Protein AF-A0A939GV79-F1 (afdb_monomer)

Nearest PDB structures (foldseek):
  7pli-assembly3_J  TM=6.655E-01  e=4.106E-07  Escherichia coli K-12
  7pli-assembly3_I  TM=6.170E-01  e=5.217E-07  Escherichia coli K-12
  7pli-assembly1_B  TM=6.511E-01  e=2.094E-06  Escherichia coli K-12
  7pli-assembly2_F  TM=6.257E-01  e=5.461E-06  Escherichia coli K-12
  5lst-assembly1_A  TM=4.800E-01  e=1.014E-03  Homo sapiens

Structure (mmCIF, N/CA/C/O backbone):
data_AF-A0A939GV79-F1
#
_entry.id   AF-A0A939GV79-F1
#
loop_
_atom_site.group_PDB
_atom_site.id
_atom_site.type_symbol
_atom_site.label_atom_id
_atom_site.label_alt_id
_atom_site.label_comp_id
_atom_site.label_asym_id
_atom_site.label_entity_id
_atom_site.label_seq_id
_atom_site.pdbx_PDB_ins_code
_atom_site.Cartn_x
_atom_site.Cartn_y
_atom_site.Cartn_z
_atom_site.occupancy
_atom_site.B_iso_or_equiv
_atom_site.auth_seq_id
_atom_site.auth_comp_id
_atom_site.auth_asym_id
_atom_site.auth_atom_id
_atom_site.pdbx_PDB_model_num
ATOM 1 N N . MET A 1 1 ? 49.078 -19.654 -70.492 1.00 33.53 1 MET A N 1
ATOM 2 C CA . MET A 1 1 ? 48.868 -18.405 -69.730 1.00 33.53 1 MET A CA 1
ATOM 3 C C . MET A 1 1 ? 49.740 -18.460 -68.491 1.00 33.53 1 MET A C 1
ATOM 5 O O . MET A 1 1 ? 49.635 -19.416 -67.736 1.00 33.53 1 MET A O 1
ATOM 9 N N . THR A 1 2 ? 50.649 -17.503 -68.332 1.00 35.31 2 THR A N 1
ATOM 10 C CA . THR A 1 2 ? 51.540 -17.384 -67.170 1.00 35.31 2 THR A CA 1
ATOM 11 C C . THR A 1 2 ? 50.782 -16.758 -66.003 1.00 35.31 2 THR A C 1
ATOM 13 O O . THR A 1 2 ? 50.476 -15.569 -66.063 1.00 35.31 2 THR A O 1
ATOM 16 N N . ASN A 1 3 ? 50.485 -17.528 -64.954 1.00 25.98 3 ASN A N 1
ATOM 17 C CA . ASN A 1 3 ? 49.987 -16.957 -63.699 1.00 25.98 3 ASN A CA 1
ATOM 18 C C . ASN A 1 3 ? 51.193 -16.459 -62.868 1.00 25.98 3 ASN A C 1
ATOM 20 O O . ASN A 1 3 ? 52.238 -17.118 -62.896 1.00 25.98 3 ASN A O 1
ATOM 24 N N . PRO A 1 4 ? 51.120 -15.284 -62.216 1.00 33.56 4 PRO A N 1
ATOM 25 C CA . PRO A 1 4 ? 52.308 -14.564 -61.768 1.00 33.56 4 PRO A CA 1
ATOM 26 C C . PRO A 1 4 ? 52.923 -15.137 -60.484 1.00 33.56 4 PRO A C 1
ATOM 28 O O . PRO A 1 4 ? 52.304 -15.898 -59.745 1.00 33.56 4 PRO A O 1
ATOM 31 N N . LYS A 1 5 ? 54.183 -14.751 -60.246 1.00 31.31 5 LYS A N 1
ATOM 32 C CA . LYS A 1 5 ? 55.042 -15.245 -59.162 1.00 31.31 5 LYS A CA 1
ATOM 33 C C . LYS A 1 5 ? 54.398 -15.123 -57.775 1.00 31.31 5 LYS A C 1
ATOM 35 O O . LYS A 1 5 ? 53.875 -14.071 -57.415 1.00 31.31 5 LYS A O 1
ATOM 40 N N . ILE A 1 6 ? 54.598 -16.163 -56.966 1.00 32.66 6 ILE A N 1
ATOM 41 C CA . ILE A 1 6 ? 54.532 -16.091 -55.501 1.00 32.66 6 ILE A CA 1
ATOM 42 C C . ILE A 1 6 ? 55.520 -15.002 -55.031 1.00 32.66 6 ILE A C 1
ATOM 44 O O . ILE A 1 6 ? 56.680 -15.047 -55.453 1.00 32.66 6 ILE A O 1
ATOM 48 N N . PRO A 1 7 ? 55.117 -14.046 -54.173 1.00 32.53 7 PRO A N 1
ATOM 49 C CA . PRO A 1 7 ? 56.055 -13.125 -53.546 1.00 32.53 7 PRO A CA 1
ATOM 50 C C . PRO A 1 7 ? 56.992 -13.882 -52.603 1.00 32.53 7 PRO A C 1
ATOM 52 O O . PRO A 1 7 ? 56.569 -14.492 -51.621 1.00 32.53 7 PRO A O 1
ATOM 55 N N . GLU A 1 8 ? 58.278 -13.830 -52.919 1.00 31.97 8 GLU A N 1
ATOM 56 C CA . GLU A 1 8 ? 59.372 -14.321 -52.091 1.00 31.97 8 GLU A CA 1
ATOM 57 C C . GLU A 1 8 ? 59.360 -13.583 -50.740 1.00 31.97 8 GLU A C 1
ATOM 59 O O . GLU A 1 8 ? 59.546 -12.366 -50.685 1.00 31.97 8 GLU A O 1
ATOM 64 N N . TRP A 1 9 ? 59.089 -14.296 -49.639 1.00 34.97 9 TRP A N 1
ATOM 65 C CA . TRP A 1 9 ? 58.993 -13.684 -48.308 1.00 34.97 9 TRP A CA 1
ATOM 66 C C . TRP A 1 9 ? 60.399 -13.369 -47.780 1.00 34.97 9 TRP A C 1
ATOM 68 O O . TRP A 1 9 ? 61.008 -14.159 -47.055 1.00 34.97 9 TRP A O 1
ATOM 78 N N . GLN A 1 10 ? 60.934 -12.217 -48.192 1.00 33.31 10 GLN A N 1
ATOM 79 C CA . GLN A 1 10 ? 62.253 -11.727 -47.797 1.00 33.31 10 GLN A CA 1
ATOM 80 C C . GLN A 1 10 ? 62.336 -11.529 -46.276 1.00 33.31 10 GLN A C 1
ATOM 82 O O . GLN A 1 10 ? 62.010 -10.469 -45.736 1.00 33.31 10 GLN A O 1
ATOM 87 N N . ARG A 1 11 ? 62.861 -12.535 -45.568 1.00 41.75 11 ARG A N 1
ATOM 88 C CA . ARG A 1 11 ? 63.530 -12.288 -44.288 1.00 41.75 11 ARG A CA 1
ATOM 89 C C . ARG A 1 11 ? 64.746 -11.401 -44.570 1.00 41.75 11 ARG A C 1
ATOM 91 O O . ARG A 1 11 ? 65.640 -11.825 -45.290 1.00 41.75 11 ARG A O 1
ATOM 98 N N . LEU A 1 12 ? 64.777 -10.228 -43.931 1.00 42.47 12 LEU A N 1
ATOM 99 C CA . LEU A 1 12 ? 65.885 -9.258 -43.906 1.00 42.47 12 LEU A CA 1
ATOM 100 C C . LEU A 1 12 ? 66.124 -8.448 -45.198 1.00 42.47 12 LEU A C 1
ATOM 102 O O . LEU A 1 12 ? 67.156 -8.590 -45.846 1.00 42.47 12 LEU A O 1
ATOM 106 N N . ASN A 1 13 ? 65.267 -7.450 -45.448 1.00 37.88 13 ASN A N 1
ATOM 107 C CA . ASN A 1 13 ? 65.758 -6.185 -46.010 1.00 37.88 13 ASN A CA 1
ATOM 108 C C . ASN A 1 13 ? 66.253 -5.277 -44.864 1.00 37.88 13 ASN A C 1
ATOM 110 O O . ASN A 1 13 ? 65.467 -4.841 -44.024 1.00 37.88 13 ASN A O 1
ATOM 114 N N . ARG A 1 14 ? 67.562 -4.996 -44.846 1.00 41.44 14 ARG A N 1
ATOM 115 C CA . ARG A 1 14 ? 68.203 -3.849 -44.162 1.00 41.44 14 ARG A CA 1
ATOM 116 C C . ARG A 1 14 ? 68.022 -2.602 -45.058 1.00 41.44 14 ARG A C 1
ATOM 118 O O . ARG A 1 14 ? 68.030 -2.771 -46.271 1.00 41.44 14 ARG A O 1
ATOM 125 N N . ILE A 1 15 ? 67.875 -1.350 -44.609 1.00 52.84 15 ILE A N 1
ATOM 126 C CA . ILE A 1 15 ? 67.913 -0.656 -43.295 1.00 52.84 15 ILE A CA 1
ATOM 127 C C . ILE A 1 15 ? 66.932 0.548 -43.381 1.00 52.84 15 ILE A C 1
ATOM 129 O O . ILE A 1 15 ? 66.606 0.972 -44.489 1.00 52.84 15 ILE A O 1
ATOM 133 N N . SER A 1 16 ? 66.521 1.149 -42.254 1.00 43.53 16 SER A N 1
ATOM 134 C CA . SER A 1 16 ? 66.303 2.617 -42.223 1.00 43.53 16 SER A CA 1
ATOM 135 C C . SER A 1 16 ? 67.130 3.261 -41.120 1.00 43.53 16 SER A C 1
ATOM 137 O O . SER A 1 16 ? 67.957 4.107 -41.420 1.00 43.53 16 SER A O 1
ATOM 139 N N . ASN A 1 17 ? 66.992 2.765 -39.889 1.00 51.75 17 ASN A N 1
ATOM 140 C CA . ASN A 1 17 ? 67.876 3.109 -38.788 1.00 51.75 17 ASN A CA 1
ATOM 141 C C . ASN A 1 17 ? 69.030 2.107 -38.759 1.00 51.75 17 ASN A C 1
ATOM 143 O O . ASN A 1 17 ? 68.814 0.890 -38.696 1.00 51.75 17 ASN A O 1
ATOM 147 N N . THR A 1 18 ? 70.262 2.596 -38.818 1.00 62.47 18 THR A N 1
ATOM 148 C CA . THR A 1 18 ? 71.430 1.798 -38.441 1.00 62.47 18 THR A CA 1
ATOM 149 C C . THR A 1 18 ? 71.294 1.343 -36.982 1.00 62.47 18 THR A C 1
ATOM 151 O O . THR A 1 18 ? 70.656 2.011 -36.169 1.00 62.47 18 THR A O 1
ATOM 154 N N . GLN A 1 19 ? 71.919 0.218 -36.607 1.00 72.12 19 GLN A N 1
ATOM 155 C CA . GLN A 1 19 ? 72.011 -0.165 -35.184 1.00 72.12 19 GLN A CA 1
ATOM 156 C C . GLN A 1 19 ? 72.652 0.971 -34.359 1.00 72.12 19 GLN A C 1
ATOM 158 O O . GLN A 1 19 ? 72.292 1.157 -33.204 1.00 72.12 19 GLN A O 1
ATOM 163 N N . GLN A 1 20 ? 73.511 1.782 -34.992 1.00 79.81 20 GLN A N 1
ATOM 164 C CA . GLN A 1 20 ? 74.078 3.002 -34.429 1.00 79.81 20 GLN A CA 1
ATOM 165 C C . GLN A 1 20 ? 73.028 4.089 -34.143 1.00 79.81 20 GLN A C 1
ATOM 167 O O . GLN A 1 20 ? 73.039 4.636 -33.054 1.00 79.81 20 GLN A O 1
ATOM 172 N N . GLU A 1 21 ? 72.085 4.384 -35.043 1.00 78.88 21 GLU A N 1
ATOM 173 C CA . GLU A 1 21 ? 71.005 5.354 -34.763 1.00 78.88 21 GLU A CA 1
ATOM 174 C C . GLU A 1 21 ? 70.102 4.920 -33.604 1.00 78.88 21 GLU A C 1
ATOM 176 O O . GLU A 1 21 ? 69.673 5.756 -32.815 1.00 78.88 21 GLU A O 1
ATOM 181 N N . VAL A 1 22 ? 69.830 3.616 -33.470 1.00 82.69 22 VAL A N 1
ATOM 182 C CA . VAL A 1 22 ? 69.081 3.092 -32.314 1.00 82.69 22 VAL A CA 1
ATOM 183 C C . VAL A 1 22 ? 69.894 3.241 -31.022 1.00 82.69 22 VAL A C 1
ATOM 185 O O . VAL A 1 22 ? 69.321 3.504 -29.973 1.00 82.69 22 VAL A O 1
ATOM 188 N N . VAL A 1 23 ? 71.220 3.097 -31.091 1.00 86.12 23 VAL A N 1
ATOM 189 C CA . VAL A 1 23 ? 72.125 3.315 -29.953 1.00 86.12 23 VAL A CA 1
ATOM 190 C C . VAL A 1 23 ? 72.244 4.789 -29.578 1.00 86.12 23 VAL A C 1
ATOM 192 O O . VAL A 1 23 ? 72.199 5.095 -28.393 1.00 86.12 23 VAL A O 1
ATOM 195 N N . ASN A 1 24 ? 72.361 5.694 -30.550 1.00 86.56 24 ASN A N 1
ATOM 196 C CA . ASN A 1 24 ? 72.485 7.130 -30.298 1.00 86.56 24 ASN A CA 1
ATOM 197 C C . ASN A 1 24 ? 71.267 7.660 -29.522 1.00 86.56 24 ASN A C 1
ATOM 199 O O . ASN A 1 24 ? 71.421 8.435 -28.588 1.00 86.56 24 ASN A O 1
ATOM 203 N N . GLU A 1 25 ? 70.063 7.173 -29.833 1.00 87.56 25 GLU A N 1
ATOM 204 C CA . GLU A 1 25 ? 68.845 7.567 -29.112 1.00 87.56 25 GLU A CA 1
ATOM 205 C C . GLU A 1 25 ? 68.761 7.024 -27.675 1.00 87.56 25 GLU A C 1
ATOM 207 O O . GLU A 1 25 ? 67.853 7.412 -26.948 1.00 87.56 25 GLU A O 1
ATOM 212 N N . LEU A 1 26 ? 69.695 6.177 -27.217 1.00 88.81 26 LEU A N 1
ATOM 213 C CA . LEU A 1 26 ? 69.833 5.876 -25.786 1.00 88.81 26 LEU A CA 1
ATOM 214 C C . LEU A 1 26 ? 70.376 7.080 -25.000 1.00 88.81 26 LEU A C 1
ATOM 216 O O . LEU A 1 26 ? 70.105 7.170 -23.807 1.00 88.81 26 LEU A O 1
ATOM 220 N N . GLU A 1 27 ? 71.092 8.015 -25.639 1.00 87.25 27 GLU A N 1
ATOM 221 C CA . GLU A 1 27 ? 71.655 9.205 -24.977 1.00 87.25 27 GLU A CA 1
ATOM 222 C C . GLU A 1 27 ? 70.570 10.161 -24.452 1.00 87.25 27 GLU A C 1
ATOM 224 O O . GLU A 1 27 ? 70.787 10.839 -23.448 1.00 87.25 27 GLU A O 1
ATOM 229 N N . ILE A 1 28 ? 69.391 10.182 -25.088 1.00 90.25 28 ILE A N 1
ATOM 230 C CA . ILE A 1 28 ? 68.233 10.981 -24.651 1.00 90.25 28 ILE A CA 1
ATOM 231 C C . ILE A 1 28 ? 67.303 10.234 -23.680 1.00 90.25 28 ILE A C 1
ATOM 233 O O . ILE A 1 28 ? 66.354 10.826 -23.165 1.00 90.25 28 ILE A O 1
ATOM 237 N N . ILE A 1 29 ? 67.536 8.942 -23.409 1.00 93.81 29 ILE A N 1
ATOM 238 C CA . ILE A 1 29 ? 66.731 8.186 -22.440 1.00 93.81 29 ILE A CA 1
ATOM 239 C C . ILE A 1 29 ? 67.278 8.423 -21.025 1.00 93.81 29 ILE A C 1
ATOM 241 O O . ILE A 1 29 ? 68.462 8.189 -20.782 1.00 93.81 29 ILE A O 1
ATOM 245 N N . PRO A 1 30 ? 66.441 8.799 -20.039 1.00 93.12 30 PRO A N 1
ATOM 246 C CA . PRO A 1 30 ? 66.912 8.983 -18.670 1.00 93.12 30 PRO A CA 1
ATOM 247 C C . PRO A 1 30 ? 67.512 7.688 -18.078 1.00 93.12 30 PRO A C 1
ATOM 249 O O . PRO A 1 30 ? 66.901 6.622 -18.194 1.00 93.12 30 PRO A O 1
ATOM 252 N N . PRO A 1 31 ? 68.677 7.728 -17.402 1.00 87.56 31 PRO A N 1
ATOM 253 C CA . PRO A 1 31 ? 69.408 6.528 -16.966 1.00 87.56 31 PRO A CA 1
ATOM 254 C C . PRO A 1 31 ? 68.659 5.671 -15.930 1.00 87.56 31 PRO A C 1
ATOM 256 O O . PRO A 1 31 ? 68.955 4.486 -15.766 1.00 87.56 31 PRO A O 1
ATOM 259 N N . GLN A 1 32 ? 67.674 6.242 -15.233 1.00 88.88 32 GLN A N 1
ATOM 260 C CA . GLN A 1 32 ? 66.790 5.527 -14.311 1.00 88.88 32 GLN A CA 1
ATOM 261 C C . GLN A 1 32 ? 65.706 4.692 -15.019 1.00 88.88 32 GLN A C 1
ATOM 263 O O . GLN A 1 32 ? 65.143 3.780 -14.403 1.00 88.88 32 GLN A O 1
ATOM 268 N N . TRP A 1 33 ? 65.435 4.953 -16.305 1.00 94.81 33 TRP A N 1
ATOM 269 C CA . TRP A 1 33 ? 64.526 4.150 -17.122 1.00 94.81 33 TRP A CA 1
ATOM 270 C C . TRP A 1 33 ? 65.185 2.820 -17.472 1.00 94.81 33 TRP A C 1
ATOM 272 O O . TRP A 1 33 ? 66.201 2.760 -18.170 1.00 94.81 33 TRP A O 1
ATOM 282 N N . SER A 1 34 ? 64.592 1.726 -17.001 1.00 95.12 34 SER A N 1
ATOM 283 C CA . SER A 1 34 ? 65.133 0.397 -17.230 1.00 95.12 34 SER A CA 1
ATOM 284 C C . SER A 1 34 ? 64.575 -0.207 -18.508 1.00 95.12 34 SER A C 1
ATOM 286 O O . SER A 1 34 ? 63.365 -0.353 -18.674 1.00 95.12 34 SER A O 1
ATOM 288 N N . LEU A 1 35 ? 65.477 -0.598 -19.402 1.00 95.62 35 LEU A N 1
ATOM 289 C CA . LEU A 1 35 ? 65.140 -1.055 -20.744 1.00 95.62 35 LEU A CA 1
ATOM 290 C C . LEU A 1 35 ? 65.311 -2.574 -20.896 1.00 95.62 35 LEU A C 1
ATOM 292 O O . LEU A 1 35 ? 65.974 -3.233 -20.092 1.00 95.62 35 LEU A O 1
ATOM 296 N N . THR A 1 36 ? 64.726 -3.133 -21.954 1.00 94.69 36 THR A N 1
ATOM 297 C CA . THR A 1 36 ? 64.999 -4.494 -22.438 1.00 94.69 36 THR A CA 1
ATOM 298 C C . THR A 1 36 ? 65.107 -4.497 -23.971 1.00 94.69 36 THR A C 1
ATOM 300 O O . THR A 1 36 ? 64.334 -3.788 -24.621 1.00 94.69 36 THR A O 1
ATOM 303 N N . PRO A 1 37 ? 66.052 -5.237 -24.584 1.00 93.00 37 PRO A N 1
ATOM 304 C CA . PRO A 1 37 ? 66.233 -5.247 -26.035 1.00 93.00 37 PRO A CA 1
ATOM 305 C C . PRO A 1 37 ? 65.090 -5.987 -26.744 1.00 93.00 37 PRO A C 1
ATOM 307 O O . PRO A 1 37 ? 64.652 -7.057 -26.302 1.00 93.00 37 PRO A O 1
ATOM 310 N N . LEU A 1 38 ? 64.625 -5.434 -27.865 1.00 91.25 38 LEU A N 1
ATOM 311 C CA . LEU A 1 38 ? 63.471 -5.928 -28.621 1.00 91.25 38 LEU A CA 1
ATOM 312 C C . LEU A 1 38 ? 63.856 -6.445 -30.013 1.00 91.25 38 LEU A C 1
ATOM 314 O O . LEU A 1 38 ? 64.695 -5.863 -30.698 1.00 91.25 38 LEU A O 1
ATOM 318 N N . ALA A 1 39 ? 63.150 -7.481 -30.464 1.00 85.06 39 ALA A N 1
ATOM 319 C CA . ALA A 1 39 ? 62.945 -7.790 -31.874 1.00 85.06 39 ALA A CA 1
ATOM 320 C C . ALA A 1 39 ? 61.513 -7.380 -32.240 1.00 85.06 39 ALA A C 1
ATOM 322 O O . ALA A 1 39 ? 60.536 -7.919 -31.711 1.00 85.06 39 ALA A O 1
ATOM 323 N N . ASP A 1 40 ? 61.388 -6.384 -33.109 1.00 83.31 40 ASP A N 1
ATOM 324 C CA . ASP A 1 40 ? 60.171 -5.603 -33.333 1.00 83.31 40 ASP A CA 1
ATOM 325 C C . ASP A 1 40 ? 59.561 -5.108 -32.012 1.00 83.31 40 ASP A C 1
ATOM 327 O O . ASP A 1 40 ? 60.090 -4.205 -31.368 1.00 83.31 40 ASP A O 1
ATOM 331 N N . LYS A 1 41 ? 58.462 -5.733 -31.580 1.00 83.38 41 LYS A N 1
ATOM 332 C CA . LYS A 1 41 ? 57.751 -5.420 -30.331 1.00 83.38 41 LYS A CA 1
ATOM 333 C C . LYS A 1 41 ? 58.007 -6.432 -29.211 1.00 83.38 41 LYS A C 1
ATOM 335 O O . LYS A 1 41 ? 57.411 -6.305 -28.144 1.00 83.38 41 LYS A O 1
ATOM 340 N N . GLN A 1 42 ? 58.796 -7.475 -29.463 1.00 85.62 42 GLN A N 1
ATOM 341 C CA . GLN A 1 42 ? 58.947 -8.627 -28.575 1.00 85.62 42 GLN A CA 1
ATOM 342 C C . GLN A 1 42 ? 60.309 -8.597 -27.870 1.00 85.62 42 GLN A C 1
ATOM 344 O O . GLN A 1 42 ? 61.331 -8.525 -28.552 1.00 85.62 42 GLN A O 1
ATOM 349 N N . PRO A 1 43 ? 60.362 -8.684 -26.531 1.00 90.25 43 PRO A N 1
ATOM 350 C CA . PRO A 1 43 ? 61.623 -8.787 -25.802 1.00 90.25 43 PRO A CA 1
ATOM 351 C C . PRO A 1 43 ? 62.427 -10.024 -26.203 1.00 90.25 43 PRO A C 1
ATOM 353 O O . PRO A 1 43 ? 61.910 -11.142 -26.208 1.00 90.25 43 PRO A O 1
ATOM 356 N N . LEU A 1 44 ? 63.707 -9.823 -26.519 1.00 85.25 44 LEU A N 1
ATOM 357 C CA . LEU A 1 44 ? 64.617 -10.893 -26.946 1.00 85.25 44 LEU A CA 1
ATOM 358 C C . LEU A 1 44 ? 65.137 -11.751 -25.785 1.00 85.25 44 LEU A C 1
ATOM 360 O O . LEU A 1 44 ? 65.594 -12.875 -25.997 1.00 85.25 44 LEU A O 1
ATOM 364 N N . ARG A 1 45 ? 65.102 -11.221 -24.559 1.00 85.69 45 ARG A N 1
ATOM 365 C CA . ARG A 1 45 ? 65.662 -11.867 -23.367 1.00 85.69 45 ARG A CA 1
ATOM 366 C C . ARG A 1 45 ? 64.599 -12.674 -22.626 1.00 85.69 45 ARG A C 1
ATOM 368 O O . ARG A 1 45 ? 63.454 -12.252 -22.495 1.00 85.69 45 ARG A O 1
ATOM 375 N N . LYS A 1 46 ? 64.979 -13.848 -22.114 1.00 79.44 46 LYS A N 1
ATOM 376 C CA . LYS A 1 46 ? 64.121 -14.643 -21.219 1.00 79.44 46 LYS A CA 1
ATOM 377 C C . LYS A 1 46 ? 64.097 -13.997 -19.831 1.00 79.44 46 LYS A C 1
ATOM 379 O O . LYS A 1 46 ? 65.118 -13.484 -19.389 1.00 79.44 46 LYS A O 1
ATOM 384 N N . SER A 1 47 ? 62.949 -14.046 -19.156 1.00 84.06 47 SER A N 1
ATOM 385 C CA . SER A 1 47 ? 62.748 -13.472 -17.812 1.00 84.06 47 SER A CA 1
ATOM 386 C C . SER A 1 47 ? 63.079 -11.975 -17.696 1.00 84.06 47 SER A C 1
ATOM 388 O O . SER A 1 47 ? 63.432 -11.491 -16.621 1.00 84.06 47 SER A O 1
ATOM 390 N N . TRP A 1 48 ? 62.921 -11.218 -18.788 1.00 89.19 48 TRP A N 1
ATOM 391 C CA . TRP A 1 48 ? 63.158 -9.770 -18.830 1.00 89.19 48 TRP A CA 1
ATOM 392 C C . TRP A 1 48 ? 62.308 -8.976 -17.821 1.00 89.19 48 TRP A C 1
ATOM 394 O O . TRP A 1 48 ? 62.647 -7.846 -17.483 1.00 89.19 48 TRP A O 1
ATOM 404 N N . GLN A 1 49 ? 61.208 -9.553 -17.329 1.00 87.56 49 GLN A N 1
ATOM 405 C CA . GLN A 1 49 ? 60.338 -8.978 -16.301 1.00 87.56 49 GLN A CA 1
ATOM 406 C C . GLN A 1 49 ? 60.958 -8.980 -14.894 1.00 87.56 49 GLN A C 1
ATOM 408 O O . GLN A 1 49 ? 60.494 -8.236 -14.035 1.00 87.56 49 GLN A O 1
ATOM 413 N N . GLU A 1 50 ? 61.950 -9.841 -14.653 1.00 83.31 50 GLU A N 1
ATOM 414 C CA . GLU A 1 50 ? 62.509 -10.133 -13.323 1.00 83.31 50 GLU A CA 1
ATOM 415 C C . GLU A 1 50 ? 64.042 -9.975 -13.285 1.00 83.31 50 GLU A C 1
ATOM 417 O O . GLU A 1 50 ? 64.628 -9.804 -12.214 1.00 83.31 50 GLU A O 1
ATOM 422 N N . GLU A 1 51 ? 64.719 -9.978 -14.440 1.00 85.81 51 GLU A N 1
ATOM 423 C CA . GLU A 1 51 ? 66.171 -9.783 -14.510 1.00 85.81 51 GLU A CA 1
ATOM 424 C C . GLU A 1 51 ? 66.619 -8.404 -13.992 1.00 85.81 51 GLU A C 1
ATOM 426 O O . GLU A 1 51 ? 65.886 -7.411 -14.073 1.00 85.81 51 GLU A O 1
ATOM 431 N N . LYS A 1 52 ? 67.857 -8.332 -13.479 1.00 86.06 52 LYS A N 1
ATOM 432 C CA . LYS A 1 52 ? 68.472 -7.089 -12.979 1.00 86.06 52 LYS A CA 1
ATOM 433 C C . LYS A 1 52 ? 68.426 -5.969 -14.030 1.00 86.06 52 LYS A C 1
ATOM 435 O O . LYS A 1 52 ? 68.322 -6.223 -15.228 1.00 86.06 52 LYS A O 1
ATOM 440 N N . LYS A 1 53 ? 68.479 -4.708 -13.586 1.00 89.75 53 LYS A N 1
ATOM 441 C CA . LYS A 1 53 ? 68.570 -3.559 -14.500 1.00 89.75 53 LYS A CA 1
ATOM 442 C C . LYS A 1 53 ? 69.852 -3.669 -15.330 1.00 89.75 53 LYS A C 1
ATOM 444 O O . LYS A 1 53 ? 70.934 -3.693 -14.755 1.00 89.75 53 LYS A O 1
ATOM 449 N N . LEU A 1 54 ? 69.693 -3.753 -16.650 1.00 90.00 54 LEU A N 1
ATOM 450 C CA . LEU A 1 54 ? 70.775 -3.554 -17.607 1.00 90.00 54 LEU A CA 1
ATOM 451 C C . LEU A 1 54 ? 71.053 -2.054 -17.699 1.00 90.00 54 LEU A C 1
ATOM 453 O O . LEU A 1 54 ? 70.113 -1.253 -17.754 1.00 90.00 54 LEU A O 1
ATOM 457 N N . SER A 1 55 ? 72.326 -1.686 -17.717 1.00 90.62 55 SER A N 1
ATOM 458 C CA . SER A 1 55 ? 72.770 -0.343 -18.081 1.00 90.62 55 SER A CA 1
ATOM 459 C C . SER A 1 55 ? 72.475 -0.058 -19.557 1.00 90.62 55 SER A C 1
ATOM 461 O O . SER A 1 55 ? 72.382 -0.974 -20.377 1.00 90.62 55 SER A O 1
ATOM 463 N N . HIS A 1 56 ? 72.364 1.218 -19.936 1.00 91.94 56 HIS A N 1
ATOM 464 C CA . HIS A 1 56 ? 72.202 1.583 -21.350 1.00 91.94 56 HIS A CA 1
ATOM 465 C C . HIS A 1 56 ? 73.411 1.162 -22.202 1.00 91.94 56 HIS A C 1
ATOM 467 O O . HIS A 1 56 ? 73.230 0.826 -23.367 1.00 91.94 56 HIS A O 1
ATOM 473 N N . GLY A 1 57 ? 74.608 1.059 -21.610 1.00 88.12 57 GLY A N 1
ATOM 474 C CA . GLY A 1 57 ? 75.782 0.451 -22.249 1.00 88.12 57 GLY A CA 1
ATOM 475 C C . GLY A 1 57 ? 75.563 -1.021 -22.614 1.00 88.12 57 GLY A C 1
ATOM 476 O O . GLY A 1 57 ? 75.724 -1.392 -23.769 1.00 88.12 57 GLY A O 1
ATOM 477 N N . GLU A 1 58 ? 75.080 -1.848 -21.680 1.00 90.12 58 GLU A N 1
ATOM 478 C CA . GLU A 1 58 ? 74.752 -3.259 -21.963 1.00 90.12 58 GLU A CA 1
ATOM 479 C C . GLU A 1 58 ? 73.615 -3.414 -22.990 1.00 90.12 58 GLU A C 1
ATOM 481 O O . GLU A 1 58 ? 73.596 -4.379 -23.755 1.00 90.12 58 GLU A O 1
ATOM 486 N N . ILE A 1 59 ? 72.661 -2.475 -23.025 1.00 92.19 59 ILE A N 1
ATOM 487 C CA . ILE A 1 59 ? 71.611 -2.427 -24.056 1.00 92.19 59 ILE A CA 1
ATOM 488 C C . ILE A 1 59 ? 72.215 -2.072 -25.422 1.00 92.19 59 ILE A C 1
ATOM 490 O O . ILE A 1 59 ? 71.892 -2.733 -26.409 1.00 92.19 59 ILE A O 1
ATOM 494 N N . SER A 1 60 ? 73.118 -1.090 -25.475 1.00 89.06 60 SER A N 1
ATOM 495 C CA . SER A 1 60 ? 73.853 -0.694 -26.680 1.00 89.06 60 SER A CA 1
ATOM 496 C C . SER A 1 60 ? 74.687 -1.847 -27.244 1.00 89.06 60 SER A C 1
ATOM 498 O O . SER A 1 60 ? 74.505 -2.235 -28.401 1.00 89.06 60 SER A O 1
ATOM 500 N N . ASP A 1 61 ? 75.502 -2.490 -26.404 1.00 87.62 61 ASP A N 1
ATOM 501 C CA . ASP A 1 61 ? 76.302 -3.660 -26.773 1.00 87.62 61 ASP A CA 1
ATOM 502 C C . ASP A 1 61 ? 75.421 -4.795 -27.314 1.00 87.62 61 ASP A C 1
ATOM 504 O O . ASP A 1 61 ? 75.768 -5.448 -28.303 1.00 87.62 61 ASP A O 1
ATOM 508 N N . PHE A 1 62 ? 74.243 -5.020 -26.719 1.00 87.25 62 PHE A N 1
ATOM 509 C CA . PHE A 1 62 ? 73.289 -6.024 -27.194 1.00 87.25 62 PHE A CA 1
ATOM 510 C C . PHE A 1 62 ? 72.665 -5.645 -28.548 1.00 87.25 62 PHE A C 1
ATOM 512 O O . PHE A 1 62 ? 72.515 -6.512 -29.410 1.00 87.25 62 PHE A O 1
ATOM 519 N N . ILE A 1 63 ? 72.332 -4.368 -28.766 1.00 86.56 63 ILE A N 1
ATOM 520 C CA . ILE A 1 63 ? 71.802 -3.865 -30.044 1.00 86.56 63 ILE A CA 1
ATOM 521 C C . ILE A 1 63 ? 72.850 -3.987 -31.153 1.00 86.56 63 ILE A C 1
ATOM 523 O O . ILE A 1 63 ? 72.510 -4.426 -32.250 1.00 86.56 63 ILE A O 1
ATOM 527 N N . LEU A 1 64 ? 74.114 -3.649 -30.886 1.00 84.75 64 LEU A N 1
ATOM 528 C CA . LEU A 1 64 ? 75.204 -3.709 -31.867 1.00 84.75 64 LEU A CA 1
ATOM 529 C C . LEU A 1 64 ? 75.621 -5.153 -32.185 1.00 84.75 64 LEU A C 1
ATOM 531 O O . LEU A 1 64 ? 75.813 -5.495 -33.355 1.00 84.75 64 LEU A O 1
ATOM 535 N N . SER A 1 65 ? 75.719 -6.019 -31.171 1.00 79.44 65 SER A N 1
ATOM 536 C CA . SER A 1 65 ? 76.161 -7.413 -31.335 1.00 79.44 65 SER A CA 1
ATOM 537 C C . SER A 1 65 ? 75.091 -8.358 -31.896 1.00 79.44 65 SER A C 1
ATOM 539 O O . SER A 1 65 ? 75.436 -9.378 -32.497 1.00 79.44 65 SER A O 1
ATOM 541 N N . ASN A 1 66 ? 73.799 -8.043 -31.749 1.00 78.88 66 ASN A N 1
ATOM 542 C CA . ASN A 1 66 ? 72.707 -8.916 -32.177 1.00 78.88 66 ASN A CA 1
ATOM 543 C C . ASN A 1 66 ? 71.934 -8.341 -33.375 1.00 78.88 66 ASN A C 1
ATOM 545 O O . ASN A 1 66 ? 71.081 -7.472 -33.229 1.00 78.88 66 ASN A O 1
ATOM 549 N N . SER A 1 67 ? 72.164 -8.907 -34.563 1.00 73.62 67 SER A N 1
ATOM 550 C CA . SER A 1 67 ? 71.500 -8.495 -35.816 1.00 73.62 67 SER A CA 1
ATOM 551 C C . SER A 1 67 ? 69.972 -8.688 -35.865 1.00 73.62 67 SER A C 1
ATOM 553 O O . SER A 1 67 ? 69.334 -8.167 -36.780 1.00 73.62 67 SER A O 1
ATOM 555 N N . PHE A 1 68 ? 69.379 -9.402 -34.900 1.00 75.88 68 PHE A N 1
ATOM 556 C CA . PHE A 1 68 ? 67.923 -9.517 -34.733 1.00 75.88 68 PHE A CA 1
ATOM 557 C C . PHE A 1 68 ? 67.346 -8.496 -33.740 1.00 75.88 68 PHE A C 1
ATOM 559 O O . PHE A 1 68 ? 66.126 -8.399 -33.615 1.00 75.88 68 PHE A O 1
ATOM 566 N N . CYS A 1 69 ? 68.194 -7.746 -33.031 1.00 83.19 69 CYS A N 1
ATOM 567 C CA . CYS A 1 69 ? 67.771 -6.664 -32.155 1.00 83.19 69 CYS A CA 1
ATOM 568 C C . CYS A 1 69 ? 67.479 -5.410 -32.986 1.00 83.19 69 CYS A C 1
ATOM 570 O O . CYS A 1 69 ? 68.310 -4.952 -33.767 1.00 83.19 69 CYS A O 1
ATOM 572 N N . SER A 1 70 ? 66.279 -4.862 -32.825 1.00 82.44 70 SER A N 1
ATOM 573 C CA . SER A 1 70 ? 65.744 -3.773 -33.649 1.00 82.44 70 SER A CA 1
ATOM 574 C C . SER A 1 70 ? 65.150 -2.635 -32.814 1.00 82.44 70 SER A C 1
ATOM 576 O O . SER A 1 70 ? 64.299 -1.894 -33.307 1.00 82.44 70 SER A O 1
ATOM 578 N N . GLY A 1 71 ? 65.518 -2.540 -31.536 1.00 89.69 71 GLY A N 1
ATOM 579 C CA . GLY A 1 71 ? 64.977 -1.548 -30.613 1.00 89.69 71 GLY A CA 1
ATOM 580 C C . GLY A 1 71 ? 65.139 -1.917 -29.142 1.00 89.69 71 GLY A C 1
ATOM 581 O O . GLY A 1 71 ? 65.748 -2.931 -28.795 1.00 89.69 71 GLY A O 1
ATOM 582 N N . PHE A 1 72 ? 64.533 -1.100 -28.288 1.00 94.25 72 PHE A N 1
ATOM 583 C CA . PHE A 1 72 ? 64.472 -1.261 -26.841 1.00 94.25 72 PHE A CA 1
ATOM 584 C C . PHE A 1 72 ? 63.084 -0.872 -26.303 1.00 94.25 72 PHE A C 1
ATOM 586 O O . PHE A 1 72 ? 62.404 0.021 -26.812 1.00 94.25 72 PHE A O 1
ATOM 593 N N . GLY A 1 73 ? 62.640 -1.576 -25.265 1.00 95.00 73 GLY A N 1
ATOM 594 C CA . GLY A 1 73 ? 61.365 -1.342 -24.595 1.00 95.00 73 GLY A CA 1
ATOM 595 C C . GLY A 1 73 ? 61.566 -0.884 -23.161 1.00 95.00 73 GLY A C 1
ATOM 596 O O . GLY A 1 73 ? 62.370 -1.473 -22.438 1.00 95.00 73 GLY A O 1
ATOM 597 N N . LEU A 1 74 ? 60.816 0.134 -22.745 1.00 96.81 74 LEU A N 1
ATOM 598 C CA . LEU A 1 74 ? 60.736 0.578 -21.358 1.00 96.81 74 LEU A CA 1
ATOM 599 C C . LEU A 1 74 ? 60.057 -0.496 -20.512 1.00 96.81 74 LEU A C 1
ATOM 601 O O . LEU A 1 74 ? 58.911 -0.844 -20.792 1.00 96.81 74 LEU A O 1
ATOM 605 N N . ARG A 1 75 ? 60.719 -0.986 -19.462 1.00 96.25 75 ARG A N 1
ATOM 606 C CA . ARG A 1 75 ? 60.103 -1.838 -18.436 1.00 96.25 75 ARG A CA 1
ATOM 607 C C . ARG A 1 75 ? 59.364 -0.942 -17.445 1.00 96.25 75 ARG A C 1
ATOM 609 O O . ARG A 1 75 ? 59.998 -0.264 -16.637 1.00 96.25 75 ARG A O 1
ATOM 616 N N . THR A 1 76 ? 58.040 -0.900 -17.535 1.00 95.00 76 THR A N 1
ATOM 617 C CA . THR A 1 76 ? 57.194 -0.036 -16.697 1.00 95.00 76 THR A CA 1
ATOM 618 C C . THR A 1 76 ? 57.125 -0.535 -15.242 1.00 95.00 76 THR A C 1
ATOM 620 O O . THR A 1 76 ? 57.504 -1.670 -14.932 1.00 95.00 76 THR A O 1
ATOM 623 N N . GLY A 1 77 ? 56.652 0.321 -14.336 1.00 93.62 77 GLY A N 1
ATOM 624 C CA . GLY A 1 77 ? 56.577 0.067 -12.897 1.00 93.62 77 GLY A CA 1
ATOM 625 C C . GLY A 1 77 ? 57.877 0.357 -12.143 1.00 93.62 77 GLY A C 1
ATOM 626 O O . GLY A 1 77 ? 58.703 1.163 -12.575 1.00 93.62 77 GLY A O 1
ATOM 627 N N . ASP A 1 78 ? 58.071 -0.309 -11.006 1.00 91.69 78 ASP A N 1
ATOM 628 C CA . ASP A 1 78 ? 59.155 -0.061 -10.039 1.00 91.69 78 ASP A CA 1
ATOM 629 C C . ASP A 1 78 ? 60.559 -0.238 -10.646 1.00 91.69 78 ASP A C 1
ATOM 631 O O . ASP A 1 78 ? 61.528 0.416 -10.249 1.00 91.69 78 ASP A O 1
ATOM 635 N N . TYR A 1 79 ? 60.676 -1.068 -11.689 1.00 90.38 79 TYR A N 1
ATOM 636 C CA . TYR A 1 79 ? 61.917 -1.227 -12.450 1.00 90.38 79 TYR A CA 1
ATOM 637 C C . TYR A 1 79 ? 62.389 0.063 -13.126 1.00 90.38 79 TYR A C 1
ATOM 639 O O . TYR A 1 79 ? 63.597 0.227 -13.290 1.00 90.38 79 TYR A O 1
ATOM 647 N N . SER A 1 80 ? 61.494 0.996 -13.442 1.00 94.31 80 SER A N 1
ATOM 648 C CA . SER A 1 80 ? 61.842 2.331 -13.941 1.00 94.31 80 SER A CA 1
ATOM 649 C C . SER A 1 80 ? 61.422 3.425 -12.961 1.00 94.31 80 SER A C 1
ATOM 651 O O . SER A 1 80 ? 60.975 4.481 -13.377 1.00 94.31 80 SER A O 1
ATOM 653 N N . ASP A 1 81 ? 61.534 3.150 -11.658 1.00 92.88 81 ASP A N 1
ATOM 654 C CA . ASP A 1 81 ? 61.158 4.066 -10.574 1.00 92.88 81 ASP A CA 1
ATOM 655 C C . ASP A 1 81 ? 59.672 4.470 -10.583 1.00 92.88 81 ASP A C 1
ATOM 657 O O . ASP A 1 81 ? 59.312 5.589 -10.262 1.00 92.88 81 ASP A O 1
ATOM 661 N N . GLY A 1 82 ? 58.766 3.552 -10.926 1.00 94.12 82 GLY A N 1
ATOM 662 C CA . GLY A 1 82 ? 57.322 3.769 -10.779 1.00 94.12 82 GLY A CA 1
ATOM 663 C C . GLY A 1 82 ? 56.640 4.446 -11.972 1.00 94.12 82 GLY A C 1
ATOM 664 O O . GLY A 1 82 ? 55.594 5.067 -11.799 1.00 94.12 82 GLY A O 1
ATOM 665 N N . LEU A 1 83 ? 57.186 4.313 -13.181 1.00 97.50 83 LEU A N 1
ATOM 666 C CA . LEU A 1 83 ? 56.553 4.822 -14.403 1.00 97.50 83 LEU A CA 1
ATOM 667 C C . LEU A 1 83 ? 55.341 3.980 -14.834 1.00 97.50 83 LEU A C 1
ATOM 669 O O . LEU A 1 83 ? 55.437 2.754 -14.931 1.00 97.50 83 LEU A O 1
ATOM 673 N N . ILE A 1 84 ? 54.226 4.629 -15.170 1.00 97.44 84 ILE A N 1
ATOM 674 C CA . ILE A 1 84 ? 53.021 4.004 -15.732 1.00 97.44 84 ILE A CA 1
ATOM 675 C C . ILE A 1 84 ? 52.764 4.509 -17.156 1.00 97.44 84 ILE A C 1
ATOM 677 O O . ILE A 1 84 ? 52.764 5.713 -17.399 1.00 97.44 84 ILE A O 1
ATOM 681 N N . ALA A 1 85 ? 52.530 3.598 -18.103 1.00 97.50 85 ALA A N 1
ATOM 682 C CA . ALA A 1 85 ? 52.176 3.945 -19.480 1.00 97.50 85 ALA A CA 1
ATOM 683 C C . ALA A 1 85 ? 50.689 3.673 -19.756 1.00 97.50 85 ALA A C 1
ATOM 685 O O . ALA A 1 85 ? 50.170 2.616 -19.391 1.00 97.50 85 ALA A O 1
ATOM 686 N N . ILE A 1 86 ? 50.020 4.603 -20.435 1.00 97.56 86 ILE A N 1
ATOM 687 C CA . ILE A 1 86 ? 48.660 4.445 -20.966 1.00 97.56 86 ILE A CA 1
ATOM 688 C C . ILE A 1 86 ? 48.771 4.254 -22.481 1.00 97.56 86 ILE A C 1
ATOM 690 O O . ILE A 1 86 ? 49.197 5.170 -23.181 1.00 97.56 86 ILE A O 1
ATOM 694 N N . ASP A 1 87 ? 48.404 3.075 -22.983 1.00 97.12 87 ASP A N 1
ATOM 695 C CA . ASP A 1 87 ? 48.380 2.722 -24.408 1.00 97.12 87 ASP A CA 1
ATOM 696 C C . ASP A 1 87 ? 46.969 2.930 -24.974 1.00 97.12 87 ASP A C 1
ATOM 698 O O . ASP A 1 87 ? 46.032 2.208 -24.619 1.00 97.12 87 ASP A O 1
ATOM 702 N N . VAL A 1 88 ? 46.813 3.933 -25.838 1.00 95.94 88 VAL A N 1
ATOM 703 C CA . VAL A 1 88 ? 45.565 4.244 -26.547 1.00 95.94 88 VAL A CA 1
ATOM 704 C C . VAL A 1 88 ? 45.612 3.513 -27.885 1.00 95.94 88 VAL A C 1
ATOM 706 O O . VAL A 1 88 ? 46.293 3.962 -28.807 1.00 95.94 88 VAL A O 1
ATOM 709 N N . ASP A 1 89 ? 44.929 2.369 -28.008 1.00 90.62 89 ASP A N 1
ATOM 710 C CA . ASP A 1 89 ? 45.070 1.471 -29.168 1.00 90.62 89 ASP A CA 1
ATOM 711 C C . ASP A 1 89 ? 44.002 1.674 -30.261 1.00 90.62 89 ASP A C 1
ATOM 713 O O . ASP A 1 89 ? 43.518 0.717 -30.869 1.00 90.62 89 ASP A O 1
ATOM 717 N N . GLY A 1 90 ? 43.652 2.930 -30.555 1.00 88.38 90 GLY A N 1
ATOM 718 C CA . GLY A 1 90 ? 42.806 3.287 -31.695 1.00 88.38 90 GLY A CA 1
ATOM 719 C C . GLY A 1 90 ? 41.912 4.502 -31.465 1.00 88.38 90 GLY A C 1
ATOM 720 O O . GLY A 1 90 ? 41.821 5.036 -30.360 1.00 88.38 90 GLY A O 1
ATOM 721 N N . SER A 1 91 ? 41.229 4.954 -32.520 1.00 88.50 91 SER A N 1
ATOM 722 C CA . SER A 1 91 ? 40.434 6.190 -32.462 1.00 88.50 91 SER A CA 1
ATOM 723 C C . SER A 1 91 ? 39.229 6.109 -31.518 1.00 88.50 91 SER A C 1
ATOM 725 O O . SER A 1 91 ? 38.812 7.148 -31.020 1.00 88.50 91 SER A O 1
ATOM 727 N N . SER A 1 92 ? 38.695 4.917 -31.230 1.00 89.75 92 SER A N 1
ATOM 728 C CA . SER A 1 92 ? 37.632 4.731 -30.224 1.00 89.75 92 SER A CA 1
ATOM 729 C C . SER A 1 92 ? 38.146 4.570 -28.788 1.00 89.75 92 SER A C 1
ATOM 731 O O . SER A 1 92 ? 37.359 4.629 -27.849 1.00 89.75 92 SER A O 1
ATOM 733 N N . ALA A 1 93 ? 39.461 4.421 -28.588 1.00 89.69 93 ALA A N 1
ATOM 734 C CA . ALA A 1 93 ? 40.062 4.394 -27.255 1.00 89.69 93 ALA A CA 1
ATOM 735 C C . ALA A 1 93 ? 40.325 5.804 -26.688 1.00 89.69 93 ALA A C 1
ATOM 737 O O . ALA A 1 93 ? 40.463 5.950 -25.475 1.00 89.69 93 ALA A O 1
ATOM 738 N N . GLN A 1 94 ? 40.361 6.841 -27.537 1.00 91.81 94 GLN A N 1
ATOM 739 C CA . GLN A 1 94 ? 40.502 8.235 -27.098 1.00 91.81 94 GLN A CA 1
ATOM 740 C C . GLN A 1 94 ? 39.299 8.700 -26.249 1.00 91.81 94 GLN A C 1
ATOM 742 O O . GLN A 1 94 ? 39.540 9.118 -25.120 1.00 91.81 94 GLN A O 1
ATOM 747 N N . PRO A 1 95 ? 38.025 8.540 -26.674 1.00 89.62 95 PRO A N 1
ATOM 748 C CA . PRO A 1 95 ? 36.886 8.982 -25.864 1.00 89.62 95 PRO A CA 1
ATOM 749 C C . PRO A 1 95 ? 36.748 8.238 -24.526 1.00 89.62 95 PRO A C 1
ATOM 751 O O . PRO A 1 95 ? 36.227 8.803 -23.571 1.00 89.62 95 PRO A O 1
ATOM 754 N N . LEU A 1 96 ? 37.249 6.996 -24.423 1.00 90.62 96 LEU A N 1
ATOM 755 C CA . LEU A 1 96 ? 37.364 6.294 -23.137 1.00 90.62 96 LEU A CA 1
ATOM 756 C C . LEU A 1 96 ? 38.342 7.001 -22.195 1.00 90.62 96 LEU A C 1
ATOM 758 O O . LEU A 1 96 ? 38.051 7.141 -21.012 1.00 90.62 96 LEU A O 1
ATOM 762 N N . LEU A 1 97 ? 39.501 7.427 -22.705 1.00 92.88 97 LEU A N 1
ATOM 763 C CA . LEU A 1 97 ? 40.490 8.150 -21.910 1.00 92.88 97 LEU A CA 1
ATOM 764 C C . LEU A 1 97 ? 39.952 9.521 -21.484 1.00 92.88 97 LEU A C 1
ATOM 766 O O . LEU A 1 97 ? 40.095 9.864 -20.317 1.00 92.88 97 LEU A O 1
ATOM 770 N N . ASP A 1 98 ? 39.289 10.244 -22.390 1.00 91.38 98 ASP A N 1
ATOM 771 C CA . ASP A 1 98 ? 38.696 11.559 -22.113 1.00 91.38 98 ASP A CA 1
ATOM 772 C C . ASP A 1 98 ? 37.584 11.474 -21.051 1.00 91.38 98 ASP A C 1
ATOM 774 O O . ASP A 1 98 ? 37.504 12.321 -20.163 1.00 91.38 98 ASP A O 1
ATOM 778 N N . LEU A 1 99 ? 36.751 10.424 -21.102 1.00 87.25 99 LEU A N 1
ATOM 779 C CA . LEU A 1 99 ? 35.711 10.155 -20.103 1.00 87.25 99 LEU A CA 1
ATOM 780 C C . LEU A 1 99 ? 36.310 9.799 -18.733 1.00 87.25 99 LEU A C 1
ATOM 782 O O . LEU A 1 99 ? 35.842 10.294 -17.712 1.00 87.25 99 LEU A O 1
ATOM 786 N N . ILE A 1 100 ? 37.359 8.972 -18.709 1.00 89.88 100 ILE A N 1
ATOM 787 C CA . ILE A 1 100 ? 38.043 8.547 -17.478 1.00 89.88 100 ILE A CA 1
ATOM 788 C C . ILE A 1 100 ? 38.812 9.702 -16.815 1.00 89.88 100 ILE A C 1
ATOM 790 O O . ILE A 1 100 ? 38.860 9.769 -15.587 1.00 89.88 100 ILE A O 1
ATOM 794 N N . SER A 1 101 ? 39.423 10.592 -17.601 1.00 89.12 101 SER A N 1
ATOM 795 C CA . SER A 1 101 ? 40.189 11.737 -17.093 1.00 89.12 101 SER A CA 1
ATOM 796 C C . SER A 1 101 ? 39.344 12.987 -16.836 1.00 89.12 101 SER A C 1
ATOM 798 O O . SER A 1 101 ? 39.853 13.964 -16.293 1.00 89.12 101 SER A O 1
ATOM 800 N N . GLY A 1 102 ? 38.081 13.011 -17.278 1.00 81.31 102 GLY A N 1
ATOM 801 C CA . GLY A 1 102 ? 37.277 14.237 -17.328 1.00 81.31 102 GLY A CA 1
ATOM 802 C C . GLY A 1 102 ? 37.842 15.299 -18.285 1.00 81.31 102 GLY A C 1
ATOM 803 O O . GLY A 1 102 ? 37.529 16.479 -18.143 1.00 81.31 102 GLY A O 1
ATOM 804 N N . GLY A 1 103 ? 38.701 14.898 -19.228 1.00 77.50 103 GLY A N 1
ATOM 805 C CA . GLY A 1 103 ? 39.478 15.785 -20.097 1.00 77.50 103 GLY A CA 1
ATOM 806 C C . GLY A 1 103 ? 40.782 16.318 -19.485 1.00 77.50 103 GLY A C 1
ATOM 807 O O . GLY A 1 103 ? 41.546 16.965 -20.199 1.00 77.50 103 GLY A O 1
ATOM 808 N N . ASP A 1 104 ? 41.078 16.035 -18.211 1.00 79.19 104 ASP A N 1
ATOM 809 C CA . ASP A 1 104 ? 42.282 16.521 -17.525 1.00 79.19 104 ASP A CA 1
ATOM 810 C C . ASP A 1 104 ? 43.475 15.570 -17.721 1.00 79.19 104 ASP A C 1
ATOM 812 O O . ASP A 1 104 ? 43.635 14.555 -17.035 1.00 79.19 104 ASP A O 1
ATOM 816 N N . ILE A 1 105 ? 44.308 15.875 -18.718 1.00 91.62 105 ILE A N 1
ATOM 817 C CA . ILE A 1 105 ? 45.502 15.100 -19.067 1.00 91.62 105 ILE A CA 1
ATOM 818 C C . ILE A 1 105 ? 46.697 16.062 -19.141 1.00 91.62 105 ILE A C 1
ATOM 820 O O . ILE A 1 105 ? 46.816 16.788 -20.132 1.00 91.62 105 ILE A O 1
ATOM 824 N N . PRO A 1 106 ? 47.598 16.063 -18.139 1.00 91.50 106 PRO A N 1
ATOM 825 C CA . PRO A 1 106 ? 48.807 16.880 -18.166 1.00 91.50 106 PRO A CA 1
ATOM 826 C C . PRO A 1 106 ? 49.673 16.606 -19.400 1.00 91.50 106 PRO A C 1
ATOM 828 O O . PRO A 1 106 ? 49.800 15.461 -19.848 1.00 91.50 106 PRO A O 1
ATOM 831 N N . GLU A 1 107 ? 50.310 17.651 -19.932 1.00 94.00 107 GLU A N 1
ATOM 832 C CA . GLU A 1 107 ? 51.301 17.489 -20.993 1.00 94.00 107 GLU A CA 1
ATOM 833 C C . GLU A 1 107 ? 52.527 16.737 -20.463 1.00 94.00 107 GLU A C 1
ATOM 835 O O . GLU A 1 107 ? 53.082 17.071 -19.418 1.00 94.00 107 GLU A O 1
ATOM 840 N N . THR A 1 108 ? 52.932 15.684 -21.176 1.00 97.25 108 THR A N 1
ATOM 841 C CA . THR A 1 108 ? 54.055 14.838 -20.776 1.00 97.25 108 THR A CA 1
ATOM 842 C C . THR A 1 108 ? 54.591 13.998 -21.941 1.00 97.25 108 THR A C 1
ATOM 844 O O . THR A 1 108 ? 54.113 14.118 -23.073 1.00 97.25 108 THR A O 1
ATOM 847 N N . VAL A 1 109 ? 55.590 13.150 -21.679 1.00 97.50 109 VAL A N 1
ATOM 848 C CA . VAL A 1 109 ? 56.244 12.284 -22.663 1.00 97.50 109 VAL A CA 1
ATOM 849 C C . VAL A 1 109 ? 55.228 11.378 -23.358 1.00 97.50 109 VAL A C 1
ATOM 851 O O . VAL A 1 109 ? 54.454 10.647 -22.727 1.00 97.50 109 VAL A O 1
ATOM 854 N N . LYS A 1 110 ? 55.253 11.417 -24.691 1.00 97.44 110 LYS A N 1
ATOM 855 C CA . LYS A 1 110 ? 54.241 10.805 -25.553 1.00 97.44 110 LYS A CA 1
ATOM 856 C C . LYS A 1 110 ? 54.880 10.291 -26.836 1.00 97.44 110 LYS A C 1
ATOM 858 O O . LYS A 1 110 ? 55.704 10.974 -27.437 1.00 97.44 110 LYS A O 1
ATOM 863 N N . TRP A 1 111 ? 54.492 9.109 -27.305 1.00 97.56 111 TRP A N 1
ATOM 864 C CA . TRP A 1 111 ? 55.000 8.548 -28.566 1.00 97.56 111 TRP A CA 1
ATOM 865 C C . TRP A 1 111 ? 53.936 7.764 -29.324 1.00 97.56 111 TRP A C 1
ATOM 867 O O . TRP A 1 111 ? 52.920 7.347 -28.771 1.00 97.56 111 TRP A O 1
ATOM 877 N N . THR A 1 112 ? 54.158 7.559 -30.618 1.00 96.06 112 THR A N 1
ATOM 878 C CA . THR A 1 112 ? 53.231 6.856 -31.508 1.00 96.06 112 THR A CA 1
ATOM 879 C C . THR A 1 112 ? 53.933 5.774 -32.321 1.00 96.06 112 THR A C 1
ATOM 881 O O . THR A 1 112 ? 55.127 5.841 -32.606 1.00 96.06 112 THR A O 1
ATOM 884 N N . SER A 1 113 ? 53.159 4.773 -32.739 1.00 91.12 113 SER A N 1
ATOM 885 C CA . SER A 1 113 ? 53.552 3.835 -33.796 1.00 91.12 113 SER A CA 1
ATOM 886 C C . SER A 1 113 ? 53.409 4.425 -35.207 1.00 91.12 113 SER A C 1
ATOM 888 O O . SER A 1 113 ? 53.770 3.767 -36.176 1.00 91.12 113 SER A O 1
ATOM 890 N N . GLY A 1 114 ? 52.824 5.618 -35.356 1.00 85.75 114 GLY A N 1
ATOM 891 C CA . GLY A 1 114 ? 52.450 6.206 -36.645 1.00 85.75 114 GLY A CA 1
ATOM 892 C C . GLY A 1 114 ? 51.120 5.692 -37.214 1.00 85.75 114 GLY A C 1
ATOM 893 O O . GLY A 1 114 ? 50.700 6.146 -38.276 1.00 85.75 114 GLY A O 1
ATOM 894 N N . LYS A 1 115 ? 50.426 4.771 -36.528 1.00 87.94 115 LYS A N 1
ATOM 895 C CA . LYS A 1 115 ? 49.054 4.373 -36.883 1.00 87.94 115 LYS A CA 1
ATOM 896 C C . LYS A 1 115 ? 48.038 5.410 -36.394 1.00 87.94 115 LYS A C 1
ATOM 898 O O . LYS A 1 115 ? 48.164 5.943 -35.293 1.00 87.94 115 LYS A O 1
ATOM 903 N N . LYS A 1 116 ? 46.997 5.658 -37.199 1.00 88.25 116 LYS A N 1
ATOM 904 C CA . LYS A 1 116 ? 45.914 6.604 -36.880 1.00 88.25 116 LYS A CA 1
ATOM 905 C C . LYS A 1 116 ? 45.285 6.273 -35.520 1.00 88.25 116 LYS A C 1
ATOM 907 O O . LYS A 1 116 ? 44.910 5.129 -35.284 1.00 88.25 116 LYS A O 1
ATOM 912 N N . GLY A 1 117 ? 45.179 7.278 -34.649 1.00 86.81 117 GLY A N 1
ATOM 913 C CA . GLY A 1 117 ? 44.564 7.145 -33.325 1.00 86.81 117 GLY A CA 1
ATOM 914 C C . GLY A 1 117 ? 45.343 6.290 -32.319 1.00 86.81 117 GLY A C 1
ATOM 915 O O . GLY A 1 117 ? 44.765 5.936 -31.301 1.00 86.81 117 GLY A O 1
ATOM 916 N N . ARG A 1 118 ? 46.611 5.929 -32.586 1.00 94.00 118 ARG A N 1
ATOM 917 C CA . ARG A 1 118 ? 47.413 5.086 -31.682 1.00 94.00 118 ARG A CA 1
ATOM 918 C C . ARG A 1 118 ? 48.604 5.830 -31.094 1.00 94.00 118 ARG A C 1
ATOM 920 O O . ARG A 1 118 ? 49.484 6.265 -31.840 1.00 94.00 118 ARG A O 1
ATOM 927 N N . TYR A 1 119 ? 48.678 5.927 -29.772 1.00 96.81 119 TYR A N 1
ATOM 928 C CA . TYR A 1 119 ? 49.811 6.523 -29.057 1.00 96.81 119 TYR A CA 1
ATOM 929 C C . TYR A 1 119 ? 49.922 5.981 -27.628 1.00 96.81 119 TYR A C 1
ATOM 931 O O . TYR A 1 119 ? 48.981 5.382 -27.113 1.00 96.81 119 TYR A O 1
ATOM 939 N N . GLN A 1 120 ? 51.048 6.257 -26.968 1.00 97.75 120 GLN A N 1
ATOM 940 C CA . GLN A 1 120 ? 51.222 6.045 -25.530 1.00 97.75 120 GLN A CA 1
ATOM 941 C C . GLN A 1 120 ? 51.582 7.346 -24.818 1.00 97.75 120 GLN A C 1
ATOM 943 O O . GLN A 1 120 ? 52.302 8.163 -25.392 1.00 97.75 120 GLN A O 1
ATOM 948 N N . ILE A 1 121 ? 51.078 7.521 -23.595 1.00 97.50 121 ILE A N 1
ATOM 949 C CA . ILE A 1 121 ? 51.435 8.607 -22.662 1.00 97.50 121 ILE A CA 1
ATOM 950 C C . ILE A 1 121 ? 52.057 7.973 -21.413 1.00 97.50 121 ILE A C 1
ATOM 952 O O . ILE A 1 121 ? 51.608 6.907 -20.985 1.00 97.50 121 ILE A O 1
ATOM 956 N N . LEU A 1 122 ? 53.073 8.612 -20.838 1.00 97.94 122 LEU A N 1
ATOM 957 C CA . LEU A 1 122 ? 53.830 8.114 -19.690 1.00 97.94 122 LEU A CA 1
ATOM 958 C C . LEU A 1 122 ? 53.712 9.061 -18.493 1.00 97.94 122 LEU A C 1
ATOM 960 O O . LEU A 1 122 ? 53.962 10.250 -18.634 1.00 97.94 122 LEU A O 1
ATOM 964 N N . PHE A 1 123 ? 53.389 8.521 -17.320 1.00 97.94 123 PHE A N 1
ATOM 965 C CA . PHE A 1 123 ? 53.290 9.271 -16.065 1.00 97.94 123 PHE A CA 1
ATOM 966 C C . PHE A 1 123 ? 54.161 8.65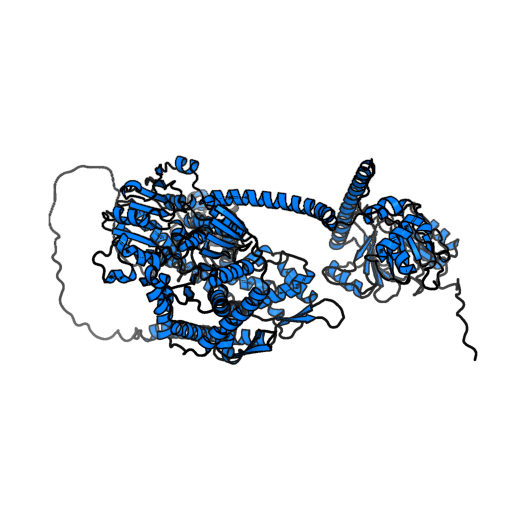5 -14.969 1.00 97.94 123 PHE A C 1
ATOM 968 O O . PHE A 1 123 ? 54.475 7.462 -14.987 1.00 97.94 123 PHE A O 1
ATOM 975 N N . GLN A 1 124 ? 54.508 9.467 -13.977 1.00 97.38 124 GLN A N 1
ATOM 976 C CA . GLN A 1 124 ? 55.303 9.092 -12.814 1.00 97.38 124 GLN A CA 1
ATOM 977 C C . GLN A 1 124 ? 54.391 8.858 -11.599 1.00 97.38 124 GLN A C 1
ATOM 979 O O . GLN A 1 124 ? 53.757 9.793 -11.115 1.00 97.38 124 GLN A O 1
ATOM 984 N N . ILE A 1 125 ? 54.333 7.630 -11.066 1.00 97.12 125 ILE A N 1
ATOM 985 C CA . ILE A 1 125 ? 53.635 7.356 -9.797 1.00 97.12 125 ILE A CA 1
ATOM 986 C C . ILE A 1 125 ? 54.498 7.871 -8.621 1.00 97.12 125 ILE A C 1
ATOM 988 O O . ILE A 1 125 ? 55.670 7.466 -8.524 1.00 97.12 125 ILE A O 1
ATOM 992 N N . PRO A 1 126 ? 53.957 8.719 -7.718 1.00 95.06 126 PRO A N 1
ATOM 993 C CA . PRO A 1 126 ? 54.645 9.143 -6.495 1.00 95.06 126 PRO A CA 1
ATOM 994 C C . PRO A 1 126 ? 55.030 7.959 -5.601 1.00 95.06 126 PRO A C 1
ATOM 996 O O . PRO A 1 126 ? 54.321 6.953 -5.550 1.00 95.06 126 PRO A O 1
ATOM 999 N N . SER A 1 127 ? 56.165 8.062 -4.908 1.00 91.38 127 SER A N 1
ATOM 1000 C CA . SER A 1 127 ? 56.761 6.968 -4.123 1.00 91.38 127 SER A CA 1
ATOM 1001 C C . SER A 1 127 ? 55.825 6.359 -3.073 1.00 91.38 127 SER A C 1
ATOM 1003 O O . SER A 1 127 ? 55.798 5.141 -2.901 1.00 91.38 127 SER A O 1
ATOM 1005 N N . GLU A 1 128 ? 55.014 7.198 -2.442 1.00 92.25 128 GLU A N 1
ATOM 1006 C CA . GLU A 1 128 ? 54.040 6.892 -1.400 1.00 92.25 128 GLU A CA 1
ATOM 1007 C C . GLU A 1 128 ? 52.900 5.970 -1.864 1.00 92.25 128 GLU A C 1
ATOM 1009 O O . GLU A 1 128 ? 52.337 5.254 -1.042 1.00 92.25 128 GLU A O 1
ATOM 1014 N N . PHE A 1 129 ? 52.601 5.916 -3.169 1.00 90.19 129 PHE A N 1
ATOM 1015 C CA . PHE A 1 129 ? 51.547 5.056 -3.727 1.00 90.19 129 PHE A CA 1
ATOM 1016 C C . PHE A 1 129 ? 52.077 3.759 -4.359 1.00 90.19 129 PHE A C 1
ATOM 1018 O O . PHE A 1 129 ? 51.291 2.881 -4.728 1.00 90.19 129 PHE A O 1
ATOM 1025 N N . ARG A 1 130 ? 53.402 3.601 -4.509 1.00 92.25 130 ARG A N 1
ATOM 1026 C CA . ARG A 1 130 ? 53.992 2.453 -5.232 1.00 92.25 130 ARG A CA 1
ATOM 1027 C C . ARG A 1 130 ? 53.756 1.125 -4.509 1.00 92.25 130 ARG A C 1
ATOM 1029 O O . ARG A 1 130 ? 53.464 0.120 -5.156 1.00 92.25 130 ARG A O 1
ATOM 1036 N N . GLU A 1 131 ? 53.775 1.116 -3.172 1.00 86.81 131 GLU A N 1
ATOM 1037 C CA . GLU A 1 131 ? 53.503 -0.093 -2.376 1.00 86.81 131 GLU A CA 1
ATOM 1038 C C . GLU A 1 131 ? 52.088 -0.646 -2.633 1.00 86.81 131 GLU A C 1
ATOM 1040 O O . GLU A 1 131 ? 51.911 -1.858 -2.790 1.00 86.81 131 GLU A O 1
ATOM 1045 N N . ASN A 1 132 ? 51.086 0.228 -2.806 1.00 87.25 132 ASN A N 1
ATOM 1046 C CA . ASN A 1 132 ? 49.717 -0.176 -3.152 1.00 87.25 132 ASN A CA 1
ATOM 1047 C C . ASN A 1 132 ? 49.624 -0.873 -4.525 1.00 87.25 132 ASN A C 1
ATOM 1049 O O . ASN A 1 132 ? 48.657 -1.597 -4.783 1.00 87.25 132 ASN A O 1
ATOM 1053 N N . LEU A 1 133 ? 50.618 -0.673 -5.398 1.00 89.31 133 LEU A N 1
ATOM 1054 C CA . LEU A 1 133 ? 50.659 -1.153 -6.781 1.00 89.31 133 LEU A CA 1
ATOM 1055 C C . LEU A 1 133 ? 51.673 -2.285 -7.029 1.00 89.31 133 LEU A C 1
ATOM 1057 O O . LEU A 1 133 ? 51.761 -2.780 -8.154 1.00 89.31 133 LEU A O 1
ATOM 1061 N N . ALA A 1 134 ? 52.370 -2.782 -6.002 1.00 82.75 134 ALA A N 1
ATOM 1062 C CA . ALA A 1 134 ? 53.383 -3.844 -6.131 1.00 82.75 134 ALA A CA 1
ATOM 1063 C C . ALA A 1 134 ? 52.866 -5.144 -6.806 1.00 82.75 134 ALA A C 1
ATOM 1065 O O . ALA A 1 134 ? 53.627 -5.898 -7.423 1.00 82.75 134 ALA A O 1
ATOM 1066 N N . GLY A 1 135 ? 51.557 -5.414 -6.710 1.00 80.81 135 GLY A N 1
ATOM 1067 C CA . GLY A 1 135 ? 50.881 -6.534 -7.381 1.00 80.81 135 GLY A CA 1
ATOM 1068 C C . GLY A 1 135 ? 50.264 -6.212 -8.752 1.00 80.81 135 GLY A C 1
ATOM 1069 O O . GLY A 1 135 ? 49.897 -7.137 -9.479 1.00 80.81 135 GLY A O 1
ATOM 1070 N N . PHE A 1 136 ? 50.133 -4.935 -9.122 1.00 91.31 136 PHE A N 1
ATOM 1071 C CA . PHE A 1 136 ? 49.441 -4.504 -10.337 1.00 91.31 136 PHE A CA 1
ATOM 1072 C C . PHE A 1 136 ? 50.379 -4.485 -11.548 1.00 91.31 136 PHE A C 1
ATOM 1074 O O . PHE A 1 136 ? 51.430 -3.851 -11.518 1.00 91.31 136 PHE A O 1
ATOM 1081 N N . SER A 1 137 ? 49.986 -5.159 -12.633 1.00 91.38 137 SER A N 1
ATOM 1082 C CA . SER A 1 137 ? 50.802 -5.256 -13.854 1.00 91.38 137 SER A CA 1
ATOM 1083 C C . SER A 1 137 ? 50.209 -4.503 -15.039 1.00 91.38 137 SER A C 1
ATOM 1085 O O . SER A 1 137 ? 50.855 -3.620 -15.599 1.00 91.38 137 SER A O 1
ATOM 1087 N N . ARG A 1 138 ? 48.973 -4.829 -15.427 1.00 94.19 138 ARG A N 1
ATOM 1088 C CA . ARG A 1 138 ? 48.239 -4.100 -16.464 1.00 94.19 138 ARG A CA 1
ATOM 1089 C C . ARG A 1 138 ? 46.734 -4.275 -16.371 1.00 94.19 138 ARG A C 1
ATOM 1091 O O . ARG A 1 138 ? 46.251 -5.309 -15.909 1.00 94.19 138 ARG A O 1
ATOM 1098 N N . LYS A 1 139 ? 46.005 -3.307 -16.923 1.00 95.62 139 LYS A N 1
ATOM 1099 C CA . LYS A 1 139 ? 44.557 -3.372 -17.121 1.00 95.62 139 LYS A CA 1
ATOM 1100 C C . LYS A 1 139 ? 44.189 -2.883 -18.516 1.00 95.62 139 LYS A C 1
ATOM 1102 O O . LYS A 1 139 ? 44.417 -1.724 -18.828 1.00 95.62 139 LYS A O 1
ATOM 1107 N N . ALA A 1 140 ? 43.577 -3.750 -19.318 1.00 93.12 140 ALA A N 1
ATOM 1108 C CA . ALA A 1 140 ? 42.881 -3.336 -20.531 1.00 93.12 140 ALA A CA 1
ATOM 1109 C C . ALA A 1 140 ? 41.425 -2.977 -20.197 1.00 93.12 140 ALA A C 1
ATOM 1111 O O . ALA A 1 140 ? 40.743 -3.724 -19.484 1.00 93.12 140 ALA A O 1
ATOM 1112 N N . ILE A 1 141 ? 40.971 -1.848 -20.728 1.00 92.56 141 ILE A N 1
ATOM 1113 C CA . ILE A 1 141 ? 39.609 -1.330 -20.677 1.00 92.56 141 ILE A CA 1
ATOM 1114 C C . ILE A 1 141 ? 39.094 -1.291 -22.116 1.00 92.56 141 ILE A C 1
ATOM 1116 O O . ILE A 1 141 ? 39.716 -0.702 -23.000 1.00 92.56 141 ILE A O 1
ATOM 1120 N N . LYS A 1 142 ? 37.971 -1.971 -22.343 1.00 91.00 142 LYS A N 1
ATOM 1121 C CA . LYS A 1 142 ? 37.223 -1.949 -23.611 1.00 91.00 142 LYS A CA 1
ATOM 1122 C C . LYS A 1 142 ? 35.871 -1.262 -23.478 1.00 91.00 142 LYS A C 1
ATOM 1124 O O . LYS A 1 142 ? 35.284 -0.907 -24.485 1.00 91.00 142 LYS A O 1
ATOM 1129 N N . GLU A 1 143 ? 35.415 -1.080 -22.245 1.00 86.31 143 GLU A N 1
ATOM 1130 C CA . GLU A 1 143 ? 34.179 -0.404 -21.893 1.00 86.31 143 GLU A CA 1
ATOM 1131 C C . GLU A 1 143 ? 34.430 0.403 -20.615 1.00 86.31 143 GLU A C 1
ATOM 1133 O O . GLU A 1 143 ? 35.039 -0.120 -19.673 1.00 86.31 143 GLU A O 1
ATOM 1138 N N . TRP A 1 144 ? 33.969 1.651 -20.573 1.00 80.62 144 TRP A N 1
ATOM 1139 C CA . TRP A 1 144 ? 33.890 2.448 -19.349 1.00 80.62 144 TRP A CA 1
ATOM 1140 C C . TRP A 1 144 ? 32.561 3.200 -19.328 1.00 80.62 144 TRP A C 1
ATOM 1142 O O . TRP A 1 144 ? 32.217 3.859 -20.302 1.00 80.62 144 TRP A O 1
ATOM 1152 N N . GLU A 1 145 ? 31.794 3.060 -18.244 1.00 71.25 145 GLU A N 1
ATOM 1153 C CA . GLU A 1 145 ? 30.497 3.737 -18.046 1.00 71.25 145 GLU A CA 1
ATOM 1154 C C . GLU A 1 145 ? 29.509 3.612 -19.234 1.00 71.25 145 GLU A C 1
ATOM 1156 O O . GLU A 1 145 ? 28.703 4.499 -19.500 1.00 71.25 145 GLU A O 1
ATOM 1161 N N . GLY A 1 146 ? 29.540 2.470 -19.934 1.00 63.19 146 GLY A N 1
ATOM 1162 C CA . GLY A 1 146 ? 28.658 2.160 -21.066 1.00 63.19 146 GLY A CA 1
ATOM 1163 C C . GLY A 1 146 ? 29.124 2.689 -22.428 1.00 63.19 146 GLY A C 1
ATOM 1164 O O . GLY A 1 146 ? 28.441 2.461 -23.425 1.00 63.19 146 GLY A O 1
ATOM 1165 N N . LEU A 1 147 ? 30.274 3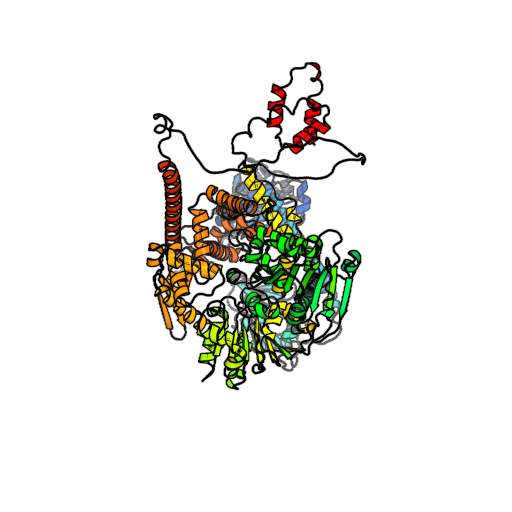.364 -22.494 1.00 69.88 147 LEU A N 1
ATOM 1166 C CA . LEU A 1 147 ? 30.986 3.656 -23.737 1.00 69.88 147 LEU A CA 1
ATOM 1167 C C . LEU A 1 147 ? 31.897 2.468 -24.076 1.00 69.88 147 LEU A C 1
ATOM 1169 O O . LEU A 1 147 ? 32.718 2.089 -23.245 1.00 69.88 147 LEU A O 1
ATOM 1173 N N . GLU A 1 148 ? 31.784 1.902 -25.281 1.00 85.75 148 GLU A N 1
ATOM 1174 C CA . GLU A 1 148 ? 32.617 0.787 -25.762 1.00 85.75 148 GLU A CA 1
ATOM 1175 C C . GLU A 1 148 ? 33.631 1.229 -26.833 1.00 85.75 148 GLU A C 1
ATOM 1177 O O . GLU A 1 148 ? 33.331 2.044 -27.708 1.00 85.75 148 GLU A O 1
ATOM 1182 N N . ALA A 1 149 ? 34.832 0.645 -26.801 1.00 82.25 149 ALA A N 1
ATOM 1183 C CA . ALA A 1 149 ? 35.793 0.712 -27.897 1.00 82.25 149 ALA A CA 1
ATOM 1184 C C . ALA A 1 149 ? 35.427 -0.278 -29.015 1.00 82.25 149 ALA A C 1
ATOM 1186 O O . ALA A 1 149 ? 34.944 -1.385 -28.769 1.00 82.25 149 ALA A O 1
ATOM 1187 N N . ASN A 1 150 ? 35.742 0.093 -30.257 1.00 84.50 150 ASN A N 1
ATOM 1188 C CA . ASN A 1 150 ? 35.554 -0.744 -31.438 1.00 84.50 150 ASN A CA 1
ATOM 1189 C C . ASN A 1 150 ? 36.248 -2.104 -31.289 1.00 84.50 150 ASN A C 1
ATOM 1191 O O . ASN A 1 150 ? 37.307 -2.233 -30.674 1.00 84.50 150 ASN A O 1
ATOM 1195 N N . ASN A 1 151 ? 35.692 -3.132 -31.932 1.00 75.12 151 ASN A N 1
ATOM 1196 C CA . ASN A 1 151 ? 36.208 -4.493 -31.833 1.00 75.12 151 ASN A CA 1
ATOM 1197 C C . ASN A 1 151 ? 37.661 -4.602 -32.350 1.00 75.12 151 ASN A C 1
ATOM 1199 O O . ASN A 1 151 ? 37.911 -4.568 -33.554 1.00 75.12 151 ASN A O 1
ATOM 1203 N N . GLY A 1 152 ? 38.616 -4.744 -31.425 1.00 76.38 152 GLY A N 1
ATOM 1204 C CA . GLY A 1 152 ? 40.058 -4.774 -31.708 1.00 76.38 152 GLY A CA 1
ATOM 1205 C C . GLY A 1 152 ? 40.828 -3.513 -31.291 1.00 76.38 152 GLY A C 1
ATOM 1206 O O . GLY A 1 152 ? 42.053 -3.510 -31.392 1.00 76.38 152 GLY A O 1
ATOM 1207 N N . GLU A 1 153 ? 40.141 -2.485 -30.792 1.00 88.06 153 GLU A N 1
ATOM 1208 C CA . GLU A 1 153 ? 40.713 -1.311 -30.119 1.00 88.06 153 GLU A CA 1
ATOM 1209 C C . GLU A 1 153 ? 40.497 -1.427 -28.593 1.00 88.06 153 GLU A C 1
ATOM 1211 O O . GLU A 1 153 ? 39.627 -2.170 -28.128 1.00 88.06 153 GLU A O 1
ATOM 1216 N N . GLN A 1 154 ? 41.336 -0.761 -27.793 1.00 93.44 154 GLN A N 1
ATOM 1217 C CA . GLN A 1 154 ? 41.248 -0.750 -26.324 1.00 93.44 154 GLN A CA 1
ATOM 1218 C C . GLN A 1 154 ? 42.114 0.363 -25.714 1.00 93.44 154 GLN A C 1
ATOM 1220 O O . GLN A 1 154 ? 43.042 0.855 -26.357 1.00 93.44 154 GLN A O 1
ATOM 1225 N N . LEU A 1 155 ? 41.858 0.693 -24.449 1.00 95.75 155 LEU A N 1
ATOM 1226 C CA . LEU A 1 155 ? 42.722 1.521 -23.607 1.00 95.75 155 LEU A CA 1
ATOM 1227 C C . LEU A 1 155 ? 43.452 0.613 -22.601 1.00 95.75 155 LEU A C 1
ATOM 1229 O O . LEU A 1 155 ? 42.794 -0.089 -21.835 1.00 95.75 155 LEU A O 1
ATOM 1233 N N . GLU A 1 156 ? 44.788 0.563 -22.592 1.00 96.62 156 GLU A N 1
ATOM 1234 C CA . GLU A 1 156 ? 45.552 -0.331 -21.699 1.00 96.62 156 GLU A CA 1
ATOM 1235 C C . GLU A 1 156 ? 46.526 0.427 -20.783 1.00 96.62 156 GLU A C 1
ATOM 1237 O O . GLU A 1 156 ? 47.470 1.064 -21.236 1.00 96.62 156 GLU A O 1
ATOM 1242 N N . PHE A 1 157 ? 46.336 0.287 -19.471 1.00 96.62 157 PHE A N 1
ATOM 1243 C CA . PHE A 1 157 ? 47.219 0.813 -18.428 1.00 96.62 157 PHE A CA 1
ATOM 1244 C C . PHE A 1 157 ? 48.315 -0.213 -18.123 1.00 96.62 157 PHE A C 1
ATOM 1246 O O . PHE A 1 157 ? 47.999 -1.384 -17.891 1.00 96.62 157 PHE A O 1
ATOM 1253 N N . ARG A 1 158 ? 49.586 0.201 -18.108 1.00 96.88 158 ARG A N 1
ATOM 1254 C CA . ARG A 1 158 ? 50.771 -0.669 -17.993 1.00 96.88 158 ARG A CA 1
ATOM 1255 C C . ARG A 1 158 ? 51.723 -0.187 -16.900 1.00 96.88 158 ARG A C 1
ATOM 1257 O O . ARG A 1 158 ? 52.273 0.905 -16.992 1.00 96.88 158 ARG A O 1
ATOM 1264 N N . TYR A 1 159 ? 51.932 -1.031 -15.894 1.00 95.31 159 TYR A N 1
ATOM 1265 C CA . TYR A 1 159 ? 52.807 -0.797 -14.747 1.00 95.31 159 TYR A CA 1
ATOM 1266 C C . TYR A 1 159 ? 53.815 -1.954 -14.617 1.00 95.31 159 TYR A C 1
ATOM 1268 O O . TYR A 1 159 ? 54.552 -2.218 -15.565 1.00 95.31 159 TYR A O 1
ATOM 1276 N N . ASN A 1 160 ? 53.876 -2.671 -13.493 1.00 92.19 160 ASN A N 1
ATOM 1277 C CA . ASN A 1 160 ? 54.911 -3.678 -13.254 1.00 92.19 160 ASN A CA 1
ATOM 1278 C C . ASN A 1 160 ? 54.883 -4.865 -14.241 1.00 92.19 160 ASN A C 1
ATOM 1280 O O . ASN A 1 160 ? 53.829 -5.374 -14.619 1.00 92.19 160 ASN A O 1
ATOM 1284 N N . ARG A 1 161 ? 56.070 -5.392 -14.584 1.00 91.56 161 ARG A N 1
ATOM 1285 C CA . ARG A 1 161 ? 56.274 -6.623 -15.395 1.00 91.56 161 ARG A CA 1
ATOM 1286 C C . ARG A 1 161 ? 55.730 -6.550 -16.833 1.00 91.56 161 ARG A C 1
ATOM 1288 O O . ARG A 1 161 ? 55.565 -7.581 -17.489 1.00 91.56 161 ARG A O 1
ATOM 1295 N N . VAL A 1 162 ? 55.473 -5.344 -17.331 1.00 93.94 162 VAL A N 1
ATOM 1296 C CA . VAL A 1 162 ? 55.062 -5.052 -18.712 1.00 93.94 162 VAL A CA 1
ATOM 1297 C C . VAL A 1 162 ? 56.136 -4.177 -19.370 1.00 93.94 162 VAL A C 1
ATOM 1299 O O . VAL A 1 162 ? 56.986 -3.608 -18.684 1.00 93.94 162 VAL A O 1
ATOM 1302 N N . GLN A 1 163 ? 56.159 -4.133 -20.704 1.00 94.50 163 GLN A N 1
ATOM 1303 C CA . GLN A 1 163 ? 57.029 -3.225 -21.443 1.00 94.50 163 GLN A CA 1
ATOM 1304 C C . GLN A 1 163 ? 56.281 -2.479 -22.536 1.00 94.50 163 GLN A C 1
ATOM 1306 O O . GLN A 1 163 ? 55.309 -2.994 -23.100 1.00 94.50 163 GLN A O 1
ATOM 1311 N N . SER A 1 164 ? 56.796 -1.300 -22.860 1.00 95.88 164 SER A N 1
ATOM 1312 C CA . SER A 1 164 ? 56.374 -0.512 -24.007 1.00 95.88 164 SER A CA 1
ATOM 1313 C C . SER A 1 164 ? 57.569 -0.161 -24.886 1.00 95.88 164 SER A C 1
ATOM 1315 O O . SER A 1 164 ? 58.540 0.432 -24.422 1.00 95.88 164 SER A O 1
ATOM 1317 N N . ALA A 1 165 ? 57.482 -0.512 -26.171 1.00 94.19 165 ALA A N 1
ATOM 1318 C CA . ALA A 1 165 ? 58.502 -0.191 -27.162 1.00 94.19 165 ALA A CA 1
ATOM 1319 C C . ALA A 1 165 ? 58.638 1.331 -27.308 1.00 94.19 165 ALA A C 1
ATOM 1321 O O . ALA A 1 165 ? 57.642 2.015 -27.565 1.00 94.19 165 ALA A O 1
ATOM 1322 N N . LEU A 1 166 ? 59.860 1.839 -27.140 1.00 94.69 166 LEU A N 1
ATOM 1323 C CA . LEU A 1 166 ? 60.175 3.262 -27.262 1.00 94.69 166 LEU A CA 1
ATOM 1324 C C . LEU A 1 166 ? 60.691 3.594 -28.669 1.00 94.69 166 LEU A C 1
ATOM 1326 O O . LEU A 1 166 ? 61.282 2.727 -29.320 1.00 94.69 166 LEU A O 1
ATOM 1330 N N . PRO A 1 167 ? 60.523 4.833 -29.156 1.00 93.62 167 PRO A N 1
ATOM 1331 C CA . PRO A 1 167 ? 61.263 5.328 -30.315 1.00 93.62 167 PRO A CA 1
ATOM 1332 C C . PRO A 1 167 ? 62.786 5.186 -30.110 1.00 93.62 167 PRO A C 1
ATOM 1334 O O . PRO A 1 167 ? 63.245 5.367 -28.984 1.00 93.62 167 PRO A O 1
ATOM 1337 N N . PRO A 1 168 ? 63.572 4.857 -31.154 1.00 91.44 168 PRO A N 1
ATOM 1338 C CA . PRO A 1 168 ? 63.186 4.618 -32.547 1.00 91.44 168 PRO A CA 1
ATOM 1339 C C . PRO A 1 168 ? 62.962 3.122 -32.874 1.00 91.44 168 PRO A C 1
ATOM 1341 O O . PRO A 1 168 ? 63.198 2.693 -34.005 1.00 91.44 168 PRO A O 1
ATOM 1344 N N . SER A 1 169 ? 62.533 2.297 -31.909 1.00 91.00 169 SER A N 1
ATOM 1345 C CA . SER A 1 169 ? 62.363 0.842 -32.098 1.00 91.00 169 SER A CA 1
ATOM 1346 C C . SER A 1 169 ? 61.496 0.484 -33.307 1.00 91.00 169 SER A C 1
ATOM 1348 O O . SER A 1 169 ? 60.517 1.169 -33.616 1.00 91.00 169 SER A O 1
ATOM 1350 N N . ARG A 1 170 ? 61.811 -0.635 -33.969 1.00 85.81 170 ARG A N 1
ATOM 1351 C CA . ARG A 1 170 ? 61.092 -1.098 -35.163 1.00 85.81 170 ARG A CA 1
ATOM 1352 C C . ARG A 1 170 ? 59.627 -1.436 -34.871 1.00 85.81 170 ARG A C 1
ATOM 1354 O O . ARG A 1 170 ? 59.306 -2.231 -33.989 1.00 85.81 170 ARG A O 1
ATOM 1361 N N . HIS A 1 171 ? 58.731 -0.900 -35.695 1.00 85.94 171 HIS A N 1
ATOM 1362 C CA . HIS A 1 171 ? 57.324 -1.281 -35.748 1.00 85.94 171 HIS A CA 1
ATOM 1363 C C . HIS A 1 171 ? 57.033 -2.001 -37.083 1.00 85.94 171 HIS A C 1
ATOM 1365 O O . HIS A 1 171 ? 57.253 -1.399 -38.137 1.00 85.94 171 HIS A O 1
ATOM 1371 N N . PRO A 1 172 ? 56.494 -3.243 -37.085 1.00 78.44 172 PRO A N 1
ATOM 1372 C CA . PRO A 1 172 ? 56.365 -4.065 -38.296 1.00 78.44 172 PRO A CA 1
ATOM 1373 C C . PRO A 1 172 ? 55.671 -3.389 -39.485 1.00 78.44 172 PRO A C 1
ATOM 1375 O O . PRO A 1 172 ? 56.117 -3.553 -40.616 1.00 78.44 172 PRO A O 1
ATOM 1378 N N . ASP A 1 173 ? 54.616 -2.608 -39.223 1.00 79.38 173 ASP A N 1
ATOM 1379 C CA . ASP A 1 173 ? 53.746 -2.047 -40.270 1.00 79.38 173 ASP A CA 1
ATOM 1380 C C . ASP A 1 173 ? 54.084 -0.599 -40.680 1.00 79.38 173 ASP A C 1
ATOM 1382 O O . ASP A 1 173 ? 53.498 -0.082 -41.626 1.00 79.38 173 ASP A O 1
ATOM 1386 N N . THR A 1 174 ? 54.947 0.099 -39.932 1.00 82.69 174 THR A N 1
ATOM 1387 C CA . THR A 1 174 ? 55.124 1.569 -40.041 1.00 82.69 174 THR A CA 1
ATOM 1388 C C . THR A 1 174 ? 56.586 2.026 -39.993 1.00 82.69 174 THR A C 1
ATOM 1390 O O . THR A 1 174 ? 56.860 3.225 -40.016 1.00 82.69 174 THR A O 1
ATOM 1393 N N . GLY A 1 175 ? 57.537 1.087 -39.953 1.00 83.12 175 GLY A N 1
ATOM 1394 C CA . GLY A 1 175 ? 58.968 1.371 -39.863 1.00 83.12 175 GLY A CA 1
ATOM 1395 C C . GLY A 1 175 ? 59.429 1.425 -38.412 1.00 83.12 175 GLY A C 1
ATOM 1396 O O . GLY A 1 175 ? 59.953 0.436 -37.906 1.00 83.12 175 GLY A O 1
ATOM 1397 N N . SER A 1 176 ? 59.205 2.547 -37.731 1.00 86.88 176 SER A N 1
ATOM 1398 C CA . SER A 1 176 ? 59.655 2.784 -36.353 1.00 86.88 176 SER A CA 1
ATOM 1399 C C . SER A 1 176 ? 58.617 3.530 -35.512 1.00 86.88 176 SER A C 1
ATOM 1401 O O . SER A 1 176 ? 57.759 4.249 -36.032 1.00 86.88 176 SER A O 1
ATOM 1403 N N . TYR A 1 177 ? 58.698 3.349 -34.193 1.00 92.06 177 TYR A N 1
ATOM 1404 C CA . TYR A 1 177 ? 58.041 4.230 -33.227 1.00 92.06 177 TYR A CA 1
ATOM 1405 C C . TYR A 1 177 ? 58.675 5.628 -33.274 1.00 92.06 177 TYR A C 1
ATOM 1407 O O . TYR A 1 177 ? 59.873 5.758 -33.522 1.00 92.06 177 TYR A O 1
ATOM 1415 N N . LYS A 1 178 ? 57.874 6.672 -33.034 1.00 93.56 178 LYS A N 1
ATOM 1416 C CA . LYS A 1 178 ? 58.283 8.085 -33.114 1.00 93.56 178 LYS A CA 1
ATOM 1417 C C . LYS A 1 178 ? 57.825 8.855 -31.883 1.00 93.56 178 LYS A C 1
ATOM 1419 O O . LYS A 1 178 ? 56.685 8.669 -31.449 1.00 93.56 178 LYS A O 1
ATOM 1424 N N . TRP A 1 179 ? 58.684 9.722 -31.350 1.00 95.75 179 TRP A N 1
ATOM 1425 C CA . TRP A 1 179 ? 58.293 10.674 -30.312 1.00 95.75 179 TRP A CA 1
ATOM 1426 C C . TRP A 1 179 ? 57.215 11.625 -30.851 1.00 95.75 179 TRP A C 1
ATOM 1428 O O . TRP A 1 179 ? 57.238 12.012 -32.019 1.00 95.75 179 TRP A O 1
ATOM 1438 N N . LEU A 1 180 ? 56.250 11.949 -29.995 1.00 94.75 180 LEU A N 1
ATOM 1439 C CA . LEU A 1 180 ? 55.358 13.099 -30.146 1.00 94.75 180 LEU A CA 1
ATOM 1440 C C . LEU A 1 180 ? 55.860 14.213 -29.220 1.00 94.75 180 LEU A C 1
ATOM 1442 O O . LEU A 1 180 ? 56.116 15.311 -29.692 1.00 94.75 180 LEU A O 1
ATOM 1446 N N . ASN A 1 181 ? 56.120 13.855 -27.958 1.00 94.62 181 ASN A N 1
ATOM 1447 C CA . ASN A 1 181 ? 56.833 14.652 -26.964 1.00 94.62 181 ASN A CA 1
ATOM 1448 C C . ASN A 1 181 ? 57.986 13.768 -26.452 1.00 94.62 181 ASN A C 1
ATOM 1450 O O . ASN A 1 181 ? 57.706 12.691 -25.912 1.00 94.62 181 ASN A O 1
ATOM 1454 N N . SER A 1 182 ? 59.252 14.145 -26.668 1.00 93.50 182 SER A N 1
ATOM 1455 C CA . SER A 1 182 ? 60.404 13.334 -26.237 1.00 93.50 182 SER A CA 1
ATOM 1456 C C . SER A 1 182 ? 60.776 13.607 -24.767 1.00 93.50 182 SER A C 1
ATOM 1458 O O . SER A 1 182 ? 60.449 14.680 -24.256 1.00 93.50 182 SER A O 1
ATOM 1460 N N . PRO A 1 183 ? 61.492 12.693 -24.081 1.00 93.00 183 PRO A N 1
ATOM 1461 C CA . PRO A 1 183 ? 62.019 12.944 -22.734 1.00 93.00 183 PRO A CA 1
ATOM 1462 C C . PRO A 1 183 ? 63.119 14.023 -22.674 1.00 93.00 183 PRO A C 1
ATOM 1464 O O . PRO A 1 183 ? 63.540 14.379 -21.577 1.00 93.00 183 PRO A O 1
ATOM 1467 N N . GLN A 1 184 ? 63.591 14.534 -23.819 1.00 90.50 184 GLN A N 1
ATOM 1468 C CA . GLN A 1 184 ? 64.482 15.697 -23.892 1.00 90.50 184 GLN A CA 1
ATOM 1469 C C . GLN A 1 184 ? 63.700 17.022 -23.975 1.00 90.50 184 GLN A C 1
ATOM 1471 O O . GLN A 1 184 ? 64.199 18.049 -23.520 1.00 90.50 184 GLN A O 1
ATOM 1476 N N . ASP A 1 185 ? 62.484 16.995 -24.534 1.00 87.31 185 ASP A N 1
ATOM 1477 C CA . ASP A 1 185 ? 61.641 18.182 -24.736 1.00 87.31 185 ASP A CA 1
ATOM 1478 C C . ASP A 1 185 ? 60.669 18.427 -23.569 1.00 87.31 185 ASP A C 1
ATOM 1480 O O . ASP A 1 185 ? 60.333 19.573 -23.274 1.00 87.31 185 ASP A O 1
ATOM 1484 N N . VAL A 1 186 ? 60.179 17.356 -22.931 1.00 93.38 186 VAL A N 1
ATOM 1485 C CA . VAL A 1 186 ? 59.131 17.400 -21.899 1.00 93.38 186 VAL A CA 1
ATOM 1486 C C . VAL A 1 186 ? 59.440 16.396 -20.786 1.00 93.38 186 VAL A C 1
ATOM 1488 O O . VAL A 1 186 ? 59.739 15.232 -21.052 1.00 93.38 186 VAL A O 1
ATOM 1491 N N . GLU A 1 187 ? 59.326 16.820 -19.526 1.00 92.69 187 GLU A N 1
ATOM 1492 C CA . GLU A 1 187 ? 59.494 15.928 -18.373 1.00 92.69 187 GLU A CA 1
ATOM 1493 C C . GLU A 1 187 ? 58.324 14.931 -18.216 1.00 92.69 187 GLU A C 1
ATOM 1495 O O . GLU A 1 187 ? 57.206 15.122 -18.711 1.00 92.69 187 GLU A O 1
ATOM 1500 N N . VAL A 1 188 ? 58.568 13.834 -17.490 1.00 96.75 188 VAL A N 1
ATOM 1501 C CA . VAL A 1 188 ? 57.485 12.921 -17.103 1.00 96.75 188 VAL A CA 1
ATOM 1502 C C . VAL A 1 188 ? 56.654 13.577 -16.003 1.00 96.75 188 VAL A C 1
ATOM 1504 O O . VAL A 1 188 ? 57.149 13.809 -14.902 1.00 96.75 188 VAL A O 1
ATOM 1507 N N . ALA A 1 189 ? 55.381 13.836 -16.284 1.00 96.62 189 ALA A N 1
ATOM 1508 C CA . ALA A 1 189 ? 54.461 14.440 -15.341 1.00 96.62 189 ALA A CA 1
ATOM 1509 C C . ALA A 1 189 ? 54.113 13.445 -14.232 1.00 96.62 189 ALA A C 1
ATOM 1511 O O . ALA A 1 189 ? 53.979 12.236 -14.462 1.00 96.62 189 ALA A O 1
ATOM 1512 N N . ILE A 1 190 ? 53.915 13.968 -13.024 1.00 96.56 190 ILE A N 1
ATOM 1513 C CA . ILE A 1 190 ? 53.328 13.197 -11.932 1.00 96.56 190 ILE A CA 1
ATOM 1514 C C . ILE A 1 190 ? 51.932 12.727 -12.357 1.00 96.56 190 ILE A C 1
ATOM 1516 O O . ILE A 1 190 ? 51.172 13.471 -12.978 1.00 96.56 190 ILE A O 1
ATOM 1520 N N . ALA A 1 191 ? 51.610 11.471 -12.057 1.00 96.19 191 ALA A N 1
ATOM 1521 C CA . ALA A 1 191 ? 50.296 10.913 -12.337 1.00 96.19 191 ALA A CA 1
ATOM 1522 C C . ALA A 1 191 ? 49.207 11.712 -11.592 1.00 96.19 191 ALA A C 1
ATOM 1524 O O . ALA A 1 191 ? 49.324 11.874 -10.378 1.00 96.19 191 ALA A O 1
ATOM 1525 N N . PRO A 1 192 ? 48.150 12.187 -12.275 1.00 94.31 192 PRO A N 1
ATOM 1526 C CA . PRO A 1 192 ? 47.062 12.908 -11.619 1.00 94.31 192 PRO A CA 1
ATOM 1527 C C . PRO A 1 192 ? 46.257 11.986 -10.690 1.00 94.31 192 PRO A C 1
ATOM 1529 O O . PRO A 1 192 ? 46.214 10.766 -10.886 1.00 94.31 192 PRO A O 1
ATOM 1532 N N . ASP A 1 193 ? 45.562 12.571 -9.712 1.00 91.75 193 ASP A N 1
ATOM 1533 C CA . ASP A 1 193 ? 44.808 11.830 -8.691 1.00 91.75 193 ASP A CA 1
ATOM 1534 C C . ASP A 1 193 ? 43.799 10.841 -9.287 1.00 91.75 193 ASP A C 1
ATOM 1536 O O . ASP A 1 193 ? 43.630 9.739 -8.761 1.00 91.75 193 ASP A O 1
ATOM 1540 N N . TRP A 1 194 ? 43.149 11.185 -10.407 1.00 93.62 194 TRP A N 1
ATOM 1541 C CA . TRP A 1 194 ? 42.225 10.273 -11.087 1.00 93.62 194 TRP A CA 1
ATOM 1542 C C . TRP A 1 194 ? 42.933 8.987 -11.540 1.00 93.62 194 TRP A C 1
ATOM 1544 O O . TRP A 1 194 ? 42.400 7.893 -11.355 1.00 93.62 194 TRP A O 1
ATOM 1554 N N . LEU A 1 195 ? 44.164 9.093 -12.051 1.00 94.62 195 LEU A N 1
ATOM 1555 C CA . LEU A 1 195 ? 44.957 7.965 -12.539 1.00 94.62 195 LEU A CA 1
ATOM 1556 C C . LEU A 1 195 ? 45.461 7.102 -11.377 1.00 94.62 195 LEU A C 1
ATOM 1558 O O . LEU A 1 195 ? 45.366 5.874 -11.438 1.00 94.62 195 LEU A O 1
ATOM 1562 N N . ILE A 1 196 ? 45.946 7.734 -10.305 1.00 92.19 196 ILE A N 1
ATOM 1563 C CA . ILE A 1 196 ? 46.406 7.046 -9.089 1.00 92.19 196 ILE A CA 1
ATOM 1564 C C . ILE A 1 196 ? 45.247 6.250 -8.468 1.00 92.19 196 ILE A C 1
ATOM 1566 O O . ILE A 1 196 ? 45.345 5.029 -8.300 1.00 92.19 196 ILE A O 1
ATOM 1570 N N . ASN A 1 197 ? 44.118 6.912 -8.200 1.00 91.31 197 ASN A N 1
ATOM 1571 C CA . ASN A 1 197 ? 42.942 6.293 -7.585 1.00 91.31 197 ASN A CA 1
ATOM 1572 C C . ASN A 1 197 ? 42.365 5.160 -8.449 1.00 91.31 197 ASN A C 1
ATOM 1574 O O . ASN A 1 197 ? 42.050 4.079 -7.937 1.00 91.31 197 ASN A O 1
ATOM 1578 N N . LEU A 1 198 ? 42.280 5.362 -9.768 1.00 92.62 198 LEU A N 1
ATOM 1579 C CA . LEU A 1 198 ? 41.802 4.352 -10.710 1.00 92.62 198 LEU A CA 1
ATOM 1580 C C . LEU A 1 198 ? 42.663 3.083 -10.674 1.00 92.62 198 LEU A C 1
ATOM 1582 O O . LEU A 1 198 ? 42.132 1.973 -10.565 1.00 92.62 198 LEU A O 1
ATOM 1586 N N . VAL A 1 199 ? 43.987 3.233 -10.725 1.00 90.88 199 VAL A N 1
ATOM 1587 C CA . VAL A 1 199 ? 44.925 2.104 -10.790 1.00 90.88 199 VAL A CA 1
ATOM 1588 C C . VAL A 1 199 ? 45.000 1.358 -9.449 1.00 90.88 199 VAL A C 1
ATOM 1590 O O . VAL A 1 199 ? 45.016 0.123 -9.439 1.00 90.88 199 VAL A O 1
ATOM 1593 N N . ILE A 1 200 ? 44.899 2.061 -8.314 1.00 90.12 200 ILE A N 1
ATOM 1594 C CA . ILE A 1 200 ? 44.724 1.443 -6.984 1.00 90.12 200 ILE A CA 1
ATOM 1595 C C . ILE A 1 200 ? 43.392 0.666 -6.903 1.00 90.12 200 ILE A C 1
ATOM 1597 O O . ILE A 1 200 ? 43.335 -0.434 -6.332 1.00 90.12 200 ILE A O 1
ATOM 1601 N N . SER A 1 201 ? 42.319 1.161 -7.532 1.00 89.50 201 SER A N 1
ATOM 1602 C CA . SER A 1 201 ? 41.035 0.441 -7.612 1.00 89.50 201 SER A CA 1
ATOM 1603 C C . SER A 1 201 ? 41.133 -0.876 -8.403 1.00 89.50 201 SER A C 1
ATOM 1605 O O . SER A 1 201 ? 40.408 -1.834 -8.117 1.00 89.50 201 SER A O 1
ATOM 1607 N N . PHE A 1 202 ? 42.047 -0.962 -9.377 1.00 88.38 202 PHE A N 1
ATOM 1608 C CA . PHE A 1 202 ? 42.330 -2.204 -10.099 1.00 88.38 202 PHE A CA 1
ATOM 1609 C C . PHE A 1 202 ? 43.161 -3.166 -9.241 1.00 88.38 202 PHE A C 1
ATOM 1611 O O . PHE A 1 202 ? 42.782 -4.331 -9.092 1.00 88.38 202 PHE A O 1
ATOM 1618 N N . ALA A 1 203 ? 44.230 -2.671 -8.607 1.00 80.12 203 ALA A N 1
ATOM 1619 C CA . ALA A 1 203 ? 45.105 -3.457 -7.735 1.00 80.12 203 ALA A CA 1
ATOM 1620 C C . ALA A 1 203 ? 44.347 -4.124 -6.568 1.00 80.12 203 ALA A C 1
ATOM 1622 O O . ALA A 1 203 ? 44.534 -5.308 -6.277 1.00 80.12 203 ALA A O 1
ATOM 1623 N N . SER A 1 204 ? 43.442 -3.385 -5.921 1.00 73.56 204 SER A N 1
ATOM 1624 C CA . SER A 1 204 ? 42.620 -3.886 -4.810 1.00 73.56 204 SER A CA 1
ATOM 1625 C C . SER A 1 204 ? 41.646 -4.996 -5.236 1.00 73.56 204 SER A C 1
ATOM 1627 O O . SER A 1 204 ? 41.570 -6.032 -4.569 1.00 73.56 204 SER A O 1
ATOM 1629 N N . LYS A 1 205 ? 40.957 -4.845 -6.376 1.00 61.97 205 LYS A N 1
ATOM 1630 C CA . LYS A 1 205 ? 40.021 -5.857 -6.911 1.00 61.97 205 LYS A CA 1
ATOM 1631 C C . LYS A 1 205 ? 40.721 -7.158 -7.325 1.00 61.97 205 LYS A C 1
ATOM 1633 O O . LYS A 1 205 ? 40.166 -8.240 -7.114 1.00 61.97 205 LYS A O 1
ATOM 1638 N N . ASP A 1 206 ? 41.934 -7.077 -7.868 1.00 57.03 206 ASP A N 1
ATOM 1639 C CA . ASP A 1 206 ? 42.705 -8.267 -8.246 1.00 57.03 206 ASP A CA 1
ATOM 1640 C C . ASP A 1 206 ? 43.315 -8.982 -7.021 1.00 57.03 206 ASP A C 1
ATOM 1642 O O . ASP A 1 206 ? 43.366 -10.215 -6.992 1.00 57.03 206 ASP A O 1
ATOM 1646 N N . ASN A 1 207 ? 43.658 -8.252 -5.951 1.00 53.00 207 ASN A N 1
ATOM 1647 C CA . ASN A 1 207 ? 44.088 -8.838 -4.672 1.00 53.00 207 ASN A CA 1
ATOM 1648 C C . ASN A 1 207 ? 42.981 -9.653 -3.971 1.00 53.00 207 ASN A C 1
ATOM 1650 O O . ASN A 1 207 ? 43.271 -10.716 -3.412 1.00 53.00 207 ASN A O 1
ATOM 1654 N N . VAL A 1 208 ? 41.716 -9.213 -4.033 1.00 49.47 208 VAL A N 1
ATOM 1655 C CA . VAL A 1 208 ? 40.567 -9.984 -3.507 1.00 49.47 208 VAL A CA 1
ATOM 1656 C C . VAL A 1 208 ? 40.423 -11.311 -4.258 1.00 49.47 208 VAL A C 1
ATOM 1658 O O . VAL A 1 208 ? 40.442 -12.376 -3.640 1.00 49.47 208 VAL A O 1
ATOM 1661 N N . LYS A 1 209 ? 40.421 -11.277 -5.597 1.00 46.09 209 LYS A N 1
ATOM 1662 C CA . LYS A 1 209 ? 40.375 -12.491 -6.437 1.00 46.09 209 LYS A CA 1
ATOM 1663 C C . LYS A 1 209 ? 41.590 -13.405 -6.231 1.00 46.09 209 LYS A C 1
ATOM 1665 O O . LYS A 1 209 ? 41.472 -14.627 -6.327 1.00 46.09 209 LYS A O 1
ATOM 1670 N N . GLY A 1 210 ? 42.757 -12.838 -5.923 1.00 44.69 210 GLY A N 1
ATOM 1671 C CA . GLY A 1 210 ? 43.963 -13.583 -5.553 1.00 44.69 210 GLY A CA 1
ATOM 1672 C C . GLY A 1 210 ? 43.825 -14.351 -4.231 1.00 44.69 210 GLY A C 1
ATOM 1673 O O . GLY A 1 210 ? 44.253 -15.508 -4.155 1.00 44.69 210 GLY A O 1
ATOM 1674 N N . LYS A 1 211 ? 43.188 -13.752 -3.213 1.00 45.25 211 LYS A N 1
ATOM 1675 C CA . LYS A 1 211 ? 42.842 -14.434 -1.950 1.00 45.25 211 LYS A CA 1
ATOM 1676 C C . LYS A 1 211 ? 41.811 -15.540 -2.172 1.00 45.25 211 LYS A C 1
ATOM 1678 O O . LYS A 1 211 ? 42.103 -16.687 -1.836 1.00 45.25 211 LYS A O 1
ATOM 1683 N N . GLU A 1 212 ? 40.699 -15.243 -2.844 1.00 44.09 212 GLU A N 1
ATOM 1684 C CA . GLU A 1 212 ? 39.656 -16.232 -3.174 1.00 44.09 212 GLU A CA 1
ATOM 1685 C C . GLU A 1 212 ? 40.223 -17.444 -3.936 1.00 44.09 212 GLU A C 1
ATOM 1687 O O . GLU A 1 212 ? 39.826 -18.586 -3.702 1.00 44.09 212 GLU A O 1
ATOM 1692 N N . ARG A 1 213 ? 41.194 -17.228 -4.837 1.00 40.94 213 ARG A N 1
ATOM 1693 C CA . ARG A 1 213 ? 41.848 -18.309 -5.592 1.00 40.94 213 ARG A CA 1
ATOM 1694 C C . ARG A 1 213 ? 42.791 -19.156 -4.727 1.00 40.94 213 ARG A C 1
ATOM 1696 O O . ARG A 1 213 ? 42.854 -20.368 -4.925 1.00 40.94 213 ARG A O 1
ATOM 1703 N N . LYS A 1 214 ? 43.480 -18.566 -3.740 1.00 41.88 214 LYS A N 1
ATOM 1704 C CA . LYS A 1 214 ? 44.249 -19.323 -2.728 1.00 41.88 214 LYS A CA 1
ATOM 1705 C C . LYS A 1 214 ? 43.333 -20.122 -1.797 1.00 41.88 214 LYS A C 1
ATOM 1707 O O . LYS A 1 214 ? 43.638 -21.274 -1.495 1.00 41.88 214 LYS A O 1
ATOM 1712 N N . GLU A 1 215 ? 42.205 -19.556 -1.384 1.00 41.12 215 GLU A N 1
ATOM 1713 C CA . GLU A 1 215 ? 41.217 -20.234 -0.535 1.00 41.12 215 GLU A CA 1
ATOM 1714 C C . GLU A 1 215 ? 40.508 -21.376 -1.276 1.00 41.12 215 GLU A C 1
ATOM 1716 O O . GLU A 1 215 ? 40.367 -22.472 -0.724 1.00 41.12 215 GLU A O 1
ATOM 1721 N N . ARG A 1 216 ? 40.178 -21.197 -2.563 1.00 40.72 216 ARG A N 1
ATOM 1722 C CA . ARG A 1 216 ? 39.702 -22.292 -3.427 1.00 40.72 216 ARG A CA 1
ATOM 1723 C C . ARG A 1 216 ? 40.741 -23.398 -3.587 1.00 40.72 216 ARG A C 1
ATOM 1725 O O . ARG A 1 216 ? 40.389 -24.554 -3.392 1.00 40.72 216 ARG A O 1
ATOM 1732 N N . ASN A 1 217 ? 42.016 -23.082 -3.826 1.00 37.59 217 ASN A N 1
ATOM 1733 C CA . ASN A 1 217 ? 43.068 -24.109 -3.888 1.00 37.59 217 ASN A CA 1
ATOM 1734 C C . ASN A 1 217 ? 43.242 -24.861 -2.551 1.00 37.59 217 ASN A C 1
ATOM 1736 O O . ASN A 1 217 ? 43.475 -26.070 -2.550 1.00 37.59 217 ASN A O 1
ATOM 1740 N N . ASN A 1 218 ? 43.075 -24.186 -1.408 1.00 41.94 218 ASN A N 1
ATOM 1741 C CA . ASN A 1 218 ? 43.064 -24.837 -0.092 1.00 41.94 218 ASN A CA 1
ATOM 1742 C C . ASN A 1 218 ? 41.820 -25.716 0.128 1.00 41.94 218 ASN A C 1
ATOM 1744 O O . ASN A 1 218 ? 41.913 -26.740 0.804 1.00 41.94 218 ASN A O 1
ATOM 1748 N N . THR A 1 219 ? 40.677 -25.352 -0.454 1.00 38.66 219 THR A N 1
ATOM 1749 C CA . THR A 1 219 ? 39.438 -26.147 -0.404 1.00 38.66 219 THR A CA 1
ATOM 1750 C C . THR A 1 219 ? 39.544 -27.387 -1.294 1.00 38.66 219 THR A C 1
ATOM 1752 O O . THR A 1 219 ? 39.312 -28.494 -0.816 1.00 38.66 219 THR A O 1
ATOM 1755 N N . VAL A 1 220 ? 40.042 -27.249 -2.526 1.00 38.66 220 VAL A N 1
ATOM 1756 C CA . VAL A 1 220 ? 40.286 -28.375 -3.449 1.00 38.66 220 VAL A CA 1
ATOM 1757 C C . VAL A 1 220 ? 41.304 -29.371 -2.869 1.00 38.66 220 VAL A C 1
ATOM 1759 O O . VAL A 1 220 ? 41.091 -30.580 -2.933 1.00 38.66 220 VAL A O 1
ATOM 1762 N N . ASN A 1 221 ? 42.360 -28.897 -2.195 1.00 39.50 221 ASN A N 1
ATOM 1763 C CA . ASN A 1 221 ? 43.308 -29.767 -1.479 1.00 39.50 221 ASN A CA 1
ATOM 1764 C C . ASN A 1 221 ? 42.715 -30.466 -0.234 1.00 39.50 221 ASN A C 1
ATOM 1766 O O . ASN A 1 221 ? 43.290 -31.450 0.241 1.00 39.50 221 ASN A O 1
ATOM 1770 N N . ARG A 1 222 ? 41.589 -29.984 0.312 1.00 39.31 222 ARG A N 1
ATOM 1771 C CA . ARG A 1 222 ? 40.819 -30.684 1.358 1.00 39.31 222 ARG A CA 1
ATOM 1772 C C . ARG A 1 222 ? 39.871 -31.717 0.746 1.00 39.31 222 ARG A C 1
ATOM 1774 O O . ARG A 1 222 ? 39.810 -32.837 1.244 1.00 39.31 222 ARG A O 1
ATOM 1781 N N . GLU A 1 223 ? 39.206 -31.385 -0.358 1.00 39.19 223 GLU A N 1
ATOM 1782 C CA . GLU A 1 223 ? 38.294 -32.289 -1.077 1.00 39.19 223 GLU A CA 1
ATOM 1783 C C . GLU A 1 223 ? 39.028 -33.493 -1.694 1.00 39.19 223 GLU A C 1
ATOM 1785 O O . GLU A 1 223 ? 38.558 -34.625 -1.573 1.00 39.19 223 GLU A O 1
ATOM 1790 N N . ALA A 1 224 ? 40.236 -33.294 -2.236 1.00 39.16 224 ALA A N 1
ATOM 1791 C CA . ALA A 1 224 ? 41.081 -34.371 -2.764 1.00 39.16 224 ALA A CA 1
ATOM 1792 C C . ALA A 1 224 ? 41.514 -35.411 -1.706 1.00 39.16 224 ALA A C 1
ATOM 1794 O O . ALA A 1 224 ? 41.863 -36.536 -2.056 1.00 39.16 224 ALA A O 1
ATOM 1795 N N . LYS A 1 225 ? 41.472 -35.066 -0.409 1.00 39.75 225 LYS A N 1
ATOM 1796 C CA . LYS A 1 225 ? 41.711 -36.004 0.705 1.00 39.75 225 LYS A CA 1
ATOM 1797 C C . LYS A 1 225 ? 40.435 -36.670 1.236 1.00 39.75 225 LYS A C 1
ATOM 1799 O O . LYS A 1 225 ? 40.539 -37.568 2.066 1.00 39.75 225 LYS A O 1
ATOM 1804 N N . GLY A 1 226 ? 39.252 -36.237 0.793 1.00 40.31 226 GLY A N 1
ATOM 1805 C CA . GLY A 1 226 ? 37.961 -36.704 1.310 1.00 40.31 226 GLY A CA 1
ATOM 1806 C C . GLY A 1 226 ? 37.409 -37.964 0.636 1.00 40.31 226 GLY A C 1
ATOM 1807 O O . GLY A 1 226 ? 36.666 -38.709 1.268 1.00 40.31 226 GLY A O 1
ATOM 1808 N N . PHE A 1 227 ? 37.777 -38.239 -0.619 1.00 36.91 227 PHE A N 1
ATOM 1809 C CA . PHE A 1 227 ? 37.209 -39.348 -1.399 1.00 36.91 227 PHE A CA 1
ATOM 1810 C C . PHE A 1 227 ? 37.999 -40.658 -1.279 1.00 36.91 227 PHE A C 1
ATOM 1812 O O . PHE A 1 227 ? 38.513 -41.211 -2.250 1.00 36.91 227 PHE A O 1
ATOM 1819 N N . GLY A 1 228 ? 38.018 -41.207 -0.064 1.00 34.91 228 GLY A N 1
ATOM 1820 C CA . GLY A 1 228 ? 38.149 -42.652 0.110 1.00 34.91 228 GLY A CA 1
ATOM 1821 C C . GLY A 1 228 ? 36.822 -43.345 -0.229 1.00 34.91 228 GLY A C 1
ATOM 1822 O O . GLY A 1 228 ? 35.782 -42.968 0.301 1.00 34.91 228 GLY A O 1
ATOM 1823 N N . SER A 1 229 ? 36.861 -44.388 -1.064 1.00 35.59 229 SER A N 1
ATOM 1824 C CA . SER A 1 229 ? 35.740 -45.283 -1.438 1.00 35.59 229 SER A CA 1
ATOM 1825 C C . SER A 1 229 ? 34.604 -44.727 -2.337 1.00 35.59 229 SER A C 1
ATOM 1827 O O . SER A 1 229 ? 33.495 -44.442 -1.906 1.00 35.59 229 SER A O 1
ATOM 1829 N N . GLY A 1 230 ? 34.822 -44.775 -3.655 1.00 45.91 230 GLY A N 1
ATOM 1830 C CA . GLY A 1 230 ? 34.342 -45.954 -4.397 1.00 45.91 230 GLY A CA 1
ATOM 1831 C C . GLY A 1 230 ? 32.919 -46.001 -4.980 1.00 45.91 230 GLY A C 1
ATOM 1832 O O . GLY A 1 230 ? 32.527 -47.087 -5.398 1.00 45.91 230 GLY A O 1
ATOM 1833 N N . ILE A 1 231 ? 32.147 -44.907 -5.058 1.00 44.25 231 ILE A N 1
ATOM 1834 C CA . ILE A 1 231 ? 30.893 -44.886 -5.851 1.00 44.25 231 ILE A CA 1
ATOM 1835 C C . ILE A 1 231 ? 30.789 -43.604 -6.687 1.00 44.25 231 ILE A C 1
ATOM 1837 O O . ILE A 1 231 ? 30.523 -42.525 -6.163 1.00 44.25 231 ILE A O 1
ATOM 1841 N N . VAL A 1 232 ? 30.922 -43.743 -8.008 1.00 54.31 232 VAL A N 1
ATOM 1842 C CA . VAL A 1 232 ? 30.627 -42.679 -8.979 1.00 54.31 232 VAL A CA 1
ATOM 1843 C C . VAL A 1 232 ? 29.160 -42.770 -9.401 1.00 54.31 232 VAL A C 1
ATOM 1845 O O . VAL A 1 232 ? 28.712 -43.799 -9.901 1.00 54.31 232 VAL A O 1
ATOM 1848 N N . THR A 1 233 ? 28.396 -41.699 -9.182 1.00 53.34 233 THR A N 1
ATOM 1849 C CA . THR A 1 233 ? 26.923 -41.718 -9.267 1.00 53.34 233 THR A CA 1
ATOM 1850 C C . THR A 1 233 ? 26.337 -41.385 -10.638 1.00 53.34 233 THR A C 1
ATOM 1852 O O . THR A 1 233 ? 25.172 -41.688 -10.886 1.00 53.34 233 THR A O 1
ATOM 1855 N N . ASP A 1 234 ? 27.100 -40.758 -11.533 1.00 73.06 234 ASP A N 1
ATOM 1856 C CA . ASP A 1 234 ? 26.599 -40.288 -12.826 1.00 73.06 234 ASP A CA 1
ATOM 1857 C C . ASP A 1 234 ? 27.693 -40.230 -13.908 1.00 73.06 234 ASP A C 1
ATOM 1859 O O . ASP A 1 234 ? 28.892 -40.255 -13.627 1.00 73.06 234 ASP A O 1
ATOM 1863 N N . LEU A 1 235 ? 27.254 -40.131 -15.166 1.00 78.12 235 LEU A N 1
ATOM 1864 C CA . LEU A 1 235 ? 28.105 -40.179 -16.356 1.00 78.12 235 LEU A CA 1
ATOM 1865 C C . LEU A 1 235 ? 29.083 -38.993 -16.481 1.00 78.12 235 LEU A C 1
ATOM 1867 O O . LEU A 1 235 ? 30.155 -39.152 -17.063 1.00 78.12 235 LEU A O 1
ATOM 1871 N N . VAL A 1 236 ? 28.742 -37.814 -15.951 1.00 77.31 236 VAL A N 1
ATOM 1872 C CA . VAL A 1 236 ? 29.602 -36.618 -16.014 1.00 77.31 236 VAL A CA 1
ATOM 1873 C C . VAL A 1 236 ? 30.710 -36.728 -14.973 1.00 77.31 236 VAL A C 1
ATOM 1875 O O . VAL A 1 236 ? 31.871 -36.466 -15.287 1.00 77.31 236 VAL A O 1
ATOM 1878 N N . SER A 1 237 ? 30.374 -37.186 -13.766 1.00 74.31 237 SER A N 1
ATOM 1879 C CA . SER A 1 237 ? 31.356 -37.518 -12.730 1.00 74.31 237 SER A C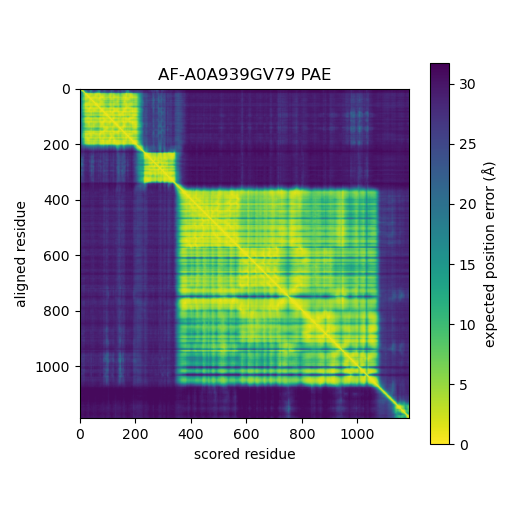A 1
ATOM 1880 C C . SER A 1 237 ? 32.282 -38.656 -13.181 1.00 74.31 237 SER A C 1
ATOM 1882 O O . SER A 1 237 ? 33.492 -38.564 -12.991 1.00 74.31 237 SER A O 1
ATOM 1884 N N . PHE A 1 238 ? 31.755 -39.682 -13.860 1.00 81.94 238 PHE A N 1
ATOM 1885 C CA . PHE A 1 238 ? 32.559 -40.749 -14.469 1.00 81.94 238 PHE A CA 1
ATOM 1886 C C . PHE A 1 238 ? 33.528 -40.200 -15.522 1.00 81.94 238 PHE A C 1
ATOM 1888 O O . PHE A 1 238 ? 34.727 -40.462 -15.449 1.00 81.94 238 PHE A O 1
ATOM 1895 N N . LEU A 1 239 ? 33.052 -39.356 -16.442 1.00 83.44 239 LEU A N 1
ATOM 1896 C CA . LEU A 1 239 ? 33.928 -38.707 -17.416 1.00 83.44 239 LEU A CA 1
ATOM 1897 C C . LEU A 1 239 ? 35.028 -37.873 -16.729 1.00 83.44 239 LEU A C 1
ATOM 1899 O O . LEU A 1 239 ? 36.200 -38.018 -17.068 1.00 83.44 239 LEU A O 1
ATOM 1903 N N . LYS A 1 240 ? 34.670 -37.009 -15.769 1.00 80.00 240 LYS A N 1
ATOM 1904 C CA . LYS A 1 240 ? 35.603 -36.039 -15.170 1.00 80.00 240 LYS A CA 1
ATOM 1905 C C . LYS A 1 240 ? 36.627 -36.666 -14.221 1.00 80.00 240 LYS A C 1
ATOM 1907 O O . LYS A 1 240 ? 37.776 -36.238 -14.232 1.00 80.00 240 LYS A O 1
ATOM 1912 N N . TYR A 1 241 ? 36.221 -37.634 -13.401 1.00 77.25 241 TYR A N 1
ATOM 1913 C CA . TYR A 1 241 ? 37.057 -38.170 -12.319 1.00 77.25 241 TYR A CA 1
ATOM 1914 C C . TYR A 1 241 ? 37.636 -39.559 -12.608 1.00 77.25 241 TYR A C 1
ATOM 1916 O O . TYR A 1 241 ? 38.662 -39.902 -12.028 1.00 77.25 241 TYR A O 1
ATOM 1924 N N . GLU A 1 242 ? 37.036 -40.341 -13.513 1.00 78.88 242 GLU A N 1
ATOM 1925 C CA . GLU A 1 242 ? 37.550 -41.667 -13.883 1.00 78.88 242 GLU A CA 1
ATOM 1926 C C . GLU A 1 242 ? 38.177 -41.665 -15.289 1.00 78.88 242 GLU A C 1
ATOM 1928 O O . GLU A 1 242 ? 39.312 -42.110 -15.458 1.00 78.88 242 GLU A O 1
ATOM 1933 N N . VAL A 1 243 ? 37.477 -41.167 -16.309 1.00 85.38 243 VAL A N 1
ATOM 1934 C CA . VAL A 1 243 ? 37.933 -41.291 -17.706 1.00 85.38 243 VAL A CA 1
ATOM 1935 C C . VAL A 1 243 ? 39.055 -40.301 -18.035 1.00 85.38 243 VAL A C 1
ATOM 1937 O O . VAL A 1 243 ? 40.171 -40.712 -18.342 1.00 85.38 243 VAL A O 1
ATOM 1940 N N . LEU A 1 244 ? 38.787 -38.994 -17.960 1.00 86.31 244 LEU A N 1
ATOM 1941 C CA . LEU A 1 244 ? 39.728 -37.960 -18.414 1.00 86.31 244 LEU A CA 1
ATOM 1942 C C . LEU A 1 244 ? 41.084 -37.956 -17.678 1.00 86.31 244 LEU A C 1
ATOM 1944 O O . LEU A 1 244 ? 42.087 -37.742 -18.355 1.00 86.31 244 LEU A O 1
ATOM 1948 N N . PRO A 1 245 ? 41.187 -38.236 -16.360 1.00 83.94 245 PRO A N 1
ATOM 1949 C CA . PRO A 1 245 ? 42.482 -38.293 -15.673 1.00 83.94 245 PRO A CA 1
ATOM 1950 C C . PRO A 1 245 ? 43.376 -39.465 -16.104 1.00 83.94 245 PRO A C 1
ATOM 1952 O O . PRO A 1 245 ? 44.565 -39.463 -15.790 1.00 83.94 245 PRO A O 1
ATOM 1955 N N . ARG A 1 246 ? 42.822 -40.469 -16.800 1.00 85.25 246 ARG A N 1
ATOM 1956 C CA . ARG A 1 246 ? 43.553 -41.634 -17.329 1.00 85.25 246 ARG A CA 1
ATOM 1957 C C . ARG A 1 246 ? 43.970 -41.478 -18.798 1.00 85.25 246 ARG A C 1
ATOM 1959 O O . ARG A 1 246 ? 44.619 -42.374 -19.328 1.00 85.25 246 ARG A O 1
ATOM 1966 N N . LEU A 1 247 ? 43.623 -40.361 -19.445 1.00 86.31 247 LEU A N 1
ATOM 1967 C CA . LEU A 1 247 ? 43.955 -40.075 -20.842 1.00 86.31 247 LEU A CA 1
ATOM 1968 C C . LEU A 1 247 ? 45.001 -38.960 -20.953 1.00 86.31 247 LEU A C 1
ATOM 1970 O O . LEU A 1 247 ? 44.856 -37.889 -20.360 1.00 86.31 247 LEU A O 1
ATOM 1974 N N . SER A 1 248 ? 46.021 -39.176 -21.783 1.00 87.50 248 SER A N 1
ATOM 1975 C CA . SER A 1 248 ? 46.923 -38.110 -22.220 1.00 87.50 248 SER A CA 1
ATOM 1976 C C . SER A 1 248 ? 46.218 -37.135 -23.185 1.00 87.50 248 SER A C 1
ATOM 1978 O O . SER A 1 248 ? 45.192 -37.486 -23.783 1.00 87.50 248 SER A O 1
ATOM 1980 N N . PRO A 1 249 ? 46.759 -35.919 -23.400 1.00 85.19 249 PRO A N 1
ATOM 1981 C CA . PRO A 1 249 ? 46.283 -35.013 -24.447 1.00 85.19 249 PRO A CA 1
ATOM 1982 C C . PRO A 1 249 ? 46.189 -35.685 -25.816 1.00 85.19 249 PRO A C 1
ATOM 1984 O O . PRO A 1 249 ? 45.207 -35.500 -26.521 1.00 85.19 249 PRO A O 1
ATOM 1987 N N . GLU A 1 250 ? 47.177 -36.494 -26.180 1.00 85.94 250 GLU A N 1
ATOM 1988 C CA . GLU A 1 250 ? 47.268 -37.194 -27.461 1.00 85.94 250 GLU A CA 1
ATOM 1989 C C . GLU A 1 250 ? 46.214 -38.299 -27.570 1.00 85.94 250 GLU A C 1
ATOM 1991 O O . GLU A 1 250 ? 45.670 -38.516 -28.649 1.00 85.94 250 GLU A O 1
ATOM 1996 N N . GLN A 1 251 ? 45.865 -38.962 -26.462 1.00 88.69 251 GLN A N 1
ATOM 1997 C CA . GLN A 1 251 ? 44.736 -39.894 -26.435 1.00 88.69 251 GLN A CA 1
ATOM 1998 C C . GLN A 1 251 ? 43.396 -39.158 -26.519 1.00 88.69 251 GLN A C 1
ATOM 2000 O O . GLN A 1 251 ? 42.490 -39.635 -27.188 1.00 88.69 251 GLN A O 1
ATOM 2005 N N . ILE A 1 252 ? 43.231 -37.985 -25.904 1.00 90.44 252 ILE A N 1
ATOM 2006 C CA . ILE A 1 252 ? 41.993 -37.193 -26.028 1.00 90.44 252 ILE A CA 1
ATOM 2007 C C . ILE A 1 252 ? 41.844 -36.653 -27.461 1.00 90.44 252 ILE A C 1
ATOM 2009 O O . ILE A 1 252 ? 40.807 -36.837 -28.109 1.00 90.44 252 ILE A O 1
ATOM 2013 N N . TYR A 1 253 ? 42.904 -36.023 -27.962 1.00 93.19 253 TYR A N 1
ATOM 2014 C CA . TYR A 1 253 ? 43.015 -35.352 -29.252 1.00 93.19 253 TYR A CA 1
ATOM 2015 C C . TYR A 1 253 ? 43.684 -36.273 -30.281 1.00 93.19 253 TYR A C 1
ATOM 2017 O O . TYR A 1 253 ? 44.718 -35.959 -30.855 1.00 93.19 253 TYR A O 1
ATOM 2025 N N . ASN A 1 254 ? 43.070 -37.432 -30.513 1.00 89.50 254 ASN A N 1
ATOM 2026 C CA . ASN A 1 254 ? 43.671 -38.605 -31.163 1.00 89.50 254 ASN A CA 1
ATOM 2027 C C . ASN A 1 254 ? 43.859 -38.563 -32.692 1.00 89.50 254 ASN A C 1
ATOM 2029 O O . ASN A 1 254 ? 44.131 -39.605 -33.289 1.00 89.50 254 ASN A O 1
ATOM 2033 N N . TRP A 1 255 ? 43.700 -37.419 -33.366 1.00 92.12 255 TRP A N 1
ATOM 2034 C CA . TRP A 1 255 ? 43.912 -37.383 -34.818 1.00 92.12 255 TRP A CA 1
ATOM 2035 C C . TRP A 1 255 ? 45.419 -37.380 -35.126 1.00 92.12 255 TRP A C 1
ATOM 2037 O O . TRP A 1 255 ? 46.102 -36.414 -34.786 1.00 92.12 255 TRP A O 1
ATOM 2047 N N . PRO A 1 256 ? 45.976 -38.409 -35.791 1.00 81.62 256 PRO A N 1
ATOM 2048 C CA . PRO A 1 256 ? 47.429 -38.545 -35.930 1.00 81.62 256 PRO A CA 1
ATOM 2049 C C . PRO A 1 256 ? 48.070 -37.419 -36.756 1.00 81.62 256 PRO A C 1
ATOM 2051 O O . PRO A 1 256 ? 49.259 -37.160 -36.613 1.00 81.62 256 PRO A O 1
ATOM 2054 N N . GLY A 1 257 ? 47.287 -36.709 -37.578 1.00 85.06 257 GLY A N 1
ATOM 2055 C CA . GLY A 1 257 ? 47.752 -35.548 -38.339 1.00 85.06 257 GLY A CA 1
ATOM 2056 C C . GLY A 1 257 ? 48.058 -34.300 -37.501 1.00 85.06 257 GLY A C 1
ATOM 2057 O O . GLY A 1 257 ? 48.617 -33.350 -38.052 1.00 85.06 257 GLY A O 1
ATOM 2058 N N . HIS A 1 258 ? 47.737 -34.283 -36.195 1.00 90.88 258 HIS A N 1
ATOM 2059 C CA . HIS A 1 258 ? 48.012 -33.135 -35.317 1.00 90.88 258 HIS A CA 1
ATOM 2060 C C . HIS A 1 258 ? 49.493 -32.751 -35.309 1.00 90.88 258 HIS A C 1
ATOM 2062 O O . HIS A 1 258 ? 49.786 -31.561 -35.297 1.00 90.88 258 HIS A O 1
ATOM 2068 N N . ASN A 1 259 ? 50.420 -33.719 -35.342 1.00 86.19 259 ASN A N 1
ATOM 2069 C CA . ASN A 1 259 ? 51.869 -33.472 -35.252 1.00 86.19 259 ASN A CA 1
ATOM 2070 C C . ASN A 1 259 ? 52.232 -32.506 -34.102 1.00 86.19 259 ASN A C 1
ATOM 2072 O O . ASN A 1 259 ? 52.905 -31.495 -34.317 1.00 86.19 259 ASN A O 1
ATOM 2076 N N . PHE A 1 260 ? 51.731 -32.796 -32.894 1.00 88.94 260 PHE A N 1
ATOM 2077 C CA . PHE A 1 260 ? 51.860 -31.908 -31.739 1.00 88.94 260 PHE A CA 1
ATOM 2078 C C . PHE A 1 260 ? 53.315 -31.536 -31.426 1.00 88.94 260 PHE A C 1
ATOM 2080 O O . PHE A 1 260 ? 54.199 -32.385 -31.324 1.00 88.94 260 PHE A O 1
ATOM 2087 N N . GLN A 1 261 ? 53.528 -30.241 -31.217 1.00 86.75 261 GLN A N 1
ATOM 2088 C CA . GLN A 1 261 ? 54.765 -29.636 -30.742 1.00 86.75 261 GLN A CA 1
ATOM 2089 C C . GLN A 1 261 ? 54.520 -29.022 -29.363 1.00 86.75 261 GLN A C 1
ATOM 2091 O O . GLN A 1 261 ? 53.512 -28.340 -29.154 1.00 86.75 261 GLN A O 1
ATOM 2096 N N . ASP A 1 262 ? 55.442 -29.245 -28.431 1.00 82.19 262 ASP A N 1
ATOM 2097 C CA . ASP A 1 262 ? 55.346 -28.732 -27.066 1.00 82.19 262 ASP A CA 1
ATOM 2098 C C . ASP A 1 262 ? 55.799 -27.262 -26.971 1.00 82.19 262 ASP A C 1
ATOM 2100 O O . ASP A 1 262 ? 56.898 -26.895 -27.392 1.00 82.19 262 ASP A O 1
ATOM 2104 N N . PHE A 1 263 ? 54.938 -26.413 -26.401 1.00 80.06 263 PHE A N 1
ATOM 2105 C CA . PHE A 1 263 ? 55.217 -25.019 -26.047 1.00 80.06 263 PHE A CA 1
ATOM 2106 C C . PHE A 1 263 ? 55.002 -24.758 -24.538 1.00 80.06 263 PHE A C 1
ATOM 2108 O O . PHE A 1 263 ? 54.547 -23.684 -24.132 1.00 80.06 263 PHE A O 1
ATOM 2115 N N . GLY A 1 264 ? 55.327 -25.736 -23.689 1.00 80.38 264 GLY A N 1
ATOM 2116 C CA . GLY A 1 264 ? 55.368 -25.646 -22.229 1.00 80.38 264 GLY A CA 1
ATOM 2117 C C . GLY A 1 264 ? 54.021 -25.936 -21.569 1.00 80.38 264 GLY A C 1
ATOM 2118 O O . GLY A 1 264 ? 53.810 -27.009 -21.022 1.00 80.38 264 GLY A O 1
ATOM 2119 N N . GLN A 1 265 ? 53.099 -24.970 -21.592 1.00 76.12 265 GLN A N 1
ATOM 2120 C CA . GLN A 1 265 ? 51.731 -25.155 -21.066 1.00 76.12 265 GLN A CA 1
ATOM 2121 C C . GLN A 1 265 ? 50.701 -25.408 -22.177 1.00 76.12 265 GLN A C 1
ATOM 2123 O O . GLN A 1 265 ? 49.494 -25.377 -21.941 1.00 76.12 265 GLN A O 1
ATOM 2128 N N . THR A 1 266 ? 51.146 -25.588 -23.420 1.00 85.25 266 THR A N 1
ATOM 2129 C CA . THR A 1 266 ? 50.260 -25.757 -24.575 1.00 85.25 266 THR A CA 1
ATOM 2130 C C . THR A 1 266 ? 50.938 -26.612 -25.636 1.00 85.25 266 THR A C 1
ATOM 2132 O O . THR A 1 266 ? 52.004 -26.246 -26.125 1.00 85.25 266 THR A O 1
ATOM 2135 N N . LEU A 1 267 ? 50.289 -27.698 -26.043 1.00 89.81 267 LEU A N 1
ATOM 2136 C CA . LEU A 1 267 ? 50.642 -28.453 -27.241 1.00 89.81 267 LEU A CA 1
ATOM 2137 C C . LEU A 1 267 ? 50.016 -27.761 -28.456 1.00 89.81 267 LEU A C 1
ATOM 2139 O O . LEU A 1 267 ? 48.865 -27.321 -28.395 1.00 89.81 267 LEU A O 1
ATOM 2143 N N . LYS A 1 268 ? 50.750 -27.642 -29.562 1.00 92.75 268 LYS A N 1
ATOM 2144 C CA . LYS A 1 268 ? 50.257 -27.013 -30.798 1.00 92.75 268 LYS A CA 1
ATOM 2145 C C . LYS A 1 268 ? 50.420 -27.939 -31.989 1.00 92.75 268 LYS A C 1
ATOM 2147 O O . LYS A 1 268 ? 51.480 -28.532 -32.147 1.00 92.75 268 LYS A O 1
ATOM 2152 N N . GLY A 1 269 ? 49.400 -28.021 -32.833 1.00 90.88 269 GLY A N 1
ATOM 2153 C CA . GLY A 1 269 ? 49.374 -28.917 -33.985 1.00 90.88 269 GLY A CA 1
ATOM 2154 C C . GLY A 1 269 ? 48.438 -28.460 -35.104 1.00 90.88 269 GLY A C 1
ATOM 2155 O O . GLY A 1 269 ? 47.914 -27.341 -35.093 1.00 90.88 269 GLY A O 1
ATOM 2156 N N . ASN A 1 270 ? 48.218 -29.334 -36.078 1.00 91.00 270 ASN A N 1
ATOM 2157 C CA . ASN A 1 270 ? 47.274 -29.129 -37.173 1.00 91.00 270 ASN A CA 1
ATOM 2158 C C . ASN A 1 270 ? 45.836 -29.493 -36.775 1.00 91.00 270 ASN A C 1
ATOM 2160 O O . ASN A 1 270 ? 45.625 -30.538 -36.181 1.00 91.00 270 ASN A O 1
ATOM 2164 N N . PRO A 1 271 ? 44.818 -28.711 -37.162 1.00 91.06 271 PRO A N 1
ATOM 2165 C CA . PRO A 1 271 ? 43.423 -29.080 -36.962 1.00 91.06 271 PRO A CA 1
ATOM 2166 C C . PRO A 1 271 ? 42.979 -30.170 -37.968 1.00 91.06 271 PRO A C 1
ATOM 2168 O O . PRO A 1 271 ? 43.332 -30.077 -39.140 1.00 91.06 271 PRO A O 1
ATOM 2171 N N . PRO A 1 272 ? 42.129 -31.140 -37.577 1.00 86.88 272 PRO A N 1
ATOM 2172 C CA . PRO A 1 272 ? 41.686 -32.231 -38.462 1.00 86.88 272 PRO A CA 1
ATOM 2173 C C . PRO A 1 272 ? 40.818 -31.815 -39.660 1.00 86.88 272 PRO A C 1
ATOM 2175 O O . PRO A 1 272 ? 40.707 -32.549 -40.636 1.00 86.88 272 PRO A O 1
ATOM 2178 N N . TRP A 1 273 ? 40.135 -30.670 -39.561 1.00 88.38 273 TRP A N 1
ATOM 2179 C CA . TRP A 1 273 ? 39.032 -30.266 -40.450 1.00 88.38 273 TRP A CA 1
ATOM 2180 C C . TRP A 1 273 ? 39.413 -29.255 -41.541 1.00 88.38 273 TRP A C 1
ATOM 2182 O O . TRP A 1 273 ? 38.547 -28.837 -42.306 1.00 88.38 273 TRP A O 1
ATOM 2192 N N . ARG A 1 274 ? 40.679 -28.829 -41.618 1.00 85.56 274 ARG A N 1
ATOM 2193 C CA . ARG A 1 274 ? 41.231 -28.058 -42.749 1.00 85.56 274 ARG A CA 1
ATOM 2194 C C . ARG A 1 274 ? 42.755 -28.105 -42.731 1.00 85.56 274 ARG A C 1
ATOM 2196 O O . ARG A 1 274 ? 43.358 -28.347 -41.689 1.00 85.56 274 ARG A O 1
ATOM 2203 N N . GLU A 1 275 ? 43.375 -27.698 -43.828 1.00 78.50 275 GLU A N 1
ATOM 2204 C CA . GLU A 1 275 ? 44.803 -27.391 -43.839 1.00 78.50 275 GLU A CA 1
ATOM 2205 C C . GLU A 1 275 ? 45.101 -26.103 -43.048 1.00 78.50 275 GLU A C 1
ATOM 2207 O O . GLU A 1 275 ? 44.440 -25.071 -43.210 1.00 78.50 275 GLU A O 1
ATOM 2212 N N . SER A 1 276 ? 46.099 -26.158 -42.162 1.00 79.25 276 SER A N 1
ATOM 2213 C CA . SER A 1 276 ? 46.571 -25.003 -41.396 1.00 79.25 276 SER A CA 1
ATOM 2214 C C . SER A 1 276 ? 47.881 -24.489 -41.974 1.00 79.25 276 SER A C 1
ATOM 2216 O O . SER A 1 276 ? 48.909 -25.159 -41.906 1.00 79.25 276 SER A O 1
ATOM 2218 N N . ALA A 1 277 ? 47.857 -23.259 -42.490 1.00 73.75 277 ALA A N 1
ATOM 2219 C CA . ALA A 1 277 ? 49.018 -22.613 -43.101 1.00 73.75 277 ALA A CA 1
ATOM 2220 C C . ALA A 1 277 ? 50.239 -22.485 -42.162 1.00 73.75 277 ALA A C 1
ATOM 2222 O O . ALA A 1 277 ? 51.355 -22.313 -42.642 1.00 73.75 277 ALA A O 1
ATOM 2223 N N . SER A 1 278 ? 50.048 -22.566 -40.837 1.00 78.25 278 SER A N 1
ATOM 2224 C CA . SER A 1 278 ? 51.131 -22.490 -39.844 1.00 78.25 278 SER A CA 1
ATOM 2225 C C . SER A 1 278 ? 51.581 -23.846 -39.288 1.00 78.25 278 SER A C 1
ATOM 2227 O O . SER A 1 278 ? 52.461 -23.875 -38.427 1.00 78.25 278 SER A O 1
ATOM 2229 N N . GLY A 1 279 ? 50.940 -24.955 -39.671 1.00 82.06 279 GLY A N 1
ATOM 2230 C CA . GLY A 1 279 ? 51.185 -26.279 -39.084 1.00 82.06 279 GLY A CA 1
ATOM 2231 C C . GLY A 1 279 ? 50.728 -26.457 -37.621 1.00 82.06 279 GLY A C 1
ATOM 2232 O O . GLY A 1 279 ? 50.927 -27.522 -37.047 1.00 82.06 279 GLY A O 1
ATOM 2233 N N . THR A 1 280 ? 50.211 -25.402 -36.978 1.00 87.81 280 THR A N 1
ATOM 2234 C CA . THR A 1 280 ? 50.248 -25.247 -35.502 1.00 87.81 280 THR A CA 1
ATOM 2235 C C . THR A 1 280 ? 49.027 -24.542 -34.895 1.00 87.81 280 THR A C 1
ATOM 2237 O O . THR A 1 280 ? 49.015 -24.238 -33.703 1.00 87.81 280 THR A O 1
ATOM 2240 N N . SER A 1 281 ? 47.988 -24.244 -35.681 1.00 88.62 281 SER A N 1
ATOM 2241 C CA . SER A 1 281 ? 46.843 -23.443 -35.209 1.00 88.62 281 SER A CA 1
ATOM 2242 C C . SER A 1 281 ? 45.935 -24.145 -34.192 1.00 88.62 281 SER A C 1
ATOM 2244 O O . SER A 1 281 ? 45.135 -23.472 -33.543 1.00 88.62 281 SER A O 1
ATOM 2246 N N . PHE A 1 282 ? 46.014 -25.470 -34.063 1.00 93.75 282 PHE A N 1
ATOM 2247 C CA . PHE A 1 282 ? 45.250 -26.251 -33.094 1.00 93.75 282 PHE A CA 1
ATOM 2248 C C . PHE A 1 282 ? 46.007 -26.299 -31.765 1.00 93.75 282 PHE A C 1
ATOM 2250 O O . PHE A 1 282 ? 47.014 -26.991 -31.640 1.00 93.75 282 PHE A O 1
ATOM 2257 N N . HIS A 1 283 ? 45.560 -25.516 -30.786 1.00 94.38 283 HIS A N 1
ATOM 2258 C CA . HIS A 1 283 ? 46.182 -25.424 -29.467 1.00 94.38 283 HIS A CA 1
ATOM 2259 C C . HIS A 1 283 ? 45.431 -26.309 -28.471 1.00 94.38 283 HIS A C 1
ATOM 2261 O O . HIS A 1 283 ? 44.209 -26.217 -28.387 1.00 94.38 283 HIS A O 1
ATOM 2267 N N . VAL A 1 284 ? 46.160 -27.075 -27.663 1.00 92.88 284 VAL A N 1
ATOM 2268 C CA . VAL A 1 284 ? 45.655 -27.883 -26.545 1.00 92.88 284 VAL A CA 1
ATOM 2269 C C . VAL A 1 284 ? 46.371 -27.467 -25.266 1.00 92.88 284 VAL A C 1
ATOM 2271 O O . VAL A 1 284 ? 47.597 -27.421 -25.242 1.00 92.88 284 VAL A O 1
ATOM 2274 N N . TRP A 1 285 ? 45.638 -27.182 -24.194 1.00 91.56 285 TRP A N 1
ATOM 2275 C CA . TRP A 1 285 ? 46.204 -26.827 -22.888 1.00 91.56 285 TRP A CA 1
ATOM 2276 C C . TRP A 1 285 ? 45.355 -27.400 -21.753 1.00 91.56 285 TRP A C 1
ATOM 2278 O O . TRP A 1 285 ? 44.201 -27.776 -21.955 1.00 91.56 285 TRP A O 1
ATOM 2288 N N . ASN A 1 286 ? 45.916 -27.466 -20.548 1.00 85.12 286 ASN A N 1
ATOM 2289 C CA . ASN A 1 286 ? 45.147 -27.781 -19.349 1.00 85.12 286 ASN A CA 1
ATOM 2290 C C . ASN A 1 286 ? 44.643 -26.467 -18.731 1.00 85.12 286 ASN A C 1
ATOM 2292 O O . ASN A 1 286 ? 45.441 -25.560 -18.491 1.00 85.12 286 ASN A O 1
ATOM 2296 N N . ASP A 1 287 ? 43.333 -26.330 -18.524 1.00 74.69 287 ASP A N 1
ATOM 2297 C CA . ASP A 1 287 ? 42.715 -25.097 -18.006 1.00 74.69 287 ASP A CA 1
ATOM 2298 C C . ASP A 1 287 ? 42.765 -24.970 -16.468 1.00 74.69 287 ASP A C 1
ATOM 2300 O O . ASP A 1 287 ? 42.418 -23.921 -15.917 1.00 74.69 287 ASP A O 1
ATOM 2304 N N . GLY A 1 288 ? 43.254 -26.008 -15.784 1.00 67.88 288 GLY A N 1
ATOM 2305 C CA . GLY A 1 288 ? 43.277 -26.141 -14.328 1.00 67.88 288 GLY A CA 1
ATOM 2306 C C . GLY A 1 288 ? 42.256 -27.149 -13.790 1.00 67.88 288 GLY A C 1
ATOM 2307 O O . GLY A 1 288 ? 42.386 -27.562 -12.640 1.00 67.88 288 GLY A O 1
ATOM 2308 N N . GLU A 1 289 ? 41.287 -27.580 -14.603 1.00 64.19 289 GLU A N 1
ATOM 2309 C CA . GLU A 1 289 ? 40.343 -28.657 -14.274 1.00 64.19 289 GLU A CA 1
ATOM 2310 C C . GLU A 1 289 ? 40.348 -29.804 -15.298 1.00 64.19 289 GLU A C 1
ATOM 2312 O O . GLU A 1 289 ? 40.069 -30.945 -14.924 1.00 64.19 289 GLU A O 1
ATOM 2317 N N . GLN A 1 290 ? 40.637 -29.532 -16.574 1.00 80.69 290 GLN A N 1
ATOM 2318 C CA . GLN A 1 290 ? 40.641 -30.522 -17.657 1.00 80.69 290 GLN A CA 1
ATOM 2319 C C . GLN A 1 290 ? 41.507 -30.082 -18.852 1.00 80.69 290 GLN A C 1
ATOM 2321 O O . GLN A 1 290 ? 41.939 -28.935 -18.967 1.00 80.69 290 GLN A O 1
ATOM 2326 N N . TRP A 1 291 ? 41.728 -31.000 -19.795 1.00 87.31 291 TRP A N 1
ATOM 2327 C CA . TRP A 1 291 ? 42.322 -30.670 -21.089 1.00 87.31 291 TRP A CA 1
ATOM 2328 C C . TRP A 1 291 ? 41.298 -30.006 -22.016 1.00 87.31 291 TRP A C 1
ATOM 2330 O O . TRP A 1 291 ? 40.276 -30.605 -22.357 1.00 87.31 291 TRP A O 1
ATOM 2340 N N . ALA A 1 292 ? 41.619 -28.803 -22.483 1.00 92.00 292 ALA A N 1
ATOM 2341 C CA . ALA A 1 292 ? 40.840 -28.008 -23.425 1.00 92.00 292 ALA A CA 1
ATOM 2342 C C . ALA A 1 292 ? 41.613 -27.785 -24.734 1.00 92.00 292 ALA A C 1
ATOM 2344 O O . ALA A 1 292 ? 42.844 -27.852 -24.766 1.00 92.00 292 ALA A O 1
ATOM 2345 N N . TRP A 1 293 ? 40.891 -27.491 -25.812 1.00 94.31 293 TRP A N 1
ATOM 2346 C CA . TRP A 1 293 ? 41.456 -27.160 -27.117 1.00 94.31 293 TRP A CA 1
ATOM 2347 C C . TRP A 1 293 ? 40.807 -25.916 -27.723 1.00 94.31 293 TRP A C 1
ATOM 2349 O O . TRP A 1 293 ? 39.638 -25.612 -27.471 1.00 94.31 293 TRP A O 1
ATOM 2359 N N . GLN A 1 294 ? 41.554 -25.223 -28.581 1.00 93.81 294 GLN A N 1
ATOM 2360 C CA . GLN A 1 294 ? 41.025 -24.206 -29.485 1.00 93.81 294 GLN A CA 1
ATOM 2361 C C . GLN A 1 294 ? 41.865 -24.105 -30.756 1.00 93.81 294 GLN A C 1
ATOM 2363 O O . GLN A 1 294 ? 43.093 -24.035 -30.728 1.00 93.81 294 GLN A O 1
ATOM 2368 N N . ASP A 1 295 ? 41.174 -24.014 -31.878 1.00 92.12 295 ASP A N 1
ATOM 2369 C CA . ASP A 1 295 ? 41.715 -23.746 -33.196 1.00 92.12 295 ASP A CA 1
ATOM 2370 C C . ASP A 1 295 ? 41.785 -22.228 -33.422 1.00 92.12 295 ASP A C 1
ATOM 2372 O O . ASP A 1 295 ? 40.796 -21.560 -33.729 1.00 92.12 295 ASP A O 1
ATOM 2376 N N . LYS A 1 296 ? 42.973 -21.651 -33.221 1.00 86.25 296 LYS A N 1
ATOM 2377 C CA . LYS A 1 296 ? 43.178 -20.193 -33.131 1.00 86.25 296 LYS A CA 1
ATOM 2378 C C . LYS A 1 296 ? 42.867 -19.416 -34.412 1.00 86.25 296 LYS A C 1
ATOM 2380 O O . LYS A 1 296 ? 42.765 -18.197 -34.349 1.00 86.25 296 LYS A O 1
ATOM 2385 N N . SER A 1 297 ? 42.707 -20.092 -35.551 1.00 80.69 297 SER A N 1
ATOM 2386 C CA . SER A 1 297 ? 42.342 -19.449 -36.822 1.00 80.69 297 SER A CA 1
ATOM 2387 C C . SER A 1 297 ? 40.834 -19.305 -37.035 1.00 80.69 297 SER A C 1
ATOM 2389 O O . SER A 1 297 ? 40.430 -18.513 -37.878 1.00 80.69 297 SER A O 1
ATOM 2391 N N . THR A 1 298 ? 40.020 -20.112 -36.351 1.00 82.00 298 THR A N 1
ATOM 2392 C CA . THR A 1 298 ? 38.552 -20.156 -36.508 1.00 82.00 298 THR A CA 1
ATOM 2393 C C . THR A 1 298 ? 37.831 -19.709 -35.239 1.00 82.00 298 THR A C 1
ATOM 2395 O O . THR A 1 298 ? 36.676 -19.306 -35.300 1.00 82.00 298 THR A O 1
ATOM 2398 N N . GLY A 1 299 ? 38.506 -19.769 -34.086 1.00 81.62 299 GLY A N 1
ATOM 2399 C CA . GLY A 1 299 ? 37.930 -19.489 -32.770 1.00 81.62 299 GLY A CA 1
ATOM 2400 C C . GLY A 1 299 ? 37.248 -20.703 -32.132 1.00 81.62 299 GLY A C 1
ATOM 2401 O O . GLY A 1 299 ? 37.044 -20.698 -30.917 1.00 81.62 299 GLY A O 1
ATOM 2402 N N . ASP A 1 300 ? 36.970 -21.754 -32.910 1.00 83.00 300 ASP A N 1
ATOM 2403 C CA . ASP A 1 300 ? 36.350 -22.996 -32.444 1.00 83.00 300 ASP A CA 1
ATOM 2404 C C . ASP A 1 300 ? 37.182 -23.664 -31.343 1.00 83.00 300 ASP A C 1
ATOM 2406 O O . ASP A 1 300 ? 38.393 -23.828 -31.491 1.00 83.00 300 ASP A O 1
ATOM 2410 N N . GLY A 1 301 ? 36.534 -24.117 -30.271 1.00 88.81 301 GLY A N 1
ATOM 2411 C CA . GLY A 1 301 ? 37.195 -24.802 -29.161 1.00 88.81 301 GLY A CA 1
ATOM 2412 C C . GLY A 1 301 ? 36.226 -25.539 -28.239 1.00 88.81 301 GLY A C 1
ATOM 2413 O O . GLY A 1 301 ? 35.007 -25.464 -28.402 1.00 88.81 301 GLY A O 1
ATOM 2414 N N . GLY A 1 302 ? 36.772 -26.259 -27.264 1.00 90.81 302 GLY A N 1
ATOM 2415 C CA . GLY A 1 302 ? 36.008 -27.018 -26.275 1.00 90.81 302 GLY A CA 1
ATOM 2416 C C . GLY A 1 302 ? 36.889 -27.966 -25.463 1.00 90.81 302 GLY A C 1
ATOM 2417 O O . GLY A 1 302 ? 38.101 -27.791 -25.402 1.00 90.81 302 GLY A O 1
ATOM 2418 N N . GLY A 1 303 ? 36.286 -28.981 -24.843 1.00 91.62 303 GLY A N 1
ATOM 2419 C CA . GLY A 1 303 ? 37.011 -30.083 -24.208 1.00 91.62 303 GLY A CA 1
ATOM 2420 C C . GLY A 1 303 ? 37.048 -31.339 -25.083 1.00 91.62 303 GLY A C 1
ATOM 2421 O O . GLY A 1 303 ? 36.649 -31.324 -26.255 1.00 91.62 303 GLY A O 1
ATOM 2422 N N . ALA A 1 304 ? 37.462 -32.449 -24.469 1.00 92.19 304 ALA A N 1
ATOM 2423 C CA . ALA A 1 304 ? 37.521 -33.786 -25.067 1.00 92.19 304 ALA A CA 1
ATOM 2424 C C . ALA A 1 304 ? 36.254 -34.173 -25.855 1.00 92.19 304 ALA A C 1
ATOM 2426 O O . ALA A 1 304 ? 36.324 -34.623 -26.999 1.00 92.19 304 ALA A O 1
ATOM 2427 N N . VAL A 1 305 ? 35.078 -33.953 -25.259 1.00 92.88 305 VAL A N 1
ATOM 2428 C CA . VAL A 1 305 ? 33.788 -34.354 -25.840 1.00 92.88 305 VAL A CA 1
ATOM 2429 C C . VAL A 1 305 ? 33.445 -33.530 -27.086 1.00 92.88 305 VAL A C 1
ATOM 2431 O O . VAL A 1 305 ? 33.028 -34.090 -28.098 1.00 92.88 305 VAL A O 1
ATOM 2434 N N . GLN A 1 306 ? 33.653 -32.210 -27.050 1.00 92.94 306 GLN A N 1
ATOM 2435 C CA . GLN A 1 306 ? 33.425 -31.332 -28.205 1.00 92.94 306 GLN A CA 1
ATOM 2436 C C . GLN A 1 306 ? 34.401 -31.633 -29.349 1.00 92.94 306 GLN A C 1
ATOM 2438 O O . GLN A 1 306 ? 34.020 -31.548 -30.513 1.00 92.94 306 GLN A O 1
ATOM 2443 N N . TYR A 1 307 ? 35.640 -32.027 -29.037 1.00 93.94 307 TYR A N 1
ATOM 2444 C CA . TYR A 1 307 ? 36.600 -32.462 -30.050 1.00 93.94 307 TYR A CA 1
ATOM 2445 C C . TYR A 1 307 ? 36.148 -33.739 -30.769 1.00 93.94 307 TYR A C 1
ATOM 2447 O O . TYR A 1 307 ? 36.054 -33.747 -31.996 1.00 93.94 307 TYR A O 1
ATOM 2455 N N . ARG A 1 308 ? 35.818 -34.802 -30.020 1.00 92.19 308 ARG A N 1
ATOM 2456 C CA . ARG A 1 308 ? 35.351 -36.072 -30.609 1.00 92.19 308 ARG A CA 1
ATOM 2457 C C . ARG A 1 308 ? 34.035 -35.904 -31.371 1.00 92.19 308 ARG A C 1
ATOM 2459 O O . ARG A 1 308 ? 33.842 -36.548 -32.397 1.00 92.19 308 ARG A O 1
ATOM 2466 N N . TRP A 1 309 ? 33.165 -34.989 -30.938 1.00 93.81 309 TRP A N 1
ATOM 2467 C CA . TRP A 1 309 ? 31.975 -34.613 -31.705 1.00 93.81 309 TRP A CA 1
ATOM 2468 C C . TRP A 1 309 ? 32.323 -33.927 -33.029 1.00 93.81 309 TRP A C 1
ATOM 2470 O O . TRP A 1 309 ? 31.774 -34.286 -34.070 1.00 93.81 309 TRP A O 1
ATOM 2480 N N . LYS A 1 310 ? 33.285 -32.997 -33.015 1.00 88.81 310 LYS A N 1
ATOM 2481 C CA . LYS A 1 310 ? 33.714 -32.276 -34.217 1.00 88.81 310 LYS A CA 1
ATOM 2482 C C . LYS A 1 310 ? 34.460 -33.151 -35.222 1.00 88.81 310 LYS A C 1
ATOM 2484 O O . LYS A 1 310 ? 34.258 -32.984 -36.422 1.00 88.81 310 LYS A O 1
ATOM 2489 N N . LEU A 1 311 ? 35.229 -34.143 -34.764 1.00 89.19 311 LEU A N 1
ATOM 2490 C CA . LEU A 1 311 ? 35.787 -35.185 -35.641 1.00 89.19 311 LEU A CA 1
ATOM 2491 C C . LEU A 1 311 ? 34.706 -35.958 -36.413 1.00 89.19 311 LEU A C 1
ATOM 2493 O O . LEU A 1 311 ? 34.942 -36.363 -37.547 1.00 89.19 311 LEU A O 1
ATOM 2497 N N . LYS A 1 312 ? 33.514 -36.133 -35.829 1.00 87.75 312 LYS A N 1
ATOM 2498 C CA . LYS A 1 312 ? 32.357 -36.790 -36.462 1.00 87.75 312 LYS A CA 1
ATOM 2499 C C . LYS A 1 312 ? 31.492 -35.826 -37.296 1.00 87.75 312 LYS A C 1
ATOM 2501 O O . LYS A 1 312 ? 30.385 -36.183 -37.683 1.00 87.75 312 LYS A O 1
ATOM 2506 N N . GLY A 1 313 ? 31.976 -34.609 -37.569 1.00 84.19 313 GLY A N 1
ATOM 2507 C CA . GLY A 1 313 ? 31.261 -33.572 -38.328 1.00 84.19 313 GLY A CA 1
ATOM 2508 C C . GLY A 1 313 ? 30.246 -32.757 -37.514 1.00 84.19 313 GLY A C 1
ATOM 2509 O O . GLY A 1 313 ? 29.519 -31.941 -38.080 1.00 84.19 313 GLY A O 1
ATOM 2510 N N . GLY A 1 314 ? 30.178 -32.959 -36.196 1.00 84.44 314 GLY A N 1
ATOM 2511 C CA . GLY A 1 314 ? 29.278 -32.230 -35.307 1.00 84.44 314 GLY A CA 1
ATOM 2512 C C . GLY A 1 314 ? 29.784 -30.837 -34.915 1.00 84.44 314 GLY A C 1
ATOM 2513 O O . GLY A 1 314 ? 30.983 -30.579 -34.860 1.00 84.44 314 GLY A O 1
ATOM 2514 N N . TYR A 1 315 ? 28.865 -29.935 -34.572 1.00 81.69 315 TYR A N 1
ATOM 2515 C CA . TYR A 1 315 ? 29.188 -28.611 -34.026 1.00 81.69 315 TYR A CA 1
ATOM 2516 C C . TYR A 1 315 ? 28.624 -28.443 -32.607 1.00 81.69 315 TYR A C 1
ATOM 2518 O O . TYR A 1 315 ? 27.579 -29.000 -32.263 1.00 81.69 315 TYR A O 1
ATOM 2526 N N . GLY A 1 316 ? 29.324 -27.663 -31.775 1.00 80.62 316 GLY A N 1
ATOM 2527 C CA . GLY A 1 316 ? 28.944 -27.389 -30.386 1.00 80.62 316 GLY A CA 1
ATOM 2528 C C . GLY A 1 316 ? 29.145 -28.575 -29.432 1.00 80.62 316 GLY A C 1
ATOM 2529 O O . GLY A 1 316 ? 30.057 -29.382 -29.598 1.00 80.62 316 GLY A O 1
ATOM 2530 N N . THR A 1 317 ? 28.296 -28.668 -28.404 1.00 83.50 317 THR A N 1
ATOM 2531 C CA . THR A 1 317 ? 28.321 -29.767 -27.421 1.00 83.50 317 THR A CA 1
ATOM 2532 C C . THR A 1 317 ? 27.258 -30.817 -27.775 1.00 83.50 317 THR A C 1
ATOM 2534 O O . THR A 1 317 ? 26.080 -30.449 -27.855 1.00 83.50 317 THR A O 1
ATOM 2537 N N . PRO A 1 318 ? 27.623 -32.104 -27.949 1.00 84.00 318 PRO A N 1
ATOM 2538 C CA . PRO A 1 318 ? 26.673 -33.176 -28.253 1.00 84.00 318 PRO A CA 1
ATOM 2539 C C . PRO A 1 318 ? 25.680 -33.393 -27.103 1.00 84.00 318 PRO A C 1
ATOM 2541 O O . PRO A 1 318 ? 25.969 -33.096 -25.941 1.00 84.00 318 PRO A O 1
ATOM 2544 N N . LYS A 1 319 ? 24.499 -33.933 -27.418 1.00 80.81 319 LYS A N 1
ATOM 2545 C CA . LYS A 1 319 ? 23.410 -34.175 -26.455 1.00 80.81 319 LYS A CA 1
ATOM 2546 C C . LYS A 1 319 ? 22.875 -35.601 -26.585 1.00 80.81 319 LYS A C 1
ATOM 2548 O O . LYS A 1 319 ? 23.030 -36.240 -27.617 1.00 80.81 319 LYS A O 1
ATOM 2553 N N . GLY A 1 320 ? 22.207 -36.093 -25.542 1.00 80.00 320 GLY A N 1
ATOM 2554 C CA . GLY A 1 320 ? 21.518 -37.386 -25.585 1.00 80.00 320 GLY A CA 1
ATOM 2555 C C . GLY A 1 320 ? 22.453 -38.547 -25.938 1.00 80.00 320 GLY A C 1
ATOM 2556 O O . GLY A 1 320 ? 23.503 -38.703 -25.318 1.00 80.00 320 GLY A O 1
ATOM 2557 N N . LYS A 1 321 ? 22.065 -39.357 -26.931 1.00 78.00 321 LYS A N 1
ATOM 2558 C CA . LYS A 1 321 ? 22.812 -40.556 -27.349 1.00 78.00 321 LYS A CA 1
ATOM 2559 C C . LYS A 1 321 ? 24.220 -40.233 -27.862 1.00 78.00 321 LYS A C 1
ATOM 2561 O O . LYS A 1 321 ? 25.140 -40.986 -27.565 1.00 78.00 321 LYS A O 1
ATOM 2566 N N . ASP A 1 322 ? 24.403 -39.101 -28.541 1.00 82.50 322 ASP A N 1
ATOM 2567 C CA . ASP A 1 322 ? 25.701 -38.701 -29.101 1.00 82.50 322 ASP A CA 1
ATOM 2568 C C . ASP A 1 322 ? 26.717 -38.372 -27.999 1.00 82.50 322 ASP A C 1
ATOM 2570 O O . ASP A 1 322 ? 27.889 -38.733 -28.090 1.00 82.50 322 ASP A O 1
ATOM 2574 N N . TYR A 1 323 ? 26.250 -37.753 -26.906 1.00 87.38 323 TYR A N 1
ATOM 2575 C CA . TYR A 1 323 ? 27.073 -37.516 -25.718 1.00 87.38 323 TYR A CA 1
ATOM 2576 C C . TYR A 1 323 ? 27.494 -38.839 -25.067 1.00 87.38 323 TYR A C 1
ATOM 2578 O O . TYR A 1 323 ? 28.671 -39.026 -24.777 1.00 87.38 323 TYR A O 1
ATOM 2586 N N . VAL A 1 324 ? 26.554 -39.776 -24.882 1.00 84.12 324 VAL A N 1
ATOM 2587 C CA . VAL A 1 324 ? 26.845 -41.096 -24.291 1.00 84.12 324 VAL A CA 1
ATOM 2588 C C . VAL A 1 324 ? 27.852 -41.870 -25.144 1.00 84.12 324 VAL A C 1
ATOM 2590 O O . VAL A 1 324 ? 28.834 -42.358 -24.599 1.00 84.12 324 VAL A O 1
ATOM 2593 N N . SER A 1 325 ? 27.668 -41.904 -26.469 1.00 87.19 325 SER A N 1
ATOM 2594 C CA . SER A 1 325 ? 28.583 -42.579 -27.401 1.00 87.19 325 SER A CA 1
ATOM 2595 C C . SER A 1 325 ? 30.008 -42.015 -27.353 1.00 87.19 325 SER A C 1
ATOM 2597 O O . SER A 1 325 ? 30.970 -42.773 -27.433 1.00 87.19 325 SER A O 1
ATOM 2599 N N . ILE A 1 326 ? 30.170 -40.698 -27.189 1.00 91.50 326 ILE A N 1
ATOM 2600 C CA . ILE A 1 326 ? 31.499 -40.079 -27.068 1.00 91.50 326 ILE A CA 1
ATOM 2601 C C . ILE A 1 326 ? 32.134 -40.348 -25.698 1.00 91.50 326 ILE A C 1
ATOM 2603 O O . ILE A 1 326 ? 33.344 -40.550 -25.622 1.00 91.50 326 ILE A O 1
ATOM 2607 N N . VAL A 1 327 ? 31.349 -40.374 -24.616 1.00 88.56 327 VAL A N 1
ATOM 2608 C CA . VAL A 1 327 ? 31.871 -40.758 -23.293 1.00 88.56 327 VAL A CA 1
ATOM 2609 C C . VAL A 1 327 ? 32.274 -42.234 -23.271 1.00 88.56 327 VAL A C 1
ATOM 2611 O O . VAL A 1 327 ? 33.288 -42.564 -22.669 1.00 88.56 327 VAL A O 1
ATOM 2614 N N . GLU A 1 328 ? 31.536 -43.106 -23.957 1.00 88.56 328 GLU A N 1
ATOM 2615 C CA . GLU A 1 328 ? 31.876 -44.522 -24.138 1.00 88.56 328 GLU A CA 1
ATOM 2616 C C . GLU A 1 328 ? 33.162 -44.711 -24.956 1.00 88.56 328 GLU A C 1
ATOM 2618 O O . GLU A 1 328 ? 34.032 -45.477 -24.554 1.00 88.56 328 GLU A O 1
ATOM 2623 N N . GLU A 1 329 ? 33.341 -43.959 -26.045 1.00 89.94 329 GLU A N 1
ATOM 2624 C CA . GLU A 1 329 ? 34.586 -43.939 -26.827 1.00 89.94 329 GLU A CA 1
ATOM 2625 C C . GLU A 1 329 ? 35.794 -43.512 -25.975 1.00 89.94 329 GLU A C 1
ATOM 2627 O O . GLU A 1 329 ? 36.796 -44.221 -25.927 1.00 89.94 329 GLU A O 1
ATOM 2632 N N . LEU A 1 330 ? 35.673 -42.409 -25.227 1.00 92.12 330 LEU A N 1
ATOM 2633 C CA . LEU A 1 330 ? 36.731 -41.933 -24.329 1.00 92.12 330 LEU A CA 1
ATOM 2634 C C . LEU A 1 330 ? 36.983 -42.895 -23.153 1.00 92.12 330 LEU A C 1
ATOM 2636 O O . LEU A 1 330 ? 38.124 -43.049 -22.728 1.00 92.12 330 LEU A O 1
ATOM 2640 N N . ALA A 1 331 ? 35.946 -43.555 -22.627 1.00 88.62 331 ALA A N 1
ATOM 2641 C CA . ALA A 1 331 ? 36.088 -44.563 -21.577 1.00 88.62 331 ALA A CA 1
ATOM 2642 C C . ALA A 1 331 ? 36.860 -45.790 -22.081 1.00 88.62 331 ALA A C 1
ATOM 2644 O O . ALA A 1 331 ? 37.790 -46.234 -21.409 1.00 88.62 331 ALA A O 1
ATOM 2645 N N . ASN A 1 332 ? 36.548 -46.269 -23.289 1.00 87.44 332 ASN A N 1
ATOM 2646 C CA . ASN A 1 332 ? 37.276 -47.360 -23.933 1.00 87.44 332 ASN A CA 1
ATOM 2647 C C . ASN A 1 332 ? 38.748 -46.987 -24.188 1.00 87.44 332 ASN A C 1
ATOM 2649 O O . ASN A 1 332 ? 39.632 -47.782 -23.866 1.00 87.44 332 ASN A O 1
ATOM 2653 N N . ASP A 1 333 ? 39.027 -45.765 -24.661 1.00 87.38 333 ASP A N 1
ATOM 2654 C CA . ASP A 1 333 ? 40.398 -45.242 -24.811 1.00 87.38 333 ASP A CA 1
ATOM 2655 C C . ASP A 1 333 ? 41.155 -45.171 -23.462 1.00 87.38 333 ASP A C 1
ATOM 2657 O O . ASP A 1 333 ? 42.386 -45.248 -23.432 1.00 87.38 333 ASP A O 1
ATOM 2661 N N . ALA A 1 334 ? 40.429 -45.056 -22.340 1.00 85.19 334 ALA A N 1
ATOM 2662 C CA . ALA A 1 334 ? 40.955 -45.058 -20.970 1.00 85.19 334 ALA A CA 1
ATOM 2663 C C . ALA A 1 334 ? 41.021 -46.464 -20.332 1.00 85.19 334 ALA A C 1
ATOM 2665 O O . ALA A 1 334 ? 41.382 -46.590 -19.158 1.00 85.19 334 ALA A O 1
ATOM 2666 N N . GLY A 1 335 ? 40.651 -47.521 -21.067 1.00 82.44 335 GLY A N 1
ATOM 2667 C CA . GLY A 1 335 ? 40.594 -48.899 -20.566 1.00 82.44 335 GLY A CA 1
ATOM 2668 C C . GLY A 1 335 ? 39.429 -49.188 -19.608 1.00 82.44 335 GLY A C 1
ATOM 2669 O O . GLY A 1 335 ? 39.482 -50.160 -18.854 1.00 82.44 335 GLY A O 1
ATOM 2670 N N . LEU A 1 336 ? 38.388 -48.352 -19.607 1.00 84.00 336 LEU A N 1
ATOM 2671 C CA . LEU A 1 336 ? 37.217 -48.454 -18.737 1.00 84.00 336 LEU A CA 1
ATOM 2672 C C . LEU A 1 336 ? 35.972 -48.857 -19.534 1.00 84.00 336 LEU A C 1
ATOM 2674 O O . LEU A 1 336 ? 35.697 -48.319 -20.601 1.00 84.00 336 LEU A O 1
ATOM 2678 N N . THR A 1 337 ? 35.159 -49.751 -18.971 1.00 78.38 337 THR A N 1
ATOM 2679 C CA . THR A 1 337 ? 33.830 -50.060 -19.522 1.00 78.38 337 THR A CA 1
ATOM 2680 C C . THR A 1 337 ? 32.785 -49.088 -18.979 1.00 78.38 337 THR A C 1
ATOM 2682 O O . THR A 1 337 ? 32.869 -48.648 -17.831 1.00 78.38 337 THR A O 1
ATOM 2685 N N . LEU A 1 338 ? 31.790 -48.738 -19.801 1.00 76.56 338 LEU A N 1
ATOM 2686 C CA . LEU A 1 338 ? 30.720 -47.826 -19.398 1.00 76.56 338 LEU A CA 1
ATOM 2687 C C . LEU A 1 338 ? 29.831 -48.479 -18.312 1.00 76.56 338 LEU A C 1
ATOM 2689 O O . LEU A 1 338 ? 29.253 -49.539 -18.570 1.00 76.56 338 LEU A O 1
ATOM 2693 N N . PRO A 1 339 ? 29.664 -47.880 -17.116 1.00 71.56 339 PRO A N 1
ATOM 2694 C CA . PRO A 1 339 ? 28.813 -48.451 -16.073 1.00 71.56 339 PRO A CA 1
ATOM 2695 C C . PRO A 1 339 ? 27.339 -48.526 -16.495 1.00 71.56 339 PRO A C 1
ATOM 2697 O O . PRO A 1 339 ? 26.822 -47.643 -17.181 1.00 71.56 339 PRO A O 1
ATOM 2700 N N . SER A 1 340 ? 26.608 -49.546 -16.030 1.00 49.84 340 SER A N 1
ATOM 2701 C CA . SER A 1 340 ? 25.171 -49.656 -16.306 1.00 49.84 340 SER A CA 1
ATOM 2702 C C . SER A 1 340 ? 24.360 -48.672 -15.447 1.00 49.84 340 SER A C 1
ATOM 2704 O O . SER A 1 340 ? 23.855 -49.021 -14.373 1.00 49.84 340 SER A O 1
ATOM 2706 N N . PHE A 1 341 ? 24.207 -47.434 -15.912 1.00 56.84 341 PHE A N 1
ATOM 2707 C CA . PHE A 1 341 ? 23.369 -46.429 -15.255 1.00 56.84 341 PHE A CA 1
ATOM 2708 C C . PHE A 1 341 ? 21.882 -46.814 -15.372 1.00 56.84 341 PHE A C 1
ATOM 2710 O O . PHE A 1 341 ? 21.231 -46.552 -16.385 1.00 56.84 341 PHE A O 1
ATOM 2717 N N . LYS A 1 342 ? 21.322 -47.456 -14.335 1.00 41.44 342 LYS A N 1
ATOM 2718 C CA . LYS A 1 342 ? 19.887 -47.787 -14.279 1.00 41.44 342 LYS A CA 1
ATOM 2719 C C . LYS A 1 342 ? 19.058 -46.506 -14.362 1.00 41.44 342 LYS A C 1
ATOM 2721 O O . LYS A 1 342 ? 19.084 -45.684 -13.450 1.00 41.44 342 LYS A O 1
ATOM 2726 N N . GLY A 1 343 ? 18.296 -46.367 -15.445 1.00 43.19 343 GLY A N 1
ATOM 2727 C CA . GLY A 1 343 ? 17.506 -45.174 -15.725 1.00 43.19 343 GLY A CA 1
ATOM 2728 C C . GLY A 1 343 ? 16.533 -44.821 -14.599 1.00 43.19 343 GLY A C 1
ATOM 2729 O O . GLY A 1 343 ? 15.516 -45.487 -14.410 1.00 43.19 343 GLY A O 1
ATOM 2730 N N . LYS A 1 344 ? 16.815 -43.719 -13.900 1.00 32.09 344 LYS A N 1
ATOM 2731 C CA . LYS A 1 344 ? 15.829 -42.962 -13.127 1.00 32.09 344 LYS A CA 1
ATOM 2732 C C . LYS A 1 344 ? 15.946 -41.480 -13.460 1.00 32.09 344 LYS A C 1
ATOM 2734 O O . LYS A 1 344 ? 16.875 -40.799 -13.032 1.00 32.09 344 LYS A O 1
ATOM 2739 N N . ASN A 1 345 ? 14.926 -40.962 -14.143 1.00 41.34 345 ASN A N 1
ATOM 2740 C CA . ASN A 1 345 ? 14.566 -39.551 -14.041 1.00 41.34 345 ASN A CA 1
ATOM 2741 C C . ASN A 1 345 ? 14.301 -39.237 -12.560 1.00 41.34 345 ASN A C 1
ATOM 2743 O O . ASN A 1 345 ? 13.224 -39.573 -12.071 1.00 41.34 345 ASN A O 1
ATOM 2747 N N . LYS A 1 346 ? 15.290 -38.669 -11.849 1.00 36.97 346 LYS A N 1
ATOM 2748 C CA . LYS A 1 346 ? 15.121 -37.919 -10.582 1.00 36.97 346 LYS A CA 1
ATOM 2749 C C . LYS A 1 346 ? 16.399 -37.295 -10.001 1.00 36.97 346 LYS A C 1
ATOM 2751 O O . LYS A 1 346 ? 16.275 -36.467 -9.110 1.00 36.97 346 LYS A O 1
ATOM 2756 N N . GLU A 1 347 ? 17.607 -37.634 -10.468 1.00 38.34 347 GLU A N 1
ATOM 2757 C CA . GLU A 1 347 ? 18.835 -37.212 -9.753 1.00 38.34 347 GLU A CA 1
ATOM 2758 C C . GLU A 1 347 ? 19.571 -35.991 -10.318 1.00 38.34 347 GLU A C 1
ATOM 2760 O O . GLU A 1 347 ? 20.340 -35.381 -9.582 1.00 38.34 347 GLU A O 1
ATOM 2765 N N . LYS A 1 348 ? 19.234 -35.507 -11.526 1.00 32.38 348 LYS A N 1
ATOM 2766 C CA . LYS A 1 348 ? 19.666 -34.161 -11.959 1.00 32.38 348 LYS A CA 1
ATOM 2767 C C . LYS A 1 348 ? 19.084 -33.037 -11.095 1.00 32.38 348 LYS A C 1
ATOM 2769 O O . LYS A 1 348 ? 19.717 -32.000 -10.962 1.00 32.38 348 LYS A O 1
ATOM 2774 N N . ALA A 1 349 ? 17.939 -33.285 -10.452 1.00 37.47 349 ALA A N 1
ATOM 2775 C CA . ALA A 1 349 ? 17.415 -32.396 -9.427 1.00 37.47 349 ALA A CA 1
ATOM 2776 C C . ALA A 1 349 ? 18.388 -32.279 -8.245 1.00 37.47 349 ALA A C 1
ATOM 2778 O O . ALA A 1 349 ? 18.645 -31.176 -7.811 1.00 37.47 349 ALA A O 1
ATOM 2779 N N . LYS A 1 350 ? 19.006 -33.371 -7.762 1.00 34.44 350 LYS A N 1
ATOM 2780 C CA . LYS A 1 350 ? 19.720 -33.393 -6.469 1.00 34.44 350 LYS A CA 1
ATOM 2781 C C . LYS A 1 350 ? 21.017 -32.575 -6.394 1.00 34.44 350 LYS A C 1
ATOM 2783 O O . LYS A 1 350 ? 21.382 -32.170 -5.294 1.00 34.44 350 LYS A O 1
ATOM 2788 N N . SER A 1 351 ? 21.740 -32.362 -7.496 1.00 36.78 351 SER A N 1
ATOM 2789 C CA . SER A 1 351 ? 23.004 -31.599 -7.482 1.00 36.78 351 SER A CA 1
ATOM 2790 C C . SER A 1 351 ? 22.795 -30.100 -7.692 1.00 36.78 351 SER A C 1
ATOM 2792 O O . SER A 1 351 ? 23.477 -29.298 -7.053 1.00 36.78 351 SER A O 1
ATOM 2794 N N . GLU A 1 352 ? 21.829 -29.721 -8.535 1.00 36.38 352 GLU A N 1
ATOM 2795 C CA . GLU A 1 352 ? 21.348 -28.337 -8.606 1.00 36.38 352 GLU A CA 1
ATOM 2796 C C . GLU A 1 352 ? 20.584 -27.993 -7.324 1.00 36.38 352 GLU A C 1
ATOM 2798 O O . GLU A 1 352 ? 20.919 -26.993 -6.707 1.00 36.38 352 GLU A O 1
ATOM 2803 N N . ASP A 1 353 ? 19.733 -28.888 -6.808 1.00 36.62 353 ASP A N 1
ATOM 2804 C CA . ASP A 1 353 ? 19.146 -28.814 -5.463 1.00 36.62 353 ASP A CA 1
ATOM 2805 C C . ASP A 1 353 ? 20.195 -28.655 -4.375 1.00 36.62 353 ASP A C 1
ATOM 2807 O O . ASP A 1 353 ? 19.821 -28.154 -3.338 1.00 36.62 353 ASP A O 1
ATOM 2811 N N . LYS A 1 354 ? 21.446 -29.122 -4.492 1.00 37.09 354 LYS A N 1
ATOM 2812 C CA . LYS A 1 354 ? 22.396 -28.974 -3.375 1.00 37.09 354 LYS A CA 1
ATOM 2813 C C . LYS A 1 354 ? 23.001 -27.574 -3.342 1.00 37.09 354 LYS A C 1
ATOM 2815 O O . LYS A 1 354 ? 23.025 -26.960 -2.289 1.00 37.09 354 LYS A O 1
ATOM 2820 N N . LYS A 1 355 ? 23.392 -27.028 -4.500 1.00 33.38 355 LYS A N 1
ATOM 2821 C CA . LYS A 1 355 ? 23.851 -25.628 -4.603 1.00 33.38 355 LYS A CA 1
ATOM 2822 C C . LYS A 1 355 ? 22.716 -24.613 -4.488 1.00 33.38 355 LYS A C 1
ATOM 2824 O O . LYS A 1 355 ? 22.949 -23.531 -3.958 1.00 33.38 355 LYS A O 1
ATOM 2829 N N . ASN A 1 356 ? 21.519 -24.966 -4.953 1.00 36.25 356 ASN A N 1
ATOM 2830 C CA . ASN A 1 356 ? 20.309 -24.219 -4.654 1.00 36.25 356 ASN A CA 1
ATOM 2831 C C . ASN A 1 356 ? 19.972 -24.386 -3.178 1.00 36.25 356 ASN A C 1
ATOM 2833 O O . ASN A 1 356 ? 19.948 -23.370 -2.536 1.00 36.25 356 ASN A O 1
ATOM 2837 N N . LYS A 1 357 ? 19.896 -25.576 -2.564 1.00 33.75 357 LYS A N 1
ATOM 2838 C CA . LYS A 1 357 ? 19.641 -25.706 -1.111 1.00 33.75 357 LYS A CA 1
ATOM 2839 C C . LYS A 1 357 ? 20.671 -25.013 -0.243 1.00 33.75 357 LYS A C 1
ATOM 2841 O O . LYS A 1 357 ? 20.249 -24.476 0.758 1.00 33.75 357 LYS A O 1
ATOM 2846 N N . ASP A 1 358 ? 21.956 -24.969 -0.579 1.00 41.53 358 ASP A N 1
ATOM 2847 C CA . ASP A 1 358 ? 22.914 -24.215 0.239 1.00 41.53 358 ASP A CA 1
ATOM 2848 C C . ASP A 1 358 ? 22.660 -22.694 0.108 1.00 41.53 358 ASP A C 1
ATOM 2850 O O . ASP A 1 358 ? 22.548 -22.010 1.119 1.00 41.53 358 ASP A O 1
ATOM 2854 N N . LYS A 1 359 ? 22.407 -22.166 -1.104 1.00 34.50 359 LYS A N 1
ATOM 2855 C CA . LYS A 1 359 ? 21.993 -20.757 -1.297 1.00 34.50 359 LYS A CA 1
ATOM 2856 C C . LYS A 1 359 ? 20.599 -20.426 -0.769 1.00 34.50 359 LYS A C 1
ATOM 2858 O O . LYS A 1 359 ? 20.379 -19.334 -0.274 1.00 34.50 359 LYS A O 1
ATOM 2863 N N . ASP A 1 360 ? 19.655 -21.333 -0.931 1.00 38.84 360 ASP A N 1
ATOM 2864 C CA . ASP A 1 360 ? 18.261 -21.243 -0.525 1.00 38.84 360 ASP A CA 1
ATOM 2865 C C . ASP A 1 360 ? 18.158 -21.445 0.976 1.00 38.84 360 ASP A C 1
ATOM 2867 O O . ASP A 1 360 ? 17.198 -20.954 1.536 1.00 38.84 360 ASP A O 1
ATOM 2871 N N . LYS A 1 361 ? 19.132 -22.107 1.620 1.00 41.09 361 LYS A N 1
ATOM 2872 C CA . LYS A 1 361 ? 19.294 -22.211 3.072 1.00 41.09 361 LYS A CA 1
ATOM 2873 C C . LYS A 1 361 ? 19.971 -20.976 3.645 1.00 41.09 361 LYS A C 1
ATOM 2875 O O . LYS A 1 361 ? 19.458 -20.479 4.631 1.00 41.09 361 LYS A O 1
ATOM 2880 N N . ASP A 1 362 ? 21.006 -20.421 3.015 1.00 46.00 362 ASP A N 1
ATOM 2881 C CA . ASP A 1 362 ? 21.526 -19.096 3.393 1.00 46.00 362 ASP A CA 1
ATOM 2882 C C . ASP A 1 362 ? 20.422 -18.027 3.230 1.00 46.00 362 ASP A C 1
ATOM 2884 O O . ASP A 1 362 ? 20.171 -17.228 4.132 1.00 46.00 362 ASP A O 1
ATOM 2888 N N . ASN A 1 363 ? 19.682 -18.064 2.115 1.00 47.78 363 ASN A N 1
ATOM 2889 C CA . ASN A 1 363 ? 18.508 -17.219 1.895 1.00 47.78 363 ASN A CA 1
ATOM 2890 C C . ASN A 1 363 ? 17.365 -17.556 2.869 1.00 47.78 363 ASN A C 1
ATOM 2892 O O . ASN A 1 363 ? 16.703 -16.625 3.307 1.00 47.78 363 ASN A O 1
ATOM 2896 N N . LEU A 1 364 ? 17.125 -18.825 3.238 1.00 55.84 364 LEU A N 1
ATOM 2897 C CA . LEU A 1 364 ? 16.125 -19.196 4.253 1.00 55.84 364 LEU A CA 1
ATOM 2898 C C . LEU A 1 364 ? 16.542 -18.693 5.624 1.00 55.84 364 LEU A C 1
ATOM 2900 O O . LEU A 1 364 ? 15.692 -18.262 6.377 1.00 55.84 364 LEU A O 1
ATOM 2904 N N . GLU A 1 365 ? 17.814 -18.785 5.996 1.00 60.97 365 GLU A N 1
ATOM 2905 C CA . GLU A 1 365 ? 18.307 -18.350 7.301 1.00 60.97 365 GLU A CA 1
ATOM 2906 C C . GLU A 1 365 ? 18.205 -16.823 7.411 1.00 60.97 365 GLU A C 1
ATOM 2908 O O . GLU A 1 365 ? 17.725 -16.326 8.429 1.00 60.97 365 GLU A O 1
ATOM 2913 N N . VAL A 1 366 ? 18.505 -16.081 6.337 1.00 59.72 366 VAL A N 1
ATOM 2914 C CA . VAL A 1 366 ? 18.247 -14.632 6.254 1.00 59.72 366 VAL A CA 1
ATOM 2915 C C . VAL A 1 366 ? 16.746 -14.309 6.233 1.00 59.72 366 VAL A C 1
ATOM 2917 O O . VAL A 1 366 ? 16.318 -13.411 6.957 1.00 59.72 366 VAL A O 1
ATOM 2920 N N . ASP A 1 367 ? 15.931 -15.023 5.452 1.00 75.12 367 ASP A N 1
ATOM 2921 C CA . ASP A 1 367 ? 14.484 -14.777 5.352 1.00 75.12 367 ASP A CA 1
ATOM 2922 C C . ASP A 1 367 ? 13.742 -15.159 6.642 1.00 75.12 367 ASP A C 1
ATOM 2924 O O . ASP A 1 367 ? 12.849 -14.433 7.061 1.00 75.12 367 ASP A O 1
ATOM 2928 N N . ASN A 1 368 ? 14.166 -16.225 7.327 1.00 75.81 368 ASN A N 1
ATOM 2929 C CA . ASN A 1 368 ? 13.677 -16.636 8.644 1.00 75.81 368 ASN A CA 1
ATOM 2930 C C . ASN A 1 368 ? 14.132 -15.662 9.736 1.00 75.81 368 ASN A C 1
ATOM 2932 O O . ASN A 1 368 ? 13.350 -15.348 10.629 1.00 75.81 368 ASN A O 1
ATOM 2936 N N . ALA A 1 369 ? 15.373 -15.162 9.690 1.00 77.75 369 ALA A N 1
ATOM 2937 C CA . ALA A 1 369 ? 15.836 -14.138 10.625 1.00 77.75 369 ALA A CA 1
ATOM 2938 C C . ALA A 1 369 ? 15.023 -12.845 10.469 1.00 77.75 369 ALA A C 1
ATOM 2940 O O . ALA A 1 369 ? 14.556 -12.301 11.469 1.00 77.75 369 ALA A O 1
ATOM 2941 N N . GLN A 1 370 ? 14.779 -12.413 9.224 1.00 85.06 370 GLN A N 1
ATOM 2942 C CA . GLN A 1 370 ? 13.857 -11.316 8.932 1.00 85.06 370 GLN A CA 1
ATOM 2943 C C . GLN A 1 370 ? 12.461 -11.643 9.464 1.00 85.06 370 GLN A C 1
ATOM 2945 O O . GLN A 1 370 ? 11.978 -10.916 10.325 1.00 85.06 370 GLN A O 1
ATOM 2950 N N . LEU A 1 371 ? 11.854 -12.761 9.054 1.00 87.06 371 LEU A N 1
ATOM 2951 C CA . LEU A 1 371 ? 10.518 -13.192 9.477 1.00 87.06 371 LEU A CA 1
ATOM 2952 C C . LEU A 1 371 ? 10.359 -13.233 11.005 1.00 87.06 371 LEU A C 1
ATOM 2954 O O . LEU A 1 371 ? 9.326 -12.812 11.508 1.00 87.06 371 LEU A O 1
ATOM 2958 N N . ASN A 1 372 ? 11.374 -13.654 11.761 1.00 88.25 372 ASN A N 1
ATOM 2959 C CA . ASN A 1 372 ? 11.350 -13.618 13.226 1.00 88.25 372 ASN A CA 1
ATOM 2960 C C . ASN A 1 372 ? 11.279 -12.182 13.776 1.00 88.25 372 ASN A C 1
ATOM 2962 O O . ASN A 1 372 ? 10.508 -11.919 14.701 1.00 88.25 372 ASN A O 1
ATOM 2966 N N . THR A 1 373 ? 12.024 -11.234 13.195 1.00 91.06 373 THR A N 1
ATOM 2967 C CA . THR A 1 373 ? 11.863 -9.799 13.494 1.00 91.06 373 THR A CA 1
ATOM 2968 C C . THR A 1 373 ? 10.471 -9.303 13.097 1.00 91.06 373 THR A C 1
ATOM 2970 O O . THR A 1 373 ? 9.856 -8.549 13.846 1.00 91.06 373 THR A O 1
ATOM 2973 N N . GLU A 1 374 ? 9.936 -9.752 11.960 1.00 93.69 374 GLU A N 1
ATOM 2974 C CA . GLU A 1 374 ? 8.586 -9.396 11.510 1.00 93.69 374 GLU A CA 1
ATOM 2975 C C . GLU A 1 374 ? 7.501 -9.909 12.472 1.00 93.69 374 GLU A C 1
ATOM 2977 O O . GLU A 1 374 ? 6.604 -9.152 12.827 1.00 93.69 374 GLU A O 1
ATOM 2982 N N . ILE A 1 375 ? 7.621 -11.144 12.969 1.00 92.31 375 ILE A N 1
ATOM 2983 C CA . ILE A 1 375 ? 6.733 -11.746 13.980 1.00 92.31 375 ILE A CA 1
ATOM 2984 C C . ILE A 1 375 ? 6.801 -10.983 15.302 1.00 92.31 375 ILE A C 1
ATOM 2986 O O . ILE A 1 375 ? 5.764 -10.756 15.926 1.00 92.31 375 ILE A O 1
ATOM 2990 N N . PHE A 1 376 ? 7.991 -10.557 15.730 1.00 93.31 376 PHE A N 1
ATOM 2991 C CA . PHE A 1 376 ? 8.134 -9.719 16.920 1.00 93.31 376 PHE A CA 1
ATOM 2992 C C . PHE A 1 376 ? 7.422 -8.366 16.755 1.00 93.31 376 PHE A C 1
ATOM 2994 O O . PHE A 1 376 ? 6.647 -7.973 17.628 1.00 93.31 376 PHE A O 1
ATOM 3001 N N . LEU A 1 377 ? 7.633 -7.681 15.624 1.00 95.12 377 LEU A N 1
ATOM 3002 C CA . LEU A 1 377 ? 6.993 -6.395 15.327 1.00 95.12 377 LEU A CA 1
ATOM 3003 C C . LEU A 1 377 ? 5.468 -6.521 15.210 1.00 95.12 377 LEU A C 1
ATOM 3005 O O . LEU A 1 377 ? 4.752 -5.723 15.811 1.00 95.12 377 LEU A O 1
ATOM 3009 N N . TYR A 1 378 ? 4.971 -7.537 14.497 1.00 95.44 378 TYR A N 1
ATOM 3010 C CA . TYR A 1 378 ? 3.537 -7.783 14.331 1.00 95.44 378 TYR A CA 1
ATOM 3011 C C . TYR A 1 378 ? 2.870 -8.036 15.683 1.00 95.44 378 TYR A C 1
ATOM 3013 O O . TYR A 1 378 ? 1.883 -7.378 16.006 1.00 95.44 378 TYR A O 1
ATOM 3021 N N . LYS A 1 379 ? 3.439 -8.920 16.517 1.00 93.31 379 LYS A N 1
ATOM 3022 C CA . LYS A 1 379 ? 2.911 -9.197 17.863 1.00 93.31 379 LYS A CA 1
ATOM 3023 C C . LYS A 1 379 ? 2.888 -7.936 18.720 1.00 93.31 379 LYS A C 1
ATOM 3025 O O . LYS A 1 379 ? 1.835 -7.597 19.243 1.00 93.31 379 LYS A O 1
ATOM 3030 N N . LYS A 1 380 ? 3.995 -7.186 18.780 1.00 93.19 380 LYS A N 1
ATOM 3031 C CA . LYS A 1 380 ? 4.065 -5.919 19.527 1.00 93.19 380 LYS A CA 1
ATOM 3032 C C . LYS A 1 380 ? 2.998 -4.905 19.082 1.00 93.19 380 LYS A C 1
ATOM 3034 O O . LYS A 1 380 ? 2.465 -4.185 19.918 1.00 93.19 380 LYS A O 1
ATOM 3039 N N . ALA A 1 381 ? 2.686 -4.846 17.788 1.00 94.19 381 ALA A N 1
ATOM 3040 C CA . ALA A 1 381 ? 1.703 -3.918 17.228 1.00 94.19 381 ALA A CA 1
ATOM 3041 C C . ALA A 1 381 ? 0.238 -4.401 17.318 1.00 94.19 381 ALA A C 1
ATOM 3043 O O . ALA A 1 381 ? -0.666 -3.613 17.037 1.00 94.19 381 ALA A O 1
ATOM 3044 N N . THR A 1 382 ? -0.005 -5.668 17.677 1.00 94.31 382 THR A N 1
ATOM 3045 C CA . THR A 1 382 ? -1.342 -6.302 17.697 1.00 94.31 382 THR A CA 1
ATOM 3046 C C . THR A 1 382 ? -1.749 -6.876 19.058 1.00 94.31 382 THR A C 1
ATOM 3048 O O . THR A 1 382 ? -2.891 -7.303 19.214 1.00 94.31 382 THR A O 1
ATOM 3051 N N . SER A 1 383 ? -0.863 -6.874 20.060 1.00 94.44 383 SER A N 1
ATOM 3052 C CA . SER A 1 383 ? -1.158 -7.331 21.421 1.00 94.44 383 SER A CA 1
ATOM 3053 C C . SER A 1 383 ? -1.237 -6.186 22.434 1.00 94.44 383 SER A C 1
ATOM 3055 O O . SER A 1 383 ? -0.789 -5.064 22.196 1.00 94.44 383 SER A O 1
ATOM 3057 N N . LEU A 1 384 ? -1.785 -6.494 23.610 1.00 96.88 384 LEU A N 1
ATOM 3058 C CA . LEU A 1 384 ? -1.541 -5.717 24.824 1.00 96.88 384 LEU A CA 1
ATOM 3059 C C . LEU A 1 384 ? -0.151 -6.039 25.390 1.00 96.88 384 LEU A C 1
ATOM 3061 O O . LEU A 1 384 ? 0.363 -7.143 25.195 1.00 96.88 384 LEU A O 1
ATOM 3065 N N . ASP A 1 385 ? 0.412 -5.090 26.133 1.00 96.25 385 ASP A N 1
ATOM 3066 C CA . ASP A 1 385 ? 1.613 -5.265 26.950 1.00 96.25 385 ASP A CA 1
ATOM 3067 C C . ASP A 1 385 ? 1.192 -5.269 28.428 1.00 96.25 385 ASP A C 1
ATOM 3069 O O . ASP A 1 385 ? 0.910 -4.223 29.008 1.00 96.25 385 ASP A O 1
ATOM 3073 N N . PHE A 1 386 ? 1.060 -6.458 29.023 1.00 96.12 386 PHE A N 1
ATOM 3074 C CA . PHE A 1 386 ? 0.516 -6.600 30.379 1.00 96.12 386 PHE A CA 1
ATOM 3075 C C . PHE A 1 386 ? 1.430 -6.025 31.467 1.00 96.12 386 PHE A C 1
ATOM 3077 O O . PHE A 1 386 ? 0.910 -5.490 32.443 1.00 96.12 386 PHE A O 1
ATOM 3084 N N . GLU A 1 387 ? 2.752 -6.077 31.281 1.00 96.50 387 GLU A N 1
ATOM 3085 C CA . GLU A 1 387 ? 3.709 -5.441 32.196 1.00 96.50 387 GLU A CA 1
ATOM 3086 C C . GLU A 1 387 ? 3.520 -3.921 32.144 1.00 96.50 387 GLU A C 1
ATOM 3088 O O . GLU A 1 387 ? 3.373 -3.266 33.178 1.00 96.50 387 GLU A O 1
ATOM 3093 N N . LYS A 1 388 ? 3.385 -3.354 30.937 1.00 96.38 388 LYS A N 1
ATOM 3094 C CA . LYS A 1 388 ? 3.162 -1.915 30.782 1.00 96.38 388 LYS A CA 1
ATOM 3095 C C . LYS A 1 388 ? 1.789 -1.443 31.271 1.00 96.38 388 LYS A C 1
ATOM 3097 O O . LYS A 1 388 ? 1.670 -0.313 31.744 1.00 96.38 388 LYS A O 1
ATOM 3102 N N . LEU A 1 389 ? 0.754 -2.279 31.182 1.00 97.31 389 LEU A N 1
ATOM 3103 C CA . LEU A 1 389 ? -0.555 -1.995 31.782 1.00 97.31 389 LEU A CA 1
ATOM 3104 C C . LEU A 1 389 ? -0.473 -1.940 33.316 1.00 97.31 389 LEU A C 1
ATOM 3106 O O . LEU A 1 389 ? -1.069 -1.043 33.915 1.00 97.31 389 LEU A O 1
ATOM 3110 N N . GLU A 1 390 ? 0.289 -2.844 33.940 1.00 96.38 390 GLU A N 1
ATOM 3111 C CA . GLU A 1 390 ? 0.518 -2.854 35.391 1.00 96.38 390 GLU A CA 1
ATOM 3112 C C . GLU A 1 390 ? 1.323 -1.626 35.850 1.00 96.38 390 GLU A C 1
ATOM 3114 O O . GLU A 1 390 ? 0.907 -0.955 36.795 1.00 96.38 390 GLU A O 1
ATOM 3119 N N . GLU A 1 391 ? 2.395 -1.252 35.135 1.00 96.56 391 GLU A N 1
ATOM 3120 C CA . GLU A 1 391 ? 3.161 -0.015 35.396 1.00 96.56 391 GLU A CA 1
ATOM 3121 C C . GLU A 1 391 ? 2.287 1.252 35.400 1.00 96.56 391 GLU A C 1
ATOM 3123 O O . GLU A 1 391 ? 2.559 2.198 36.140 1.00 96.56 391 GLU A O 1
ATOM 3128 N N . LEU A 1 392 ? 1.250 1.285 34.558 1.00 95.69 392 LEU A N 1
ATOM 3129 C CA . LEU A 1 392 ? 0.320 2.409 34.423 1.00 95.69 392 LEU A CA 1
ATOM 3130 C C . LEU A 1 392 ? -0.903 2.301 35.353 1.00 95.69 392 LEU A C 1
ATOM 3132 O O . LEU A 1 392 ? -1.776 3.168 35.321 1.00 95.69 392 LEU A O 1
ATOM 3136 N N . GLY A 1 393 ? -0.997 1.249 36.173 1.00 95.88 393 GLY A N 1
ATOM 3137 C CA . GLY A 1 393 ? -2.130 1.014 37.073 1.00 95.88 393 GLY A CA 1
ATOM 3138 C C . GLY A 1 393 ? -3.451 0.687 36.363 1.00 95.88 393 GLY A C 1
ATOM 3139 O O . GLY A 1 393 ? -4.521 0.821 36.964 1.00 95.88 393 GLY A O 1
ATOM 3140 N N . ILE A 1 394 ? -3.400 0.268 35.094 1.00 97.50 394 ILE A N 1
ATOM 3141 C CA . ILE A 1 394 ? -4.582 -0.049 34.284 1.00 97.50 394 ILE A CA 1
ATOM 3142 C C . ILE A 1 394 ? -5.108 -1.429 34.687 1.00 97.50 394 ILE A C 1
ATOM 3144 O O . ILE A 1 394 ? -4.410 -2.440 34.604 1.00 97.50 394 ILE A O 1
ATOM 3148 N N . LYS A 1 395 ? -6.369 -1.489 35.123 1.00 96.12 395 LYS A N 1
ATOM 3149 C CA . LYS A 1 395 ? -6.983 -2.737 35.599 1.00 96.12 395 LYS A CA 1
ATOM 3150 C C . LYS A 1 395 ? -7.354 -3.642 34.428 1.00 96.12 395 LYS A C 1
ATOM 3152 O O . LYS A 1 395 ? -7.898 -3.172 33.434 1.00 96.12 395 LYS A O 1
ATOM 3157 N N . VAL A 1 396 ? -7.146 -4.951 34.575 1.00 97.88 396 VAL A N 1
ATOM 3158 C CA . VAL A 1 396 ? -7.571 -5.956 33.587 1.00 97.88 396 VAL A CA 1
ATOM 3159 C C . VAL A 1 396 ? -8.556 -6.937 34.221 1.00 97.88 396 VAL A C 1
ATOM 3161 O O . VAL A 1 396 ? -8.221 -7.634 35.178 1.00 97.88 396 VAL A O 1
ATOM 3164 N N . LYS A 1 397 ? -9.766 -7.023 33.662 1.00 96.88 397 LYS A N 1
ATOM 3165 C CA . LYS A 1 397 ? -10.822 -7.975 34.036 1.00 96.88 397 LYS A CA 1
ATOM 3166 C C . LYS A 1 397 ? -10.933 -9.034 32.940 1.00 96.88 397 LYS A C 1
ATOM 3168 O O . LYS A 1 397 ? -11.222 -8.702 31.796 1.00 96.88 397 LYS A O 1
ATOM 3173 N N . ARG A 1 398 ? -10.729 -10.312 33.268 1.00 97.38 398 ARG A N 1
ATOM 3174 C CA . ARG A 1 398 ? -10.942 -11.429 32.328 1.00 97.38 398 ARG A CA 1
ATOM 3175 C C . ARG A 1 398 ? -12.328 -12.034 32.536 1.00 97.38 398 ARG A C 1
ATOM 3177 O O . ARG A 1 398 ? -12.738 -12.265 33.672 1.00 97.38 398 ARG A O 1
ATOM 3184 N N . ILE A 1 399 ? -13.037 -12.277 31.441 1.00 96.81 399 ILE A N 1
ATOM 3185 C CA . ILE A 1 399 ? -14.328 -12.972 31.381 1.00 96.81 399 ILE A CA 1
ATOM 3186 C C . ILE A 1 399 ? -14.277 -14.017 30.262 1.00 96.81 399 ILE A C 1
ATOM 3188 O O . ILE A 1 399 ? -13.432 -13.942 29.376 1.00 96.81 399 ILE A O 1
ATOM 3192 N N . ASN A 1 400 ? -15.184 -14.989 30.276 1.00 95.56 400 ASN A N 1
ATOM 3193 C CA . ASN A 1 400 ? -15.307 -15.974 29.201 1.00 95.56 400 ASN A CA 1
ATOM 3194 C C . ASN A 1 400 ? -16.795 -16.233 28.952 1.00 95.56 400 ASN A C 1
ATOM 3196 O O . ASN A 1 400 ? -17.408 -17.095 29.583 1.00 95.56 400 ASN A O 1
ATOM 3200 N N . THR A 1 401 ? -17.400 -15.408 28.095 1.00 94.25 401 THR A N 1
ATOM 3201 C CA . THR A 1 401 ? -18.845 -15.422 27.835 1.00 94.25 401 THR A CA 1
ATOM 3202 C C . THR A 1 401 ? -19.133 -15.399 26.336 1.00 94.25 401 THR A C 1
ATOM 3204 O O . THR A 1 401 ? -18.629 -14.563 25.588 1.00 94.25 401 THR A O 1
ATOM 3207 N N . LYS A 1 402 ? -19.993 -16.316 25.875 1.00 92.00 402 LYS A N 1
ATOM 3208 C CA . LYS A 1 402 ? -20.423 -16.369 24.465 1.00 92.00 402 LYS A CA 1
ATOM 3209 C C . LYS A 1 402 ? -21.206 -15.120 24.047 1.00 92.00 402 LYS A C 1
ATOM 3211 O O . LYS A 1 402 ? -21.119 -14.696 22.899 1.00 92.00 402 LYS A O 1
ATOM 3216 N N . LEU A 1 403 ? -21.980 -14.557 24.972 1.00 93.94 403 LEU A N 1
ATOM 3217 C CA . LEU A 1 403 ? -22.716 -13.310 24.810 1.00 93.94 403 LEU A CA 1
ATOM 3218 C C . LEU A 1 403 ? -22.406 -12.410 26.004 1.00 93.94 403 LEU A C 1
ATOM 3220 O O . LEU A 1 403 ? -22.511 -12.860 27.144 1.00 93.94 403 LEU A O 1
ATOM 3224 N N . LEU A 1 404 ? -22.035 -11.163 25.727 1.00 94.94 404 LEU A N 1
ATOM 3225 C CA . LEU A 1 404 ? -21.833 -10.134 26.741 1.00 94.94 404 LEU A CA 1
ATOM 3226 C C . LEU A 1 404 ? -23.174 -9.640 27.296 1.00 94.94 404 LEU A C 1
ATOM 3228 O O . LEU A 1 404 ? -24.159 -9.508 26.565 1.00 94.94 404 LEU A O 1
ATOM 3232 N N . THR A 1 405 ? -23.168 -9.311 28.580 1.00 94.88 405 THR A N 1
ATOM 3233 C CA . THR A 1 405 ? -24.238 -8.626 29.315 1.00 94.88 405 THR A CA 1
ATOM 3234 C C . THR A 1 405 ? -23.833 -7.173 29.620 1.00 94.88 405 THR A C 1
ATOM 3236 O O . THR A 1 405 ? -22.648 -6.843 29.536 1.00 94.88 405 THR A O 1
ATOM 3239 N N . PRO A 1 406 ? -24.768 -6.282 29.998 1.00 94.00 406 PRO A N 1
ATOM 3240 C CA . PRO A 1 406 ? -24.432 -4.925 30.448 1.00 94.00 406 PRO A CA 1
ATOM 3241 C C . PRO A 1 406 ? -23.446 -4.896 31.627 1.00 94.00 406 PRO A C 1
ATOM 3243 O O . PRO A 1 406 ? -22.520 -4.086 31.634 1.00 94.00 406 PRO A O 1
ATOM 3246 N N . ASP A 1 407 ? -23.597 -5.824 32.577 1.00 92.88 407 ASP A N 1
ATOM 3247 C CA . ASP A 1 407 ? -22.764 -5.925 33.784 1.00 92.88 407 ASP A CA 1
ATOM 3248 C C . ASP A 1 407 ? -21.319 -6.366 33.473 1.00 92.88 407 ASP A C 1
ATOM 3250 O O . ASP A 1 407 ? -20.372 -6.005 34.182 1.00 92.88 407 ASP A O 1
ATOM 3254 N N . ASP A 1 408 ? -21.109 -7.104 32.375 1.00 94.38 408 ASP A N 1
ATOM 3255 C CA . ASP A 1 408 ? -19.766 -7.478 31.921 1.00 94.38 408 ASP A CA 1
ATOM 3256 C C . ASP A 1 408 ? -18.916 -6.243 31.598 1.00 94.38 408 ASP A C 1
ATOM 3258 O O . ASP A 1 408 ? -17.720 -6.242 31.908 1.00 94.38 408 ASP A O 1
ATOM 3262 N N . LEU A 1 409 ? -19.544 -5.187 31.061 1.00 93.75 409 LEU A N 1
ATOM 3263 C CA . LEU A 1 409 ? -18.899 -3.936 30.647 1.00 93.75 409 LEU A CA 1
ATOM 3264 C C . LEU A 1 409 ? -18.403 -3.082 31.828 1.00 93.75 409 LEU A C 1
ATOM 3266 O O . LEU A 1 409 ? -17.606 -2.183 31.608 1.00 93.75 409 LEU A O 1
ATOM 3270 N N . ASN A 1 410 ? -18.854 -3.335 33.062 1.00 88.38 410 ASN A N 1
ATOM 3271 C CA . ASN A 1 410 ? -18.381 -2.668 34.288 1.00 88.38 410 ASN A CA 1
ATOM 3272 C C . ASN A 1 410 ? -18.322 -1.117 34.236 1.00 88.38 410 ASN A C 1
ATOM 3274 O O . ASN A 1 410 ? -17.385 -0.507 34.762 1.00 88.38 410 ASN A O 1
ATOM 3278 N N . LEU A 1 411 ? -19.297 -0.470 33.588 1.00 93.25 411 LEU A N 1
ATOM 3279 C CA . LEU A 1 411 ? -19.306 0.988 33.407 1.00 93.25 411 LEU A CA 1
ATOM 3280 C C . LEU A 1 411 ? -19.456 1.737 34.740 1.00 93.25 411 LEU A C 1
ATOM 3282 O O . LEU A 1 411 ? -20.291 1.397 35.574 1.00 93.25 411 LEU A O 1
ATOM 3286 N N . GLU A 1 412 ? -18.670 2.797 34.919 1.00 92.75 412 GLU A N 1
ATOM 3287 C CA . GLU A 1 412 ? -18.603 3.588 36.152 1.00 92.75 412 GLU A CA 1
ATOM 3288 C C . GLU A 1 412 ? -18.274 5.042 35.807 1.00 92.75 412 GLU A C 1
ATOM 3290 O O . GLU A 1 412 ? -17.441 5.288 34.934 1.00 92.75 412 GLU A O 1
ATOM 3295 N N . LYS A 1 413 ? -18.922 6.011 36.463 1.00 92.69 413 LYS A N 1
ATOM 3296 C CA . LYS A 1 413 ? -18.719 7.433 36.151 1.00 92.69 413 LYS A CA 1
ATOM 3297 C C . LYS A 1 413 ? -17.264 7.855 36.365 1.00 92.69 413 LYS A C 1
ATOM 3299 O O . LYS A 1 413 ? -16.657 7.509 37.373 1.00 92.69 413 LYS A O 1
ATOM 3304 N N . GLY A 1 414 ? -16.725 8.609 35.411 1.00 93.12 414 GLY A N 1
ATOM 3305 C CA . GLY A 1 414 ? -15.327 9.037 35.387 1.00 93.12 414 GLY A CA 1
ATOM 3306 C C . GLY A 1 414 ? -14.325 7.960 34.954 1.00 93.12 414 GLY A C 1
ATOM 3307 O O . GLY A 1 414 ? -13.128 8.229 34.953 1.00 93.12 414 GLY A O 1
ATOM 3308 N N . LYS A 1 415 ? -14.776 6.755 34.571 1.00 94.75 415 LYS A N 1
ATOM 3309 C CA . LYS A 1 415 ? -13.912 5.652 34.123 1.00 94.75 415 LYS A CA 1
ATOM 3310 C C . LYS A 1 415 ? -13.905 5.507 32.600 1.00 94.75 415 LYS A C 1
ATOM 3312 O O . LYS A 1 415 ? -14.941 5.617 31.936 1.00 94.75 415 LYS A O 1
ATOM 3317 N N . ILE A 1 416 ? -12.736 5.175 32.058 1.00 98.12 416 ILE A N 1
ATOM 3318 C CA . ILE A 1 416 ? -12.566 4.687 30.686 1.00 98.12 416 ILE A CA 1
ATOM 3319 C C . ILE A 1 416 ? -12.605 3.161 30.710 1.00 98.12 416 ILE A C 1
ATOM 3321 O O . ILE A 1 416 ? -11.865 2.523 31.458 1.00 98.12 416 ILE A O 1
ATOM 3325 N N . THR A 1 417 ? -13.450 2.570 29.872 1.00 98.31 417 THR A N 1
ATOM 3326 C CA . THR A 1 417 ? -13.568 1.116 29.729 1.00 98.31 417 THR A CA 1
ATOM 3327 C C . THR A 1 417 ? -13.225 0.699 28.306 1.00 98.31 417 THR A C 1
ATOM 3329 O O . THR A 1 417 ? -13.884 1.113 27.352 1.00 98.31 417 THR A O 1
ATOM 3332 N N . PHE A 1 418 ? -12.234 -0.176 28.166 1.00 98.50 418 PHE A N 1
ATOM 3333 C CA . PHE A 1 418 ? -12.004 -0.949 26.951 1.00 98.50 418 PHE A CA 1
ATOM 3334 C C . PHE A 1 418 ? -12.657 -2.322 27.074 1.00 98.50 418 PHE A C 1
ATOM 3336 O O . PHE A 1 418 ? -12.553 -2.965 28.115 1.00 98.50 418 PHE A O 1
ATOM 3343 N N . VAL A 1 419 ? -13.279 -2.811 26.002 1.00 98.00 419 VAL A N 1
ATOM 3344 C CA . VAL A 1 419 ? -13.804 -4.179 25.933 1.00 98.00 419 VAL A CA 1
ATOM 3345 C C . VAL A 1 419 ? -13.255 -4.873 24.696 1.00 98.00 419 VAL A C 1
ATOM 3347 O O . VAL A 1 419 ? -13.663 -4.588 23.567 1.00 98.00 419 VAL A O 1
ATOM 3350 N N . ILE A 1 420 ? -12.341 -5.809 24.935 1.00 96.69 420 ILE A N 1
ATOM 3351 C CA . ILE A 1 420 ? -11.770 -6.699 23.929 1.00 96.69 420 ILE A CA 1
ATOM 3352 C C . ILE A 1 420 ? -12.613 -7.968 23.919 1.00 96.69 420 ILE A C 1
ATOM 3354 O O . ILE A 1 420 ? -12.607 -8.739 24.877 1.00 96.69 420 ILE A O 1
ATOM 3358 N N . SER A 1 421 ? -13.389 -8.182 22.861 1.00 94.06 421 SER A N 1
ATOM 3359 C CA . SER A 1 421 ? -14.256 -9.354 22.749 1.00 94.06 421 SER A CA 1
ATOM 3360 C C . SER A 1 421 ? -14.422 -9.810 21.296 1.00 94.06 421 SER A C 1
ATOM 3362 O O . SER A 1 421 ? -14.559 -8.954 20.414 1.00 94.06 421 SER A O 1
ATOM 3364 N N . PRO A 1 422 ? -14.467 -11.132 21.034 1.00 88.44 422 PRO A N 1
ATOM 3365 C CA . PRO A 1 422 ? -14.598 -11.702 19.695 1.00 88.44 422 PRO A CA 1
ATOM 3366 C C . PRO A 1 422 ? -15.763 -11.167 18.850 1.00 88.44 422 PRO A C 1
ATOM 3368 O O . PRO A 1 422 ? -16.704 -10.504 19.304 1.00 88.44 422 PRO A O 1
ATOM 3371 N N . LYS A 1 423 ? -15.715 -11.470 17.556 1.00 84.81 423 LYS A N 1
ATOM 3372 C CA . LYS A 1 423 ? -16.776 -11.134 16.598 1.00 84.81 423 LYS A CA 1
ATOM 3373 C C . LYS A 1 423 ? -18.013 -12.004 16.899 1.00 84.81 423 LYS A C 1
ATOM 3375 O O . LYS A 1 423 ? -17.899 -13.208 17.076 1.00 84.81 423 LYS A O 1
ATOM 3380 N N . GLY A 1 424 ? -19.203 -11.396 16.963 1.00 80.25 424 GLY A N 1
ATOM 3381 C CA . GLY A 1 424 ? -20.470 -12.110 17.213 1.00 80.25 424 GLY A CA 1
ATOM 3382 C C . GLY A 1 424 ? -20.895 -12.291 18.682 1.00 80.25 424 GLY A C 1
ATOM 3383 O O . GLY A 1 424 ? -21.973 -12.824 18.919 1.00 80.25 424 GLY A O 1
ATOM 3384 N N . THR A 1 425 ? -20.138 -11.792 19.665 1.00 87.88 425 THR A N 1
ATOM 3385 C CA . THR A 1 425 ? -20.434 -11.930 21.114 1.00 87.88 425 THR A CA 1
ATOM 3386 C C . THR A 1 425 ? -21.502 -10.970 21.663 1.00 87.88 425 THR A C 1
ATOM 3388 O O . THR A 1 425 ? -21.613 -10.768 22.870 1.00 87.88 425 THR A O 1
ATOM 3391 N N . GLY A 1 426 ? -22.288 -10.322 20.800 1.00 87.00 426 GLY A N 1
ATOM 3392 C CA . GLY A 1 426 ? -23.352 -9.405 21.229 1.00 87.00 426 GLY A CA 1
ATOM 3393 C C . GLY A 1 426 ? -22.899 -8.039 21.771 1.00 87.00 426 GLY A C 1
ATOM 3394 O O . GLY A 1 426 ? -23.751 -7.326 22.293 1.00 87.00 426 GLY A O 1
ATOM 3395 N N . LYS A 1 427 ? -21.618 -7.647 21.613 1.00 90.44 427 LYS A N 1
ATOM 3396 C CA . LYS A 1 427 ? -21.040 -6.339 22.027 1.00 90.44 427 LYS A CA 1
ATOM 3397 C C . LYS A 1 427 ? -22.022 -5.162 21.937 1.00 90.44 427 LYS A C 1
ATOM 3399 O O . LYS A 1 427 ? -22.376 -4.566 22.947 1.00 90.44 427 LYS A O 1
ATOM 3404 N N . THR A 1 428 ? -22.509 -4.893 20.728 1.00 86.12 428 THR A N 1
ATOM 3405 C CA . THR A 1 428 ? -23.386 -3.766 20.389 1.00 86.12 428 THR A CA 1
ATOM 3406 C C . THR A 1 428 ? -24.753 -3.818 21.090 1.00 86.12 428 THR A C 1
ATOM 3408 O O . THR A 1 428 ? -25.372 -2.784 21.324 1.00 86.12 428 THR A O 1
ATOM 3411 N N . LYS A 1 429 ? -25.243 -5.015 21.447 1.00 90.44 429 LYS A N 1
ATOM 3412 C CA . LYS A 1 429 ? -26.480 -5.179 22.225 1.00 90.44 429 LYS A CA 1
ATOM 3413 C C . LYS A 1 429 ? -26.238 -4.858 23.703 1.00 90.44 429 LYS A C 1
ATOM 3415 O O . LYS A 1 429 ? -27.012 -4.107 24.290 1.00 90.44 429 LYS A O 1
ATOM 3420 N N . ALA A 1 430 ? -25.153 -5.386 24.274 1.00 94.44 430 ALA A N 1
ATOM 3421 C CA . ALA A 1 430 ? -24.764 -5.110 25.656 1.00 94.44 430 ALA A CA 1
ATOM 3422 C C . ALA A 1 430 ? -24.518 -3.609 25.887 1.00 94.44 430 ALA A C 1
ATOM 3424 O O . ALA A 1 430 ? -24.981 -3.063 26.887 1.00 94.44 430 ALA A O 1
ATOM 3425 N N . SER A 1 431 ? -23.861 -2.919 24.943 1.00 94.50 431 SER A N 1
ATOM 3426 C CA . SER A 1 431 ? -23.657 -1.468 25.035 1.00 94.50 431 SER A CA 1
ATOM 3427 C C . SER A 1 431 ? -24.957 -0.671 24.885 1.00 94.50 431 SER A C 1
ATOM 3429 O O . SER A 1 431 ? -25.138 0.304 25.606 1.00 94.50 431 SER A O 1
ATOM 3431 N N . GLY A 1 432 ? -25.901 -1.094 24.036 1.00 93.50 432 GLY A N 1
ATOM 3432 C CA . GLY A 1 432 ? -27.233 -0.475 23.936 1.00 93.50 432 GLY A CA 1
ATOM 3433 C C . GLY A 1 432 ? -28.021 -0.490 25.242 1.00 93.50 432 GLY A C 1
ATOM 3434 O O . GLY A 1 432 ? -28.567 0.534 25.651 1.00 93.50 432 GLY A O 1
ATOM 3435 N N . GLU A 1 433 ? -28.024 -1.627 25.934 1.00 93.81 433 GLU A N 1
ATOM 3436 C CA . GLU A 1 433 ? -28.668 -1.766 27.242 1.00 93.81 433 GLU A CA 1
ATOM 3437 C C . GLU A 1 433 ? -27.916 -0.977 28.336 1.00 93.81 433 GLU A C 1
ATOM 3439 O O . GLU A 1 433 ? -28.549 -0.254 29.108 1.00 93.81 433 GLU A O 1
ATOM 3444 N N . ALA A 1 434 ? -26.578 -1.027 28.368 1.00 95.06 434 ALA A N 1
ATOM 3445 C CA . ALA A 1 434 ? -25.767 -0.328 29.374 1.00 95.06 434 ALA A CA 1
ATOM 3446 C C . ALA A 1 434 ? -25.768 1.208 29.225 1.00 95.06 434 ALA A C 1
ATOM 3448 O O . ALA A 1 434 ? -25.794 1.936 30.218 1.00 95.06 434 ALA A O 1
ATOM 3449 N N . LEU A 1 435 ? -25.768 1.725 27.991 1.00 95.44 435 LEU A N 1
ATOM 3450 C CA . LEU A 1 435 ? -25.685 3.162 27.691 1.00 95.44 435 LEU A CA 1
ATOM 3451 C C . LEU A 1 435 ? -27.053 3.870 27.667 1.00 95.44 435 LEU A C 1
ATOM 3453 O O . LEU A 1 435 ? -27.157 5.037 27.267 1.00 95.44 435 LEU A O 1
ATOM 3457 N N . LYS A 1 436 ? -28.121 3.186 28.086 1.00 92.94 436 LYS A N 1
ATOM 3458 C CA . LYS A 1 436 ? -29.487 3.722 28.087 1.00 92.94 436 LYS A CA 1
ATOM 3459 C C . LYS A 1 436 ? -29.729 4.805 29.147 1.00 92.94 436 LYS A C 1
ATOM 3461 O O . LYS A 1 436 ? -30.523 5.708 28.914 1.00 92.94 436 LYS A O 1
ATOM 3466 N N . ASN A 1 437 ? -29.012 4.753 30.271 1.00 88.75 437 ASN A N 1
ATOM 3467 C CA . ASN A 1 437 ? -29.219 5.637 31.430 1.00 88.75 437 ASN A CA 1
ATOM 3468 C C . ASN A 1 437 ? -28.428 6.968 31.376 1.00 88.75 437 ASN A C 1
ATOM 3470 O O . ASN A 1 437 ? -28.350 7.678 32.378 1.00 88.75 437 ASN A O 1
ATOM 3474 N N . TYR A 1 438 ? -27.826 7.295 30.228 1.00 93.44 438 TYR A N 1
ATOM 3475 C CA . TYR A 1 438 ? -27.046 8.520 30.010 1.00 93.44 438 TYR A CA 1
ATOM 3476 C C . TYR A 1 438 ? -27.857 9.537 29.196 1.00 93.44 438 TYR A C 1
ATOM 3478 O O . TYR A 1 438 ? -28.472 9.188 28.186 1.00 93.44 438 TYR A O 1
ATOM 3486 N N . ASP A 1 439 ? -27.855 10.804 29.600 1.00 92.94 439 ASP A N 1
ATOM 3487 C CA . ASP A 1 439 ? -28.702 11.836 28.978 1.00 92.94 439 ASP A CA 1
ATOM 3488 C C . ASP A 1 439 ? -28.193 12.249 27.585 1.00 92.94 439 ASP A C 1
ATOM 3490 O O . ASP A 1 439 ? -28.978 12.537 26.671 1.00 92.94 439 ASP A O 1
ATOM 3494 N N . ALA A 1 440 ? -26.870 12.183 27.406 1.00 95.81 440 ALA A N 1
ATOM 3495 C CA . ALA A 1 440 ? -26.161 12.374 26.147 1.00 95.81 440 ALA A CA 1
ATOM 3496 C C . ALA A 1 440 ? -25.354 11.119 25.774 1.00 95.81 440 ALA A C 1
ATOM 3498 O O . ALA A 1 440 ? -24.856 10.401 26.638 1.00 95.81 440 ALA A O 1
ATOM 3499 N N . LEU A 1 441 ? -25.199 10.860 24.477 1.00 97.31 441 LEU A N 1
ATOM 3500 C CA . LEU A 1 441 ? -24.410 9.744 23.949 1.00 97.31 441 LEU A CA 1
ATOM 3501 C C . LEU A 1 441 ? -23.837 10.133 22.590 1.00 97.31 441 LEU A C 1
ATOM 3503 O O . LEU A 1 441 ? -24.607 10.375 21.665 1.00 97.31 441 LEU A O 1
ATOM 3507 N N . TYR A 1 442 ? -22.514 10.159 22.450 1.00 97.69 442 TYR A N 1
ATOM 3508 C CA . TYR A 1 442 ? -21.832 10.344 21.167 1.00 97.69 442 TYR A CA 1
ATOM 3509 C C . TYR A 1 442 ? -21.233 9.017 20.703 1.00 97.69 442 TYR A C 1
ATOM 3511 O O . TYR A 1 442 ? -20.292 8.506 21.304 1.00 97.69 442 TYR A O 1
ATOM 3519 N N . SER A 1 443 ? -21.803 8.465 19.631 1.00 96.69 443 SER A N 1
ATOM 3520 C CA . SER A 1 443 ? -21.427 7.179 19.042 1.00 96.69 443 SER A CA 1
ATOM 3521 C C . SER A 1 443 ? -20.614 7.393 17.761 1.00 96.69 443 SER A C 1
ATOM 3523 O O . SER A 1 443 ? -21.172 7.763 16.720 1.00 96.69 443 SER A O 1
ATOM 3525 N N . TRP A 1 444 ? -19.299 7.177 17.847 1.00 96.50 444 TRP A N 1
ATOM 3526 C CA . TRP A 1 444 ? -18.363 7.312 16.727 1.00 96.50 444 TRP A CA 1
ATOM 3527 C C . TRP A 1 444 ? -18.320 6.042 15.875 1.00 96.50 444 TRP A C 1
ATOM 3529 O O . TRP A 1 444 ? -18.240 4.930 16.396 1.00 96.50 444 TRP A O 1
ATOM 3539 N N . HIS A 1 445 ? -18.279 6.214 14.552 1.00 92.56 445 HIS A N 1
ATOM 3540 C CA . HIS A 1 445 ? -18.127 5.120 13.593 1.00 92.56 445 HIS A CA 1
ATOM 3541 C C . HIS A 1 445 ? -17.182 5.482 12.445 1.00 92.56 445 HIS A C 1
ATOM 3543 O O . HIS A 1 445 ? -17.063 6.642 12.046 1.00 92.56 445 HIS A O 1
ATOM 3549 N N . HIS A 1 446 ? -16.573 4.458 11.845 1.00 87.38 446 HIS A N 1
ATOM 3550 C CA . HIS A 1 446 ? -15.696 4.597 10.681 1.00 87.38 446 HIS A CA 1
ATOM 3551 C C . HIS A 1 446 ? -16.469 4.584 9.338 1.00 87.38 446 HIS A C 1
ATOM 3553 O O . HIS A 1 446 ? -15.887 4.825 8.281 1.00 87.38 446 HIS A O 1
ATOM 3559 N N . ARG A 1 447 ? -17.788 4.301 9.348 1.00 79.50 447 ARG A N 1
ATOM 3560 C CA . ARG A 1 447 ? -18.686 4.367 8.173 1.00 79.50 447 ARG A CA 1
ATOM 3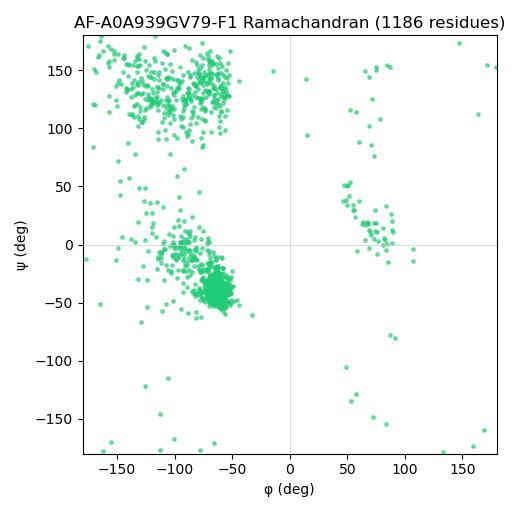561 C C . ARG A 1 447 ? -20.097 4.841 8.530 1.00 79.50 447 ARG A C 1
ATOM 3563 O O . ARG A 1 447 ? -20.639 4.507 9.581 1.00 79.50 447 ARG A O 1
ATOM 3570 N N . ILE A 1 448 ? -20.724 5.535 7.576 1.00 80.31 448 ILE A N 1
ATOM 3571 C CA . ILE A 1 448 ? -22.110 6.034 7.650 1.00 80.31 448 ILE A CA 1
ATOM 3572 C C . ILE A 1 448 ? -23.124 4.892 7.813 1.00 80.31 448 ILE A C 1
ATOM 3574 O O . ILE A 1 448 ? -24.035 4.993 8.629 1.00 80.31 448 ILE A O 1
ATOM 3578 N N . SER A 1 449 ? -22.970 3.796 7.060 1.00 73.62 449 SER A N 1
ATOM 3579 C CA . SER A 1 449 ? -23.881 2.642 7.107 1.00 73.62 449 SER A CA 1
ATOM 3580 C C . SER A 1 449 ? -23.937 2.002 8.495 1.00 73.62 449 SER A C 1
ATOM 3582 O O . SER A 1 449 ? -25.026 1.754 9.007 1.00 73.62 449 SER A O 1
ATOM 3584 N N . LEU A 1 450 ? -22.778 1.814 9.135 1.00 78.25 450 LEU A N 1
ATOM 3585 C CA . LEU A 1 450 ? -22.677 1.285 10.495 1.00 78.25 450 LEU A CA 1
ATOM 3586 C C . LEU A 1 450 ? -23.379 2.218 11.497 1.00 78.25 450 LEU A C 1
ATOM 3588 O O . LEU A 1 450 ? -24.277 1.778 12.217 1.00 78.25 450 LEU A O 1
ATOM 3592 N N . GLY A 1 451 ? -23.069 3.520 11.457 1.00 83.25 451 GLY A N 1
ATOM 3593 C CA . GLY A 1 451 ? -23.703 4.520 12.325 1.00 83.25 451 GLY A CA 1
ATOM 3594 C C . GLY A 1 451 ? -25.212 4.689 12.113 1.00 83.25 451 GLY A C 1
ATOM 3595 O O . GLY A 1 451 ? -25.924 5.020 13.054 1.00 83.25 451 GLY A O 1
ATOM 3596 N N . ARG A 1 452 ? -25.741 4.410 10.915 1.00 83.44 452 ARG A N 1
ATOM 3597 C CA . ARG A 1 452 ? -27.197 4.351 10.680 1.00 83.44 452 ARG A CA 1
ATOM 3598 C C . ARG A 1 452 ? -27.816 3.035 11.167 1.00 83.44 452 ARG A C 1
ATOM 3600 O O . ARG A 1 452 ? -28.905 3.052 11.734 1.00 83.44 452 ARG A O 1
ATOM 3607 N N . SER A 1 453 ? -27.121 1.904 11.020 1.00 79.38 453 SER A N 1
ATOM 3608 C CA . SER A 1 453 ? -27.630 0.588 11.449 1.00 79.38 453 SER A CA 1
ATOM 3609 C C . SER A 1 453 ? -27.856 0.482 12.965 1.00 79.38 453 SER A C 1
ATOM 3611 O O . SER A 1 453 ? -28.805 -0.164 13.411 1.00 79.38 453 SER A O 1
ATOM 3613 N N . ILE A 1 454 ? -27.034 1.171 13.762 1.00 85.62 454 ILE A N 1
ATOM 3614 C CA . ILE A 1 454 ? -27.025 1.070 15.228 1.00 85.62 454 ILE A CA 1
ATOM 3615 C C . ILE A 1 454 ? -28.087 1.943 15.928 1.00 85.62 454 ILE A C 1
ATOM 3617 O O . ILE A 1 454 ? -28.324 1.787 17.128 1.00 85.62 454 ILE A O 1
ATOM 3621 N N . GLN A 1 455 ? -28.765 2.839 15.196 1.00 88.50 455 GLN A N 1
ATOM 3622 C CA . GLN A 1 455 ? -29.670 3.856 15.757 1.00 88.50 455 GLN A CA 1
ATOM 3623 C C . GLN A 1 455 ? -30.736 3.297 16.710 1.00 88.50 455 GLN A C 1
ATOM 3625 O O . GLN A 1 455 ? -31.007 3.889 17.756 1.00 88.50 455 GLN A O 1
ATOM 3630 N N . LYS A 1 456 ? -31.333 2.149 16.357 1.00 87.94 456 LYS A N 1
ATOM 3631 C CA . LYS A 1 456 ? -32.359 1.482 17.176 1.00 87.94 456 LYS A CA 1
ATOM 3632 C C . LYS A 1 456 ? -31.778 0.861 18.448 1.00 87.94 456 LYS A C 1
ATOM 3634 O O . LYS A 1 456 ? -32.440 0.890 19.475 1.00 87.94 456 LYS A O 1
ATOM 3639 N N . THR A 1 457 ? -30.567 0.310 18.375 1.00 89.00 457 THR A N 1
ATOM 3640 C CA . THR A 1 457 ? -29.927 -0.433 19.472 1.00 89.00 457 THR A CA 1
ATOM 3641 C C . THR A 1 457 ? -29.410 0.494 20.570 1.00 89.00 457 THR A C 1
ATOM 3643 O O . THR A 1 457 ? -29.561 0.181 21.744 1.00 89.00 457 THR A O 1
ATOM 3646 N N . LEU A 1 458 ? -28.832 1.641 20.198 1.00 91.19 458 LEU A N 1
ATOM 3647 C CA . LEU A 1 458 ? -28.310 2.635 21.147 1.00 91.19 458 LEU A CA 1
ATOM 3648 C C . LEU A 1 458 ? -29.325 3.731 21.526 1.00 91.19 458 LEU A C 1
ATOM 3650 O O . LEU A 1 458 ? -28.990 4.608 22.317 1.00 91.19 458 LEU A O 1
ATOM 3654 N N . GLU A 1 459 ? -30.531 3.747 20.950 1.00 93.00 459 GLU A N 1
ATOM 3655 C CA . GLU A 1 459 ? -31.497 4.854 21.095 1.00 93.00 459 GLU A CA 1
ATOM 3656 C C . GLU A 1 459 ? -30.860 6.227 20.753 1.00 93.00 459 GLU A C 1
ATOM 3658 O O . GLU A 1 459 ? -30.869 7.171 21.550 1.00 93.00 459 GLU A O 1
ATOM 3663 N N . VAL A 1 460 ? -30.265 6.320 19.554 1.00 93.31 460 VAL A N 1
ATOM 3664 C CA . VAL A 1 460 ? -29.552 7.506 19.029 1.00 93.31 460 VAL A CA 1
ATOM 3665 C C . VAL A 1 460 ? -30.103 7.956 17.675 1.00 93.31 460 VAL A C 1
ATOM 3667 O O . VAL A 1 460 ? -30.550 7.150 16.854 1.00 93.31 460 VAL A O 1
ATOM 3670 N N . THR A 1 461 ? -30.015 9.256 17.391 1.00 94.19 461 THR A N 1
ATOM 3671 C CA . THR A 1 461 ? -30.310 9.793 16.052 1.00 94.19 461 THR A CA 1
ATOM 3672 C C . THR A 1 461 ? -29.019 9.948 15.250 1.00 94.19 461 THR A C 1
ATOM 3674 O O . THR A 1 461 ? -28.002 10.372 15.792 1.00 94.19 461 THR A O 1
ATOM 3677 N N . TYR A 1 462 ? -29.027 9.597 13.963 1.00 92.75 462 TYR A N 1
ATOM 3678 C CA . TYR A 1 462 ? -27.885 9.864 13.090 1.00 92.75 462 TYR A CA 1
ATOM 3679 C C . TYR A 1 462 ? -27.745 11.370 12.820 1.00 92.75 462 TYR A C 1
ATOM 3681 O O . TYR A 1 462 ? -28.755 12.058 12.679 1.00 92.75 462 TYR A O 1
ATOM 3689 N N . PHE A 1 463 ? -26.512 11.875 12.732 1.00 90.94 463 PHE A N 1
ATOM 3690 C CA . PHE A 1 463 ? -26.192 13.309 12.641 1.00 90.94 463 PHE A CA 1
ATOM 3691 C C . PHE A 1 463 ? -27.077 14.106 11.662 1.00 90.94 463 PHE A C 1
ATOM 3693 O O . PHE A 1 463 ? -27.696 15.095 12.055 1.00 90.94 463 PHE A O 1
ATOM 3700 N N . ASP A 1 464 ? -27.206 13.649 10.411 1.00 86.88 464 ASP A N 1
ATOM 3701 C CA . ASP A 1 464 ? -27.982 14.357 9.376 1.00 86.88 464 ASP A CA 1
ATOM 3702 C C . ASP A 1 464 ? -29.473 14.515 9.745 1.00 86.88 464 ASP A C 1
ATOM 3704 O O . ASP A 1 464 ? -30.146 15.444 9.295 1.00 86.88 464 ASP A O 1
ATOM 3708 N N . ASP A 1 465 ? -30.005 13.617 10.578 1.00 88.75 465 ASP A N 1
ATOM 3709 C CA . ASP A 1 465 ? -31.412 13.551 10.974 1.00 88.75 465 ASP A CA 1
ATOM 3710 C C . ASP A 1 465 ? -31.705 14.264 12.312 1.00 88.75 465 ASP A C 1
ATOM 3712 O O . ASP A 1 465 ? -32.861 14.315 12.740 1.00 88.75 465 ASP A O 1
ATOM 3716 N N . LEU A 1 466 ? -30.707 14.898 12.949 1.00 87.94 466 LEU A N 1
ATOM 3717 C CA . LEU A 1 466 ? -30.860 15.615 14.230 1.00 87.94 466 LEU A CA 1
ATOM 3718 C C . LEU A 1 466 ? -31.902 16.743 14.210 1.00 87.94 466 LEU A C 1
ATOM 3720 O O . LEU A 1 466 ? -32.482 17.077 15.244 1.00 87.94 466 LEU A O 1
ATOM 3724 N N . HIS A 1 467 ? -32.195 17.305 13.038 1.00 86.75 467 HIS A N 1
ATOM 3725 C CA . HIS A 1 467 ? -33.256 18.297 12.859 1.00 86.75 467 HIS A CA 1
ATOM 3726 C C . HIS A 1 467 ? -34.667 17.737 13.146 1.00 86.75 467 HIS A C 1
ATOM 3728 O O . HIS A 1 467 ? -35.567 18.509 13.473 1.00 86.75 467 HIS A O 1
ATOM 3734 N N . LYS A 1 468 ? -34.854 16.408 13.084 1.00 85.31 468 LYS A N 1
ATOM 3735 C CA . LYS A 1 468 ? -36.090 15.685 13.451 1.00 85.31 468 LYS A CA 1
ATOM 3736 C C . LYS A 1 468 ? -36.043 15.089 14.869 1.00 85.31 468 LYS A C 1
ATOM 3738 O O . LYS A 1 468 ? -37.044 14.541 15.330 1.00 85.31 468 LYS A O 1
ATOM 3743 N N . ALA A 1 469 ? -34.893 15.131 15.544 1.00 83.31 469 ALA A N 1
ATOM 3744 C CA . ALA A 1 469 ? -34.683 14.436 16.812 1.00 83.31 469 ALA A CA 1
ATOM 3745 C C . ALA A 1 469 ? -35.391 15.125 17.989 1.00 83.31 469 ALA A C 1
ATOM 3747 O O . ALA A 1 469 ? -35.354 16.349 18.123 1.00 83.31 469 ALA A O 1
ATOM 3748 N N . ARG A 1 470 ? -35.971 14.319 18.892 1.00 78.31 470 ARG A N 1
ATOM 3749 C CA . ARG A 1 470 ? -36.490 14.797 20.187 1.00 78.31 470 ARG A CA 1
ATOM 3750 C C . ARG A 1 470 ? -35.364 15.077 21.186 1.00 78.31 470 ARG A C 1
ATOM 3752 O O . ARG A 1 470 ? -35.350 16.140 21.790 1.00 78.31 470 ARG A O 1
ATOM 3759 N N . ASN A 1 471 ? -34.417 14.145 21.329 1.00 82.00 471 ASN A N 1
ATOM 3760 C CA . ASN A 1 471 ? -33.167 14.357 22.062 1.00 82.00 471 ASN A CA 1
ATOM 3761 C C . ASN A 1 471 ? -32.044 14.590 21.037 1.00 82.00 471 ASN A C 1
ATOM 3763 O O . ASN A 1 471 ? -31.761 13.709 20.226 1.00 82.00 471 ASN A O 1
ATOM 3767 N N . LYS A 1 472 ? -31.430 15.778 21.065 1.00 86.56 472 LYS A N 1
ATOM 3768 C CA . LYS A 1 472 ? -30.347 16.183 20.149 1.00 86.56 472 LYS A CA 1
ATOM 3769 C C . LYS A 1 472 ? -28.940 15.861 20.673 1.00 86.56 472 LYS A C 1
ATOM 3771 O O . LYS A 1 472 ? -27.970 16.098 19.963 1.00 86.56 472 LYS A O 1
ATOM 3776 N N . HIS A 1 473 ? -28.831 15.316 21.884 1.00 91.50 473 HIS A N 1
ATOM 3777 C CA . HIS A 1 473 ? -27.572 14.988 22.560 1.00 91.50 473 HIS A CA 1
ATOM 3778 C C . HIS A 1 473 ? -27.229 13.487 22.502 1.00 91.50 473 HIS A C 1
ATOM 3780 O O . HIS A 1 473 ? -26.110 13.103 22.833 1.00 91.50 473 HIS A O 1
ATOM 3786 N N . ARG A 1 474 ? -28.155 12.632 22.037 1.00 95.56 474 ARG A N 1
ATOM 3787 C CA . ARG A 1 474 ? -27.916 11.209 21.723 1.00 95.56 474 ARG A CA 1
ATOM 3788 C C . ARG A 1 474 ? -27.744 11.022 20.210 1.00 95.56 474 ARG A C 1
ATOM 3790 O O . ARG A 1 474 ? -28.722 10.903 19.467 1.00 95.56 474 ARG A O 1
ATOM 3797 N N . VAL A 1 475 ? -26.490 11.035 19.761 1.00 95.62 475 VAL A N 1
ATOM 3798 C CA . VAL A 1 475 ? -26.066 11.170 18.360 1.00 95.62 475 VAL A CA 1
ATOM 3799 C C . VAL A 1 475 ? -25.170 10.009 17.921 1.00 95.62 475 VAL A C 1
ATOM 3801 O O . VAL A 1 475 ? -24.233 9.636 18.620 1.00 95.62 475 VAL A O 1
ATOM 3804 N N . SER A 1 476 ? -25.405 9.489 16.717 1.00 94.94 476 SER A N 1
ATOM 3805 C CA . SER A 1 476 ? -24.477 8.601 15.995 1.00 94.94 476 SER A CA 1
ATOM 3806 C C . SER A 1 476 ? -23.939 9.283 14.741 1.00 94.94 476 SER A C 1
ATOM 3808 O O . SER A 1 476 ? -24.663 10.021 14.066 1.00 94.94 476 SER A O 1
ATOM 3810 N N . PHE A 1 477 ? -22.659 9.075 14.433 1.00 93.62 477 PHE A N 1
ATOM 3811 C CA . PHE A 1 477 ? -22.004 9.764 13.322 1.00 93.62 477 PHE A CA 1
ATOM 3812 C C . PHE A 1 477 ? -20.781 9.020 12.778 1.00 93.62 477 PHE A C 1
ATOM 3814 O O . PHE A 1 477 ? -20.086 8.296 13.487 1.00 93.62 477 PHE A O 1
ATOM 3821 N N . CYS A 1 478 ? -20.493 9.247 11.495 1.00 91.00 478 CYS A N 1
ATOM 3822 C CA . CYS A 1 478 ? -19.174 8.974 10.931 1.00 91.00 478 CYS A CA 1
ATOM 3823 C C . CYS A 1 478 ? -18.155 9.986 11.489 1.00 91.00 478 CYS A C 1
ATOM 3825 O O . CYS A 1 478 ? -18.477 11.174 11.578 1.00 91.00 478 CYS A O 1
ATOM 3827 N N . ALA A 1 479 ? -16.930 9.554 11.810 1.00 92.19 479 ALA A N 1
ATOM 3828 C CA . ALA A 1 479 ? -15.896 10.379 12.456 1.00 92.19 479 ALA A CA 1
ATOM 3829 C C . ALA A 1 479 ? -15.630 11.741 11.772 1.00 92.19 479 ALA A C 1
ATOM 3831 O O . ALA A 1 479 ? -15.317 12.712 12.447 1.00 92.19 479 ALA A O 1
ATOM 3832 N N . GLN A 1 480 ? -15.852 11.854 10.455 1.00 89.19 480 GLN A N 1
ATOM 3833 C CA . GLN A 1 480 ? -15.758 13.102 9.671 1.00 89.19 480 GLN A CA 1
ATOM 3834 C C . GLN A 1 480 ? -16.692 14.249 10.126 1.00 89.19 480 GLN A C 1
ATOM 3836 O O . GLN A 1 480 ? -16.597 15.366 9.607 1.00 89.19 480 GLN A O 1
ATOM 3841 N N . ARG A 1 481 ? -17.657 13.964 11.011 1.00 90.38 481 ARG A N 1
ATOM 3842 C CA . ARG A 1 481 ? -18.641 14.921 11.549 1.00 90.38 481 ARG A CA 1
ATOM 3843 C C . ARG A 1 481 ? -18.408 15.272 13.022 1.00 90.38 481 ARG A C 1
ATOM 3845 O O . ARG A 1 481 ? -19.142 16.107 13.544 1.00 90.38 481 ARG A O 1
ATOM 3852 N N . SER A 1 482 ? -17.429 14.662 13.692 1.00 91.62 482 SER A N 1
ATOM 3853 C CA . SER A 1 482 ? -17.215 14.806 15.141 1.00 91.62 482 SER A CA 1
ATOM 3854 C C . SER A 1 482 ? -17.049 16.258 15.597 1.00 91.62 482 SER A C 1
ATOM 3856 O O . SER A 1 482 ? -17.626 16.658 16.606 1.00 91.62 482 SER A O 1
ATOM 3858 N N . GLN A 1 483 ? -16.343 17.065 14.808 1.00 88.69 483 GLN A N 1
ATOM 3859 C CA . GLN A 1 483 ? -16.066 18.485 15.026 1.00 88.69 483 GLN A CA 1
ATOM 3860 C C . GLN A 1 483 ? -17.303 19.395 14.975 1.00 88.69 483 GLN A C 1
ATOM 3862 O O . GLN A 1 483 ? -17.209 20.575 15.293 1.00 88.69 483 GLN A O 1
ATOM 3867 N N . GLN A 1 484 ? -18.461 18.875 14.555 1.00 90.31 484 GLN A N 1
ATOM 3868 C CA . GLN A 1 484 ? -19.727 19.618 14.483 1.00 90.31 484 GLN A CA 1
ATOM 3869 C C . GLN A 1 484 ? -20.586 19.419 15.748 1.00 90.31 484 GLN A C 1
ATOM 3871 O O . GLN A 1 484 ? -21.703 19.931 15.821 1.00 90.31 484 GLN A O 1
ATOM 3876 N N . LEU A 1 485 ? -20.087 18.671 16.740 1.00 91.94 485 LEU A N 1
ATOM 3877 C CA . LEU A 1 485 ? -20.791 18.334 17.976 1.00 91.94 485 LEU A CA 1
ATOM 3878 C C . LEU A 1 485 ? -20.102 18.955 19.192 1.00 91.94 485 LEU A C 1
ATOM 3880 O O . LEU A 1 485 ? -18.918 18.726 19.427 1.00 91.94 485 LEU A O 1
ATOM 3884 N N . ASN A 1 486 ? -20.869 19.696 19.998 1.00 92.75 486 ASN A N 1
ATOM 3885 C CA . ASN A 1 486 ? -20.375 20.334 21.219 1.00 92.75 486 ASN A CA 1
ATOM 3886 C C . ASN A 1 486 ? -19.931 19.267 22.249 1.00 92.75 486 ASN A C 1
ATOM 3888 O O . ASN A 1 486 ? -20.792 18.510 22.712 1.00 92.75 486 ASN A O 1
ATOM 3892 N N . PRO A 1 487 ? -18.646 19.205 22.648 1.00 93.19 487 PRO A N 1
ATOM 3893 C CA . PRO A 1 487 ? -18.161 18.266 23.662 1.00 93.19 487 PRO A CA 1
ATOM 3894 C C . PRO A 1 487 ? -18.813 18.471 25.035 1.00 93.19 487 PRO A C 1
ATOM 3896 O O . PRO A 1 487 ? -19.036 17.502 25.758 1.00 93.19 487 PRO A O 1
ATOM 3899 N N . GLY A 1 488 ? -19.195 19.709 25.373 1.00 92.94 488 GLY A N 1
ATOM 3900 C CA . GLY A 1 488 ? -19.797 20.075 26.659 1.00 92.94 488 GLY A CA 1
ATOM 3901 C C . GLY A 1 488 ? -21.050 19.269 27.019 1.00 92.94 488 GLY A C 1
ATOM 3902 O O . GLY A 1 488 ? -21.269 18.989 28.193 1.00 92.94 488 GLY A O 1
ATOM 3903 N N . ASN A 1 489 ? -21.799 18.795 26.016 1.00 93.69 489 ASN A N 1
ATOM 3904 C CA . ASN A 1 489 ? -22.969 17.929 26.201 1.00 93.69 489 ASN A CA 1
ATOM 3905 C C . ASN A 1 489 ? -22.648 16.609 26.933 1.00 93.69 489 ASN A C 1
ATOM 3907 O O . ASN A 1 489 ? -23.561 15.973 27.450 1.00 93.69 489 ASN A O 1
ATOM 3911 N N . LEU A 1 490 ? -21.383 16.172 26.961 1.00 95.38 490 LEU A N 1
ATOM 3912 C CA . LEU A 1 490 ? -20.975 14.933 27.625 1.00 95.38 490 LEU A CA 1
ATOM 3913 C C . LEU A 1 490 ? -20.610 15.109 29.113 1.00 95.38 490 LEU A C 1
ATOM 3915 O O . LEU A 1 490 ? -20.531 14.106 29.822 1.00 95.38 490 LEU A O 1
ATOM 3919 N N . ARG A 1 491 ? -20.414 16.350 29.592 1.00 92.00 491 ARG A N 1
ATOM 3920 C CA . ARG A 1 491 ? -19.784 16.643 30.898 1.00 92.00 491 ARG A CA 1
ATOM 3921 C C . ARG A 1 491 ? -20.569 16.174 32.126 1.00 92.00 491 ARG A C 1
ATOM 3923 O O . ARG A 1 491 ? -19.947 15.803 33.113 1.00 92.00 491 ARG A O 1
ATOM 3930 N N . GLU A 1 492 ? -21.901 16.200 32.095 1.00 87.25 492 GLU A N 1
ATOM 3931 C CA . GLU A 1 492 ? -22.732 15.935 33.286 1.00 87.25 492 GLU A CA 1
ATOM 3932 C C . GLU A 1 492 ? -23.065 14.445 33.472 1.00 87.25 492 GLU A C 1
ATOM 3934 O O . GLU A 1 492 ? -22.769 13.831 34.499 1.00 87.25 492 GLU A O 1
ATOM 3939 N N . ASN A 1 493 ? -23.716 13.856 32.469 1.00 92.38 493 ASN A N 1
ATOM 3940 C CA . ASN A 1 493 ? -24.161 12.463 32.462 1.00 92.38 493 ASN A CA 1
ATOM 3941 C C . ASN A 1 493 ? -24.111 11.891 31.035 1.00 92.38 493 ASN A C 1
ATOM 3943 O O . ASN A 1 493 ? -25.050 11.248 30.567 1.00 92.38 493 ASN A O 1
ATOM 3947 N N . GLY A 1 494 ? -23.034 12.198 30.310 1.00 96.12 494 GLY A N 1
ATOM 3948 C CA . GLY A 1 494 ? -22.836 11.741 28.941 1.00 96.12 494 GLY A CA 1
ATOM 3949 C C . GLY A 1 494 ? -22.160 10.379 28.828 1.00 96.12 494 GLY A C 1
ATOM 3950 O O . GLY A 1 494 ? -21.579 9.855 29.777 1.00 96.12 494 GLY A O 1
ATOM 3951 N N . ALA A 1 495 ? -22.178 9.835 27.619 1.00 97.50 495 ALA A N 1
ATOM 3952 C CA . ALA A 1 495 ? -21.364 8.695 27.237 1.00 97.50 495 ALA A CA 1
ATOM 3953 C C . ALA A 1 495 ? -20.646 8.958 25.906 1.00 97.50 495 ALA A C 1
ATOM 3955 O O . ALA A 1 495 ? -21.274 9.343 24.918 1.00 97.50 495 ALA A O 1
ATOM 3956 N N . LEU A 1 496 ? -19.338 8.714 25.862 1.00 97.94 496 LEU A N 1
ATOM 3957 C CA . LEU A 1 496 ? -18.596 8.548 24.614 1.00 97.94 496 LEU A CA 1
ATOM 3958 C C . LEU A 1 496 ? -18.542 7.053 24.292 1.00 97.94 496 LEU A C 1
ATOM 3960 O O . LEU A 1 496 ? -18.101 6.259 25.121 1.00 97.94 496 LEU A O 1
ATOM 3964 N N . PHE A 1 497 ? -18.987 6.664 23.101 1.00 97.62 497 PHE A N 1
ATOM 3965 C CA . PHE A 1 497 ? -18.994 5.273 22.659 1.00 97.62 497 PHE A CA 1
ATOM 3966 C C . PHE A 1 497 ? -18.304 5.121 21.307 1.00 97.62 497 PHE A C 1
ATOM 3968 O O . PHE A 1 497 ? -18.625 5.838 20.355 1.00 97.62 497 PHE A O 1
ATOM 3975 N N . ILE A 1 498 ? -17.382 4.163 21.216 1.00 96.69 498 ILE A N 1
ATOM 3976 C CA . ILE A 1 498 ? -16.722 3.789 19.964 1.00 96.69 498 ILE A CA 1
ATOM 3977 C C . ILE A 1 498 ? -16.771 2.262 19.804 1.00 96.69 498 ILE A C 1
ATOM 3979 O O . ILE A 1 498 ? -16.065 1.536 20.507 1.00 96.69 498 ILE A O 1
ATOM 3983 N N . ASP A 1 499 ? -17.602 1.782 18.873 1.00 90.88 499 ASP A N 1
ATOM 3984 C CA . ASP A 1 499 ? -17.601 0.382 18.412 1.00 90.88 499 ASP A CA 1
ATOM 3985 C C . ASP A 1 499 ? -16.606 0.219 17.251 1.00 90.88 499 ASP A C 1
ATOM 3987 O O . ASP A 1 499 ? -16.409 1.150 16.467 1.00 90.88 499 ASP A O 1
ATOM 3991 N N . GLU A 1 500 ? -15.991 -0.959 17.139 1.00 90.50 500 GLU A N 1
ATOM 3992 C CA . GLU A 1 500 ? -14.855 -1.231 16.236 1.00 90.50 500 GLU A CA 1
ATOM 3993 C C . GLU A 1 500 ? -13.741 -0.164 16.384 1.00 90.50 500 GLU A C 1
ATOM 3995 O O . GLU A 1 500 ? -13.288 0.446 15.414 1.00 90.50 500 GLU A O 1
ATOM 4000 N N . CYS A 1 501 ? -13.343 0.084 17.641 1.00 94.62 501 CYS A N 1
ATOM 4001 C CA . CYS A 1 501 ? -12.461 1.172 18.082 1.00 94.62 501 CYS A CA 1
ATOM 4002 C C . CYS A 1 501 ? -11.174 1.330 17.254 1.00 94.62 501 CYS A C 1
ATOM 4004 O O . CYS A 1 501 ? -10.883 2.433 16.793 1.00 94.62 501 CYS A O 1
ATOM 4006 N N . ASP A 1 502 ? -10.453 0.237 17.003 1.00 94.19 502 ASP A N 1
ATOM 4007 C CA . ASP A 1 502 ? -9.254 0.187 16.155 1.00 94.19 502 ASP A CA 1
ATOM 4008 C C . ASP A 1 502 ? -9.512 0.777 14.758 1.00 94.19 502 ASP A C 1
ATOM 4010 O O . ASP A 1 502 ? -8.743 1.604 14.272 1.00 94.19 502 ASP A O 1
ATOM 4014 N N . GLN A 1 503 ? -10.648 0.444 14.136 1.00 91.75 503 GLN A N 1
ATOM 4015 C CA . GLN A 1 503 ? -10.998 0.939 12.803 1.00 91.75 503 GLN A CA 1
ATOM 4016 C C . GLN A 1 503 ? -11.421 2.404 12.815 1.00 91.75 503 GLN A C 1
ATOM 4018 O O . GLN A 1 503 ? -11.204 3.109 11.833 1.00 91.75 503 GLN A O 1
ATOM 4023 N N . VAL A 1 504 ? -12.031 2.884 13.902 1.00 94.62 504 VAL A N 1
ATOM 4024 C CA . VAL A 1 504 ? -12.359 4.310 14.053 1.00 94.62 504 VAL A CA 1
ATOM 4025 C C . VAL A 1 504 ? -11.086 5.133 14.248 1.00 94.62 504 VAL A C 1
ATOM 4027 O O . VAL A 1 504 ? -10.927 6.161 13.587 1.00 94.62 504 VAL A O 1
ATOM 4030 N N . LEU A 1 505 ? -10.174 4.665 15.103 1.00 96.25 505 LEU A N 1
ATOM 4031 C CA . LEU A 1 505 ? -8.897 5.322 15.389 1.00 96.25 505 LEU A CA 1
ATOM 4032 C C . LEU A 1 505 ? -7.889 5.220 14.234 1.00 96.25 505 LEU A C 1
ATOM 4034 O O . LEU A 1 505 ? -7.026 6.082 14.120 1.00 96.25 505 LEU A O 1
ATOM 4038 N N . ASP A 1 506 ? -8.027 4.249 13.332 1.00 93.62 506 ASP A N 1
ATOM 4039 C CA . ASP A 1 506 ? -7.330 4.261 12.042 1.00 93.62 506 ASP A CA 1
ATOM 4040 C C . ASP A 1 506 ? -7.995 5.223 11.037 1.00 93.62 506 ASP A C 1
ATOM 4042 O O . ASP A 1 506 ? -7.344 6.052 10.395 1.00 93.62 506 ASP A O 1
ATOM 4046 N N . PHE A 1 507 ? -9.328 5.198 10.944 1.00 92.19 507 PHE A N 1
ATOM 4047 C CA . PHE A 1 507 ? -10.083 5.971 9.956 1.00 92.19 507 PHE A CA 1
ATOM 4048 C C . PHE A 1 507 ? -9.954 7.498 10.103 1.00 92.19 507 PHE A C 1
ATOM 4050 O O . PHE A 1 507 ? -10.041 8.209 9.094 1.00 92.19 507 PHE A O 1
ATOM 4057 N N . ILE A 1 508 ? -9.691 8.034 11.301 1.00 93.75 508 ILE A N 1
ATOM 4058 C CA . ILE A 1 508 ? -9.372 9.468 11.492 1.00 93.75 508 ILE A CA 1
ATOM 4059 C C . ILE A 1 508 ? -8.117 9.909 10.712 1.00 93.75 508 ILE A C 1
ATOM 4061 O O . ILE A 1 508 ? -8.034 11.065 10.285 1.00 93.75 508 ILE A O 1
ATOM 4065 N N . PHE A 1 509 ? -7.192 8.990 10.417 1.00 93.81 509 PHE A N 1
ATOM 4066 C CA . PHE A 1 509 ? -6.012 9.236 9.580 1.00 93.81 509 PHE A CA 1
ATOM 4067 C C . PHE A 1 509 ? -6.252 9.001 8.080 1.00 93.81 509 PHE A C 1
ATOM 4069 O O . PHE A 1 509 ? -5.354 9.199 7.259 1.00 93.81 509 PHE A O 1
ATOM 4076 N N . SER A 1 510 ? -7.474 8.655 7.670 1.00 89.44 510 SER A N 1
ATOM 4077 C CA . SER A 1 510 ? -7.814 8.504 6.254 1.00 89.44 510 SER A CA 1
ATOM 4078 C C . SER A 1 510 ? -7.850 9.849 5.510 1.00 89.44 510 SER A C 1
ATOM 4080 O O . SER A 1 510 ? -8.071 10.917 6.092 1.00 89.44 510 SER A O 1
ATOM 4082 N N . LEU A 1 511 ? -7.696 9.808 4.181 1.00 83.94 511 LEU A N 1
ATOM 4083 C CA . LEU A 1 511 ? -7.870 10.986 3.313 1.00 83.94 511 LEU A CA 1
ATOM 4084 C C . LEU A 1 511 ? -9.283 11.594 3.402 1.00 83.94 511 LEU A C 1
ATOM 4086 O O . LEU A 1 511 ? -9.446 12.784 3.154 1.00 83.94 511 LEU A O 1
ATOM 4090 N N . LEU A 1 512 ? -10.292 10.795 3.769 1.00 83.69 512 LEU A N 1
ATOM 4091 C CA . LEU A 1 512 ? -11.674 11.250 3.943 1.00 83.69 512 LEU A CA 1
ATOM 4092 C C . LEU A 1 512 ? -11.833 12.155 5.171 1.00 83.69 512 LEU A C 1
ATOM 4094 O O . LEU A 1 512 ? -12.624 13.094 5.136 1.00 83.69 512 LEU A O 1
ATOM 4098 N N . CYS A 1 513 ? -11.055 11.921 6.227 1.00 86.75 513 CYS A N 1
ATOM 4099 C CA . CYS A 1 513 ? -11.007 12.788 7.404 1.00 86.75 513 CYS A CA 1
ATOM 4100 C C . CYS A 1 513 ? -10.130 14.035 7.187 1.00 86.75 513 CYS A C 1
ATOM 4102 O O . CYS A 1 513 ? -10.311 15.030 7.879 1.00 86.75 513 CYS A O 1
ATOM 4104 N N . ASN A 1 514 ? -9.246 14.039 6.181 1.00 86.25 514 ASN A N 1
ATOM 4105 C CA . ASN A 1 514 ? -8.491 15.234 5.781 1.00 86.25 514 ASN A CA 1
ATOM 4106 C C . ASN A 1 514 ? -9.125 16.013 4.602 1.00 86.25 514 ASN A C 1
ATOM 4108 O O . ASN A 1 514 ? -8.489 16.865 3.978 1.00 86.25 514 ASN A O 1
ATOM 4112 N N . SER A 1 515 ? -10.399 15.758 4.279 1.00 78.94 515 SER A N 1
ATOM 4113 C CA . SER A 1 515 ? -11.150 16.601 3.340 1.00 78.94 515 SER A CA 1
ATOM 4114 C C . SER A 1 515 ? -11.177 18.048 3.845 1.00 78.94 515 SER A C 1
ATOM 4116 O O . SER A 1 515 ? -11.484 18.273 5.016 1.00 78.94 515 SER A O 1
ATOM 4118 N N . ASN A 1 516 ? -10.874 19.019 2.980 1.00 74.00 516 ASN A N 1
ATOM 4119 C CA . ASN A 1 516 ? -10.786 20.448 3.321 1.00 74.00 516 ASN A CA 1
ATOM 4120 C C . ASN A 1 516 ? -9.800 20.788 4.459 1.00 74.00 516 ASN A C 1
ATOM 4122 O O . ASN A 1 516 ? -9.920 21.844 5.068 1.00 74.00 516 ASN A O 1
ATOM 4126 N N . ASN A 1 517 ? -8.797 19.933 4.698 1.00 79.00 517 ASN A N 1
ATOM 4127 C CA . ASN A 1 517 ? -7.834 20.032 5.801 1.00 79.00 517 ASN A CA 1
ATOM 4128 C C . ASN A 1 517 ? -8.433 19.826 7.210 1.00 79.00 517 ASN A C 1
ATOM 4130 O O . ASN A 1 517 ? -7.811 20.197 8.197 1.00 79.00 517 ASN A O 1
ATOM 4134 N N . ASN A 1 518 ? -9.615 19.207 7.326 1.00 83.31 518 ASN A N 1
ATOM 4135 C CA . ASN A 1 518 ? -10.345 19.069 8.595 1.00 83.31 518 ASN A CA 1
ATOM 4136 C C . ASN A 1 518 ? -9.741 18.074 9.610 1.00 83.31 518 ASN A C 1
ATOM 4138 O O . ASN A 1 518 ? -10.326 17.896 10.681 1.00 83.31 518 ASN A O 1
ATOM 4142 N N . ARG A 1 519 ? -8.616 17.395 9.329 1.00 90.19 519 ARG A N 1
ATOM 4143 C CA . ARG A 1 519 ? -8.107 16.363 10.252 1.00 90.19 519 ARG A CA 1
ATOM 4144 C C . ARG A 1 519 ? -7.792 16.916 11.651 1.00 90.19 519 ARG A C 1
ATOM 4146 O O . ARG A 1 519 ? -8.282 16.305 12.600 1.00 90.19 519 ARG A O 1
ATOM 4153 N N . PRO A 1 520 ? -7.080 18.049 11.832 1.00 88.50 520 PRO A N 1
ATOM 4154 C CA . PRO A 1 520 ? -6.817 18.607 13.161 1.00 88.50 520 PRO A CA 1
ATOM 4155 C C . PRO A 1 520 ? -8.093 18.845 13.985 1.00 88.50 520 PRO A C 1
ATOM 4157 O O . PRO A 1 520 ? -8.116 18.525 15.170 1.00 88.50 520 PRO A O 1
ATOM 4160 N N . LEU A 1 521 ? -9.184 19.300 13.354 1.00 87.81 521 LEU A N 1
ATOM 4161 C CA . LEU A 1 521 ? -10.496 19.453 13.998 1.00 87.81 521 LEU A CA 1
ATOM 4162 C C . LEU A 1 521 ? -11.080 18.125 14.498 1.00 87.81 521 LEU A C 1
ATOM 4164 O O . LEU A 1 521 ? -11.637 18.077 15.592 1.00 87.81 521 LEU A O 1
ATOM 4168 N N . ILE A 1 522 ? -10.960 17.050 13.716 1.00 92.31 522 ILE A N 1
ATOM 4169 C CA . ILE A 1 522 ? -11.469 15.717 14.081 1.00 92.31 522 ILE A CA 1
ATOM 4170 C C . ILE A 1 522 ? -10.653 15.120 15.234 1.00 92.31 522 ILE A C 1
ATOM 4172 O O . ILE A 1 522 ? -11.238 14.544 16.152 1.00 92.31 522 ILE A O 1
ATOM 4176 N N . LEU A 1 523 ? -9.325 15.284 15.214 1.00 93.31 523 LEU A N 1
ATOM 4177 C CA . LEU A 1 523 ? -8.447 14.853 16.310 1.00 93.31 523 LEU A CA 1
ATOM 4178 C C . LEU A 1 523 ? -8.776 15.618 17.603 1.00 93.31 523 LEU A C 1
ATOM 4180 O O . LEU A 1 523 ? -8.962 15.005 18.654 1.00 93.31 523 LEU A O 1
ATOM 4184 N N . ASN A 1 524 ? -8.951 16.940 17.506 1.00 90.88 524 ASN A N 1
ATOM 4185 C CA . ASN A 1 524 ? -9.351 17.783 18.633 1.00 90.88 524 ASN A CA 1
ATOM 4186 C C . ASN A 1 524 ? -10.728 17.397 19.189 1.00 90.88 524 ASN A C 1
ATOM 4188 O O . ASN A 1 524 ? -10.916 17.328 20.398 1.00 90.88 524 ASN A O 1
ATOM 4192 N N . ALA A 1 525 ? -11.690 17.097 18.312 1.00 93.88 525 ALA A N 1
ATOM 4193 C CA . ALA A 1 525 ? -13.021 16.668 18.721 1.00 93.88 525 ALA A CA 1
ATOM 4194 C C . ALA A 1 525 ? -12.998 15.343 19.497 1.00 93.88 525 ALA A C 1
ATOM 4196 O O . ALA A 1 525 ? -13.759 15.204 20.449 1.00 93.88 525 ALA A O 1
ATOM 4197 N N . LEU A 1 526 ? -12.126 14.389 19.143 1.00 95.75 526 LEU A N 1
ATOM 4198 C CA . LEU A 1 526 ? -11.956 13.157 19.924 1.00 95.75 526 LEU A CA 1
ATOM 4199 C C . LEU A 1 526 ? -11.379 13.447 21.316 1.00 95.75 526 LEU A C 1
ATOM 4201 O O . LEU A 1 526 ? -11.880 12.921 22.307 1.00 95.75 526 LEU A O 1
ATOM 4205 N N . HIS A 1 527 ? -10.351 14.296 21.385 1.00 94.62 527 HIS A N 1
ATOM 4206 C CA . HIS A 1 527 ? -9.694 14.684 22.635 1.00 94.62 527 HIS A CA 1
ATOM 4207 C C . HIS A 1 527 ? -10.669 15.387 23.593 1.00 94.62 527 HIS A C 1
ATOM 4209 O O . HIS A 1 527 ? -10.882 14.916 24.710 1.00 94.62 527 HIS A O 1
ATOM 4215 N N . GLU A 1 528 ? -11.345 16.437 23.126 1.00 93.62 528 GLU A N 1
ATOM 4216 C CA . GLU A 1 528 ? -12.344 17.185 23.898 1.00 93.62 528 GLU A CA 1
ATOM 4217 C C . GLU A 1 528 ? -13.537 16.318 24.331 1.00 93.62 528 GLU A C 1
ATOM 4219 O O . GLU A 1 528 ? -13.989 16.396 25.474 1.00 93.62 528 GLU A O 1
ATOM 4224 N N . GLN A 1 529 ? -14.064 15.468 23.439 1.00 96.00 529 GLN A N 1
ATOM 4225 C CA . GLN A 1 529 ? -15.205 14.604 23.768 1.00 96.00 529 GLN A CA 1
ATOM 4226 C C . GLN A 1 529 ? -14.826 13.513 24.772 1.00 96.00 529 GLN A C 1
ATOM 4228 O O . GLN A 1 529 ? -15.648 13.181 25.626 1.00 96.00 529 GLN A O 1
ATOM 4233 N N . LEU A 1 530 ? -13.595 12.992 24.724 1.00 96.88 530 LEU A N 1
ATOM 4234 C CA . LEU A 1 530 ? -13.083 12.074 25.741 1.00 96.88 530 LEU A CA 1
ATOM 4235 C C . LEU A 1 530 ? -12.981 12.767 27.101 1.00 96.88 530 LEU A C 1
ATOM 4237 O O . LEU A 1 530 ? -13.536 12.258 28.073 1.00 96.88 530 LEU A O 1
ATOM 4241 N N . GLN A 1 531 ? -12.323 13.928 27.172 1.00 94.75 531 GLN A N 1
ATOM 4242 C CA . GLN A 1 531 ? -12.159 14.664 28.430 1.00 94.75 531 GLN A CA 1
ATOM 4243 C C . GLN A 1 531 ? -13.503 15.094 29.028 1.00 94.75 531 GLN A C 1
ATOM 4245 O O . GLN A 1 531 ? -13.716 14.951 30.231 1.00 94.75 531 GLN A O 1
ATOM 4250 N N . ALA A 1 532 ? -14.445 15.541 28.193 1.00 94.75 532 ALA A N 1
ATOM 4251 C CA . ALA A 1 532 ? -15.802 15.842 28.629 1.00 94.75 532 ALA A CA 1
ATOM 4252 C C . ALA A 1 532 ? -16.536 14.594 29.149 1.00 94.75 532 ALA A C 1
ATOM 4254 O O . ALA A 1 532 ? -17.152 14.656 30.210 1.00 94.75 532 ALA A O 1
ATOM 4255 N N . ALA A 1 533 ? -16.448 13.456 28.454 1.00 95.50 533 ALA A N 1
ATOM 4256 C CA . ALA A 1 533 ? -17.096 12.219 28.885 1.00 95.50 533 ALA A CA 1
ATOM 4257 C C . ALA A 1 533 ? -16.568 11.711 30.233 1.00 95.50 533 ALA A C 1
ATOM 4259 O O . ALA A 1 533 ? -17.364 11.301 31.074 1.00 95.50 533 ALA A O 1
ATOM 4260 N N . VAL A 1 534 ? -15.257 11.769 30.482 1.00 93.69 534 VAL A N 1
ATOM 4261 C CA . VAL A 1 534 ? -14.668 11.284 31.747 1.00 93.69 534 VAL A CA 1
ATOM 4262 C C . VAL A 1 534 ? -14.773 12.285 32.904 1.00 93.69 534 VAL A C 1
ATOM 4264 O O . VAL A 1 534 ? -14.388 11.957 34.020 1.00 93.69 534 VAL A O 1
ATOM 4267 N N . PHE A 1 535 ? -15.327 13.482 32.685 1.00 91.19 535 PHE A N 1
ATOM 4268 C CA . PHE A 1 535 ? -15.545 14.461 33.756 1.00 91.19 535 PHE A CA 1
ATOM 4269 C C . PHE A 1 535 ? -16.729 14.093 34.676 1.00 91.19 535 PHE A C 1
ATOM 4271 O O . PHE A 1 535 ? -16.629 14.226 35.893 1.00 91.19 535 PHE A O 1
ATOM 4278 N N . GLY A 1 536 ? -17.838 13.592 34.113 1.00 84.06 536 GLY A N 1
ATOM 4279 C CA . GLY A 1 536 ? -19.032 13.171 34.877 1.00 84.06 536 GLY A CA 1
ATOM 4280 C C . GLY A 1 536 ? -19.837 12.014 34.262 1.00 84.06 536 GLY A C 1
ATOM 4281 O O . GLY A 1 536 ? -20.816 11.534 34.851 1.00 84.06 536 GLY A O 1
ATOM 4282 N N . GLY A 1 537 ? -19.419 11.546 33.087 1.00 90.75 537 GLY A N 1
ATOM 4283 C CA . GLY A 1 537 ? -20.026 10.480 32.299 1.00 90.75 537 GLY A CA 1
ATOM 4284 C C . GLY A 1 537 ? -19.148 9.228 32.218 1.00 90.75 537 GLY A C 1
ATOM 4285 O O . GLY A 1 537 ? -18.454 8.892 33.178 1.00 90.75 537 GLY A O 1
ATOM 4286 N N . VAL A 1 538 ? -19.180 8.526 31.081 1.00 95.44 538 VAL A N 1
ATOM 4287 C CA . VAL A 1 538 ? -18.326 7.352 30.797 1.00 95.44 538 VAL A CA 1
ATOM 4288 C C . VAL A 1 538 ? -17.746 7.378 29.387 1.00 95.44 538 VAL A C 1
ATOM 4290 O O . VAL A 1 538 ? -18.358 7.927 28.471 1.00 95.44 538 VAL A O 1
ATOM 4293 N N . ALA A 1 539 ? -16.609 6.711 29.186 1.00 97.69 539 ALA A N 1
ATOM 4294 C CA . ALA A 1 539 ? -16.085 6.415 27.854 1.00 97.69 539 ALA A CA 1
ATOM 4295 C C . ALA A 1 539 ? -15.946 4.896 27.658 1.00 97.69 539 ALA A C 1
ATOM 4297 O O . ALA A 1 539 ? -15.269 4.228 28.442 1.00 97.69 539 ALA A O 1
ATOM 4298 N N . LEU A 1 540 ? -16.592 4.353 26.622 1.00 98.12 540 LEU A N 1
ATOM 4299 C CA . LEU A 1 540 ? -16.607 2.927 26.288 1.00 98.12 540 LEU A CA 1
ATOM 4300 C C . LEU A 1 540 ? -16.052 2.697 24.876 1.00 98.12 540 LEU A C 1
ATOM 4302 O O . LEU A 1 540 ? -16.633 3.137 23.883 1.00 98.12 540 LEU A O 1
ATOM 4306 N N . PHE A 1 541 ? -14.959 1.944 24.798 1.00 98.25 541 PHE A N 1
ATOM 4307 C CA . PHE A 1 541 ? -14.264 1.584 23.565 1.00 98.25 541 PHE A CA 1
ATOM 4308 C C . PHE A 1 541 ? -14.328 0.067 23.369 1.00 98.25 541 PHE A C 1
ATOM 4310 O O . PHE A 1 541 ? -13.901 -0.687 24.242 1.00 98.25 541 PHE A O 1
ATOM 4317 N N . MET A 1 542 ? -14.854 -0.410 22.241 1.00 96.06 542 MET A N 1
ATOM 4318 C CA . MET A 1 542 ? -15.059 -1.845 22.005 1.00 96.06 542 MET A CA 1
ATOM 4319 C C . MET A 1 542 ? -14.437 -2.309 20.688 1.00 96.06 542 MET A C 1
ATOM 4321 O O . MET A 1 542 ? -14.575 -1.648 19.663 1.00 96.06 542 MET A O 1
ATOM 4325 N N . SER A 1 543 ? -13.788 -3.476 20.693 1.00 94.06 543 SER A N 1
ATOM 4326 C CA . SER A 1 543 ? -13.397 -4.204 19.476 1.00 94.06 543 SER A CA 1
ATOM 4327 C C . SER A 1 543 ? -13.042 -5.665 19.792 1.00 94.06 543 SER A C 1
ATOM 4329 O O . SER A 1 543 ? -13.114 -6.094 20.939 1.00 94.06 543 SER A O 1
ATOM 4331 N N . ALA A 1 544 ? -12.676 -6.450 18.779 1.00 90.50 544 ALA A N 1
ATOM 4332 C CA . ALA A 1 544 ? -11.864 -7.658 18.952 1.00 90.50 544 ALA A CA 1
ATOM 4333 C C . ALA A 1 544 ? -10.352 -7.367 18.828 1.00 90.50 544 ALA A C 1
ATOM 4335 O O . ALA A 1 544 ? -9.544 -8.196 19.226 1.00 90.50 544 ALA A O 1
ATOM 4336 N N . ASP A 1 545 ? -9.991 -6.208 18.269 1.00 92.19 545 ASP A N 1
ATOM 4337 C CA . ASP A 1 545 ? -8.681 -5.931 17.667 1.00 92.19 545 ASP A CA 1
ATOM 4338 C C . ASP A 1 545 ? -7.913 -4.769 18.352 1.00 92.19 545 ASP A C 1
ATOM 4340 O O . ASP A 1 545 ? -6.946 -4.257 17.801 1.00 92.19 545 ASP A O 1
ATOM 4344 N N . ILE A 1 546 ? -8.327 -4.352 19.560 1.00 95.94 546 ILE A N 1
ATOM 4345 C CA . ILE A 1 546 ? -7.618 -3.339 20.373 1.00 95.94 546 ILE A CA 1
ATOM 4346 C C . ILE A 1 546 ? -6.250 -3.881 20.810 1.00 95.94 546 ILE A C 1
ATOM 4348 O O . ILE A 1 546 ? -6.178 -4.911 21.485 1.00 95.94 546 ILE A O 1
ATOM 4352 N N . ALA A 1 547 ? -5.188 -3.142 20.497 1.00 96.31 547 ALA A N 1
ATOM 4353 C CA . ALA A 1 547 ? -3.824 -3.408 20.929 1.00 96.31 547 ALA A CA 1
ATOM 4354 C C . ALA A 1 547 ? -3.332 -2.312 21.893 1.00 96.31 547 ALA A C 1
ATOM 4356 O O . ALA A 1 547 ? -4.065 -1.395 22.279 1.00 96.31 547 ALA A O 1
ATOM 4357 N N . MET A 1 548 ? -2.069 -2.405 22.317 1.00 97.62 548 MET A N 1
ATOM 4358 C CA . MET A 1 548 ? -1.491 -1.454 23.270 1.00 97.62 548 MET A CA 1
ATOM 4359 C C . MET A 1 548 ? -1.497 -0.002 22.753 1.00 97.62 548 MET A C 1
ATOM 4361 O O . MET A 1 548 ? -1.674 0.930 23.535 1.00 97.62 548 MET A O 1
ATOM 4365 N N . LYS A 1 549 ? -1.358 0.198 21.438 1.00 97.00 549 LYS A N 1
ATOM 4366 C CA . LYS A 1 549 ? -1.322 1.516 20.782 1.00 97.00 549 LYS A CA 1
ATOM 4367 C C . LYS A 1 549 ? -2.634 2.307 20.921 1.00 97.00 549 LYS A C 1
ATOM 4369 O O . LYS A 1 549 ? -2.591 3.493 21.248 1.00 97.00 549 LYS A O 1
ATOM 4374 N N . GLU A 1 550 ? -3.802 1.669 20.784 1.00 98.12 550 GLU A N 1
ATOM 4375 C CA . GLU A 1 550 ? -5.096 2.330 21.019 1.00 98.12 550 GLU A CA 1
ATOM 4376 C C . GLU A 1 550 ? -5.262 2.715 22.496 1.00 98.12 550 GLU A C 1
ATOM 4378 O O . GLU A 1 550 ? -5.700 3.825 22.805 1.00 98.12 550 GLU A O 1
ATOM 4383 N N . VAL A 1 551 ? -4.865 1.825 23.415 1.00 98.25 551 VAL A N 1
ATOM 4384 C CA . VAL A 1 551 ? -4.901 2.096 24.863 1.00 98.25 551 VAL A CA 1
ATOM 4385 C C . VAL A 1 551 ? -3.990 3.274 25.214 1.00 98.25 551 VAL A C 1
ATOM 4387 O O . VAL A 1 551 ? -4.394 4.143 25.987 1.00 98.25 551 VAL A O 1
ATOM 4390 N N . MET A 1 552 ? -2.796 3.351 24.619 1.00 97.88 552 MET A N 1
ATOM 4391 C CA . MET A 1 552 ? -1.847 4.444 24.848 1.00 97.88 552 MET A CA 1
ATOM 4392 C C . MET A 1 552 ? -2.329 5.781 24.291 1.00 97.88 552 MET A C 1
ATOM 4394 O O . MET A 1 552 ? -2.205 6.779 25.000 1.00 97.88 552 MET A O 1
ATOM 4398 N N . LEU A 1 553 ? -2.953 5.822 23.106 1.00 97.81 553 LEU A N 1
ATOM 4399 C CA . LEU A 1 553 ? -3.574 7.058 22.616 1.00 97.81 553 LEU A CA 1
ATOM 4400 C C . LEU A 1 553 ? -4.604 7.586 23.624 1.00 97.81 553 LEU A C 1
ATOM 4402 O O . LEU A 1 553 ? -4.516 8.732 24.056 1.00 97.81 553 LEU A O 1
ATOM 4406 N N . ILE A 1 554 ? -5.569 6.755 24.017 1.00 97.88 554 ILE A N 1
ATOM 4407 C CA . ILE A 1 554 ? -6.661 7.181 24.902 1.00 97.88 554 ILE A CA 1
ATOM 4408 C C . ILE A 1 554 ? -6.143 7.542 26.301 1.00 97.88 554 ILE A C 1
ATOM 4410 O O . ILE A 1 554 ? -6.569 8.555 26.852 1.00 97.88 554 ILE A O 1
ATOM 4414 N N . HIS A 1 555 ? -5.185 6.789 26.848 1.00 97.06 555 HIS A N 1
ATOM 4415 C CA . HIS A 1 555 ? -4.515 7.126 28.108 1.00 97.06 555 HIS A CA 1
ATOM 4416 C C . HIS A 1 555 ? -3.814 8.494 28.041 1.00 97.06 555 HIS A C 1
ATOM 4418 O O . HIS A 1 555 ? -3.934 9.286 28.971 1.00 97.06 555 HIS A O 1
ATOM 4424 N N . SER A 1 556 ? -3.128 8.811 26.937 1.00 95.62 556 SER A N 1
ATOM 4425 C CA . SER A 1 556 ? -2.462 10.108 26.742 1.00 95.62 556 SER A CA 1
ATOM 4426 C C . SER A 1 556 ? -3.412 11.290 26.510 1.00 95.62 556 SER A C 1
ATOM 4428 O O . SER A 1 556 ? -2.996 12.428 26.715 1.00 95.62 556 SER A O 1
ATOM 4430 N N . LEU A 1 557 ? -4.654 11.054 26.075 1.00 95.00 557 LEU A N 1
ATOM 4431 C CA . LEU A 1 557 ? -5.671 12.102 25.879 1.00 95.00 557 LEU A CA 1
ATOM 4432 C C . LEU A 1 557 ? -6.568 12.319 27.114 1.00 95.00 557 LEU A C 1
ATOM 4434 O O . LEU A 1 557 ? -7.179 13.383 27.258 1.00 95.00 557 LEU A O 1
ATOM 4438 N N . ALA A 1 558 ? -6.673 11.316 27.988 1.00 94.56 558 ALA A N 1
ATOM 4439 C CA . ALA A 1 558 ? -7.478 11.359 29.203 1.00 94.56 558 ALA A CA 1
ATOM 4440 C C . ALA A 1 558 ? -6.993 12.427 30.203 1.00 94.56 558 ALA A C 1
ATOM 4442 O O . ALA A 1 558 ? -5.857 12.901 30.150 1.00 94.56 558 ALA A O 1
ATOM 4443 N N . LEU A 1 559 ? -7.855 12.802 31.154 1.00 91.50 559 LEU A N 1
ATOM 4444 C CA . LEU A 1 559 ? -7.446 13.675 32.257 1.00 91.50 559 LEU A CA 1
ATOM 4445 C C . LEU A 1 559 ? -6.462 12.925 33.183 1.00 91.50 559 LEU A C 1
ATOM 4447 O O . LEU A 1 559 ? -6.656 11.726 33.418 1.00 91.50 559 LEU A O 1
ATOM 4451 N N . PRO A 1 560 ? -5.431 13.582 33.748 1.00 91.69 560 PRO A N 1
ATOM 4452 C CA . PRO A 1 560 ? -4.496 12.932 34.665 1.00 91.69 560 PRO A CA 1
ATOM 4453 C C . PRO A 1 560 ? -5.210 12.233 35.830 1.00 91.69 560 PRO A C 1
ATOM 4455 O O . PRO A 1 560 ? -6.030 12.836 36.519 1.00 91.69 560 PRO A O 1
ATOM 4458 N N . GLY A 1 561 ? -4.899 10.953 36.049 1.00 90.75 561 GLY A N 1
ATOM 4459 C CA . GLY A 1 561 ? -5.527 10.132 37.091 1.00 90.75 561 GLY A CA 1
ATOM 4460 C C . GLY A 1 561 ? -6.885 9.514 36.725 1.00 90.75 561 GLY A C 1
ATOM 4461 O O . GLY A 1 561 ? -7.470 8.850 37.577 1.00 90.75 561 GLY A O 1
ATOM 4462 N N . THR A 1 562 ? -7.379 9.681 35.489 1.00 95.69 562 THR A N 1
ATOM 4463 C CA . THR A 1 562 ? -8.595 8.994 35.006 1.00 95.69 562 THR A CA 1
ATOM 4464 C C . THR A 1 562 ? -8.426 7.471 35.113 1.00 95.69 562 THR A C 1
ATOM 4466 O O . THR A 1 562 ? -7.511 6.929 34.489 1.00 95.69 562 THR A O 1
ATOM 4469 N N . PRO A 1 563 ? -9.292 6.744 35.847 1.00 96.44 563 PRO A N 1
ATOM 4470 C CA . PRO A 1 563 ? -9.224 5.289 35.908 1.00 96.44 563 PRO A CA 1
ATOM 4471 C C . PRO A 1 563 ? -9.488 4.650 34.539 1.00 96.44 563 PRO A C 1
ATOM 4473 O O . PRO A 1 563 ? -10.463 4.989 33.864 1.00 96.44 563 PRO A O 1
ATOM 4476 N N . ILE A 1 564 ? -8.653 3.680 34.159 1.00 97.69 564 ILE A N 1
ATOM 4477 C CA . ILE A 1 564 ? -8.830 2.867 32.949 1.00 97.69 564 ILE A CA 1
ATOM 4478 C C . ILE A 1 564 ? -8.960 1.394 33.343 1.00 97.69 564 ILE A C 1
ATOM 4480 O O . ILE A 1 564 ? -8.178 0.878 34.147 1.00 97.69 564 ILE A O 1
ATOM 4484 N N . GLU A 1 565 ? -9.942 0.710 32.760 1.00 97.88 565 GLU A N 1
ATOM 4485 C CA . GLU A 1 565 ? -10.126 -0.736 32.880 1.00 97.88 565 GLU A CA 1
ATOM 4486 C C . GLU A 1 565 ? -10.257 -1.388 31.496 1.00 97.88 565 GLU A C 1
ATOM 4488 O O . GLU A 1 565 ? -10.904 -0.848 30.598 1.00 97.88 565 GLU A O 1
ATOM 4493 N N . ILE A 1 566 ? -9.649 -2.562 31.327 1.00 98.44 566 ILE A N 1
ATOM 4494 C CA . ILE A 1 566 ? -9.742 -3.393 30.127 1.00 98.44 566 ILE A CA 1
ATOM 4495 C C . ILE A 1 566 ? -10.457 -4.696 30.483 1.00 98.44 566 ILE A C 1
ATOM 4497 O O . ILE A 1 566 ? -9.941 -5.519 31.242 1.00 98.44 566 ILE A O 1
ATOM 4501 N N . VAL A 1 567 ? -11.630 -4.912 29.897 1.00 98.06 567 VAL A N 1
ATOM 4502 C CA . VAL A 1 567 ? -12.368 -6.174 29.961 1.00 98.06 567 VAL A CA 1
ATOM 4503 C C . VAL A 1 567 ? -11.965 -7.040 28.768 1.00 98.06 567 VAL A C 1
ATOM 4505 O O . VAL A 1 567 ? -12.199 -6.666 27.621 1.00 98.06 567 VAL A O 1
ATOM 4508 N N . ILE A 1 568 ? -11.369 -8.202 29.024 1.00 97.50 568 ILE A N 1
ATOM 4509 C CA . ILE A 1 568 ? -10.958 -9.171 28.000 1.00 97.50 568 ILE A CA 1
ATOM 4510 C C . ILE A 1 568 ? -11.896 -10.373 28.063 1.00 97.50 568 ILE A C 1
ATOM 4512 O O . ILE A 1 568 ? -11.942 -11.074 29.073 1.00 97.50 568 ILE A O 1
ATOM 4516 N N . ASN A 1 569 ? -12.630 -10.622 26.981 1.00 96.62 569 ASN A N 1
ATOM 4517 C CA . ASN A 1 569 ? -13.459 -11.810 26.821 1.00 96.62 569 ASN A CA 1
ATOM 4518 C C . ASN A 1 569 ? -12.687 -12.902 26.069 1.00 96.62 569 ASN A C 1
ATOM 4520 O O . ASN A 1 569 ? -12.485 -12.810 24.860 1.00 96.62 569 ASN A O 1
ATOM 4524 N N . GLU A 1 570 ? -12.293 -13.940 26.800 1.00 94.12 570 GLU A N 1
ATOM 4525 C CA . GLU A 1 570 ? -11.474 -15.073 26.352 1.00 94.12 570 GLU A CA 1
ATOM 4526 C C . GLU A 1 570 ? -12.281 -16.170 25.636 1.00 94.12 570 GLU A C 1
ATOM 4528 O O . GLU A 1 570 ? -11.745 -17.234 25.323 1.00 94.12 570 GLU A O 1
ATOM 4533 N N . TYR A 1 571 ? -13.572 -15.938 25.377 1.00 91.94 571 TYR A N 1
ATOM 4534 C CA . TYR A 1 571 ? -14.409 -16.858 24.613 1.00 91.94 571 TYR A CA 1
ATOM 4535 C C . TYR A 1 571 ? -13.821 -17.118 23.218 1.00 91.94 571 TYR A C 1
ATOM 4537 O O . TYR A 1 571 ? -13.586 -16.186 22.454 1.00 91.94 571 TYR A O 1
ATOM 4545 N N . GLN A 1 572 ? -13.643 -18.386 22.851 1.00 85.31 572 GLN A N 1
ATOM 4546 C CA . GLN A 1 572 ? -13.268 -18.775 21.492 1.00 85.31 572 GLN A CA 1
ATOM 4547 C C . GLN A 1 572 ? -14.499 -19.346 20.769 1.00 85.31 572 GLN A C 1
ATOM 4549 O O . GLN A 1 572 ? -15.064 -20.341 21.234 1.00 85.31 572 GLN A O 1
ATOM 4554 N N . PRO A 1 573 ? -14.967 -18.724 19.669 1.00 80.38 573 PRO A N 1
ATOM 4555 C CA . PRO A 1 573 ? -16.035 -19.292 18.857 1.00 80.38 573 PRO A CA 1
ATOM 4556 C C . PRO A 1 573 ? -15.542 -20.534 18.102 1.00 80.38 573 PRO A C 1
ATOM 4558 O O . PRO A 1 573 ? -14.390 -20.600 17.681 1.00 80.38 573 PRO A O 1
ATOM 4561 N N . GLU A 1 574 ? -16.435 -21.498 17.878 1.00 77.75 574 GLU A N 1
ATOM 4562 C CA . GLU A 1 574 ? -16.181 -22.588 16.931 1.00 77.75 574 GLU A CA 1
ATOM 4563 C C . GLU A 1 574 ? -16.083 -22.016 15.509 1.00 77.75 574 GLU A C 1
ATOM 4565 O O . GLU A 1 574 ? -16.967 -21.272 15.074 1.00 77.75 574 GLU A O 1
ATOM 4570 N N . GLN A 1 575 ? -15.011 -22.361 14.795 1.00 85.56 575 GLN A N 1
ATOM 4571 C CA . GLN A 1 575 ? -14.724 -21.883 13.442 1.00 85.56 575 GLN A CA 1
ATOM 4572 C C . GLN A 1 575 ? -14.855 -23.002 12.404 1.00 85.56 575 GLN A C 1
ATOM 4574 O O . GLN A 1 575 ? -14.700 -24.184 12.710 1.00 85.56 575 GLN A O 1
ATOM 4579 N N . GLY A 1 576 ? -15.099 -22.616 11.149 1.00 87.25 576 GLY A N 1
ATOM 4580 C CA . GLY A 1 576 ? -15.086 -23.538 10.012 1.00 87.25 576 GLY A CA 1
ATOM 4581 C C . GLY A 1 576 ? -13.678 -23.903 9.522 1.00 87.25 576 GLY A C 1
ATOM 4582 O O . GLY A 1 576 ? -12.656 -23.469 10.062 1.00 87.25 576 GLY A O 1
ATOM 4583 N N . ILE A 1 577 ? -13.633 -24.690 8.448 1.00 95.31 577 ILE A N 1
ATOM 4584 C CA . ILE A 1 577 ? -12.395 -25.144 7.803 1.00 95.31 577 ILE A CA 1
ATOM 4585 C C . ILE A 1 577 ? -11.979 -24.130 6.737 1.00 95.31 577 ILE A C 1
ATOM 4587 O O . ILE A 1 577 ? -12.787 -23.755 5.884 1.00 95.31 577 ILE A O 1
ATOM 4591 N N . VAL A 1 578 ? -10.714 -23.708 6.747 1.00 97.56 578 VAL A N 1
ATOM 4592 C CA . VAL A 1 578 ? -10.135 -22.845 5.709 1.00 97.56 578 VAL A CA 1
ATOM 4593 C C . VAL A 1 578 ? -9.282 -23.677 4.767 1.00 97.56 578 VAL A C 1
ATOM 4595 O O . VAL A 1 578 ? -8.263 -24.223 5.166 1.00 97.56 578 VAL A O 1
ATOM 4598 N N . ASN A 1 579 ? -9.651 -23.689 3.494 1.00 97.56 579 ASN A N 1
ATOM 4599 C CA . ASN A 1 579 ? -8.849 -24.195 2.391 1.00 97.56 579 ASN A CA 1
ATOM 4600 C C . ASN A 1 579 ? -8.021 -23.013 1.862 1.00 97.56 579 ASN A C 1
ATOM 4602 O O . ASN A 1 579 ? -8.534 -22.165 1.124 1.00 97.56 579 ASN A O 1
ATOM 4606 N N . PHE A 1 580 ? -6.772 -22.900 2.310 1.00 97.44 580 PHE A N 1
ATOM 4607 C CA . PHE A 1 580 ? -5.889 -21.784 1.979 1.00 97.44 580 PHE A CA 1
ATOM 4608 C C . PHE A 1 580 ? -5.052 -22.126 0.744 1.00 97.44 580 PHE A C 1
ATOM 4610 O O . PHE A 1 580 ? -4.356 -23.137 0.712 1.00 97.44 580 PHE A O 1
ATOM 4617 N N . SER A 1 581 ? -5.136 -21.293 -0.286 1.00 95.81 581 SER A N 1
ATOM 4618 C CA . SER A 1 581 ? -4.450 -21.493 -1.559 1.00 95.81 581 SER A CA 1
ATOM 4619 C C . SER A 1 581 ? -2.967 -21.135 -1.465 1.00 95.81 581 SER A C 1
ATOM 4621 O O . SER A 1 581 ? -2.624 -19.991 -1.168 1.00 95.81 581 SER A O 1
ATOM 4623 N N . ASN A 1 582 ? -2.097 -22.074 -1.839 1.00 91.88 582 ASN A N 1
ATOM 4624 C CA . ASN A 1 582 ? -0.665 -21.840 -2.059 1.00 91.88 582 ASN A CA 1
ATOM 4625 C C . ASN A 1 582 ? -0.334 -21.381 -3.495 1.00 91.88 582 ASN A C 1
ATOM 4627 O O . ASN A 1 582 ? 0.822 -21.071 -3.796 1.00 91.88 582 ASN A O 1
ATOM 4631 N N . ASP A 1 583 ? -1.325 -21.335 -4.391 1.00 91.56 583 ASP A N 1
ATOM 4632 C CA . ASP A 1 583 ? -1.127 -20.931 -5.785 1.00 91.56 583 ASP A CA 1
ATOM 4633 C C . ASP A 1 583 ? -0.633 -19.479 -5.919 1.00 91.56 583 ASP A C 1
ATOM 4635 O O . ASP A 1 583 ? -1.082 -18.560 -5.229 1.00 91.56 583 ASP A O 1
ATOM 4639 N N . LYS A 1 584 ? 0.251 -19.230 -6.894 1.00 89.25 584 LYS A N 1
ATOM 4640 C CA . LYS A 1 584 ? 0.809 -17.890 -7.178 1.00 89.25 584 LYS A CA 1
ATOM 4641 C C . LYS A 1 584 ? -0.227 -16.856 -7.632 1.00 89.25 584 LYS A C 1
ATOM 4643 O O . LYS A 1 584 ? 0.103 -15.673 -7.739 1.00 89.25 584 LYS A O 1
ATOM 4648 N N . LYS A 1 585 ? -1.436 -17.298 -7.969 1.00 90.62 585 LYS A N 1
ATOM 4649 C CA . LYS A 1 585 ? -2.495 -16.516 -8.602 1.00 90.62 585 LYS A CA 1
ATOM 4650 C C . LYS A 1 585 ? -3.877 -17.082 -8.225 1.00 90.62 585 LYS A C 1
ATOM 4652 O O . LYS A 1 585 ? -3.963 -18.259 -7.881 1.00 90.62 585 LYS A O 1
ATOM 4657 N N . PRO A 1 586 ? -4.955 -16.286 -8.333 1.00 92.12 586 PRO A N 1
ATOM 4658 C CA . PRO A 1 586 ? -6.295 -16.697 -7.914 1.00 92.12 586 PRO A CA 1
ATOM 4659 C C . PRO A 1 586 ? -7.066 -17.568 -8.923 1.00 92.12 586 PRO A C 1
ATOM 4661 O O . PRO A 1 586 ? -8.189 -17.966 -8.624 1.00 92.12 586 PRO A O 1
ATOM 4664 N N . ASP A 1 587 ? -6.540 -17.840 -10.122 1.00 92.31 587 ASP A N 1
ATOM 4665 C CA . ASP A 1 587 ? -7.293 -18.475 -11.216 1.00 92.31 587 ASP A CA 1
ATOM 4666 C C . ASP A 1 587 ? -7.725 -19.922 -10.927 1.00 92.31 587 ASP A C 1
ATOM 4668 O O . ASP A 1 587 ? -8.839 -20.298 -11.295 1.00 92.31 587 ASP A O 1
ATOM 4672 N N . GLY A 1 588 ? -6.927 -20.699 -10.188 1.00 93.19 588 GLY A N 1
ATOM 4673 C CA . GLY A 1 588 ? -7.346 -22.014 -9.686 1.00 93.19 588 GLY A CA 1
ATOM 4674 C C . GLY A 1 588 ? -8.506 -21.928 -8.691 1.00 93.19 588 GLY A C 1
ATOM 4675 O O . GLY A 1 588 ? -9.475 -22.683 -8.775 1.00 93.19 588 GLY A O 1
ATOM 4676 N N . LEU A 1 589 ? -8.464 -20.945 -7.787 1.00 95.56 589 LEU A N 1
ATOM 4677 C CA . LEU A 1 589 ? -9.535 -20.709 -6.819 1.00 95.56 589 LEU A CA 1
ATOM 4678 C C . LEU A 1 589 ? -10.830 -20.226 -7.500 1.00 95.56 589 LEU A C 1
ATOM 4680 O O . LEU A 1 589 ? -11.924 -20.643 -7.120 1.00 95.56 589 LEU A O 1
ATOM 4684 N N . ALA A 1 590 ? -10.717 -19.397 -8.542 1.00 94.88 590 ALA A N 1
ATOM 4685 C CA . ALA A 1 590 ? -11.849 -18.989 -9.374 1.00 94.88 590 ALA A CA 1
ATOM 4686 C C . ALA A 1 590 ? -12.454 -20.179 -10.142 1.00 94.88 590 ALA A C 1
ATOM 4688 O O . ALA A 1 590 ? -13.677 -20.321 -10.187 1.00 94.88 590 ALA A O 1
ATOM 4689 N N . ALA A 1 591 ? -11.624 -21.089 -10.664 1.00 95.19 591 ALA A N 1
ATOM 4690 C CA . ALA A 1 591 ? -12.098 -22.338 -11.258 1.00 95.19 591 ALA A CA 1
ATOM 4691 C C . ALA A 1 591 ? -12.834 -23.221 -10.230 1.00 95.19 591 ALA A C 1
ATOM 4693 O O . ALA A 1 591 ? -13.877 -23.796 -10.551 1.00 95.19 591 ALA A O 1
ATOM 4694 N N . LYS A 1 592 ? -12.366 -23.267 -8.972 1.00 96.88 592 LYS A N 1
ATOM 4695 C CA . LYS A 1 592 ? -13.059 -23.985 -7.890 1.00 96.88 592 LYS A CA 1
ATOM 4696 C C . LYS A 1 592 ? -14.419 -23.372 -7.536 1.00 96.88 592 LYS A C 1
ATOM 4698 O O . LYS A 1 592 ? -15.363 -24.107 -7.256 1.00 96.88 592 LYS A O 1
ATOM 4703 N N . LEU A 1 593 ? -14.541 -22.045 -7.573 1.00 97.31 593 LEU A N 1
ATOM 4704 C CA . LEU A 1 593 ? -15.824 -21.354 -7.405 1.00 97.31 593 LEU A CA 1
ATOM 4705 C C . LEU A 1 593 ? -16.813 -21.732 -8.523 1.00 97.31 593 LEU A C 1
ATOM 4707 O O . LEU A 1 593 ? -17.958 -22.074 -8.234 1.00 97.31 593 LEU A O 1
ATOM 4711 N N . ILE A 1 594 ? -16.361 -21.744 -9.783 1.00 96.69 594 ILE A N 1
ATOM 4712 C CA . ILE A 1 594 ? -17.170 -22.170 -10.940 1.00 96.69 594 ILE A CA 1
ATOM 4713 C C . ILE A 1 594 ? -17.634 -23.629 -10.787 1.00 96.69 594 ILE A C 1
ATOM 4715 O O . ILE A 1 594 ? -18.798 -23.927 -11.047 1.00 96.69 594 ILE A O 1
ATOM 4719 N N . GLU A 1 595 ? -16.761 -24.533 -10.330 1.00 96.19 595 GLU A N 1
ATOM 4720 C CA . GLU A 1 595 ? -17.102 -25.938 -10.052 1.00 96.19 595 GLU A CA 1
ATOM 4721 C C . GLU A 1 595 ? -18.258 -26.059 -9.042 1.00 96.19 595 GLU A C 1
ATOM 4723 O O . GLU A 1 595 ? -19.265 -26.706 -9.331 1.00 96.19 595 GLU A O 1
ATOM 4728 N N . LEU A 1 596 ? -18.166 -25.389 -7.885 1.00 97.31 596 LEU A N 1
ATOM 4729 C CA . LEU A 1 596 ? -19.214 -25.455 -6.857 1.00 97.31 596 LEU A CA 1
ATOM 4730 C C . LEU A 1 596 ? -20.542 -24.828 -7.321 1.00 97.31 596 LEU A C 1
ATOM 4732 O O . LEU A 1 596 ? -21.612 -25.325 -6.966 1.00 97.31 596 LEU A O 1
ATOM 4736 N N . LEU A 1 597 ? -20.492 -23.779 -8.144 1.00 97.31 597 LEU A N 1
ATOM 4737 C CA . LEU A 1 597 ? -21.691 -23.143 -8.699 1.00 97.31 597 LEU A CA 1
ATOM 4738 C C . LEU A 1 597 ? -22.351 -23.984 -9.803 1.00 97.31 597 LEU A C 1
ATOM 4740 O O . LEU A 1 597 ? -23.580 -24.008 -9.893 1.00 97.31 597 LEU A O 1
ATOM 4744 N N . ARG A 1 598 ? -21.571 -24.741 -10.589 1.00 95.94 598 ARG A N 1
ATOM 4745 C CA . ARG A 1 598 ? -22.093 -25.771 -11.511 1.00 95.94 598 ARG A CA 1
ATOM 4746 C C . ARG A 1 598 ? -22.787 -26.909 -10.753 1.00 95.94 598 ARG A C 1
ATOM 4748 O O . ARG A 1 598 ? -23.853 -27.346 -11.176 1.00 95.94 598 ARG A O 1
ATOM 4755 N N . ASP A 1 599 ? -22.268 -27.279 -9.583 1.00 95.69 599 ASP A N 1
ATOM 4756 C CA . ASP A 1 599 ? -22.911 -28.183 -8.613 1.00 95.69 599 ASP A CA 1
ATOM 4757 C C . ASP A 1 599 ? -24.131 -27.564 -7.881 1.00 95.69 599 ASP A C 1
ATOM 4759 O O . ASP A 1 599 ? -24.696 -28.196 -6.985 1.00 95.69 599 ASP A O 1
ATOM 4763 N N . LYS A 1 600 ? -24.538 -26.328 -8.220 1.00 94.19 600 LYS A N 1
ATOM 4764 C CA . LYS A 1 600 ? -25.620 -25.554 -7.575 1.00 94.19 600 LYS A CA 1
ATOM 4765 C C . LYS A 1 600 ? -25.451 -25.386 -6.051 1.00 94.19 600 LYS A C 1
ATOM 4767 O O . LYS A 1 600 ? -26.433 -25.315 -5.310 1.00 94.19 600 LYS A O 1
ATOM 4772 N N . LYS A 1 601 ? -24.208 -25.279 -5.567 1.00 96.94 601 LYS A N 1
ATOM 4773 C CA . LYS A 1 601 ? -23.883 -24.969 -4.162 1.00 96.94 601 LYS A CA 1
ATOM 4774 C C . LYS A 1 601 ? -23.762 -23.448 -3.977 1.00 96.94 601 LYS A C 1
ATOM 4776 O O . LYS A 1 601 ? -22.902 -22.853 -4.623 1.00 96.94 601 LYS A O 1
ATOM 4781 N N . PRO A 1 602 ? -24.560 -22.803 -3.101 1.00 97.12 602 PRO A N 1
ATOM 4782 C CA . PRO A 1 602 ? -24.496 -21.354 -2.931 1.00 97.12 602 PRO A CA 1
ATOM 4783 C C . PRO A 1 602 ? -23.160 -20.873 -2.349 1.00 97.12 602 PRO A C 1
ATOM 4785 O O . PRO A 1 602 ? -22.676 -21.415 -1.348 1.00 97.12 602 PRO A O 1
ATOM 4788 N N . CYS A 1 603 ? -22.592 -19.818 -2.936 1.00 97.81 603 CYS A N 1
ATOM 4789 C CA . CYS A 1 603 ? -21.294 -19.261 -2.548 1.00 97.81 603 CYS A CA 1
ATOM 4790 C C . CYS A 1 603 ? -21.376 -17.775 -2.170 1.00 97.81 603 CYS A C 1
ATOM 4792 O O . CYS A 1 603 ? -21.986 -16.964 -2.862 1.00 97.81 603 CYS A O 1
ATOM 4794 N N . PHE A 1 604 ? -20.703 -17.392 -1.091 1.00 96.81 604 PHE A N 1
ATOM 4795 C CA . PHE A 1 604 ? -20.411 -15.990 -0.789 1.00 96.81 604 PHE A CA 1
ATOM 4796 C C . PHE A 1 604 ? -18.985 -15.668 -1.243 1.00 96.81 604 PHE A C 1
ATOM 4798 O O . PHE A 1 604 ? -18.102 -16.510 -1.095 1.00 96.81 604 PHE A O 1
ATOM 4805 N N . VAL A 1 605 ? -18.736 -14.483 -1.797 1.00 95.81 605 VAL A N 1
ATOM 4806 C CA . VAL A 1 605 ? -17.421 -14.104 -2.332 1.00 95.81 605 VAL A CA 1
ATOM 4807 C C . VAL A 1 605 ? -17.017 -12.720 -1.842 1.00 95.81 605 VAL A C 1
ATOM 4809 O O . VAL A 1 605 ? -17.676 -11.724 -2.133 1.00 95.81 605 VAL A O 1
ATOM 4812 N N . VAL A 1 606 ? -15.885 -12.661 -1.150 1.00 94.25 606 VAL A N 1
ATOM 4813 C CA . VAL A 1 606 ? -15.160 -11.437 -0.812 1.00 94.25 606 VAL A CA 1
ATOM 4814 C C . VAL A 1 606 ? -14.111 -11.186 -1.891 1.00 94.25 606 VAL A C 1
ATOM 4816 O O . VAL A 1 606 ? -13.152 -11.944 -2.030 1.00 94.25 606 VAL A O 1
ATOM 4819 N N . ASP A 1 607 ? -14.267 -10.105 -2.641 1.00 92.06 607 ASP A N 1
ATOM 4820 C CA . ASP A 1 607 ? -13.247 -9.615 -3.562 1.00 92.06 607 ASP A CA 1
ATOM 4821 C C . ASP A 1 607 ? -12.597 -8.366 -2.960 1.00 92.06 607 ASP A C 1
ATOM 4823 O O . ASP A 1 607 ? -13.284 -7.405 -2.621 1.00 92.06 607 ASP A O 1
ATOM 4827 N N . ASP A 1 608 ? -11.276 -8.377 -2.786 1.00 89.19 608 ASP A N 1
ATOM 4828 C CA . ASP A 1 608 ? -10.548 -7.291 -2.123 1.00 89.19 608 ASP A CA 1
ATOM 4829 C C . ASP A 1 608 ? -10.259 -6.089 -3.048 1.00 89.19 608 ASP A C 1
ATOM 4831 O O . ASP A 1 608 ? -9.762 -5.050 -2.608 1.00 89.19 608 ASP A O 1
ATOM 4835 N N . PHE A 1 609 ? -10.571 -6.150 -4.347 1.00 82.44 609 PHE A N 1
ATOM 4836 C CA . PHE A 1 609 ? -10.327 -5.003 -5.218 1.00 82.44 609 PHE A CA 1
ATOM 4837 C C . PHE A 1 609 ? -11.327 -3.870 -4.963 1.00 82.44 609 PHE A C 1
ATOM 4839 O O . PHE A 1 609 ? -12.511 -3.921 -5.297 1.00 82.44 609 PHE A O 1
ATOM 4846 N N . LYS A 1 610 ? -10.789 -2.741 -4.485 1.00 64.00 610 LYS A N 1
ATOM 4847 C CA . LYS A 1 610 ? -11.499 -1.452 -4.387 1.00 64.00 610 LYS A CA 1
ATOM 4848 C C . LYS A 1 610 ? -12.125 -1.003 -5.714 1.00 64.00 610 LYS A C 1
ATOM 4850 O O . LYS A 1 610 ? -13.137 -0.309 -5.695 1.00 64.00 610 LYS A O 1
ATOM 4855 N N . ASN A 1 611 ? -11.527 -1.375 -6.850 1.00 63.47 611 ASN A N 1
ATOM 4856 C CA . ASN A 1 611 ? -12.094 -1.126 -8.172 1.00 63.47 611 ASN A CA 1
ATOM 4857 C C . ASN A 1 611 ? -12.753 -2.402 -8.709 1.00 63.47 611 ASN A C 1
ATOM 4859 O O . ASN A 1 611 ? -12.065 -3.351 -9.098 1.00 63.47 611 ASN A O 1
ATOM 4863 N N . SER A 1 612 ? -14.085 -2.404 -8.744 1.00 63.06 612 SER A N 1
ATOM 4864 C CA . SER A 1 612 ? -14.871 -3.600 -9.033 1.00 63.06 612 SER A CA 1
ATOM 4865 C C . SER A 1 612 ? -14.653 -4.153 -10.441 1.00 63.06 612 SER A C 1
ATOM 4867 O O . SER A 1 612 ? -14.859 -5.348 -10.620 1.00 63.06 612 SER A O 1
ATOM 4869 N N . TYR A 1 613 ? -14.172 -3.370 -11.422 1.00 66.88 613 TYR A N 1
ATOM 4870 C CA . TYR A 1 613 ? -13.918 -3.919 -12.763 1.00 66.88 613 TYR A CA 1
ATOM 4871 C C . TYR A 1 613 ? -12.776 -4.941 -12.795 1.00 66.88 613 TYR A C 1
ATOM 4873 O O . TYR A 1 613 ? -12.851 -5.883 -13.578 1.00 66.88 613 TYR A O 1
ATOM 4881 N N . ARG A 1 614 ? -11.739 -4.810 -11.950 1.00 70.50 614 ARG A N 1
ATOM 4882 C CA . ARG A 1 614 ? -10.630 -5.790 -11.920 1.00 70.50 614 ARG A CA 1
ATOM 4883 C C . ARG A 1 614 ? -10.900 -7.003 -11.042 1.00 70.50 614 ARG A C 1
ATOM 4885 O O . ARG A 1 614 ? -10.302 -8.047 -11.286 1.00 70.50 614 ARG A O 1
ATOM 4892 N N . GLY A 1 615 ? -11.793 -6.838 -10.076 1.00 81.88 615 GLY A N 1
ATOM 4893 C CA . GLY A 1 615 ? -12.301 -7.892 -9.215 1.00 81.88 615 GLY A CA 1
ATOM 4894 C C . GLY A 1 615 ? -13.731 -8.283 -9.579 1.00 81.88 615 GLY A C 1
ATOM 4895 O O . GLY A 1 615 ? -13.998 -8.755 -10.688 1.00 81.88 615 GLY A O 1
ATOM 4896 N N . GLY A 1 616 ? -14.659 -8.032 -8.654 1.00 83.94 616 GLY A N 1
ATOM 4897 C CA . GLY A 1 616 ? -16.013 -8.592 -8.664 1.00 83.94 616 GLY A CA 1
ATOM 4898 C C . GLY A 1 616 ? -16.835 -8.488 -9.960 1.00 83.94 616 GLY A C 1
ATOM 4899 O O . GLY A 1 616 ? -17.542 -9.442 -10.260 1.00 83.94 616 GLY A O 1
ATOM 4900 N N . LYS A 1 617 ? -16.761 -7.404 -10.754 1.00 87.50 617 LYS A N 1
ATOM 4901 C CA . LYS A 1 617 ? -17.501 -7.304 -12.039 1.00 87.50 617 LYS A CA 1
ATOM 4902 C C . LYS A 1 617 ? -16.947 -8.282 -13.074 1.00 87.50 617 LYS A C 1
ATOM 4904 O O . LYS A 1 617 ? -17.718 -8.906 -13.785 1.00 87.50 617 LYS A O 1
ATOM 4909 N N . THR A 1 618 ? -15.625 -8.441 -13.139 1.00 89.38 618 THR A N 1
ATOM 4910 C CA . THR A 1 618 ? -15.009 -9.429 -14.038 1.00 89.38 618 THR A CA 1
ATOM 4911 C C . THR A 1 618 ? -15.278 -10.843 -13.569 1.00 89.38 618 THR A C 1
ATOM 4913 O O . THR A 1 618 ? -15.547 -11.710 -14.392 1.00 89.38 618 THR A O 1
ATOM 4916 N N . LEU A 1 619 ? -15.264 -11.077 -12.254 1.00 89.62 619 LEU A N 1
ATOM 4917 C CA . LEU A 1 619 ? -15.699 -12.363 -11.730 1.00 89.62 619 LEU A CA 1
ATOM 4918 C C . LEU A 1 619 ? -17.166 -12.631 -12.100 1.00 89.62 619 LEU A C 1
ATOM 4920 O O . LEU A 1 619 ? -17.471 -13.723 -12.554 1.00 89.62 619 LEU A O 1
ATOM 4924 N N . ALA A 1 620 ? -18.054 -11.639 -11.988 1.00 89.62 620 ALA A N 1
ATOM 4925 C CA . ALA A 1 620 ? -19.453 -11.774 -12.385 1.00 89.62 620 ALA A CA 1
ATOM 4926 C C . ALA A 1 620 ? -19.631 -12.072 -13.884 1.00 89.62 620 ALA A C 1
ATOM 4928 O O . ALA A 1 620 ? -20.386 -12.981 -14.215 1.00 89.62 620 ALA A O 1
ATOM 4929 N N . GLU A 1 621 ? -18.904 -11.377 -14.764 1.00 90.38 621 GLU A N 1
ATOM 4930 C CA . GLU A 1 621 ? -18.900 -11.626 -16.215 1.00 90.38 621 GLU A CA 1
ATOM 4931 C C . GLU A 1 621 ? -18.470 -13.072 -16.535 1.00 90.38 621 GLU A C 1
ATOM 4933 O O . GLU A 1 621 ? -19.151 -13.782 -17.273 1.00 90.38 621 GLU A O 1
ATOM 4938 N N . ILE A 1 622 ? -17.377 -13.545 -15.917 1.00 91.31 622 ILE A N 1
ATOM 4939 C CA . ILE A 1 622 ? -16.889 -14.926 -16.074 1.00 91.31 622 ILE A CA 1
ATOM 4940 C C . ILE A 1 622 ? -17.917 -15.927 -15.530 1.00 91.31 622 ILE A C 1
ATOM 4942 O O . ILE A 1 622 ? -18.220 -16.911 -16.195 1.00 91.31 622 ILE A O 1
ATOM 4946 N N . LEU A 1 623 ? -18.492 -15.684 -14.348 1.00 93.19 623 LEU A N 1
ATOM 4947 C CA . LEU A 1 623 ? -19.488 -16.577 -13.747 1.00 93.19 623 LEU A CA 1
ATOM 4948 C C . LEU A 1 623 ? -20.769 -16.675 -14.588 1.00 93.19 623 LEU A C 1
ATOM 4950 O O . LEU A 1 623 ? -21.332 -17.761 -14.690 1.00 93.19 623 LEU A O 1
ATOM 4954 N N . GLN A 1 624 ? -21.214 -15.578 -15.206 1.00 92.12 624 GLN A N 1
ATOM 4955 C CA . GLN A 1 624 ? -22.369 -15.568 -16.111 1.00 92.12 624 GLN A CA 1
ATOM 4956 C C . GLN A 1 624 ? -22.086 -16.278 -17.443 1.00 92.12 624 GLN A C 1
ATOM 4958 O O . GLN A 1 624 ? -22.992 -16.895 -17.999 1.00 92.12 624 GLN A O 1
ATOM 4963 N N . ALA A 1 625 ? -20.846 -16.232 -17.940 1.00 90.50 625 ALA A N 1
ATOM 4964 C CA . ALA A 1 625 ? -20.432 -16.987 -19.122 1.00 90.50 625 ALA A CA 1
ATOM 4965 C C . ALA A 1 625 ? -20.285 -18.497 -18.835 1.00 90.50 625 ALA A C 1
ATOM 4967 O O . ALA A 1 625 ? -20.725 -19.327 -19.630 1.00 90.50 625 ALA A O 1
ATOM 4968 N N . GLU A 1 626 ? -19.700 -18.855 -17.688 1.00 92.19 626 GLU A N 1
ATOM 4969 C CA . GLU A 1 626 ? -19.319 -20.233 -17.351 1.00 92.19 626 GLU A CA 1
ATOM 4970 C C . GLU A 1 626 ? -20.418 -21.047 -16.640 1.00 92.19 626 GLU A C 1
ATOM 4972 O O . GLU A 1 626 ? -20.333 -22.283 -16.596 1.00 92.19 626 GLU A O 1
ATOM 4977 N N . VAL A 1 627 ? -21.442 -20.407 -16.062 1.00 92.94 627 VAL A N 1
ATOM 4978 C CA . VAL A 1 627 ? -22.498 -21.078 -15.282 1.00 92.94 627 VAL A CA 1
ATOM 4979 C C . VAL A 1 627 ? -23.889 -20.706 -15.797 1.00 92.94 627 VAL A C 1
ATOM 4981 O O . VAL A 1 627 ? -24.382 -19.601 -15.591 1.00 92.94 627 VAL A O 1
ATOM 4984 N N . THR A 1 628 ? -24.566 -21.670 -16.424 1.00 90.38 628 THR A N 1
ATOM 4985 C CA . THR A 1 628 ? -25.930 -21.498 -16.944 1.00 90.38 628 THR A CA 1
ATOM 4986 C C . THR A 1 628 ? -26.955 -21.315 -15.816 1.00 90.38 628 THR A C 1
ATOM 4988 O O . THR A 1 628 ? -26.921 -22.021 -14.799 1.00 90.38 628 THR A O 1
ATOM 4991 N N . ASP A 1 629 ? -27.888 -20.382 -16.023 1.00 89.50 629 ASP A N 1
ATOM 4992 C CA . ASP A 1 629 ? -28.972 -20.030 -15.098 1.00 89.50 629 ASP A CA 1
ATOM 4993 C C . ASP A 1 629 ? -28.474 -19.757 -13.666 1.00 89.50 629 ASP A C 1
ATOM 4995 O O . ASP A 1 629 ? -28.945 -20.365 -12.698 1.00 89.50 629 ASP A O 1
ATOM 4999 N N . ILE A 1 630 ? -27.466 -18.886 -13.536 1.00 94.62 630 ILE A N 1
ATOM 5000 C CA . ILE A 1 630 ? -26.914 -18.446 -12.249 1.00 94.62 630 ILE A CA 1
ATOM 5001 C C . ILE A 1 630 ? -27.611 -17.181 -11.731 1.00 94.62 630 ILE A C 1
ATOM 5003 O O . ILE A 1 630 ? -27.620 -16.134 -12.382 1.00 94.62 630 ILE A O 1
ATOM 5007 N N . LYS A 1 631 ? -28.150 -17.242 -10.510 1.00 94.94 631 LYS A N 1
ATOM 5008 C CA . LYS A 1 631 ? -28.671 -16.070 -9.792 1.00 94.94 631 LYS A CA 1
ATOM 5009 C C . LYS A 1 631 ? -27.527 -15.368 -9.054 1.00 94.94 631 LYS A C 1
ATOM 5011 O O . LYS A 1 631 ? -27.230 -15.689 -7.903 1.00 94.94 631 LYS A O 1
ATOM 5016 N N . LEU A 1 632 ? -26.868 -14.429 -9.733 1.00 94.31 632 LEU A N 1
ATOM 5017 C CA . LEU A 1 632 ? -25.732 -13.660 -9.212 1.00 94.31 632 LEU A CA 1
ATOM 5018 C C . LEU A 1 632 ? -26.156 -12.274 -8.707 1.00 94.31 632 LEU A C 1
ATOM 5020 O O . LEU A 1 632 ? -26.784 -11.517 -9.442 1.00 94.31 632 LEU A O 1
ATOM 5024 N N . GLN A 1 633 ? -25.711 -11.904 -7.504 1.00 92.69 633 GLN A N 1
ATOM 5025 C CA . GLN A 1 633 ? -25.778 -10.536 -6.986 1.00 92.69 633 GLN A CA 1
ATOM 5026 C C . GLN A 1 633 ? -24.366 -9.984 -6.756 1.00 92.69 633 GLN A C 1
ATOM 5028 O O . GLN A 1 633 ? -23.567 -10.568 -6.028 1.00 92.69 633 GLN A O 1
ATOM 5033 N N . ILE A 1 634 ? -24.062 -8.817 -7.325 1.00 89.81 634 ILE A N 1
ATOM 5034 C CA . ILE A 1 634 ? -22.814 -8.083 -7.066 1.00 89.81 634 ILE A CA 1
ATOM 5035 C C . ILE A 1 634 ? -23.093 -6.812 -6.260 1.00 89.81 634 ILE A C 1
ATOM 5037 O O . ILE A 1 634 ? -24.060 -6.097 -6.532 1.00 89.81 634 ILE A O 1
ATOM 5041 N N . ILE A 1 635 ? -22.249 -6.519 -5.269 1.00 86.31 635 ILE A N 1
ATOM 5042 C CA . ILE A 1 635 ? -22.376 -5.355 -4.386 1.00 86.31 635 ILE A CA 1
ATOM 5043 C C . ILE A 1 635 ? -21.007 -4.673 -4.227 1.00 86.31 635 ILE A C 1
ATOM 5045 O O . ILE A 1 635 ? -20.039 -5.264 -3.748 1.00 86.31 635 ILE A O 1
ATOM 5049 N N . HIS A 1 636 ? -20.914 -3.404 -4.615 1.00 82.94 636 HIS A N 1
ATOM 5050 C CA . HIS A 1 636 ? -19.704 -2.584 -4.534 1.00 82.94 636 HIS A CA 1
ATOM 5051 C C . HIS A 1 636 ? -20.040 -1.087 -4.414 1.00 82.94 636 HIS A C 1
ATOM 5053 O O . HIS A 1 636 ? -21.157 -0.666 -4.702 1.00 82.94 636 HIS A O 1
ATOM 5059 N N . ALA A 1 637 ? -19.055 -0.251 -4.066 1.00 74.25 637 ALA A N 1
ATOM 5060 C CA . ALA A 1 637 ? -19.244 1.187 -3.797 1.00 74.25 637 ALA A CA 1
ATOM 5061 C C . ALA A 1 637 ? -20.046 1.971 -4.863 1.00 74.25 637 ALA A C 1
ATOM 5063 O O . ALA A 1 637 ? -20.794 2.889 -4.528 1.00 74.25 637 ALA A O 1
ATOM 5064 N N . GLU A 1 638 ? -19.880 1.622 -6.145 1.00 72.88 638 GLU A N 1
ATOM 5065 C CA . GLU A 1 638 ? -20.565 2.299 -7.258 1.00 72.88 638 GLU A CA 1
ATOM 5066 C C . GLU A 1 638 ? -22.029 1.865 -7.460 1.00 72.88 638 GLU A C 1
ATOM 5068 O O . GLU A 1 638 ? -22.777 2.609 -8.081 1.00 72.88 638 GLU A O 1
ATOM 5073 N N . ASN A 1 639 ? -22.457 0.688 -6.970 1.00 78.25 639 ASN A N 1
ATOM 5074 C CA . ASN A 1 639 ? -23.828 0.187 -7.161 1.00 78.25 639 ASN A CA 1
ATOM 5075 C C . ASN A 1 639 ? -24.634 0.083 -5.857 1.00 78.25 639 ASN A C 1
ATOM 5077 O O . ASN A 1 639 ? -25.854 -0.027 -5.925 1.00 78.25 639 ASN A O 1
ATOM 5081 N N . SER A 1 640 ? -24.010 0.235 -4.682 1.00 71.81 640 SER A N 1
ATOM 5082 C CA . SER A 1 640 ? -24.693 0.323 -3.378 1.00 71.81 640 SER A CA 1
ATOM 5083 C C . SER A 1 640 ? -25.687 1.491 -3.256 1.00 71.81 640 SER A C 1
ATOM 5085 O O . SER A 1 640 ? -26.446 1.566 -2.293 1.00 71.81 640 SER A O 1
ATOM 5087 N N . GLY A 1 641 ? -25.680 2.418 -4.221 1.00 66.81 641 GLY A N 1
ATOM 5088 C CA . GLY A 1 641 ? -26.662 3.497 -4.353 1.00 66.81 641 GLY A CA 1
ATOM 5089 C C . GLY A 1 641 ? -27.869 3.191 -5.239 1.00 66.81 641 GLY A C 1
ATOM 5090 O O . GLY A 1 641 ? -28.821 3.970 -5.225 1.00 66.81 641 GLY A O 1
ATOM 5091 N N . SER A 1 642 ? -27.836 2.100 -6.005 1.00 74.12 642 SER A N 1
ATOM 5092 C CA . SER A 1 642 ? -28.938 1.696 -6.884 1.00 74.12 642 SER A CA 1
ATOM 5093 C C . SER A 1 642 ? -30.169 1.270 -6.079 1.00 74.12 642 SER A C 1
ATOM 5095 O O . SER A 1 642 ? -30.061 0.889 -4.908 1.00 74.12 642 SER A O 1
ATOM 5097 N N . VAL A 1 643 ? -31.352 1.379 -6.683 1.00 77.25 643 VAL A N 1
ATOM 5098 C CA . VAL A 1 643 ? -32.622 1.056 -6.010 1.00 77.25 643 VAL A CA 1
ATOM 5099 C C . VAL A 1 643 ? -32.682 -0.441 -5.716 1.00 77.25 643 VAL A C 1
ATOM 5101 O O . VAL A 1 643 ? -33.035 -0.842 -4.611 1.00 77.25 643 VAL A O 1
ATOM 5104 N N . GLU A 1 644 ? -32.233 -1.237 -6.677 1.00 81.94 644 GLU A N 1
ATOM 5105 C CA . GLU A 1 644 ? -32.192 -2.692 -6.681 1.00 81.94 644 GLU A CA 1
ATOM 5106 C C . GLU A 1 644 ? -31.280 -3.214 -5.562 1.00 81.94 644 GLU A C 1
ATOM 5108 O O . GLU A 1 644 ? -31.697 -4.025 -4.738 1.00 81.94 644 GLU A O 1
ATOM 5113 N N . VAL A 1 645 ? -30.049 -2.695 -5.462 1.00 82.12 645 VAL A N 1
ATOM 5114 C CA . VAL A 1 645 ? -29.103 -3.120 -4.416 1.00 82.12 645 VAL A CA 1
ATOM 5115 C C . VAL A 1 645 ? -29.536 -2.638 -3.031 1.00 82.12 645 VAL A C 1
ATOM 5117 O O . VAL A 1 645 ? -29.320 -3.355 -2.058 1.00 82.12 645 VAL A O 1
ATOM 5120 N N . ARG A 1 646 ? -30.173 -1.465 -2.906 1.00 78.25 646 ARG A N 1
ATOM 5121 C CA . ARG A 1 646 ? -30.745 -1.026 -1.620 1.00 78.25 646 ARG A CA 1
ATOM 5122 C C . ARG A 1 646 ? -31.884 -1.939 -1.173 1.00 78.25 646 ARG A C 1
ATOM 5124 O O . ARG A 1 646 ? -31.838 -2.420 -0.050 1.00 78.25 646 ARG A O 1
ATOM 5131 N N . GLN A 1 647 ? -32.829 -2.255 -2.061 1.00 82.56 647 GLN A N 1
ATOM 5132 C CA . GLN A 1 647 ? -33.917 -3.200 -1.777 1.00 82.56 647 GLN A CA 1
ATOM 5133 C C . GLN A 1 647 ? -33.388 -4.588 -1.383 1.00 82.56 647 GLN A C 1
ATOM 5135 O O . GLN A 1 647 ? -33.878 -5.173 -0.414 1.00 82.56 647 GLN A O 1
ATOM 5140 N N . PHE A 1 648 ? -32.346 -5.068 -2.075 1.00 86.25 648 PHE A N 1
ATOM 5141 C CA . PHE A 1 648 ? -31.650 -6.308 -1.730 1.00 86.25 648 PHE A CA 1
ATOM 5142 C C . PHE A 1 648 ? -31.000 -6.245 -0.342 1.00 86.25 648 PHE A C 1
ATOM 5144 O O . PHE A 1 648 ? -31.124 -7.186 0.433 1.00 86.25 648 PHE A O 1
ATOM 5151 N N . LEU A 1 649 ? -30.313 -5.149 -0.003 1.00 82.25 649 LEU A N 1
ATOM 5152 C CA . LEU A 1 649 ? -29.655 -4.980 1.298 1.00 82.25 649 LEU A CA 1
ATOM 5153 C C . LEU A 1 649 ? -30.661 -4.850 2.451 1.00 82.25 649 LEU A C 1
ATOM 5155 O O . LEU A 1 649 ? -30.474 -5.492 3.485 1.00 82.25 649 LEU A O 1
ATOM 5159 N N . ASP A 1 650 ? -31.738 -4.084 2.263 1.00 81.19 650 ASP A N 1
ATOM 5160 C CA . ASP A 1 650 ? -32.789 -3.866 3.266 1.00 81.19 650 ASP A CA 1
ATOM 5161 C C . ASP A 1 650 ? -33.489 -5.180 3.667 1.00 81.19 650 ASP A C 1
ATOM 5163 O O . ASP A 1 650 ? -33.886 -5.344 4.821 1.00 81.19 650 ASP A O 1
ATOM 5167 N N . ASN A 1 651 ? -33.593 -6.139 2.737 1.00 84.94 651 ASN A N 1
ATOM 5168 C CA . ASN A 1 651 ? -34.229 -7.445 2.945 1.00 84.94 651 ASN A CA 1
ATOM 5169 C C . ASN A 1 651 ? -33.266 -8.629 2.741 1.00 84.94 651 ASN A C 1
ATOM 5171 O O . ASN A 1 651 ? -33.707 -9.733 2.420 1.00 84.94 651 ASN A O 1
ATOM 5175 N N . VAL A 1 652 ? -31.956 -8.438 2.951 1.00 88.06 652 VAL A N 1
ATOM 5176 C CA . VAL A 1 652 ? -30.913 -9.396 2.524 1.00 88.06 652 VAL A CA 1
ATOM 5177 C C . VAL A 1 652 ? -31.136 -10.830 3.006 1.00 88.06 652 VAL A C 1
ATOM 5179 O O . VAL A 1 652 ? -30.852 -11.780 2.282 1.00 88.06 652 VAL A O 1
ATOM 5182 N N . ASN A 1 653 ? -31.693 -11.017 4.203 1.00 90.81 653 ASN A N 1
ATOM 5183 C CA . ASN A 1 653 ? -31.964 -12.343 4.761 1.00 90.81 653 ASN A CA 1
ATOM 5184 C C . ASN A 1 653 ? -33.099 -13.104 4.058 1.00 90.81 653 ASN A C 1
ATOM 5186 O O . ASN A 1 653 ? -33.134 -14.330 4.154 1.00 90.81 653 ASN A O 1
ATOM 5190 N N . VAL A 1 654 ? -33.977 -12.399 3.342 1.00 92.38 654 VAL A N 1
ATOM 5191 C CA . VAL A 1 654 ? -35.035 -12.965 2.496 1.00 92.38 654 VAL A CA 1
ATOM 5192 C C . VAL A 1 654 ? -34.541 -13.080 1.056 1.00 92.38 654 VAL A C 1
ATOM 5194 O O . VAL A 1 654 ? -34.514 -14.180 0.519 1.00 92.38 654 VAL A O 1
ATOM 5197 N N . GLU A 1 655 ? -34.074 -11.981 0.460 1.00 90.75 655 GLU A N 1
ATOM 5198 C CA . GLU A 1 655 ? -33.667 -11.927 -0.955 1.00 90.75 655 GLU A CA 1
ATOM 5199 C C . GLU A 1 655 ? -32.532 -12.909 -1.277 1.00 90.75 655 GLU A C 1
ATOM 5201 O O . GLU A 1 655 ? -32.555 -13.607 -2.292 1.00 90.75 655 GLU A O 1
ATOM 5206 N N . SER A 1 656 ? -31.561 -13.048 -0.366 1.00 93.62 656 SER A N 1
ATOM 5207 C CA . SER A 1 656 ? -30.446 -13.970 -0.584 1.00 93.62 656 SER A CA 1
ATOM 5208 C C . SER A 1 656 ? -30.832 -15.450 -0.549 1.00 93.62 656 SER A C 1
ATOM 5210 O O . SER A 1 656 ? -30.042 -16.259 -1.035 1.00 93.62 656 SER A O 1
ATOM 5212 N N . LEU A 1 657 ? -32.023 -15.825 -0.046 1.00 94.19 657 LEU A N 1
ATOM 5213 C CA . LEU A 1 657 ? -32.493 -17.222 -0.017 1.00 94.19 657 LEU A CA 1
ATOM 5214 C C . LEU A 1 657 ? -32.607 -17.845 -1.408 1.00 94.19 657 LEU A C 1
ATOM 5216 O O . LEU A 1 657 ? -32.509 -19.065 -1.522 1.00 94.19 657 LEU A O 1
ATOM 5220 N N . GLU A 1 658 ? -32.777 -17.023 -2.440 1.00 91.19 658 GLU A N 1
ATOM 5221 C CA . GLU A 1 658 ? -32.847 -17.453 -3.834 1.00 91.19 658 GLU A CA 1
ATOM 5222 C C . GLU A 1 658 ? -31.539 -17.213 -4.601 1.00 91.19 658 GLU A C 1
ATOM 5224 O O . GLU A 1 658 ? -31.393 -17.725 -5.703 1.00 91.19 658 GLU A O 1
ATOM 5229 N N . THR A 1 659 ? -30.571 -16.472 -4.054 1.00 94.56 659 THR A N 1
ATOM 5230 C CA . THR A 1 659 ? -29.316 -16.125 -4.745 1.00 94.56 659 THR A CA 1
ATOM 5231 C C . THR A 1 659 ? -28.309 -17.280 -4.714 1.00 94.56 659 THR A C 1
ATOM 5233 O O . THR A 1 659 ? -28.066 -17.873 -3.661 1.00 94.56 659 THR A O 1
ATOM 5236 N N . ASP A 1 660 ? -27.687 -17.600 -5.848 1.00 96.25 660 ASP A N 1
ATOM 5237 C CA . ASP A 1 660 ? -26.649 -18.638 -5.950 1.00 96.25 660 ASP A CA 1
ATOM 5238 C C . ASP A 1 660 ? -25.274 -18.101 -5.547 1.00 96.25 660 ASP A C 1
ATOM 5240 O O . ASP A 1 660 ? -24.517 -18.784 -4.859 1.00 96.25 660 ASP A O 1
ATOM 5244 N N . VAL A 1 661 ? -24.952 -16.861 -5.929 1.00 96.56 661 VAL A N 1
ATOM 5245 C CA . VAL A 1 661 ? -23.682 -16.227 -5.559 1.00 96.56 661 VAL A CA 1
ATOM 5246 C C . VAL A 1 661 ? -23.835 -14.748 -5.221 1.00 96.56 661 VAL A C 1
ATOM 5248 O O . VAL A 1 661 ? -24.460 -13.992 -5.964 1.00 96.56 661 VAL A O 1
ATOM 5251 N N . ILE A 1 662 ? -23.230 -14.328 -4.107 1.00 94.50 662 ILE A N 1
ATOM 5252 C CA . ILE A 1 662 ? -23.097 -12.912 -3.736 1.00 94.50 662 ILE A CA 1
ATOM 5253 C C . ILE A 1 662 ? -21.620 -12.530 -3.781 1.00 94.50 662 ILE A C 1
ATOM 5255 O O . ILE A 1 662 ? -20.816 -13.126 -3.068 1.00 94.50 662 ILE A O 1
ATOM 5259 N N . VAL A 1 663 ? -21.271 -11.517 -4.575 1.00 93.25 663 VAL A N 1
ATOM 5260 C CA . VAL A 1 663 ? -19.907 -10.975 -4.686 1.00 93.25 663 VAL A CA 1
ATOM 5261 C C . VAL A 1 663 ? -19.852 -9.578 -4.067 1.00 93.25 663 VAL A C 1
ATOM 5263 O O . VAL A 1 663 ? -20.556 -8.677 -4.525 1.00 93.25 663 VAL A O 1
ATOM 5266 N N . VAL A 1 664 ? -19.016 -9.378 -3.043 1.00 90.06 664 VAL A N 1
ATOM 5267 C CA . VAL A 1 664 ? -18.890 -8.104 -2.311 1.00 90.06 664 VAL A CA 1
ATOM 5268 C C . VAL A 1 664 ? -17.483 -7.516 -2.374 1.00 90.06 664 VAL A C 1
ATOM 5270 O O . VAL A 1 664 ? -16.500 -8.249 -2.311 1.00 90.06 664 VAL A O 1
ATOM 5273 N N . SER A 1 665 ? -17.391 -6.182 -2.442 1.00 86.38 665 SER A N 1
ATOM 5274 C CA . SER A 1 665 ? -16.119 -5.442 -2.352 1.00 86.38 665 SER A CA 1
ATOM 5275 C C . SER A 1 665 ? -15.863 -4.836 -0.954 1.00 86.38 665 SER A C 1
ATOM 5277 O O . SER A 1 665 ? -16.802 -4.728 -0.151 1.00 86.38 665 SER A O 1
ATOM 5279 N N . PRO A 1 666 ? -14.634 -4.354 -0.641 1.00 78.25 666 PRO A N 1
ATOM 5280 C CA . PRO A 1 666 ? -14.248 -3.841 0.686 1.00 78.25 666 PRO A CA 1
ATOM 5281 C C . PRO A 1 666 ? -15.190 -2.773 1.252 1.00 78.25 666 PRO A C 1
ATOM 5283 O O . PRO A 1 666 ? -15.379 -2.645 2.465 1.00 78.25 666 PRO A O 1
ATOM 5286 N N . SER A 1 667 ? -15.802 -1.987 0.366 1.00 68.25 667 SER A N 1
ATOM 5287 C CA . SER A 1 667 ? -16.601 -0.811 0.709 1.00 68.25 667 SER A CA 1
ATOM 5288 C C . SER A 1 667 ? -17.959 -1.128 1.341 1.00 68.25 667 SER A C 1
ATOM 5290 O O . SER A 1 667 ? -18.475 -0.284 2.071 1.00 68.25 667 SER A O 1
ATOM 5292 N N . VAL A 1 668 ? -18.515 -2.324 1.122 1.00 69.88 668 VAL A N 1
ATOM 5293 C CA . VAL A 1 668 ? -19.876 -2.703 1.570 1.00 69.88 668 VAL A CA 1
ATOM 5294 C C . VAL A 1 668 ? -19.916 -3.772 2.663 1.00 69.88 668 VAL A C 1
ATOM 5296 O O . VAL A 1 668 ? -20.946 -3.936 3.311 1.00 69.88 668 VAL A O 1
ATOM 5299 N N . ILE A 1 669 ? -18.789 -4.433 2.937 1.00 70.06 669 ILE A N 1
ATOM 5300 C CA . ILE A 1 669 ? -18.670 -5.523 3.919 1.00 70.06 669 ILE A CA 1
ATOM 5301 C C . ILE A 1 669 ? -19.243 -5.177 5.301 1.00 70.06 669 ILE A C 1
ATOM 5303 O O . ILE A 1 669 ? -20.004 -5.968 5.851 1.00 70.06 669 ILE A O 1
ATOM 5307 N N . SER A 1 670 ? -18.925 -4.010 5.875 1.00 63.75 670 SER A N 1
ATOM 5308 C CA . SER A 1 670 ? -19.279 -3.729 7.276 1.00 63.75 670 SER A CA 1
ATOM 5309 C C . SER A 1 670 ? -20.777 -3.530 7.538 1.00 63.75 670 SER A C 1
ATOM 5311 O O . SER A 1 670 ? -21.197 -3.657 8.685 1.00 63.75 670 SER A O 1
ATOM 5313 N N . GLY A 1 671 ? -21.587 -3.290 6.498 1.00 60.88 671 GLY A N 1
ATOM 5314 C CA . GLY A 1 671 ? -23.046 -3.137 6.602 1.00 60.88 671 GLY A CA 1
ATOM 5315 C C . GLY A 1 671 ? -23.860 -4.407 6.328 1.00 60.88 671 GLY A C 1
ATOM 5316 O O . GLY A 1 671 ? -25.083 -4.352 6.385 1.00 60.88 671 GLY A O 1
ATOM 5317 N N . LEU A 1 672 ? -23.215 -5.532 6.003 1.00 76.50 672 LEU A N 1
ATOM 5318 C CA . LEU A 1 672 ? -23.889 -6.770 5.606 1.00 76.50 672 LEU A CA 1
ATOM 5319 C C . LEU A 1 672 ? -23.955 -7.768 6.779 1.00 76.50 672 LEU A C 1
ATOM 5321 O O . LEU A 1 672 ? -22.929 -8.043 7.402 1.00 76.50 672 LEU A O 1
ATOM 5325 N N . SER A 1 673 ? -25.131 -8.339 7.062 1.00 80.12 673 SER A N 1
ATOM 5326 C CA . SER A 1 673 ? -25.293 -9.491 7.970 1.00 80.12 673 SER A CA 1
ATOM 5327 C C . SER A 1 673 ? -26.268 -10.492 7.353 1.00 80.12 673 SER A C 1
ATOM 5329 O O . SER A 1 673 ? -27.457 -10.196 7.211 1.00 80.12 673 SER A O 1
ATOM 5331 N N . ILE A 1 674 ? -25.757 -11.658 6.947 1.00 88.62 674 ILE A N 1
ATOM 5332 C CA . ILE A 1 674 ? -26.557 -12.736 6.356 1.00 88.62 674 ILE A CA 1
ATOM 5333 C C . ILE A 1 674 ? -26.631 -13.870 7.375 1.00 88.62 674 ILE A C 1
ATOM 5335 O O . ILE A 1 674 ? -25.642 -14.541 7.651 1.00 88.62 674 ILE A O 1
ATOM 5339 N N . GLU A 1 675 ? -27.808 -14.060 7.951 1.00 89.62 675 GLU A N 1
ATOM 5340 C CA . GLU A 1 675 ? -28.076 -14.893 9.127 1.00 89.62 675 GLU A CA 1
ATOM 5341 C C . GLU A 1 675 ? -28.941 -16.120 8.793 1.00 89.62 675 GLU A C 1
ATOM 5343 O O . GLU A 1 675 ? -29.096 -17.015 9.618 1.00 89.62 675 GLU A O 1
ATOM 5348 N N . ASN A 1 676 ? -29.444 -16.211 7.556 1.00 92.19 676 ASN A N 1
ATOM 5349 C CA . ASN A 1 676 ? -30.271 -17.321 7.067 1.00 92.19 676 ASN A CA 1
ATOM 5350 C C . ASN A 1 676 ? -29.520 -18.654 6.839 1.00 92.19 676 ASN A C 1
ATOM 5352 O O . ASN A 1 676 ? -30.148 -19.656 6.506 1.00 92.19 676 ASN A O 1
ATOM 5356 N N . GLY A 1 677 ? -28.192 -18.681 6.996 1.00 91.12 677 GLY A N 1
ATOM 5357 C CA . GLY A 1 677 ? -27.374 -19.897 6.909 1.00 91.12 677 GLY A CA 1
ATOM 5358 C C . GLY A 1 677 ? -27.213 -20.512 5.511 1.00 91.12 677 GLY A C 1
ATOM 5359 O O . GLY A 1 677 ? -26.667 -21.612 5.413 1.00 91.12 677 GLY A O 1
ATOM 5360 N N . ARG A 1 678 ? -27.660 -19.842 4.434 1.00 94.31 678 ARG A N 1
ATOM 5361 C CA . ARG A 1 678 ? -27.645 -20.396 3.063 1.00 94.31 678 ARG A CA 1
ATOM 5362 C C . ARG A 1 678 ? -26.239 -20.616 2.495 1.00 94.31 678 ARG A C 1
ATOM 5364 O O . ARG A 1 678 ? -26.004 -21.607 1.808 1.00 94.31 678 ARG A O 1
ATOM 5371 N N . PHE A 1 679 ? -25.305 -19.705 2.760 1.00 95.75 679 PHE A N 1
ATOM 5372 C CA . PHE A 1 679 ? -23.964 -19.741 2.169 1.00 95.75 679 PHE A CA 1
ATOM 5373 C C . PHE A 1 679 ? -23.005 -20.564 3.033 1.00 95.75 679 PHE A C 1
ATOM 5375 O O . PHE A 1 679 ? -22.390 -20.056 3.969 1.00 95.75 679 PHE A O 1
ATOM 5382 N N . LYS A 1 680 ? -22.879 -21.854 2.706 1.00 96.19 680 LYS A N 1
ATOM 5383 C CA . LYS A 1 680 ? -21.963 -22.797 3.378 1.00 96.19 680 LYS A CA 1
ATOM 5384 C C . LYS A 1 680 ? -20.524 -22.752 2.864 1.00 96.19 680 LYS A C 1
ATOM 5386 O O . LYS A 1 680 ? -19.632 -23.294 3.521 1.00 96.19 680 LYS A O 1
ATOM 5391 N N . HIS A 1 681 ? -20.314 -22.081 1.732 1.00 97.56 681 HIS A N 1
ATOM 5392 C CA . HIS A 1 681 ? -19.018 -21.870 1.099 1.00 97.56 681 HIS A CA 1
ATOM 5393 C C . HIS A 1 681 ? -18.742 -20.368 0.955 1.00 97.56 681 HIS A C 1
ATOM 5395 O O . HIS A 1 681 ? -19.549 -19.641 0.370 1.00 97.56 681 HIS A O 1
ATOM 5401 N N . CYS A 1 682 ? -17.599 -19.910 1.460 1.00 96.88 682 CYS A N 1
ATOM 5402 C CA . CYS A 1 682 ? -17.153 -18.522 1.371 1.00 96.88 682 CYS A CA 1
ATOM 5403 C C . CYS A 1 682 ? -15.784 -18.453 0.685 1.00 96.88 682 CYS A C 1
ATOM 5405 O O . CYS A 1 682 ? -14.848 -19.132 1.097 1.00 96.88 682 CYS A O 1
ATOM 5407 N N . PHE A 1 683 ? -15.665 -17.639 -0.357 1.00 97.75 683 PHE A N 1
ATOM 5408 C CA . PHE A 1 683 ? -14.433 -17.407 -1.104 1.00 97.75 683 PHE A CA 1
ATOM 5409 C C . PHE A 1 683 ? -13.852 -16.036 -0.758 1.00 97.75 683 PHE A C 1
ATOM 5411 O O . PHE A 1 683 ? -14.608 -15.082 -0.582 1.00 97.75 683 PHE A O 1
ATOM 5418 N N . ALA A 1 684 ? -12.526 -15.913 -0.703 1.00 96.56 684 ALA A N 1
ATOM 5419 C CA . ALA A 1 684 ? -11.850 -14.627 -0.549 1.00 96.56 684 ALA A CA 1
ATOM 5420 C C . ALA A 1 684 ? -10.665 -14.484 -1.514 1.00 96.56 684 ALA A C 1
ATOM 5422 O O . ALA A 1 684 ? -9.784 -15.344 -1.557 1.00 96.56 684 ALA A O 1
ATOM 5423 N N . PHE A 1 685 ? -10.635 -13.372 -2.249 1.00 95.12 685 PHE A N 1
ATOM 5424 C CA . PHE A 1 685 ? -9.585 -13.011 -3.202 1.00 95.12 685 PHE A CA 1
ATOM 5425 C C . PHE A 1 685 ? -8.845 -11.760 -2.713 1.00 95.12 685 PHE A C 1
ATOM 5427 O O . PHE A 1 685 ? -9.253 -10.634 -3.008 1.00 95.12 685 PHE A O 1
ATOM 5434 N N . VAL A 1 686 ? -7.771 -11.946 -1.941 1.00 94.44 686 VAL A N 1
ATOM 5435 C CA . VAL A 1 686 ? -7.131 -10.878 -1.156 1.00 94.44 686 VAL A CA 1
ATOM 5436 C C . VAL A 1 686 ? -5.862 -10.330 -1.814 1.00 94.44 686 VAL A C 1
ATOM 5438 O O . VAL A 1 686 ? -4.956 -11.069 -2.195 1.00 94.44 686 VAL A O 1
ATOM 5441 N N . ASN A 1 687 ? -5.783 -9.005 -1.921 1.00 91.69 687 ASN A N 1
ATOM 5442 C CA . ASN A 1 687 ? -4.705 -8.258 -2.572 1.00 91.69 687 ASN A CA 1
ATOM 5443 C C . ASN A 1 687 ? -4.075 -7.193 -1.647 1.00 91.69 687 ASN A C 1
ATOM 5445 O O . ASN A 1 687 ? -3.193 -6.449 -2.077 1.00 91.69 687 ASN A O 1
ATOM 5449 N N . GLY A 1 688 ? -4.492 -7.122 -0.381 1.00 89.62 688 GLY A N 1
ATOM 5450 C CA . GLY A 1 688 ? -3.946 -6.233 0.645 1.00 89.62 688 GLY A CA 1
ATOM 5451 C C . GLY A 1 688 ? -4.545 -4.831 0.606 1.00 89.62 688 GLY A C 1
ATOM 5452 O O . GLY A 1 688 ? -3.832 -3.864 0.853 1.00 89.62 688 GLY A O 1
ATOM 5453 N N . ILE A 1 689 ? -5.820 -4.711 0.232 1.00 88.19 689 ILE A N 1
ATOM 5454 C CA . ILE A 1 689 ? -6.606 -3.478 0.383 1.00 88.19 689 ILE A CA 1
ATOM 5455 C C . ILE A 1 689 ? -7.364 -3.504 1.718 1.00 88.19 689 ILE A C 1
ATOM 5457 O O . ILE A 1 689 ? -7.412 -2.483 2.400 1.00 88.19 689 ILE A O 1
ATOM 5461 N N . LEU A 1 690 ? -7.914 -4.659 2.095 1.00 88.19 690 LEU A N 1
ATOM 5462 C CA . LEU A 1 690 ? -8.307 -5.006 3.458 1.00 88.19 690 LEU A CA 1
ATOM 5463 C C . LEU A 1 690 ? -7.080 -5.471 4.262 1.00 88.19 690 LEU A C 1
ATOM 5465 O O . LEU A 1 690 ? -6.215 -6.178 3.734 1.00 88.19 690 LEU A O 1
ATOM 5469 N N . SER A 1 691 ? -7.043 -5.130 5.552 1.00 86.75 691 SER A N 1
ATOM 5470 C CA . SER A 1 691 ? -6.125 -5.755 6.514 1.00 86.75 691 SER A CA 1
ATOM 5471 C C . SER A 1 691 ? -6.506 -7.217 6.784 1.00 86.75 691 SER A C 1
ATOM 5473 O O . SER A 1 691 ? -7.619 -7.657 6.488 1.00 86.75 691 SER A O 1
ATOM 5475 N N . ASP A 1 692 ? -5.612 -7.968 7.420 1.00 91.19 692 ASP A N 1
ATOM 5476 C CA . ASP A 1 692 ? -5.885 -9.310 7.945 1.00 91.19 692 ASP A CA 1
ATOM 5477 C C . ASP A 1 692 ? -7.123 -9.348 8.867 1.00 91.19 692 ASP A C 1
ATOM 5479 O O . ASP A 1 692 ? -8.035 -10.151 8.648 1.00 91.19 692 ASP A O 1
ATOM 5483 N N . SER A 1 693 ? -7.225 -8.433 9.836 1.00 86.88 693 SER A N 1
ATOM 5484 C CA . SER A 1 693 ? -8.376 -8.333 10.746 1.00 86.88 693 SER A CA 1
ATOM 5485 C C . SER A 1 693 ? -9.691 -8.084 9.995 1.00 86.88 693 SER A C 1
ATOM 5487 O O . SER A 1 693 ? -10.717 -8.700 10.315 1.00 86.88 693 SER A O 1
ATOM 5489 N N . GLN A 1 694 ? -9.661 -7.245 8.954 1.00 88.19 694 GLN A N 1
ATOM 5490 C CA . GLN A 1 694 ? -10.815 -6.932 8.112 1.00 88.19 694 GLN A CA 1
ATOM 5491 C C . GLN A 1 694 ? -11.180 -8.073 7.148 1.00 88.19 694 GLN A C 1
ATOM 5493 O O . GLN A 1 694 ? -12.369 -8.297 6.914 1.00 88.19 694 GLN A O 1
ATOM 5498 N N . VAL A 1 695 ? -10.211 -8.844 6.638 1.00 92.19 695 VAL A N 1
ATOM 5499 C CA . VAL A 1 695 ? -10.467 -10.084 5.876 1.00 92.19 695 VAL A CA 1
ATOM 5500 C C . VAL A 1 695 ? -11.254 -11.072 6.737 1.00 92.19 695 VAL A C 1
ATOM 5502 O O . VAL A 1 695 ? -12.284 -11.582 6.292 1.00 92.19 695 VAL A O 1
ATOM 5505 N N . LEU A 1 696 ? -10.854 -11.271 7.999 1.00 90.00 696 LEU A N 1
ATOM 5506 C CA . LEU A 1 696 ? -11.612 -12.105 8.940 1.00 90.00 696 LEU A CA 1
ATOM 5507 C C . LEU A 1 696 ? -13.016 -11.537 9.214 1.00 90.00 696 LEU A C 1
ATOM 5509 O O . LEU A 1 696 ? -13.976 -12.296 9.348 1.00 90.00 696 LEU A O 1
ATOM 5513 N N . GLN A 1 697 ? -13.190 -10.215 9.269 1.00 85.94 697 GLN A N 1
ATOM 5514 C CA . GLN A 1 697 ? -14.529 -9.620 9.375 1.00 85.94 697 GLN A CA 1
ATOM 5515 C C . GLN A 1 697 ? -15.375 -9.781 8.105 1.00 85.94 697 GLN A C 1
ATOM 5517 O O . GLN A 1 697 ? -16.603 -9.772 8.205 1.00 85.94 697 GLN A O 1
ATOM 5522 N N . ALA A 1 698 ? -14.752 -9.903 6.932 1.00 90.38 698 ALA A N 1
ATOM 5523 C CA . ALA A 1 698 ? -15.424 -10.044 5.647 1.00 90.38 698 ALA A CA 1
ATOM 5524 C C . ALA A 1 698 ? -15.952 -11.462 5.414 1.00 90.38 698 ALA A C 1
ATOM 5526 O O . ALA A 1 698 ? -17.123 -11.636 5.073 1.00 90.38 698 ALA A O 1
ATOM 5527 N N . ILE A 1 699 ? -15.120 -12.478 5.654 1.00 92.44 699 ILE A N 1
ATOM 5528 C CA . ILE A 1 699 ? -15.509 -13.879 5.436 1.00 92.44 699 ILE A CA 1
ATOM 5529 C C . ILE A 1 699 ? -16.621 -14.338 6.392 1.00 92.44 699 ILE A C 1
ATOM 5531 O O . ILE A 1 699 ? -17.410 -15.203 6.030 1.00 92.44 699 ILE A O 1
ATOM 5535 N N . ASN A 1 700 ? -16.736 -13.713 7.570 1.00 88.56 700 ASN A N 1
ATOM 5536 C CA . ASN A 1 700 ? -17.737 -14.020 8.602 1.00 88.56 700 ASN A CA 1
ATOM 5537 C C . ASN A 1 700 ? -19.090 -13.295 8.444 1.00 88.56 700 ASN A C 1
ATOM 5539 O O . ASN A 1 700 ? -19.930 -13.359 9.349 1.00 88.56 700 ASN A O 1
ATOM 5543 N N . ARG A 1 701 ? -19.310 -12.578 7.334 1.00 88.00 701 ARG A N 1
ATOM 5544 C CA . ARG A 1 701 ? -20.590 -11.910 7.024 1.00 88.00 701 ARG A CA 1
ATOM 5545 C C . ARG A 1 701 ? -21.733 -12.899 6.726 1.00 88.00 701 ARG A C 1
ATOM 5547 O O . ARG A 1 701 ? -22.827 -12.663 7.243 1.00 88.00 701 ARG A O 1
ATOM 5554 N N . PRO A 1 702 ? -21.520 -14.007 5.985 1.00 91.12 702 PRO A N 1
ATOM 5555 C CA . PRO A 1 702 ? -22.417 -15.163 6.005 1.00 91.12 702 PRO A CA 1
ATOM 5556 C C . PRO A 1 702 ? -22.258 -15.963 7.309 1.00 91.12 702 PRO A C 1
ATOM 5558 O O . PRO A 1 702 ? -21.269 -16.667 7.522 1.00 91.12 702 PRO A O 1
ATOM 5561 N N . ARG A 1 703 ? -23.248 -15.878 8.201 1.00 87.25 703 ARG A N 1
ATOM 5562 C CA . ARG A 1 703 ? -23.288 -16.672 9.436 1.00 87.25 703 ARG A CA 1
ATOM 5563 C C . ARG A 1 703 ? -23.550 -18.142 9.125 1.00 87.25 703 ARG A C 1
ATOM 5565 O O . ARG A 1 703 ? -24.377 -18.475 8.281 1.00 87.25 703 ARG A O 1
ATOM 5572 N N . GLY A 1 704 ? -22.864 -19.024 9.851 1.00 87.25 704 GLY A N 1
ATOM 5573 C CA . GLY A 1 704 ? -22.988 -20.471 9.671 1.00 87.25 704 GLY A CA 1
ATOM 5574 C C . GLY A 1 704 ? -22.289 -21.017 8.421 1.00 87.25 704 GLY A C 1
ATOM 5575 O O . GLY A 1 704 ? -22.622 -22.126 8.002 1.00 87.25 704 GLY A O 1
ATOM 5576 N N . CYS A 1 705 ? -21.355 -20.261 7.829 1.00 92.06 705 CYS A N 1
ATOM 5577 C CA . CYS A 1 705 ? -20.441 -20.763 6.806 1.00 92.06 705 CYS A CA 1
ATOM 5578 C C . CYS A 1 705 ? -19.470 -21.795 7.408 1.00 92.06 705 CYS A C 1
ATOM 5580 O O . CYS A 1 705 ? -18.911 -21.576 8.480 1.00 92.06 705 CYS A O 1
ATOM 5582 N N . GLU A 1 706 ? -19.272 -22.913 6.710 1.00 93.94 706 GLU A N 1
ATOM 5583 C CA . GLU A 1 706 ? -18.494 -24.065 7.197 1.00 93.94 706 GLU A CA 1
ATOM 5584 C C . GLU A 1 706 ? -17.157 -24.219 6.464 1.00 93.94 706 GLU A C 1
ATOM 5586 O O . GLU A 1 706 ? -16.182 -24.690 7.048 1.00 93.94 706 GLU A O 1
ATOM 5591 N N . ASN A 1 707 ? -17.107 -23.811 5.192 1.00 96.00 707 ASN A N 1
ATOM 5592 C CA . ASN A 1 707 ? -15.959 -23.993 4.310 1.00 96.00 707 ASN A CA 1
ATOM 5593 C C . ASN A 1 707 ? -15.523 -22.650 3.727 1.00 96.00 707 ASN A C 1
ATOM 5595 O O . ASN A 1 707 ? -16.260 -22.018 2.968 1.00 96.00 707 ASN A O 1
ATOM 5599 N N . PHE A 1 708 ? -14.301 -22.243 4.038 1.00 97.56 708 PHE A N 1
ATOM 5600 C CA . PHE A 1 708 ? -13.674 -21.045 3.501 1.00 97.56 708 PHE A CA 1
ATOM 5601 C C . PHE A 1 708 ? -12.643 -21.437 2.437 1.00 97.56 708 PHE A C 1
ATOM 5603 O O . PHE A 1 708 ? -11.967 -22.457 2.568 1.00 97.56 708 PHE A O 1
ATOM 5610 N N . TYR A 1 709 ? -12.524 -20.636 1.386 1.00 98.06 709 TYR A N 1
ATOM 5611 C CA . TYR A 1 709 ? -11.637 -20.840 0.243 1.00 98.06 709 TYR A CA 1
ATOM 5612 C C . TYR A 1 709 ? -10.889 -19.531 -0.003 1.00 98.06 709 TYR A C 1
ATOM 5614 O O . TYR A 1 709 ? -11.466 -18.570 -0.508 1.00 98.06 709 TYR A O 1
ATOM 5622 N N . ILE A 1 710 ? -9.632 -19.444 0.427 1.00 97.69 710 ILE A N 1
ATOM 5623 C CA . ILE A 1 710 ? -8.925 -18.159 0.530 1.00 97.69 710 ILE A CA 1
ATOM 5624 C C . ILE A 1 710 ? -7.676 -18.180 -0.342 1.00 97.69 710 ILE A C 1
ATOM 5626 O O . ILE A 1 710 ? -6.812 -19.036 -0.172 1.00 97.69 710 ILE A O 1
ATOM 5630 N N . TRP A 1 711 ? -7.560 -17.200 -1.236 1.00 96.81 711 TRP A N 1
ATOM 5631 C CA . TRP A 1 711 ? -6.313 -16.847 -1.905 1.00 96.81 711 TRP A CA 1
ATOM 5632 C C . TRP A 1 711 ? -5.888 -15.454 -1.457 1.00 96.81 711 TRP A C 1
ATOM 5634 O O . TRP A 1 711 ? -6.697 -14.525 -1.435 1.00 96.81 711 TRP A O 1
ATOM 5644 N N . ALA A 1 712 ? -4.608 -15.304 -1.137 1.00 96.12 712 ALA A N 1
ATOM 5645 C CA . ALA A 1 712 ? -3.995 -14.026 -0.825 1.00 96.12 712 ALA A CA 1
ATOM 5646 C C . ALA A 1 712 ? -2.689 -13.880 -1.605 1.00 96.12 712 ALA A C 1
ATOM 5648 O O . ALA A 1 712 ? -1.891 -14.816 -1.670 1.00 96.12 712 ALA A O 1
ATOM 5649 N N . ALA A 1 713 ? -2.451 -12.699 -2.172 1.00 94.69 713 ALA A N 1
ATOM 5650 C CA . ALA A 1 713 ? -1.188 -12.399 -2.835 1.00 94.69 713 ALA A CA 1
ATOM 5651 C C . ALA A 1 713 ? 0.007 -12.533 -1.867 1.00 94.69 713 ALA A C 1
ATOM 5653 O O . ALA A 1 713 ? -0.098 -12.177 -0.695 1.00 94.69 713 ALA A O 1
ATOM 5654 N N . ASP A 1 714 ? 1.180 -12.947 -2.370 1.00 92.81 714 ASP A N 1
ATOM 5655 C CA . ASP A 1 714 ? 2.437 -12.951 -1.590 1.00 92.81 714 ASP A CA 1
ATOM 5656 C C . ASP A 1 714 ? 2.723 -11.569 -0.955 1.00 92.81 714 ASP A C 1
ATOM 5658 O O . ASP A 1 714 ? 3.309 -11.467 0.122 1.00 92.81 714 ASP A O 1
ATOM 5662 N N . LYS A 1 715 ? 2.342 -10.491 -1.659 1.00 93.19 715 LYS A N 1
ATOM 5663 C CA . LYS A 1 715 ? 2.557 -9.091 -1.270 1.00 93.19 715 LYS A CA 1
ATOM 5664 C C . LYS A 1 715 ? 1.319 -8.257 -1.566 1.00 93.19 715 LYS A C 1
ATOM 5666 O O . LYS A 1 715 ? 0.770 -8.338 -2.663 1.00 93.19 715 LYS A O 1
ATOM 5671 N N . GLY A 1 716 ? 0.929 -7.438 -0.597 1.00 91.00 716 GLY A N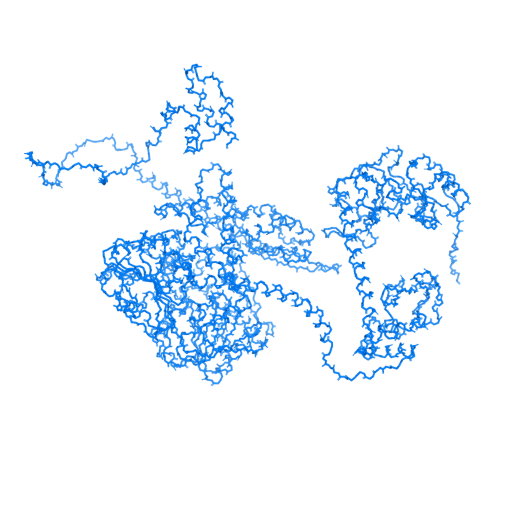 1
ATOM 5672 C CA . GLY A 1 716 ? -0.192 -6.518 -0.698 1.00 91.00 716 GLY A CA 1
ATOM 5673 C C . GLY A 1 716 ? 0.104 -5.278 -1.541 1.00 91.00 716 GLY A C 1
ATOM 5674 O O . GLY A 1 716 ? 1.256 -4.906 -1.787 1.00 91.00 716 GLY A O 1
ATOM 5675 N N . LEU A 1 717 ? -0.963 -4.632 -2.002 1.00 85.94 717 LEU A N 1
ATOM 5676 C CA . LEU A 1 717 ? -0.906 -3.456 -2.861 1.00 85.94 717 LEU A CA 1
ATOM 5677 C C . LEU A 1 717 ? -0.774 -2.156 -2.055 1.00 85.94 717 LEU A C 1
ATOM 5679 O O . LEU A 1 717 ? -1.661 -1.795 -1.292 1.00 85.94 717 LEU A O 1
ATOM 5683 N N . GLY A 1 718 ? 0.278 -1.386 -2.348 1.00 81.00 718 GLY A N 1
ATOM 5684 C CA . GLY A 1 718 ? 0.418 0.012 -1.923 1.00 81.00 718 GLY A CA 1
ATOM 5685 C C . GLY A 1 718 ? 0.844 0.191 -0.464 1.00 81.00 718 GLY A C 1
ATOM 5686 O O . GLY A 1 718 ? 0.051 0.006 0.451 1.00 81.00 718 GLY A O 1
ATOM 5687 N N . THR A 1 719 ? 2.089 0.620 -0.271 1.00 86.00 719 THR A N 1
ATOM 5688 C CA . THR A 1 719 ? 2.697 0.922 1.033 1.00 86.00 719 THR A CA 1
ATOM 5689 C C . THR A 1 719 ? 2.839 2.427 1.244 1.00 86.00 719 THR A C 1
ATOM 5691 O O . THR A 1 719 ? 3.215 3.140 0.306 1.00 86.00 719 THR A O 1
ATOM 5694 N N . GLU A 1 720 ? 2.641 2.903 2.470 1.00 87.81 720 GLU A N 1
ATOM 5695 C CA . GLU A 1 720 ? 2.924 4.290 2.861 1.00 87.81 720 GLU A CA 1
ATOM 5696 C C . GLU A 1 720 ? 4.357 4.447 3.402 1.00 87.81 720 GLU A C 1
ATOM 5698 O O . GLU A 1 720 ? 5.082 3.465 3.556 1.00 87.81 720 GLU A O 1
ATOM 5703 N N . ALA A 1 721 ? 4.821 5.685 3.616 1.00 87.75 721 ALA A N 1
ATOM 5704 C CA . ALA A 1 721 ? 6.152 5.998 4.167 1.00 87.75 721 ALA A CA 1
ATOM 5705 C C . ALA A 1 721 ? 7.339 5.207 3.553 1.00 87.75 721 ALA A C 1
ATOM 5707 O O . ALA A 1 721 ? 8.261 4.780 4.245 1.00 87.75 721 ALA A O 1
ATOM 5708 N N . GLY A 1 722 ? 7.299 4.952 2.239 1.00 81.50 722 GLY A N 1
ATOM 5709 C CA . GLY A 1 722 ? 8.337 4.200 1.519 1.00 81.50 722 GLY A CA 1
ATOM 5710 C C . GLY A 1 722 ? 8.370 2.683 1.777 1.00 81.50 722 GLY A C 1
ATOM 5711 O O . GLY A 1 722 ? 9.259 2.015 1.241 1.00 81.50 722 GLY A O 1
ATOM 5712 N N . GLY A 1 723 ? 7.416 2.137 2.541 1.00 89.06 723 GLY A N 1
ATOM 5713 C CA . GLY A 1 723 ? 7.394 0.739 2.989 1.00 89.06 723 GLY A CA 1
ATOM 5714 C C . GLY A 1 723 ? 8.114 0.487 4.318 1.00 89.06 723 GLY A C 1
ATOM 5715 O O . GLY A 1 723 ? 8.496 -0.652 4.578 1.00 89.06 723 GLY A O 1
ATOM 5716 N N . ALA A 1 724 ? 8.324 1.531 5.127 1.00 92.75 724 ALA A N 1
ATOM 5717 C CA . ALA A 1 724 ? 8.833 1.448 6.497 1.00 92.75 724 ALA A CA 1
ATOM 5718 C C . ALA A 1 724 ? 7.958 0.538 7.382 1.00 92.75 724 ALA A C 1
ATOM 5720 O O . ALA A 1 724 ? 6.733 0.639 7.338 1.00 92.75 724 ALA A O 1
ATOM 5721 N N . ILE A 1 725 ? 8.575 -0.333 8.185 1.00 94.62 725 ILE A N 1
ATOM 5722 C CA . ILE A 1 725 ? 7.876 -1.390 8.951 1.00 94.62 725 ILE A CA 1
ATOM 5723 C C . ILE A 1 725 ? 7.909 -1.167 10.464 1.00 94.62 725 ILE A C 1
ATOM 5725 O O . ILE A 1 725 ? 7.288 -1.918 11.214 1.00 94.62 725 ILE A O 1
ATOM 5729 N N . THR A 1 726 ? 8.672 -0.177 10.920 1.00 96.00 726 THR A N 1
ATOM 5730 C CA . THR A 1 726 ? 8.724 0.248 12.317 1.00 96.00 726 THR A CA 1
ATOM 5731 C C . THR A 1 726 ? 8.151 1.663 12.460 1.00 96.00 726 THR A C 1
ATOM 5733 O O . THR A 1 726 ? 8.307 2.479 11.545 1.00 96.00 726 THR A O 1
ATOM 5736 N N . PRO A 1 727 ? 7.526 2.006 13.602 1.00 96.38 727 PRO A N 1
ATOM 5737 C CA . PRO A 1 727 ? 6.982 3.349 13.814 1.00 96.38 727 PRO A CA 1
ATOM 5738 C C . PRO A 1 727 ? 8.061 4.439 13.733 1.00 96.38 727 PRO A C 1
ATOM 5740 O O . PRO A 1 727 ? 7.804 5.532 13.238 1.00 96.38 727 PRO A O 1
ATOM 5743 N N . GLU A 1 728 ? 9.289 4.130 14.159 1.00 95.94 728 GLU A N 1
ATOM 5744 C CA . GLU A 1 728 ? 10.434 5.042 14.100 1.00 95.94 728 GLU A CA 1
ATOM 5745 C C . GLU A 1 728 ? 10.883 5.335 12.658 1.00 95.94 728 GLU A C 1
ATOM 5747 O O . GLU A 1 728 ? 11.138 6.489 12.316 1.00 95.94 728 GLU A O 1
ATOM 5752 N N . GLU A 1 729 ? 10.936 4.331 11.776 1.00 94.31 729 GLU A N 1
ATOM 5753 C CA . GLU A 1 729 ? 11.226 4.550 10.352 1.00 94.31 729 GLU A CA 1
ATOM 5754 C C . GLU A 1 729 ? 10.144 5.408 9.676 1.00 94.31 729 GLU A C 1
ATOM 5756 O O . GLU A 1 729 ? 10.473 6.275 8.861 1.00 94.31 729 GLU A O 1
ATOM 5761 N N . VAL A 1 730 ? 8.867 5.202 10.029 1.00 94.94 730 VAL A N 1
ATOM 5762 C CA . VAL A 1 730 ? 7.744 6.016 9.533 1.00 94.94 730 VAL A CA 1
ATOM 5763 C C . VAL A 1 730 ? 7.870 7.460 10.028 1.00 94.94 730 VAL A C 1
ATOM 5765 O O . VAL A 1 730 ? 7.810 8.392 9.222 1.00 94.94 730 VAL A O 1
ATOM 5768 N N . HIS A 1 731 ? 8.126 7.659 11.323 1.00 94.12 731 HIS A N 1
ATOM 5769 C CA . HIS A 1 731 ? 8.356 8.977 11.924 1.00 94.12 731 HIS A CA 1
ATOM 5770 C C . HIS A 1 731 ? 9.506 9.709 11.220 1.00 94.12 731 HIS A C 1
ATOM 5772 O O . HIS A 1 731 ? 9.323 10.798 10.671 1.00 94.12 731 HIS A O 1
ATOM 5778 N N . ASN A 1 732 ? 10.662 9.051 11.108 1.00 91.00 732 ASN A N 1
ATOM 5779 C CA . ASN A 1 732 ? 11.854 9.582 10.452 1.00 91.00 732 ASN A CA 1
ATOM 5780 C C . ASN A 1 732 ? 11.667 9.804 8.939 1.00 91.00 732 ASN A C 1
ATOM 5782 O O . ASN A 1 732 ? 12.357 10.643 8.356 1.00 91.00 732 ASN A O 1
ATOM 5786 N N . PHE A 1 733 ? 10.757 9.095 8.265 1.00 89.38 733 PHE A N 1
ATOM 5787 C CA . PHE A 1 733 ? 10.365 9.413 6.888 1.00 89.38 733 PHE A CA 1
ATOM 5788 C C . PHE A 1 733 ? 9.655 10.772 6.816 1.00 89.38 733 PHE A C 1
ATOM 5790 O O . PHE A 1 733 ? 10.067 11.631 6.033 1.00 89.38 733 PHE A O 1
ATOM 5797 N N . TYR A 1 734 ? 8.635 11.007 7.645 1.00 88.81 734 TYR A N 1
ATOM 5798 C CA . TYR A 1 734 ? 7.921 12.288 7.657 1.00 88.81 734 TYR A CA 1
ATOM 5799 C C . TYR A 1 734 ? 8.800 13.441 8.154 1.00 88.81 734 TYR A C 1
ATOM 5801 O O . TYR A 1 734 ? 8.819 14.491 7.509 1.00 88.81 734 TYR A O 1
ATOM 5809 N N . ARG A 1 735 ? 9.589 13.234 9.218 1.00 87.94 735 ARG A N 1
ATOM 5810 C CA . ARG A 1 735 ? 10.508 14.245 9.767 1.00 87.94 735 ARG A CA 1
ATOM 5811 C C . ARG A 1 735 ? 11.527 14.721 8.735 1.00 87.94 735 ARG A C 1
ATOM 5813 O O . ARG A 1 735 ? 11.553 15.910 8.439 1.00 87.94 735 ARG A O 1
ATOM 5820 N N . ARG A 1 736 ? 12.279 13.817 8.096 1.00 84.25 736 ARG A N 1
ATOM 5821 C CA . ARG A 1 736 ? 13.269 14.203 7.067 1.00 84.25 736 ARG A CA 1
ATOM 5822 C C . ARG A 1 736 ? 12.624 14.935 5.888 1.00 84.25 736 ARG A C 1
ATOM 5824 O O . ARG A 1 736 ? 13.172 15.911 5.382 1.00 84.25 736 ARG A O 1
ATOM 5831 N N . ASN A 1 737 ? 11.442 14.493 5.452 1.00 80.50 737 ASN A N 1
ATOM 5832 C CA . ASN A 1 737 ? 10.702 15.161 4.379 1.00 80.50 737 ASN A CA 1
ATOM 5833 C C . ASN A 1 737 ? 10.254 16.580 4.773 1.00 80.50 737 ASN A C 1
ATOM 5835 O O . ASN A 1 737 ? 10.231 17.468 3.918 1.00 80.50 737 ASN A O 1
ATOM 5839 N N . TYR A 1 738 ? 9.919 16.798 6.046 1.00 83.00 738 TYR A N 1
ATOM 5840 C CA . TYR A 1 738 ? 9.588 18.110 6.587 1.00 83.00 738 TYR A CA 1
ATOM 5841 C C . TYR A 1 738 ? 10.818 19.005 6.785 1.00 83.00 738 TYR A C 1
ATOM 5843 O O . TYR A 1 738 ? 10.775 20.161 6.384 1.00 83.00 738 TYR A O 1
ATOM 5851 N N . GLU A 1 739 ? 11.914 18.507 7.356 1.00 81.25 739 GLU A N 1
ATOM 5852 C CA . GLU A 1 739 ? 13.122 19.299 7.644 1.00 81.25 739 GLU A CA 1
ATOM 5853 C C . GLU A 1 739 ? 13.700 19.928 6.372 1.00 81.25 739 GLU A C 1
ATOM 5855 O O . GLU A 1 739 ? 13.966 21.131 6.331 1.00 81.25 739 GLU A O 1
ATOM 5860 N N . VAL A 1 740 ? 13.801 19.145 5.292 1.00 76.31 740 VAL A N 1
ATOM 5861 C CA . VAL A 1 740 ? 14.272 19.645 3.991 1.00 76.31 740 VAL A CA 1
ATOM 5862 C C . VAL A 1 740 ? 13.271 20.648 3.388 1.00 76.31 740 VAL A C 1
ATOM 5864 O O . VAL A 1 740 ? 13.687 21.649 2.801 1.00 76.31 740 VAL A O 1
ATOM 5867 N N . ARG A 1 741 ? 11.956 20.453 3.587 1.00 79.19 741 ARG A N 1
ATOM 5868 C CA . ARG A 1 741 ? 10.917 21.433 3.207 1.00 79.19 741 ARG A CA 1
ATOM 5869 C C . ARG A 1 741 ? 11.014 22.727 4.023 1.00 79.19 741 ARG A C 1
ATOM 5871 O O . ARG A 1 741 ? 10.804 23.804 3.474 1.00 79.19 741 ARG A O 1
ATOM 5878 N N . ASN A 1 742 ? 11.332 22.639 5.311 1.00 77.00 742 ASN A N 1
ATOM 5879 C CA . ASN A 1 742 ? 11.444 23.786 6.204 1.00 77.00 742 ASN A CA 1
ATOM 5880 C C . ASN A 1 742 ? 12.670 24.636 5.848 1.00 77.00 742 ASN A C 1
ATOM 5882 O O . ASN A 1 742 ? 12.533 25.827 5.581 1.00 77.00 742 ASN A O 1
ATOM 5886 N N . ALA A 1 743 ? 13.843 24.008 5.706 1.00 76.75 743 ALA A N 1
ATOM 5887 C CA . ALA A 1 743 ? 15.049 24.667 5.197 1.00 76.75 743 ALA A CA 1
ATOM 5888 C C . ALA A 1 743 ? 14.799 25.336 3.831 1.00 76.75 743 ALA A C 1
ATOM 5890 O O . ALA A 1 743 ? 15.251 26.454 3.582 1.00 76.75 743 ALA A O 1
ATOM 5891 N N . HIS A 1 744 ? 14.008 24.684 2.971 1.00 75.31 744 HIS A N 1
ATOM 5892 C CA . HIS A 1 744 ? 13.552 25.258 1.713 1.00 75.31 744 HIS A CA 1
ATOM 5893 C C . HIS A 1 744 ? 12.639 26.479 1.898 1.00 75.31 744 HIS A C 1
ATOM 5895 O O . HIS A 1 744 ? 12.808 27.440 1.168 1.00 75.31 744 HIS A O 1
ATOM 5901 N N . PHE A 1 745 ? 11.661 26.494 2.807 1.00 75.00 745 PHE A N 1
ATOM 5902 C CA . PHE A 1 745 ? 10.806 27.678 3.008 1.00 75.00 745 PHE A CA 1
ATOM 5903 C C . PHE A 1 745 ? 11.555 28.856 3.639 1.00 75.00 745 PHE A C 1
ATOM 5905 O O . PHE A 1 745 ? 11.338 30.000 3.228 1.00 75.00 745 PHE A O 1
ATOM 5912 N N . LEU A 1 746 ? 12.474 28.579 4.565 1.00 72.75 746 LEU A N 1
ATOM 5913 C CA . LEU A 1 746 ? 13.323 29.589 5.197 1.00 72.75 746 LEU A CA 1
ATOM 5914 C C . LEU A 1 746 ? 14.237 30.296 4.179 1.00 72.75 746 LEU A C 1
ATOM 5916 O O . LEU A 1 746 ? 14.452 31.502 4.298 1.00 72.75 746 LEU A O 1
ATOM 5920 N N . SER A 1 747 ? 14.697 29.610 3.122 1.00 72.69 747 SER A N 1
ATOM 5921 C CA . SER A 1 747 ? 15.517 30.246 2.076 1.00 72.69 747 SER A CA 1
ATOM 5922 C C . SER A 1 747 ? 14.767 31.262 1.199 1.00 72.69 747 SER A C 1
ATOM 5924 O O . SER A 1 747 ? 15.412 32.043 0.506 1.00 72.69 747 SER A O 1
ATOM 5926 N N . TYR A 1 748 ? 13.429 31.321 1.269 1.00 66.25 748 TYR A N 1
ATOM 5927 C CA . TYR A 1 748 ? 12.615 32.376 0.641 1.00 66.25 748 TYR A CA 1
ATOM 5928 C C . TYR A 1 748 ? 12.248 33.498 1.633 1.00 66.25 748 TYR A C 1
ATOM 5930 O O . TYR A 1 748 ? 11.262 34.203 1.423 1.00 66.25 748 TYR A O 1
ATOM 5938 N N . GLY A 1 749 ? 12.990 33.661 2.737 1.00 53.31 749 GLY A N 1
ATOM 5939 C CA . GLY A 1 749 ? 12.925 34.843 3.613 1.00 53.31 749 GLY A CA 1
ATOM 5940 C C . GLY A 1 749 ? 11.604 35.056 4.364 1.00 53.31 749 GLY A C 1
ATOM 5941 O O . GLY A 1 749 ? 11.334 36.157 4.837 1.00 53.31 749 GLY A O 1
ATOM 5942 N N . ASN A 1 750 ? 10.756 34.031 4.460 1.00 55.25 750 ASN A N 1
ATOM 5943 C CA . ASN A 1 750 ? 9.473 34.114 5.154 1.00 55.25 750 ASN A CA 1
ATOM 5944 C C . ASN A 1 750 ? 9.595 33.572 6.583 1.00 55.25 750 ASN A C 1
ATOM 5946 O O . ASN A 1 750 ? 10.216 32.531 6.794 1.00 55.25 750 ASN A O 1
ATOM 5950 N N . ARG A 1 751 ? 8.915 34.214 7.545 1.00 55.69 751 ARG A N 1
ATOM 5951 C CA . ARG A 1 751 ? 8.612 33.554 8.822 1.00 55.69 751 ARG A CA 1
ATOM 5952 C C . ARG A 1 751 ? 7.686 32.376 8.533 1.00 55.69 751 ARG A C 1
ATOM 5954 O O . ARG A 1 751 ? 6.638 32.550 7.913 1.00 55.69 751 ARG A O 1
ATOM 5961 N N . TYR A 1 752 ? 8.102 31.196 8.954 1.00 64.69 752 TYR A N 1
ATOM 5962 C CA . TYR A 1 752 ? 7.325 29.970 8.909 1.00 64.69 752 TYR A CA 1
ATOM 5963 C C . TYR A 1 752 ? 7.556 29.293 10.257 1.00 64.69 752 TYR A C 1
ATOM 5965 O O . TYR A 1 752 ? 8.689 28.919 10.559 1.00 64.69 752 TYR A O 1
ATOM 5973 N N . ASP A 1 753 ? 6.524 29.213 11.097 1.00 66.19 753 ASP A N 1
ATOM 5974 C CA . ASP A 1 753 ? 6.691 28.647 12.439 1.00 66.19 753 ASP A CA 1
ATOM 5975 C C . ASP A 1 753 ? 6.928 27.143 12.309 1.00 66.19 753 ASP A C 1
ATOM 5977 O O . ASP A 1 753 ? 6.216 26.447 11.577 1.00 66.19 753 ASP A O 1
ATOM 5981 N N . VAL A 1 754 ? 7.961 26.648 12.977 1.00 72.50 754 VAL A N 1
ATOM 5982 C CA . VAL A 1 754 ? 8.418 25.269 12.826 1.00 72.50 754 VAL A CA 1
ATOM 5983 C C . VAL A 1 754 ? 7.542 24.354 13.684 1.00 72.50 754 VAL A C 1
ATOM 5985 O O . VAL A 1 754 ? 7.251 24.692 14.824 1.00 72.50 754 VAL A O 1
ATOM 5988 N N . ILE A 1 755 ? 7.123 23.199 13.153 1.00 78.38 755 ILE A N 1
ATOM 5989 C CA . ILE A 1 755 ? 6.492 22.160 13.978 1.00 78.38 755 ILE A CA 1
ATOM 5990 C C . ILE A 1 755 ? 7.540 21.476 14.860 1.00 78.38 755 ILE A C 1
ATOM 5992 O O . ILE A 1 755 ? 8.565 20.996 14.360 1.00 78.38 755 ILE A O 1
ATOM 5996 N N . GLU A 1 756 ? 7.276 21.423 16.160 1.00 76.94 756 GLU A N 1
ATOM 5997 C CA . GLU A 1 756 ? 8.218 20.955 17.183 1.00 76.94 756 GLU A CA 1
ATOM 5998 C C . GLU A 1 756 ? 7.559 19.910 18.085 1.00 76.94 756 GLU A C 1
ATOM 6000 O O . GLU A 1 756 ? 7.913 18.727 18.026 1.00 76.94 756 GLU A O 1
ATOM 6005 N N . ASP A 1 757 ? 6.564 20.313 18.876 1.00 80.69 757 ASP A N 1
ATOM 6006 C CA . ASP A 1 757 ? 5.844 19.407 19.774 1.00 80.69 757 ASP A CA 1
ATOM 6007 C C . ASP A 1 757 ? 4.853 18.499 19.037 1.00 80.69 757 ASP A C 1
ATOM 6009 O O . ASP A 1 757 ? 4.559 17.399 19.513 1.00 80.69 757 ASP A O 1
ATOM 6013 N N . GLU A 1 758 ? 4.410 18.858 17.829 1.00 85.56 758 GLU A N 1
ATOM 6014 C CA . GLU A 1 758 ? 3.520 18.006 17.034 1.00 85.56 758 GLU A CA 1
ATOM 6015 C C . GLU A 1 758 ? 4.173 16.670 16.643 1.00 85.56 758 GLU A C 1
ATOM 6017 O O . GLU A 1 758 ? 3.481 15.660 16.500 1.00 85.56 758 GLU A O 1
ATOM 6022 N N . TRP A 1 759 ? 5.511 16.614 16.581 1.00 89.12 759 TRP A N 1
ATOM 6023 C CA . TRP A 1 759 ? 6.268 15.366 16.413 1.00 89.12 759 TRP A CA 1
ATOM 6024 C C . TRP A 1 759 ? 6.145 14.395 17.589 1.00 89.12 759 TRP A C 1
ATOM 6026 O O . TRP A 1 759 ? 6.453 13.214 17.416 1.00 89.12 759 TRP A O 1
ATOM 6036 N N . LYS A 1 760 ? 5.747 14.880 18.769 1.00 89.00 760 LYS A N 1
ATOM 6037 C CA . LYS A 1 760 ? 5.535 14.096 19.996 1.00 89.00 760 LYS A CA 1
ATOM 6038 C C . LYS A 1 760 ? 4.049 13.790 20.232 1.00 89.00 760 LYS A C 1
ATOM 6040 O O . LYS A 1 760 ? 3.712 13.159 21.230 1.00 89.00 760 LYS A O 1
ATOM 6045 N N . SER A 1 761 ? 3.160 14.248 19.344 1.00 90.94 761 SER A N 1
ATOM 6046 C CA . SER A 1 761 ? 1.713 14.067 19.477 1.00 90.94 761 SER A CA 1
ATOM 6047 C C . SER A 1 761 ? 1.344 12.579 19.556 1.00 90.94 761 SER A C 1
ATOM 6049 O O . SER A 1 761 ? 1.762 11.816 18.679 1.00 90.94 761 SER A O 1
ATOM 6051 N N . PRO A 1 762 ? 0.503 12.147 20.519 1.00 94.50 762 PRO A N 1
ATOM 6052 C CA . PRO A 1 762 ? 0.087 10.749 20.615 1.00 94.50 762 PRO A CA 1
ATOM 6053 C C . PRO A 1 762 ? -0.704 10.302 19.373 1.00 94.50 762 PRO A C 1
ATOM 6055 O O . PRO A 1 762 ? -0.617 9.143 18.972 1.00 94.50 762 PRO A O 1
ATOM 6058 N N . PHE A 1 763 ? -1.394 11.226 18.691 1.00 95.31 763 PHE A N 1
ATOM 6059 C CA . PHE A 1 763 ? -2.025 10.957 17.396 1.00 95.31 763 PHE A CA 1
ATOM 6060 C C . PHE A 1 763 ? -1.006 10.639 16.299 1.00 95.31 763 PHE A C 1
ATOM 6062 O O . PHE A 1 763 ? -1.237 9.748 15.485 1.00 95.31 763 PHE A O 1
ATOM 6069 N N . PHE A 1 764 ? 0.119 11.359 16.253 1.00 95.00 764 PHE A N 1
ATOM 6070 C CA . PHE A 1 764 ? 1.156 11.092 15.258 1.00 95.00 764 PHE A CA 1
ATOM 6071 C C . PHE A 1 764 ? 1.913 9.790 15.564 1.00 95.00 764 PHE A C 1
ATOM 6073 O O . PHE A 1 764 ? 2.270 9.066 14.634 1.00 95.00 764 PHE A O 1
ATOM 6080 N N . THR A 1 765 ? 2.070 9.443 16.846 1.00 96.38 765 THR A N 1
ATOM 6081 C CA . THR A 1 765 ? 2.576 8.134 17.284 1.00 96.38 765 THR A CA 1
ATOM 6082 C C . THR A 1 765 ? 1.678 6.995 16.793 1.00 96.38 765 THR A C 1
ATOM 6084 O O . THR A 1 765 ? 2.168 6.147 16.046 1.00 96.38 765 THR A O 1
ATOM 6087 N N . LEU A 1 766 ? 0.368 7.024 17.089 1.00 97.44 766 LEU A N 1
ATOM 6088 C CA . LEU A 1 766 ? -0.566 5.983 16.629 1.00 97.44 766 LEU A CA 1
ATOM 6089 C C . LEU A 1 766 ? -0.589 5.872 15.097 1.00 97.44 766 LEU A C 1
ATOM 6091 O O . LEU A 1 766 ? -0.592 4.771 14.552 1.00 97.44 766 LEU A O 1
ATOM 6095 N N . TYR A 1 767 ? -0.554 7.001 14.387 1.00 97.12 767 TYR A N 1
ATOM 6096 C CA . TYR A 1 767 ? -0.463 7.003 12.927 1.00 97.12 767 TYR A CA 1
ATOM 6097 C C . TYR A 1 767 ? 0.794 6.280 12.416 1.00 97.12 767 TYR A C 1
ATOM 6099 O O . TYR A 1 767 ? 0.708 5.466 11.493 1.00 97.12 767 TYR A O 1
ATOM 6107 N N . CYS A 1 768 ? 1.956 6.526 13.031 1.00 97.25 768 CYS A N 1
ATOM 6108 C CA . CYS A 1 768 ? 3.190 5.825 12.677 1.00 97.25 768 CYS A CA 1
ATOM 6109 C C . CYS A 1 768 ? 3.100 4.318 12.967 1.00 97.25 768 CYS A C 1
ATOM 6111 O O . CYS A 1 768 ? 3.602 3.519 12.176 1.00 97.25 768 CYS A O 1
ATOM 6113 N N . GLU A 1 769 ? 2.440 3.920 14.056 1.00 97.50 769 GLU A N 1
ATOM 6114 C CA . GLU A 1 769 ? 2.210 2.514 14.416 1.00 97.50 769 GLU A CA 1
ATOM 6115 C C . GLU A 1 769 ? 1.245 1.803 13.455 1.00 97.50 769 GLU A C 1
ATOM 6117 O O . GLU A 1 769 ? 1.512 0.669 13.050 1.00 97.50 769 GLU A O 1
ATOM 6122 N N . ASN A 1 770 ? 0.173 2.470 13.021 1.00 96.31 770 ASN A N 1
ATOM 6123 C CA . ASN A 1 770 ? -0.766 1.931 12.035 1.00 96.31 770 ASN A CA 1
ATOM 6124 C C . ASN A 1 770 ? -0.112 1.757 10.659 1.00 96.31 770 ASN A C 1
ATOM 6126 O O . ASN A 1 770 ? -0.200 0.675 10.079 1.00 96.31 770 ASN A O 1
ATOM 6130 N N . VAL A 1 771 ? 0.606 2.773 10.166 1.00 96.06 771 VAL A N 1
ATOM 6131 C CA . VAL A 1 771 ? 1.332 2.699 8.884 1.00 96.06 771 VAL A CA 1
ATOM 6132 C C . VAL A 1 771 ? 2.411 1.612 8.910 1.00 96.06 771 VAL A C 1
ATOM 6134 O O . VAL A 1 771 ? 2.561 0.870 7.939 1.00 96.06 771 VAL A O 1
ATOM 6137 N N . ALA A 1 772 ? 3.150 1.487 10.017 1.00 96.88 772 ALA A N 1
ATOM 6138 C CA . ALA A 1 772 ? 4.160 0.445 10.186 1.00 96.88 772 ALA A CA 1
ATOM 6139 C C . ALA A 1 772 ? 3.545 -0.966 10.134 1.00 96.88 772 ALA A C 1
ATOM 6141 O O . ALA A 1 772 ? 4.056 -1.829 9.417 1.00 96.88 772 ALA A O 1
ATOM 6142 N N . LEU A 1 773 ? 2.424 -1.186 10.834 1.00 96.06 773 LEU A N 1
ATOM 6143 C CA . LEU A 1 773 ? 1.696 -2.458 10.836 1.00 96.06 773 LEU A CA 1
ATOM 6144 C C . LEU A 1 773 ? 1.112 -2.800 9.455 1.00 96.06 773 LEU A C 1
ATOM 6146 O O . LEU A 1 773 ? 1.282 -3.923 8.984 1.00 96.06 773 LEU A O 1
ATOM 6150 N N . ASP A 1 774 ? 0.476 -1.847 8.775 1.00 94.69 774 ASP A N 1
ATOM 6151 C CA . ASP A 1 774 ? -0.075 -2.042 7.427 1.00 94.69 774 ASP A CA 1
ATOM 6152 C C . ASP A 1 774 ? 1.021 -2.399 6.405 1.00 94.69 774 ASP A C 1
ATOM 6154 O O . ASP A 1 774 ? 0.901 -3.374 5.656 1.00 94.69 774 ASP A O 1
ATOM 6158 N N . ASN A 1 775 ? 2.150 -1.684 6.429 1.00 95.38 775 ASN A N 1
ATOM 6159 C CA . ASN A 1 775 ? 3.312 -1.993 5.594 1.00 95.38 775 ASN A CA 1
ATOM 6160 C C . ASN A 1 775 ? 3.904 -3.382 5.895 1.00 95.38 775 ASN A C 1
ATOM 6162 O O . ASN A 1 775 ? 4.281 -4.108 4.967 1.00 95.38 775 ASN A O 1
ATOM 6166 N N . LEU A 1 776 ? 3.976 -3.762 7.174 1.00 95.50 776 LEU A N 1
ATOM 6167 C CA . LEU A 1 776 ? 4.445 -5.072 7.628 1.00 95.50 776 LEU A CA 1
ATOM 6168 C C . LEU A 1 776 ? 3.538 -6.201 7.117 1.00 95.50 776 LEU A C 1
ATOM 6170 O O . LEU A 1 776 ? 4.037 -7.163 6.523 1.00 95.50 776 LEU A O 1
ATOM 6174 N N . ILE A 1 777 ? 2.217 -6.043 7.264 1.00 94.88 777 ILE A N 1
ATOM 6175 C CA . ILE A 1 777 ? 1.210 -6.977 6.744 1.00 94.88 777 ILE A CA 1
ATOM 6176 C C . ILE A 1 777 ? 1.361 -7.108 5.226 1.00 94.88 777 ILE A C 1
ATOM 6178 O O . ILE A 1 777 ? 1.532 -8.208 4.696 1.00 94.88 777 ILE A O 1
ATOM 6182 N N . LYS A 1 778 ? 1.400 -5.987 4.501 1.00 94.44 778 LYS A N 1
ATOM 6183 C CA . LYS A 1 778 ? 1.527 -5.979 3.037 1.00 94.44 778 LYS A CA 1
ATOM 6184 C C . LYS A 1 778 ? 2.835 -6.584 2.527 1.00 94.44 778 LYS A C 1
ATOM 6186 O O . LYS A 1 778 ? 2.862 -7.049 1.385 1.00 94.44 778 LYS A O 1
ATOM 6191 N N . ARG A 1 779 ? 3.912 -6.643 3.318 1.00 92.31 779 ARG A N 1
ATOM 6192 C CA . ARG A 1 779 ? 5.170 -7.276 2.878 1.00 92.31 779 ARG A CA 1
ATOM 6193 C C . ARG A 1 779 ? 5.074 -8.802 2.747 1.00 92.31 779 ARG A C 1
ATOM 6195 O O . ARG A 1 779 ? 5.767 -9.346 1.883 1.00 92.31 779 ARG A O 1
ATOM 6202 N N . ARG A 1 780 ? 4.242 -9.464 3.561 1.00 91.94 780 ARG A N 1
ATOM 6203 C CA . ARG A 1 780 ? 4.000 -10.924 3.551 1.00 91.94 780 ARG A CA 1
ATOM 6204 C C . ARG A 1 780 ? 2.511 -11.232 3.752 1.00 91.94 780 ARG A C 1
ATOM 6206 O O . ARG A 1 780 ? 2.122 -11.903 4.703 1.00 91.94 780 ARG A O 1
ATOM 6213 N N . LEU A 1 781 ? 1.668 -10.684 2.880 1.00 94.62 781 LEU A N 1
ATOM 6214 C CA . LEU A 1 781 ? 0.216 -10.630 3.082 1.00 94.62 781 LEU A CA 1
ATOM 6215 C C . LEU A 1 781 ? -0.409 -12.020 3.298 1.00 94.62 781 LEU A C 1
ATOM 6217 O O . LEU A 1 781 ? -1.201 -12.200 4.222 1.00 94.62 781 LEU A O 1
ATOM 6221 N N . ASN A 1 782 ? -0.030 -13.009 2.484 1.00 94.44 782 ASN A N 1
ATOM 6222 C CA . ASN A 1 782 ? -0.516 -14.382 2.630 1.00 94.44 782 ASN A CA 1
ATOM 6223 C C . ASN A 1 782 ? -0.144 -15.014 3.983 1.00 94.44 782 ASN A C 1
ATOM 6225 O O . ASN A 1 782 ? -0.982 -15.675 4.592 1.00 94.44 782 ASN A O 1
ATOM 6229 N N . PHE A 1 783 ? 1.076 -14.773 4.472 1.00 94.00 783 PHE A N 1
ATOM 6230 C CA . PHE A 1 783 ? 1.549 -15.259 5.766 1.00 94.00 783 PHE A CA 1
ATOM 6231 C C . PHE A 1 783 ? 0.725 -14.675 6.918 1.00 94.00 783 PHE A C 1
ATOM 6233 O O . PHE A 1 783 ? 0.211 -15.440 7.727 1.00 94.00 783 PHE A O 1
ATOM 6240 N N . TRP A 1 784 ? 0.537 -13.352 6.965 1.00 95.38 784 TRP A N 1
ATOM 6241 C CA . TRP A 1 784 ? -0.176 -12.704 8.076 1.00 95.38 784 TRP A CA 1
ATOM 6242 C C . TRP A 1 784 ? -1.657 -13.060 8.131 1.00 95.38 784 TRP A C 1
ATOM 6244 O O . TRP A 1 784 ? -2.170 -13.338 9.209 1.00 95.38 784 TRP A O 1
ATOM 6254 N N . ILE A 1 785 ? -2.339 -13.146 6.983 1.00 95.56 785 ILE A N 1
ATOM 6255 C CA . ILE A 1 785 ? -3.735 -13.612 6.953 1.00 95.56 785 ILE A CA 1
ATOM 6256 C C . ILE A 1 785 ? -3.821 -15.052 7.474 1.00 95.56 785 ILE A C 1
ATOM 6258 O O . ILE A 1 785 ? -4.717 -15.370 8.253 1.00 95.56 785 ILE A O 1
ATOM 6262 N N . LYS A 1 786 ? -2.885 -15.924 7.082 1.00 94.75 786 LYS A N 1
ATOM 6263 C CA . LYS A 1 786 ? -2.852 -17.319 7.531 1.00 94.75 786 LYS A CA 1
ATOM 6264 C C . LYS A 1 786 ? -2.554 -17.448 9.030 1.00 94.75 786 LYS A C 1
ATOM 6266 O O . LYS A 1 786 ? -3.269 -18.177 9.712 1.00 94.75 786 LYS A O 1
ATOM 6271 N N . ASP A 1 787 ? -1.557 -16.727 9.542 1.00 93.44 787 ASP A N 1
ATOM 6272 C CA . ASP A 1 787 ? -1.220 -16.674 10.974 1.00 93.44 787 ASP A CA 1
ATOM 6273 C C . ASP A 1 787 ? -2.415 -16.165 11.796 1.00 93.44 787 ASP A C 1
ATOM 6275 O O . ASP A 1 787 ? -2.825 -16.800 12.769 1.00 93.44 787 ASP A O 1
ATOM 6279 N N . ARG A 1 788 ? -3.076 -15.098 11.324 1.00 92.69 788 ARG A N 1
ATOM 6280 C CA . ARG A 1 788 ? -4.269 -14.531 11.960 1.00 92.69 788 ARG A CA 1
ATOM 6281 C C . ARG A 1 788 ? -5.458 -15.494 11.980 1.00 92.69 788 ARG A C 1
ATOM 6283 O O . ARG A 1 788 ? -6.157 -15.567 12.989 1.00 92.69 788 ARG A O 1
ATOM 6290 N N . LEU A 1 789 ? -5.687 -16.254 10.906 1.00 93.38 789 LEU A N 1
ATOM 6291 C CA . LEU A 1 789 ? -6.723 -17.296 10.865 1.00 93.38 789 LEU A CA 1
ATOM 6292 C C . LEU A 1 789 ? -6.444 -18.411 11.885 1.00 93.38 789 LEU A C 1
ATOM 6294 O O . LEU A 1 789 ? -7.350 -18.806 12.615 1.00 93.38 789 LEU A O 1
ATOM 6298 N N . VAL A 1 790 ? -5.197 -18.880 11.991 1.00 91.94 790 VAL A N 1
ATOM 6299 C CA . VAL A 1 790 ? -4.812 -19.870 13.013 1.00 91.94 790 VAL A CA 1
ATOM 6300 C C . VAL A 1 790 ? -5.005 -19.298 14.424 1.00 91.94 790 VAL A C 1
ATOM 6302 O O . VAL A 1 790 ? -5.577 -19.971 15.280 1.00 91.94 790 VAL A O 1
ATOM 6305 N N . GLY A 1 791 ? -4.605 -18.044 14.659 1.00 88.56 791 GLY A N 1
ATOM 6306 C CA . GLY A 1 791 ? -4.776 -17.359 15.946 1.00 88.56 791 GLY A CA 1
ATOM 6307 C C . GLY A 1 791 ? -6.235 -17.156 16.379 1.00 88.56 791 GLY A C 1
ATOM 6308 O O . GLY A 1 791 ? -6.523 -17.177 17.572 1.00 88.56 791 GLY A O 1
ATOM 6309 N N . GLU A 1 792 ? -7.165 -17.016 15.429 1.00 87.88 792 GLU A N 1
ATOM 6310 C CA . GLU A 1 792 ? -8.614 -16.913 15.684 1.00 87.88 792 GLU A CA 1
ATOM 6311 C C . GLU A 1 792 ? -9.349 -18.273 15.671 1.00 87.88 792 GLU A C 1
ATOM 6313 O O . GLU A 1 792 ? -10.583 -18.308 15.686 1.00 87.88 792 GLU A O 1
ATOM 6318 N N . GLY A 1 793 ? -8.608 -19.390 15.684 1.00 89.00 793 GLY A N 1
ATOM 6319 C CA . GLY A 1 793 ? -9.139 -20.741 15.904 1.00 89.00 793 GLY A CA 1
ATOM 6320 C C . GLY A 1 793 ? -9.590 -21.499 14.652 1.00 89.00 793 GLY A C 1
ATOM 6321 O O . GLY A 1 793 ? -10.221 -22.547 14.780 1.00 89.00 793 GLY A O 1
ATOM 6322 N N . TYR A 1 794 ? -9.290 -21.010 13.444 1.00 92.38 794 TYR A N 1
ATOM 6323 C CA . TYR A 1 794 ? -9.660 -21.708 12.209 1.00 92.38 794 TYR A CA 1
ATOM 6324 C C . TYR A 1 794 ? -8.817 -22.966 11.972 1.00 92.38 794 TYR A C 1
ATOM 6326 O O . TYR A 1 794 ? -7.591 -22.956 12.095 1.00 92.38 794 TYR A O 1
ATOM 6334 N N . ALA A 1 795 ? -9.468 -24.034 11.507 1.00 93.62 795 ALA A N 1
ATOM 6335 C CA . ALA A 1 795 ? -8.781 -25.212 10.989 1.00 93.62 795 ALA A CA 1
ATOM 6336 C C . ALA A 1 795 ? -8.258 -24.922 9.570 1.00 93.62 795 ALA A C 1
ATOM 6338 O O . ALA A 1 795 ? -8.983 -25.091 8.588 1.00 93.62 795 ALA A O 1
ATOM 6339 N N . VAL A 1 796 ? -7.016 -24.442 9.461 1.00 96.19 796 VAL A N 1
ATOM 6340 C CA . VAL A 1 796 ? -6.400 -24.083 8.172 1.00 96.19 796 VAL A CA 1
ATOM 6341 C C . VAL A 1 796 ? -5.724 -25.292 7.515 1.00 96.19 796 VAL A C 1
ATOM 6343 O O . VAL A 1 796 ? -4.843 -25.922 8.095 1.00 96.19 796 VAL A O 1
ATOM 6346 N N . VAL A 1 797 ? -6.120 -25.577 6.275 1.00 96.56 797 VAL A N 1
ATOM 6347 C CA . VAL A 1 797 ? -5.604 -26.636 5.403 1.00 96.56 797 VAL A CA 1
ATOM 6348 C C . VAL A 1 797 ? -5.012 -25.999 4.150 1.00 96.56 797 VAL A C 1
ATOM 6350 O O . VAL A 1 797 ? -5.704 -25.307 3.404 1.00 96.56 797 VAL A O 1
ATOM 6353 N N . ASP A 1 798 ? -3.733 -26.257 3.902 1.00 95.00 798 ASP A N 1
ATOM 6354 C CA . ASP A 1 798 ? -3.047 -25.812 2.690 1.00 95.00 798 ASP A CA 1
ATOM 6355 C C . ASP A 1 798 ? -3.500 -26.605 1.458 1.00 95.00 798 ASP A C 1
ATOM 6357 O O . ASP A 1 798 ? -3.538 -27.836 1.477 1.00 95.00 798 ASP A O 1
ATOM 6361 N N . CYS A 1 799 ? -3.826 -25.890 0.383 1.00 93.25 799 CYS A N 1
ATOM 6362 C CA . CYS A 1 799 ? -4.365 -26.433 -0.861 1.00 93.25 799 CYS A CA 1
ATOM 6363 C C . CYS A 1 799 ? -3.633 -25.861 -2.086 1.00 93.25 799 CYS A C 1
ATOM 6365 O O . CYS A 1 799 ? -3.224 -24.700 -2.101 1.00 93.25 799 CYS A O 1
ATOM 6367 N N . GLU A 1 800 ? -3.533 -26.667 -3.141 1.00 93.25 800 GLU A N 1
ATOM 6368 C CA . GLU A 1 800 ? -3.166 -26.231 -4.493 1.00 93.25 800 GLU A CA 1
ATOM 6369 C C . GLU A 1 800 ? -4.378 -26.481 -5.399 1.00 93.25 800 GLU A C 1
ATOM 6371 O O . GLU A 1 800 ? -4.843 -27.617 -5.518 1.00 93.25 800 GLU A O 1
ATOM 6376 N N . PHE A 1 801 ? -4.915 -25.425 -6.009 1.00 91.06 801 PHE A N 1
ATOM 6377 C CA . PHE A 1 801 ? -6.001 -25.492 -6.991 1.00 91.06 801 PHE A CA 1
ATOM 6378 C C . PHE A 1 801 ? -5.461 -25.467 -8.432 1.00 91.06 801 PHE A C 1
ATOM 6380 O O . PHE A 1 801 ? -6.124 -25.970 -9.339 1.00 91.06 801 PHE A O 1
ATOM 6387 N N . GLY A 1 802 ? -4.241 -24.952 -8.633 1.00 87.81 802 GLY A N 1
ATOM 6388 C CA . GLY A 1 802 ? -3.498 -24.977 -9.894 1.00 87.81 802 GLY A CA 1
ATOM 6389 C C . GLY A 1 802 ? -3.791 -23.813 -10.852 1.00 87.81 802 GLY A C 1
ATOM 6390 O O . GLY A 1 802 ? -4.876 -23.243 -10.875 1.00 87.81 802 GLY A O 1
ATOM 6391 N N . ASP A 1 803 ? -2.805 -23.469 -11.687 1.00 88.06 803 ASP A N 1
ATOM 6392 C CA . ASP A 1 803 ? -2.919 -22.428 -12.724 1.00 88.06 803 ASP A CA 1
ATOM 6393 C C . ASP A 1 803 ? -3.969 -22.800 -13.802 1.00 88.06 803 ASP A C 1
ATOM 6395 O O . ASP A 1 803 ? -3.792 -23.775 -14.542 1.00 88.06 803 ASP A O 1
ATOM 6399 N N . ASN A 1 804 ? -4.987 -21.954 -13.997 1.00 89.56 804 ASN A N 1
ATOM 6400 C CA . ASN A 1 804 ? -5.943 -22.006 -15.107 1.00 89.56 804 ASN A CA 1
ATOM 6401 C C . ASN A 1 804 ? -5.672 -20.862 -16.104 1.00 89.56 804 ASN A C 1
ATOM 6403 O O . ASN A 1 804 ? -6.200 -19.750 -16.021 1.00 89.56 804 ASN A O 1
ATOM 6407 N N . LYS A 1 805 ? -4.831 -21.159 -17.101 1.00 89.25 805 LYS A N 1
ATOM 6408 C CA . LYS A 1 805 ? -4.370 -20.180 -18.100 1.00 89.25 805 LYS A CA 1
ATOM 6409 C C . LYS A 1 805 ? -5.480 -19.614 -18.981 1.00 89.25 805 LYS A C 1
ATOM 6411 O O . LYS A 1 805 ? -5.323 -18.482 -19.437 1.00 89.25 805 LYS A O 1
ATOM 6416 N N . ASP A 1 806 ? -6.540 -20.373 -19.234 1.00 89.19 806 ASP A N 1
ATOM 6417 C CA . ASP A 1 806 ? -7.626 -19.941 -20.113 1.00 89.19 806 ASP A CA 1
ATOM 6418 C C . ASP A 1 806 ? -8.550 -18.964 -19.374 1.00 89.19 806 ASP A C 1
ATOM 6420 O O . ASP A 1 806 ? -8.783 -17.866 -19.881 1.00 89.19 806 ASP A O 1
ATOM 6424 N N . LEU A 1 807 ? -8.855 -19.223 -18.096 1.00 89.06 807 LEU A N 1
ATOM 6425 C CA . LEU A 1 807 ? -9.526 -18.252 -17.220 1.00 89.06 807 LEU A CA 1
ATOM 6426 C C . LEU A 1 807 ? -8.717 -16.943 -17.085 1.00 89.06 807 LEU A C 1
ATOM 6428 O O . LEU A 1 807 ? -9.282 -15.850 -17.091 1.00 89.06 807 LEU A O 1
ATOM 6432 N N . VAL A 1 808 ? -7.377 -17.002 -17.066 1.00 88.50 808 VAL A N 1
ATOM 6433 C CA . VAL A 1 808 ? -6.512 -15.798 -17.105 1.00 88.50 808 VAL A CA 1
ATOM 6434 C C . VAL A 1 808 ? -6.579 -15.047 -18.449 1.00 88.50 808 VAL A C 1
ATOM 6436 O O . VAL A 1 808 ? -6.337 -13.833 -18.482 1.00 88.50 808 VAL A O 1
ATOM 6439 N N . LYS A 1 809 ? -6.879 -15.715 -19.572 1.00 89.56 809 LYS A N 1
ATOM 6440 C CA . LYS A 1 809 ? -7.156 -15.033 -20.852 1.00 89.56 809 LYS A CA 1
ATOM 6441 C C . LYS A 1 809 ? -8.527 -14.363 -20.809 1.00 89.56 809 LYS A C 1
ATOM 6443 O O . LYS A 1 809 ? -8.619 -13.174 -21.111 1.00 89.56 809 LYS A O 1
ATOM 6448 N N . GLU A 1 810 ? -9.555 -15.100 -20.398 1.00 89.06 810 GLU A N 1
ATOM 6449 C CA . GLU A 1 810 ? -10.939 -14.628 -20.272 1.00 89.06 810 GLU A CA 1
ATOM 6450 C C . GLU A 1 810 ? -11.025 -13.407 -19.358 1.00 89.06 810 GLU A C 1
ATOM 6452 O O . GLU A 1 810 ? -11.568 -12.381 -19.760 1.00 89.06 810 GLU A O 1
ATOM 6457 N N . GLN A 1 811 ? -10.358 -13.442 -18.200 1.00 89.69 811 GLN A N 1
ATOM 6458 C CA . GLN A 1 811 ? -10.254 -12.313 -17.274 1.00 89.69 811 GLN A CA 1
ATOM 6459 C C . GLN A 1 811 ? -9.710 -11.043 -17.949 1.00 89.69 811 GLN A C 1
ATOM 6461 O O . GLN A 1 811 ? -10.217 -9.946 -17.718 1.00 89.69 811 GLN A O 1
ATOM 6466 N N . LYS A 1 812 ? -8.707 -11.165 -18.829 1.00 90.19 812 LYS A N 1
ATOM 6467 C CA . LYS A 1 812 ? -8.152 -10.018 -19.572 1.00 90.19 812 LYS A CA 1
ATOM 6468 C C . LYS A 1 812 ? -9.087 -9.512 -20.667 1.00 90.19 812 LYS A C 1
ATOM 6470 O O . LYS A 1 812 ? -9.061 -8.316 -20.956 1.00 90.19 812 LYS A O 1
ATOM 6475 N N . ILE A 1 813 ? -9.874 -10.391 -21.283 1.00 90.50 813 ILE A N 1
ATOM 6476 C CA . ILE A 1 813 ? -10.889 -10.017 -22.276 1.00 90.50 813 ILE A CA 1
ATOM 6477 C C . ILE A 1 813 ? -12.036 -9.283 -21.566 1.00 90.50 813 ILE A C 1
ATOM 6479 O O . ILE A 1 813 ? -12.374 -8.169 -21.965 1.00 90.50 813 ILE A O 1
ATOM 6483 N N . ALA A 1 814 ? -12.548 -9.839 -20.465 1.00 91.06 814 ALA A N 1
ATOM 6484 C CA . ALA A 1 814 ? -13.571 -9.233 -19.615 1.00 91.06 814 ALA A CA 1
ATOM 6485 C C . ALA A 1 814 ? -13.140 -7.856 -19.080 1.00 91.06 814 ALA A C 1
ATOM 6487 O O . ALA A 1 814 ? -13.891 -6.893 -19.233 1.00 91.06 814 ALA A O 1
ATOM 6488 N N . TRP A 1 815 ? -11.901 -7.708 -18.577 1.00 90.31 815 TRP A N 1
ATOM 6489 C CA . TRP A 1 815 ? -11.351 -6.398 -18.187 1.00 90.31 815 TRP A CA 1
ATOM 6490 C C . TRP A 1 815 ? -11.505 -5.363 -19.300 1.00 90.31 815 TRP A C 1
ATOM 6492 O O . TRP A 1 815 ? -12.018 -4.278 -19.045 1.00 90.31 815 TRP A O 1
ATOM 6502 N N . LYS A 1 816 ? -11.096 -5.689 -20.533 1.00 90.56 816 LYS A N 1
ATOM 6503 C CA . LYS A 1 816 ? -11.191 -4.761 -21.669 1.00 90.56 816 LYS A CA 1
ATOM 6504 C C . LYS A 1 816 ? -12.645 -4.464 -22.045 1.00 90.56 816 LYS A C 1
ATOM 6506 O O . LYS A 1 816 ? -12.960 -3.300 -22.270 1.00 90.56 816 LYS A O 1
ATOM 6511 N N . LYS A 1 817 ? -13.525 -5.473 -22.078 1.00 91.44 817 LYS A N 1
ATOM 6512 C CA . LYS A 1 817 ? -14.952 -5.304 -22.417 1.00 91.44 817 LYS A CA 1
ATOM 6513 C C . LYS A 1 817 ? -15.676 -4.402 -21.417 1.00 91.44 817 LYS A C 1
ATOM 6515 O O . LYS A 1 817 ? -16.310 -3.438 -21.840 1.00 91.44 817 LYS A O 1
ATOM 6520 N N . ILE A 1 818 ? -15.495 -4.627 -20.114 1.00 90.25 818 ILE A N 1
ATOM 6521 C CA . ILE A 1 818 ? -16.063 -3.773 -19.057 1.00 90.25 818 ILE A CA 1
ATOM 6522 C C . ILE A 1 818 ? -15.483 -2.353 -19.148 1.00 90.25 818 ILE A C 1
ATOM 6524 O O . ILE A 1 818 ? -16.232 -1.379 -19.175 1.00 90.25 818 ILE A O 1
ATOM 6528 N N . SER A 1 819 ? -14.159 -2.229 -19.284 1.00 90.94 819 SER A N 1
ATOM 6529 C CA . SER A 1 819 ? -13.464 -0.948 -19.471 1.00 90.94 819 SER A CA 1
ATOM 6530 C C . SER A 1 819 ? -13.974 -0.146 -20.683 1.00 90.94 819 SER A C 1
ATOM 6532 O O . SER A 1 819 ? -14.071 1.079 -20.604 1.00 90.94 819 SER A O 1
ATOM 6534 N N . ILE A 1 820 ? -14.296 -0.810 -21.798 1.00 93.06 820 ILE A N 1
ATOM 6535 C CA . ILE A 1 820 ? -14.896 -0.195 -22.993 1.00 93.06 820 ILE A CA 1
ATOM 6536 C C . ILE A 1 820 ? -16.343 0.222 -22.716 1.00 93.06 820 ILE A C 1
ATOM 6538 O O . ILE A 1 820 ? -16.700 1.368 -22.981 1.00 93.06 820 ILE A O 1
ATOM 6542 N N . ALA A 1 821 ? -17.164 -0.670 -22.157 1.00 92.56 821 ALA A N 1
ATOM 6543 C CA . ALA A 1 821 ? -18.571 -0.397 -21.874 1.00 92.56 821 ALA A CA 1
ATOM 6544 C C . ALA A 1 821 ? -18.743 0.805 -20.928 1.00 92.56 821 ALA A C 1
ATOM 6546 O O . ALA A 1 821 ? -19.508 1.721 -21.229 1.00 92.56 821 ALA A O 1
ATOM 6547 N N . GLU A 1 822 ? -17.974 0.865 -19.835 1.00 91.00 822 GLU A N 1
ATOM 6548 C CA . GLU A 1 822 ? -17.975 2.009 -18.912 1.00 91.00 822 GLU A CA 1
ATOM 6549 C C . GLU A 1 822 ? -17.549 3.312 -19.602 1.00 91.00 822 GLU A C 1
ATOM 6551 O O . GLU A 1 822 ? -18.172 4.356 -19.397 1.00 91.00 822 GLU A O 1
ATOM 6556 N N . ALA A 1 823 ? -16.514 3.262 -20.445 1.00 94.69 823 ALA A N 1
ATOM 6557 C CA . ALA A 1 823 ? -16.034 4.424 -21.185 1.00 94.69 823 ALA A CA 1
ATOM 6558 C C . ALA A 1 823 ? -17.077 4.951 -22.186 1.00 94.69 823 ALA A C 1
ATOM 6560 O O . ALA A 1 823 ? -17.277 6.162 -22.276 1.00 94.69 823 ALA A O 1
ATOM 6561 N N . VAL A 1 824 ? -17.787 4.061 -22.886 1.00 96.12 824 VAL A N 1
ATOM 6562 C CA . VAL A 1 824 ? -18.883 4.415 -23.804 1.00 96.12 824 VAL A CA 1
ATOM 6563 C C . VAL A 1 824 ? -20.084 4.990 -23.045 1.00 96.12 824 VAL A C 1
ATOM 6565 O O . VAL A 1 824 ? -20.643 5.998 -23.475 1.00 96.12 824 VAL A O 1
ATOM 6568 N N . VAL A 1 825 ? -20.453 4.428 -21.889 1.00 95.25 825 VAL A N 1
ATOM 6569 C CA . VAL A 1 825 ? -21.530 4.968 -21.034 1.00 95.25 825 VAL A CA 1
ATOM 6570 C C . VAL A 1 825 ? -21.193 6.380 -20.538 1.00 95.25 825 VAL A C 1
ATOM 6572 O O . VAL A 1 825 ? -22.029 7.277 -20.637 1.00 95.25 825 VAL A O 1
ATOM 6575 N N . ILE A 1 826 ? -19.958 6.617 -20.078 1.00 95.31 826 ILE A N 1
ATOM 6576 C CA . ILE A 1 826 ? -19.483 7.964 -19.713 1.00 95.31 826 ILE A CA 1
ATOM 6577 C C . ILE A 1 826 ? -19.474 8.884 -20.942 1.00 95.31 826 ILE A C 1
ATOM 6579 O O . ILE A 1 826 ? -19.890 10.036 -20.847 1.00 95.31 826 ILE A O 1
ATOM 6583 N N . GLY A 1 827 ? -19.049 8.385 -22.106 1.00 95.81 827 GLY A N 1
ATOM 6584 C CA . GLY A 1 827 ? -19.035 9.142 -23.357 1.00 95.81 827 GLY A CA 1
ATOM 6585 C C . GLY A 1 827 ? -20.422 9.604 -23.809 1.00 95.81 827 GLY A C 1
ATOM 6586 O O . GLY A 1 827 ? -20.580 10.753 -24.225 1.00 95.81 827 GLY A O 1
ATOM 6587 N N . ASN A 1 828 ? -21.436 8.755 -23.645 1.00 96.62 828 ASN A N 1
ATOM 6588 C CA . ASN A 1 828 ? -22.819 9.017 -24.050 1.00 96.62 828 ASN A CA 1
ATOM 6589 C C . ASN A 1 828 ? -23.645 9.799 -23.011 1.00 96.62 828 ASN A C 1
ATOM 6591 O O . ASN A 1 828 ? -24.717 10.298 -23.346 1.00 96.62 828 ASN A O 1
ATOM 6595 N N . ALA A 1 829 ? -23.166 9.942 -21.772 1.00 96.94 829 ALA A N 1
ATOM 6596 C CA . ALA A 1 829 ? -23.872 10.683 -20.728 1.00 96.94 829 ALA A CA 1
ATOM 6597 C C . ALA A 1 829 ? -24.072 12.174 -21.078 1.00 96.94 829 ALA A C 1
ATOM 6599 O O . ALA A 1 829 ? -23.356 12.750 -21.907 1.00 96.94 829 ALA A O 1
ATOM 6600 N N . LYS A 1 830 ? -25.023 12.843 -20.414 1.00 96.12 830 LYS A N 1
ATOM 6601 C CA . LYS A 1 830 ? -25.154 14.306 -20.512 1.00 96.12 830 LYS A CA 1
ATOM 6602 C C . LYS A 1 830 ? -23.985 15.020 -19.820 1.00 96.12 830 LYS A C 1
ATOM 6604 O O . LYS A 1 830 ? -23.366 14.467 -18.913 1.00 96.12 830 LYS A O 1
ATOM 6609 N N . LEU A 1 831 ? -23.721 16.266 -20.213 1.00 96.31 831 LEU A N 1
ATOM 6610 C CA . LEU A 1 831 ? -22.964 17.194 -19.372 1.00 96.31 831 LEU A CA 1
ATOM 6611 C C . LEU A 1 831 ? -23.920 17.815 -18.347 1.00 96.31 831 LEU A C 1
ATOM 6613 O O . LEU A 1 831 ? -25.000 18.286 -18.704 1.00 96.31 831 LEU A O 1
ATOM 6617 N N . ASN A 1 832 ? -23.516 17.798 -17.083 1.00 96.00 832 ASN A N 1
ATOM 6618 C CA . ASN A 1 832 ? -24.178 18.514 -15.997 1.00 96.00 832 ASN A CA 1
ATOM 6619 C C . ASN A 1 832 ? -23.817 20.007 -16.044 1.00 96.00 832 ASN A C 1
ATOM 6621 O O . ASN A 1 832 ? -22.674 20.349 -16.359 1.00 96.00 832 ASN A O 1
ATOM 6625 N N . ASN A 1 833 ? -24.754 20.879 -15.665 1.00 94.81 833 ASN A N 1
ATOM 6626 C CA . ASN A 1 833 ? -24.440 22.281 -15.350 1.00 94.81 833 ASN A CA 1
ATOM 6627 C C . ASN A 1 833 ? -23.770 22.413 -13.963 1.00 94.81 833 ASN A C 1
ATOM 6629 O O . ASN A 1 833 ? -23.694 21.435 -13.215 1.00 94.81 833 ASN A O 1
ATOM 6633 N N . GLU A 1 834 ? -23.297 23.611 -13.596 1.00 89.38 834 GLU A N 1
ATOM 6634 C CA . GLU A 1 834 ? -22.596 23.821 -12.318 1.00 89.38 834 GLU A CA 1
ATOM 6635 C C . GLU A 1 834 ? -23.406 23.395 -11.085 1.00 89.38 834 GLU A C 1
ATOM 6637 O O . GLU A 1 834 ? -22.849 22.786 -10.174 1.00 89.38 834 GLU A O 1
ATOM 6642 N N . ASP A 1 835 ? -24.704 23.698 -11.034 1.00 90.19 835 ASP A N 1
ATOM 6643 C CA . ASP A 1 835 ? -25.543 23.393 -9.870 1.00 90.19 835 ASP A CA 1
ATOM 6644 C C . ASP A 1 835 ? -25.849 21.899 -9.762 1.00 90.19 835 ASP A C 1
ATOM 6646 O O . ASP A 1 835 ? -25.888 21.347 -8.661 1.00 90.19 835 ASP A O 1
ATOM 6650 N N . GLU A 1 836 ? -26.047 21.223 -10.894 1.00 92.31 836 GLU A N 1
ATOM 6651 C CA . GLU A 1 836 ? -26.139 19.764 -10.950 1.00 92.31 836 GLU A CA 1
ATOM 6652 C C . GLU A 1 836 ? -24.828 19.120 -10.482 1.00 92.31 836 GLU A C 1
ATOM 6654 O O . GLU A 1 836 ? -24.849 18.257 -9.605 1.00 92.31 836 GLU A O 1
ATOM 6659 N N . GLN A 1 837 ? -23.683 19.582 -10.991 1.00 91.75 837 GLN A N 1
ATOM 6660 C CA . GLN A 1 837 ? -22.371 19.044 -10.630 1.00 91.75 837 GLN A CA 1
ATOM 6661 C C . GLN A 1 837 ? -22.048 19.274 -9.142 1.00 91.75 837 GLN A C 1
ATOM 6663 O O . GLN A 1 837 ? -21.602 18.343 -8.468 1.00 91.75 837 GLN A O 1
ATOM 6668 N N . LYS A 1 838 ? -22.357 20.460 -8.593 1.00 87.38 838 LYS A N 1
ATOM 6669 C CA . LYS A 1 838 ? -22.241 20.769 -7.152 1.00 87.38 838 LYS A CA 1
ATOM 6670 C C . LYS A 1 838 ? -23.131 19.855 -6.303 1.00 87.38 838 LYS A C 1
ATOM 6672 O O . LYS A 1 838 ? -22.660 19.315 -5.305 1.00 87.38 838 LYS A O 1
ATOM 6677 N N . LYS A 1 839 ? -24.388 19.615 -6.703 1.00 88.94 839 LYS A N 1
ATOM 6678 C CA . LYS A 1 839 ? -25.305 18.690 -5.998 1.00 88.94 839 LYS A CA 1
ATOM 6679 C C . LYS A 1 839 ? -24.791 17.248 -5.996 1.00 88.94 839 LYS A C 1
ATOM 6681 O O . LYS A 1 839 ? -24.903 16.569 -4.977 1.00 88.94 839 LYS A O 1
ATOM 6686 N N . LEU A 1 840 ? -24.221 16.778 -7.106 1.00 88.12 840 LEU A N 1
ATOM 6687 C CA . LEU A 1 840 ? -23.637 15.436 -7.193 1.00 88.12 840 LEU A CA 1
ATOM 6688 C C . LEU A 1 840 ? -22.330 15.318 -6.388 1.00 88.12 840 LEU A C 1
ATOM 6690 O O . LEU A 1 840 ? -22.148 14.313 -5.702 1.00 88.12 840 LEU A O 1
ATOM 6694 N N . SER A 1 841 ? -21.481 16.354 -6.372 1.00 82.62 841 SER A N 1
ATOM 6695 C CA . SER A 1 841 ? -20.308 16.415 -5.480 1.00 82.62 841 SER A CA 1
ATOM 6696 C C . SER A 1 841 ? -20.730 16.343 -4.011 1.00 82.62 841 SER A C 1
ATOM 6698 O O . SER A 1 841 ? -20.264 15.475 -3.279 1.00 82.62 841 SER A O 1
ATOM 6700 N N . ALA A 1 842 ? -21.717 17.150 -3.605 1.00 75.69 842 ALA A N 1
ATOM 6701 C CA . ALA A 1 842 ? -22.243 17.154 -2.242 1.00 75.69 842 ALA A CA 1
ATOM 6702 C C . ALA A 1 842 ? -22.843 15.796 -1.819 1.00 75.69 842 ALA A C 1
ATOM 6704 O O . ALA A 1 842 ? -22.681 15.393 -0.668 1.00 75.69 842 ALA A O 1
ATOM 6705 N N . LYS A 1 843 ? -23.486 15.050 -2.735 1.00 76.56 843 LYS A N 1
ATOM 6706 C CA . LYS A 1 843 ? -23.898 13.655 -2.482 1.00 76.56 843 LYS A CA 1
ATOM 6707 C C . LYS A 1 843 ? -22.688 12.758 -2.192 1.00 76.56 843 LYS A C 1
ATOM 6709 O O . LYS A 1 843 ? -22.699 12.052 -1.187 1.00 76.56 843 LYS A O 1
ATOM 6714 N N . ILE A 1 844 ? -21.650 12.803 -3.032 1.00 72.69 844 ILE A N 1
ATOM 6715 C CA . ILE A 1 844 ? -20.424 12.000 -2.860 1.00 72.69 844 ILE A CA 1
ATOM 6716 C C . ILE A 1 844 ? -19.716 12.355 -1.542 1.00 72.69 844 ILE A C 1
ATOM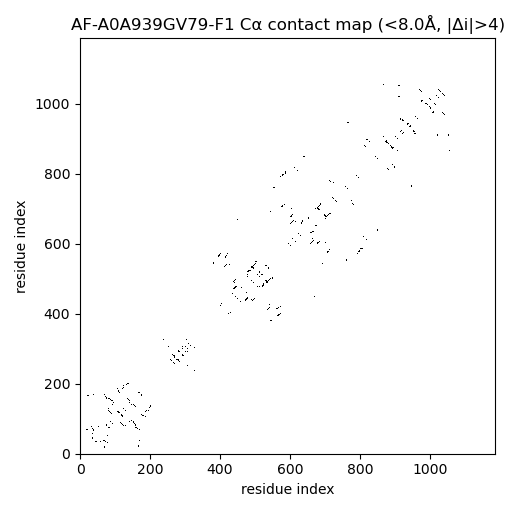 6718 O O . ILE A 1 844 ? -19.325 11.459 -0.797 1.00 72.69 844 ILE A O 1
ATOM 6722 N N . GLU A 1 845 ? -19.597 13.643 -1.220 1.00 63.81 845 GLU A N 1
ATOM 6723 C CA . GLU A 1 845 ? -19.014 14.155 0.030 1.00 63.81 845 GLU A CA 1
ATOM 6724 C C . GLU A 1 845 ? -19.828 13.745 1.269 1.00 63.81 845 GLU A C 1
ATOM 6726 O O . GLU A 1 845 ? -19.260 13.452 2.321 1.00 63.81 845 GLU A O 1
ATOM 6731 N N . ALA A 1 846 ? -21.154 13.644 1.140 1.00 56.84 846 ALA A N 1
ATOM 6732 C CA . ALA A 1 846 ? -22.041 13.066 2.149 1.00 56.84 846 ALA A CA 1
ATOM 6733 C C . ALA A 1 846 ? -22.022 11.520 2.183 1.00 56.84 846 ALA A C 1
ATOM 6735 O O . ALA A 1 846 ? -22.808 10.917 2.910 1.00 56.84 846 ALA A O 1
ATOM 6736 N N . GLY A 1 847 ? -21.159 10.863 1.399 1.00 56.31 847 GLY A N 1
ATOM 6737 C CA . GLY A 1 847 ? -21.059 9.402 1.309 1.00 56.31 847 GLY A CA 1
ATOM 6738 C C . GLY A 1 847 ? -22.275 8.721 0.669 1.00 56.31 847 GLY A C 1
ATOM 6739 O O . GLY A 1 847 ? -22.464 7.515 0.828 1.00 56.31 847 GLY A O 1
ATOM 6740 N N . ILE A 1 848 ? -23.107 9.475 -0.052 1.00 66.69 848 ILE A N 1
ATOM 6741 C CA . ILE A 1 848 ? -24.275 8.973 -0.776 1.00 66.69 848 ILE A CA 1
ATOM 6742 C C . ILE A 1 848 ? -23.810 8.483 -2.152 1.00 66.69 848 ILE A C 1
ATOM 6744 O O . ILE A 1 848 ? -23.487 9.282 -3.031 1.00 66.69 848 ILE A O 1
ATOM 6748 N N . SER A 1 849 ? -23.814 7.162 -2.360 1.00 68.50 849 SER A N 1
ATOM 6749 C CA . SER A 1 849 ? -23.583 6.569 -3.682 1.00 68.50 849 SER A CA 1
ATOM 6750 C C . SER A 1 849 ? -24.587 7.122 -4.705 1.00 68.50 849 SER A C 1
ATOM 6752 O O . SER A 1 849 ? -25.802 7.077 -4.478 1.00 68.50 849 SER A O 1
ATOM 6754 N N . LEU A 1 850 ? -24.062 7.624 -5.825 1.00 80.12 850 LEU A N 1
ATOM 6755 C CA . LEU A 1 850 ? -24.835 8.113 -6.968 1.00 80.12 850 LEU A CA 1
ATOM 6756 C C . LEU A 1 850 ? -25.535 6.968 -7.714 1.00 80.12 850 LEU A C 1
ATOM 6758 O O . LEU A 1 850 ? -25.097 5.818 -7.646 1.00 80.12 850 LEU A O 1
ATOM 6762 N N . LEU A 1 851 ? -26.594 7.290 -8.462 1.00 83.75 851 LEU A N 1
ATOM 6763 C CA . LEU A 1 851 ? -27.151 6.364 -9.455 1.00 83.75 851 LEU A CA 1
ATOM 6764 C C . LEU A 1 851 ? -26.172 6.188 -10.639 1.00 83.75 851 LEU A C 1
ATOM 6766 O O . LEU A 1 851 ? -25.369 7.090 -10.889 1.00 83.75 851 LEU A O 1
ATOM 6770 N N . PRO A 1 852 ? -26.232 5.082 -11.408 1.00 83.19 852 PRO A N 1
ATOM 6771 C CA . PRO A 1 852 ? -25.305 4.842 -12.520 1.00 83.19 852 PRO A CA 1
ATOM 6772 C C . PRO A 1 852 ? -25.259 5.976 -13.559 1.00 83.19 852 PRO A C 1
ATOM 6774 O O . PRO A 1 852 ? -24.176 6.381 -13.978 1.00 83.19 852 PRO A O 1
ATOM 6777 N N . GLU A 1 853 ? -26.414 6.544 -13.919 1.00 87.44 853 GLU A N 1
ATOM 6778 C CA . GLU A 1 853 ? -26.510 7.675 -14.854 1.00 87.44 853 GLU A CA 1
ATOM 6779 C C . GLU A 1 853 ? -25.929 8.973 -14.270 1.00 87.44 853 GLU A C 1
ATOM 6781 O O . GLU A 1 853 ? -25.194 9.686 -14.955 1.00 87.44 853 GLU A O 1
ATOM 6786 N N . GLU A 1 854 ? -26.198 9.252 -12.988 1.00 90.69 854 GLU A N 1
ATOM 6787 C CA . GLU A 1 854 ? -25.621 10.392 -12.261 1.00 90.69 854 GLU A CA 1
ATOM 6788 C C . GLU A 1 854 ? -24.094 10.276 -12.169 1.00 90.69 854 GLU A C 1
ATOM 6790 O O . GLU A 1 854 ? -23.379 11.261 -12.341 1.00 90.69 854 GLU A O 1
ATOM 6795 N N . LEU A 1 855 ? -23.575 9.068 -11.922 1.00 88.25 855 LEU A N 1
ATOM 6796 C CA . LEU A 1 855 ? -22.141 8.798 -11.875 1.00 88.25 855 LEU A CA 1
ATOM 6797 C C . LEU A 1 855 ? -21.492 8.969 -13.256 1.00 88.25 855 LEU A C 1
ATOM 6799 O O . LEU A 1 855 ? -20.394 9.522 -13.349 1.00 88.25 855 LEU A O 1
ATOM 6803 N N . ALA A 1 856 ? -22.163 8.528 -14.322 1.00 91.38 856 ALA A N 1
ATOM 6804 C CA . ALA A 1 856 ? -21.689 8.689 -15.692 1.00 91.38 856 ALA A CA 1
ATOM 6805 C C . ALA A 1 856 ? -21.639 10.169 -16.108 1.00 91.38 856 ALA A C 1
ATOM 6807 O O . ALA A 1 856 ? -20.604 10.618 -16.608 1.00 91.38 856 ALA A O 1
ATOM 6808 N N . SER A 1 857 ? -22.693 10.952 -15.839 1.00 95.44 857 SER A N 1
ATOM 6809 C CA . SER A 1 857 ? -22.701 12.389 -16.149 1.00 95.44 857 SER A CA 1
ATOM 6810 C C . SER A 1 857 ? -21.705 13.166 -15.286 1.00 95.44 857 SER A C 1
ATOM 6812 O O . SER A 1 857 ? -20.953 13.989 -15.810 1.00 95.44 857 SER A O 1
ATOM 6814 N N . PHE A 1 858 ? -21.601 12.846 -13.989 1.00 94.00 858 PHE A N 1
ATOM 6815 C CA . PHE A 1 858 ? -20.610 13.439 -13.086 1.00 94.00 858 PHE A CA 1
ATOM 6816 C C . PHE A 1 858 ? -19.178 13.214 -13.585 1.00 94.00 858 PHE A C 1
ATOM 6818 O O . PHE A 1 858 ? -18.383 14.159 -13.630 1.00 94.00 858 PHE A O 1
ATOM 6825 N N . ARG A 1 859 ? -18.859 11.983 -14.017 1.00 93.31 859 ARG A N 1
ATOM 6826 C CA . ARG A 1 859 ? -17.560 11.632 -14.617 1.00 93.31 859 ARG A CA 1
ATOM 6827 C C . ARG A 1 859 ? -17.324 12.365 -15.936 1.00 93.31 859 ARG A C 1
ATOM 6829 O O . ARG A 1 859 ? -16.221 12.870 -16.136 1.00 93.31 859 ARG A O 1
ATOM 6836 N N . LYS A 1 860 ? -18.332 12.476 -16.809 1.00 96.12 860 LYS A N 1
ATOM 6837 C CA . LYS A 1 860 ? -18.213 13.199 -18.085 1.00 96.12 860 LYS A CA 1
ATOM 6838 C C . LYS A 1 860 ? -17.945 14.692 -17.879 1.00 96.12 860 LYS A C 1
ATOM 6840 O O . LYS A 1 860 ? -17.037 15.231 -18.512 1.00 96.12 860 LYS A O 1
ATOM 6845 N N . THR A 1 861 ? -18.667 15.348 -16.968 1.00 96.44 861 THR A N 1
ATOM 6846 C CA . THR A 1 861 ? -18.419 16.757 -16.618 1.00 96.44 861 THR A CA 1
ATOM 6847 C C . THR A 1 861 ? -17.048 16.942 -15.964 1.00 96.44 861 THR A C 1
ATOM 6849 O O . THR A 1 861 ? -16.319 17.844 -16.369 1.00 96.44 861 THR A O 1
ATOM 6852 N N . HIS A 1 862 ? -16.620 16.053 -15.054 1.00 94.19 862 HIS A N 1
ATOM 6853 C CA . HIS A 1 862 ? -15.259 16.100 -14.489 1.00 94.19 862 HIS A CA 1
ATOM 6854 C C . HIS A 1 862 ? -14.176 15.975 -15.570 1.00 94.19 862 HIS A C 1
ATOM 6856 O O . HIS A 1 862 ? -13.189 16.710 -15.532 1.00 94.19 862 HIS A O 1
ATOM 6862 N N . ILE A 1 863 ? -14.366 15.090 -16.558 1.00 96.19 863 ILE A N 1
ATOM 6863 C CA . ILE A 1 863 ? -13.476 14.968 -17.722 1.00 96.19 863 ILE A CA 1
ATOM 6864 C C . ILE A 1 863 ? -13.464 16.271 -18.533 1.00 96.19 863 ILE A C 1
ATOM 6866 O O . ILE A 1 863 ? -12.382 16.786 -18.808 1.00 96.19 863 ILE A O 1
ATOM 6870 N N . HIS A 1 864 ? -14.631 16.835 -18.863 1.00 96.00 864 HIS A N 1
ATOM 6871 C CA . HIS A 1 864 ? -14.736 18.096 -19.608 1.00 96.00 864 HIS A CA 1
ATOM 6872 C C . HIS A 1 864 ? -13.973 19.235 -18.920 1.00 96.00 864 HIS A C 1
ATOM 6874 O O . HIS A 1 864 ? -13.079 19.847 -19.502 1.00 96.00 864 HIS A O 1
ATOM 6880 N N . GLU A 1 865 ? -14.269 19.459 -17.641 1.00 93.75 865 GLU A N 1
ATOM 6881 C CA . GLU A 1 865 ? -13.627 20.476 -16.818 1.00 93.75 865 GLU A CA 1
ATOM 6882 C C . GLU A 1 865 ? -12.111 20.280 -16.683 1.00 93.75 865 GLU A C 1
ATOM 6884 O O . GLU A 1 865 ? -11.351 21.254 -16.626 1.00 93.75 865 GLU A O 1
ATOM 6889 N N . THR A 1 866 ? -11.665 19.031 -16.575 1.00 94.44 866 THR A N 1
ATOM 6890 C CA . THR A 1 866 ? -10.268 18.692 -16.291 1.00 94.44 866 THR A CA 1
ATOM 6891 C C . THR A 1 866 ? -9.392 18.724 -17.533 1.00 94.44 866 THR A C 1
ATOM 6893 O O . THR A 1 866 ? -8.291 19.261 -17.460 1.00 94.44 866 THR A O 1
ATOM 6896 N N . PHE A 1 867 ? -9.855 18.171 -18.652 1.00 95.69 867 PHE A N 1
ATOM 6897 C CA . PHE A 1 867 ? -9.032 17.991 -19.849 1.00 95.69 867 PHE A CA 1
ATOM 6898 C C . PHE A 1 867 ? -9.238 19.085 -20.904 1.00 95.69 867 PHE A C 1
ATOM 6900 O O . PHE A 1 867 ? -8.283 19.422 -21.598 1.00 95.69 867 PHE A O 1
ATOM 6907 N N . GLY A 1 868 ? -10.431 19.684 -20.974 1.00 95.38 868 GLY A N 1
ATOM 6908 C CA . GLY A 1 868 ? -10.771 20.698 -21.974 1.00 95.38 868 GLY A CA 1
ATOM 6909 C C . GLY A 1 868 ? -11.228 20.093 -23.301 1.00 95.38 868 GLY A C 1
ATOM 6910 O O . GLY A 1 868 ? -10.897 18.957 -23.643 1.00 95.38 868 GLY A O 1
ATOM 6911 N N . GLU A 1 869 ? -12.033 20.847 -24.046 1.00 94.88 869 GLU A N 1
ATOM 6912 C CA . GLU A 1 869 ? -12.719 20.344 -25.241 1.00 94.88 869 GLU A CA 1
ATOM 6913 C C . GLU A 1 869 ? -11.754 19.949 -26.369 1.00 94.88 869 GLU A C 1
ATOM 6915 O O . GLU A 1 869 ? -11.940 18.901 -26.987 1.00 94.88 869 GLU A O 1
ATOM 6920 N N . ASP A 1 870 ? -10.690 20.726 -26.584 1.00 95.00 870 ASP A N 1
ATOM 6921 C CA . ASP A 1 870 ? -9.695 20.448 -27.625 1.00 95.00 870 ASP A CA 1
ATOM 6922 C C . ASP A 1 870 ? -8.948 19.132 -27.369 1.00 95.00 870 ASP A C 1
ATOM 6924 O O . ASP A 1 870 ? -8.784 18.326 -28.285 1.00 95.00 870 ASP A O 1
ATOM 6928 N N . PHE A 1 871 ? -8.524 18.885 -26.120 1.00 96.69 871 PHE A N 1
ATOM 6929 C CA . PHE A 1 871 ? -7.888 17.622 -25.725 1.00 96.69 871 PHE A CA 1
ATOM 6930 C C . PHE A 1 871 ? -8.829 16.447 -25.982 1.00 96.69 871 PHE A C 1
ATOM 6932 O O . PHE A 1 871 ? -8.420 15.423 -26.519 1.00 96.69 871 PHE A O 1
ATOM 6939 N N . ILE A 1 872 ? -10.098 16.598 -25.598 1.00 97.12 872 ILE A N 1
ATOM 6940 C CA . ILE A 1 872 ? -11.110 15.551 -25.736 1.00 97.12 872 ILE A CA 1
ATOM 6941 C C . ILE A 1 872 ? -11.308 15.212 -27.217 1.00 97.12 872 ILE A C 1
ATOM 6943 O O . ILE A 1 872 ? -11.151 14.051 -27.578 1.00 97.12 872 ILE A O 1
ATOM 6947 N N . LYS A 1 873 ? -11.539 16.209 -28.080 1.00 95.75 873 LYS A N 1
ATOM 6948 C CA . LYS A 1 873 ? -11.711 16.023 -29.535 1.00 95.75 873 LYS A CA 1
ATOM 6949 C C . LYS A 1 873 ? -10.492 15.418 -30.236 1.00 95.75 873 LYS A C 1
ATOM 6951 O O . LYS A 1 873 ? -10.641 14.751 -31.254 1.00 95.75 873 LYS A O 1
ATOM 6956 N N . ALA A 1 874 ? -9.287 15.670 -29.725 1.00 94.19 874 ALA A N 1
ATOM 6957 C CA . ALA A 1 874 ? -8.057 15.082 -30.250 1.00 94.19 874 ALA A CA 1
ATOM 6958 C C . ALA A 1 874 ? -7.781 13.662 -29.721 1.00 94.19 874 ALA A C 1
ATOM 6960 O O . ALA A 1 874 ? -6.895 12.991 -30.246 1.00 94.19 874 ALA A O 1
ATOM 6961 N N . CYS A 1 875 ? -8.507 13.194 -28.701 1.00 94.31 875 CYS A N 1
ATOM 6962 C CA . CYS A 1 875 ? -8.261 11.901 -28.076 1.00 94.31 875 CYS A CA 1
ATOM 6963 C C . CYS A 1 875 ? -8.920 10.757 -28.857 1.00 94.31 875 CYS A C 1
ATOM 6965 O O . CYS A 1 875 ? -10.147 10.665 -28.950 1.00 94.31 875 CYS A O 1
ATOM 6967 N N . VAL A 1 876 ? -8.092 9.839 -29.353 1.00 93.69 876 VAL A N 1
ATOM 6968 C CA . VAL A 1 876 ? -8.513 8.562 -29.937 1.00 93.69 876 VAL A CA 1
ATOM 6969 C C . VAL A 1 876 ? -7.819 7.428 -29.184 1.00 93.69 876 VAL A C 1
ATOM 6971 O O . VAL A 1 876 ? -6.683 7.560 -28.733 1.00 93.69 876 VAL A O 1
ATOM 6974 N N . GLN A 1 877 ? -8.508 6.303 -29.012 1.00 93.56 877 GLN A N 1
ATOM 6975 C CA . GLN A 1 877 ? -7.939 5.099 -28.417 1.00 93.56 877 GLN A CA 1
ATOM 6976 C C . GLN A 1 877 ? -8.428 3.860 -29.163 1.00 93.56 877 GLN A C 1
ATOM 6978 O O . GLN A 1 877 ? -9.592 3.478 -29.048 1.00 93.56 877 GLN A O 1
ATOM 6983 N N . GLU A 1 878 ? -7.520 3.181 -29.860 1.00 94.25 878 GLU A N 1
ATOM 6984 C CA . GLU A 1 878 ? -7.757 1.817 -30.329 1.00 94.25 878 GLU A CA 1
ATOM 6985 C C . GLU A 1 878 ? -7.494 0.814 -29.193 1.00 94.25 878 GLU A C 1
ATOM 6987 O O . GLU A 1 878 ? -6.521 0.930 -28.442 1.00 94.25 878 GLU A O 1
ATOM 6992 N N . VAL A 1 879 ? -8.376 -0.171 -29.045 1.00 92.75 879 VAL A N 1
ATOM 6993 C CA . VAL A 1 879 ? -8.293 -1.231 -28.040 1.00 92.75 879 VAL A CA 1
ATOM 6994 C C . VAL A 1 879 ? -8.439 -2.581 -28.736 1.00 92.75 879 VAL A C 1
ATOM 6996 O O . VAL A 1 879 ? -9.544 -2.986 -29.087 1.00 92.75 879 VAL A O 1
ATOM 6999 N N . GLU A 1 880 ? -7.337 -3.320 -28.892 1.00 93.44 880 GLU A N 1
ATOM 7000 C CA . GLU A 1 880 ? -7.381 -4.757 -29.205 1.00 93.44 880 GLU A CA 1
ATOM 7001 C C . GLU A 1 880 ? -8.096 -5.459 -28.041 1.00 93.44 880 GLU A C 1
ATOM 7003 O O . GLU A 1 880 ? -7.543 -5.518 -26.944 1.00 93.44 880 GLU A O 1
ATOM 7008 N N . VAL A 1 881 ? -9.312 -5.974 -28.232 1.00 89.94 881 VAL A N 1
ATOM 7009 C CA . VAL A 1 881 ? -10.104 -6.657 -27.194 1.00 89.94 881 VAL A CA 1
ATOM 7010 C C . VAL A 1 881 ? -9.637 -8.103 -27.073 1.00 89.94 881 VAL A C 1
ATOM 7012 O O . VAL A 1 881 ? -9.051 -8.485 -26.052 1.00 89.94 881 VAL A O 1
ATOM 7015 N N . ASN A 1 882 ? -9.805 -8.878 -28.143 1.00 89.81 882 ASN A N 1
ATOM 7016 C CA . ASN A 1 882 ? -9.387 -10.270 -28.221 1.00 89.81 882 ASN A CA 1
ATOM 7017 C C . ASN A 1 882 ? -8.583 -10.517 -29.503 1.00 89.81 882 ASN A C 1
ATOM 7019 O O . ASN A 1 882 ? -9.097 -10.452 -30.617 1.00 89.81 882 ASN A O 1
ATOM 7023 N N . LYS A 1 883 ? -7.304 -10.849 -29.316 1.00 85.19 883 LYS A N 1
ATOM 7024 C CA . LYS A 1 883 ? -6.347 -11.110 -30.390 1.00 85.19 883 LYS A CA 1
ATOM 7025 C C . LYS A 1 883 ? -6.641 -12.384 -31.185 1.00 85.19 883 LYS A C 1
ATOM 7027 O O . LYS A 1 883 ? -6.293 -12.453 -32.357 1.00 85.19 883 LYS A O 1
ATOM 7032 N N . GLU A 1 884 ? -7.256 -13.389 -30.561 1.00 86.94 884 GLU A N 1
ATOM 7033 C CA . GLU A 1 884 ? -7.550 -14.675 -31.210 1.00 86.94 884 GLU A CA 1
ATOM 7034 C C . GLU A 1 884 ? -8.756 -14.561 -32.163 1.00 86.94 884 GLU A C 1
ATOM 7036 O O . GLU A 1 884 ? -8.789 -15.236 -33.188 1.00 86.94 884 GLU A O 1
ATOM 7041 N N . THR A 1 885 ? -9.701 -13.655 -31.881 1.00 88.50 885 THR A N 1
ATOM 7042 C CA . THR A 1 885 ? -10.868 -13.359 -32.737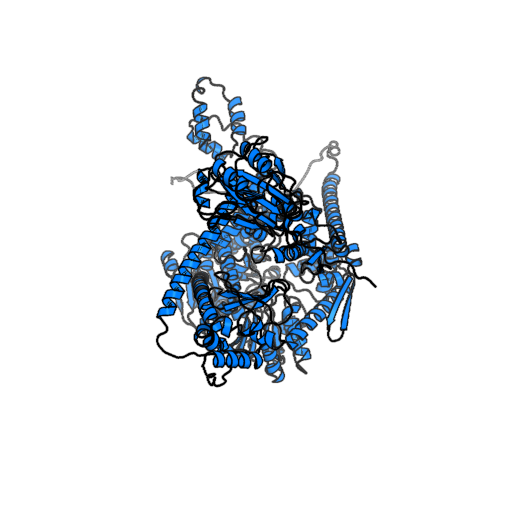 1.00 88.50 885 THR A CA 1
ATOM 7043 C C . THR A 1 885 ? -10.718 -12.091 -33.585 1.00 88.50 885 THR A C 1
ATOM 7045 O O . THR A 1 885 ? -11.632 -11.766 -34.338 1.00 88.50 885 THR A O 1
ATOM 7048 N N . LEU A 1 886 ? -9.590 -11.376 -33.469 1.00 86.75 886 LEU A N 1
ATOM 7049 C CA . LEU A 1 886 ? -9.357 -10.046 -34.061 1.00 86.75 886 LEU A CA 1
ATOM 7050 C C . LEU A 1 886 ? -10.430 -9.004 -33.671 1.00 86.75 886 LEU A C 1
ATOM 7052 O O . LEU A 1 886 ? -10.721 -8.078 -34.423 1.00 86.75 886 LEU A O 1
ATOM 7056 N N . GLU A 1 887 ? -11.017 -9.149 -32.480 1.00 92.06 887 GLU A N 1
ATOM 7057 C CA . GLU A 1 887 ? -11.991 -8.206 -31.926 1.00 92.06 887 GLU A CA 1
ATOM 7058 C C . GLU A 1 887 ? -11.251 -6.953 -31.431 1.00 92.06 887 GLU A C 1
ATOM 7060 O O . GLU A 1 887 ? -10.424 -7.048 -30.520 1.00 92.06 887 GLU A O 1
ATOM 7065 N N . SER A 1 888 ? -11.545 -5.782 -32.000 1.00 92.25 888 SER A N 1
ATOM 7066 C CA . SER A 1 888 ? -11.040 -4.481 -31.543 1.00 92.25 888 SER A CA 1
ATOM 7067 C C . SER A 1 888 ? -12.157 -3.439 -31.443 1.00 92.25 888 SER A C 1
ATOM 7069 O O . SER A 1 888 ? -13.232 -3.592 -32.026 1.00 92.25 888 SER A O 1
ATOM 7071 N N . ALA A 1 889 ? -11.911 -2.381 -30.672 1.00 94.50 889 ALA A N 1
ATOM 7072 C CA . ALA A 1 889 ? -12.800 -1.233 -30.535 1.00 94.50 889 ALA A CA 1
ATOM 7073 C C . ALA A 1 889 ? -12.008 0.069 -30.696 1.00 94.50 889 ALA A C 1
ATOM 7075 O O . ALA A 1 889 ? -10.905 0.189 -30.165 1.00 94.50 889 ALA A O 1
ATOM 7076 N N . ILE A 1 890 ? -12.585 1.054 -31.383 1.00 96.44 890 ILE A N 1
ATOM 7077 C CA . ILE A 1 890 ? -12.046 2.416 -31.460 1.00 96.44 890 ILE A CA 1
ATOM 7078 C C . ILE A 1 890 ? -12.942 3.315 -30.613 1.00 96.44 890 ILE A C 1
ATOM 7080 O O . ILE A 1 890 ? -14.154 3.370 -30.818 1.00 96.44 890 ILE A O 1
ATOM 7084 N N . LEU A 1 891 ? -12.337 4.007 -29.653 1.00 97.19 891 LEU A N 1
ATOM 7085 C CA . LEU A 1 891 ? -12.979 5.014 -28.818 1.00 97.19 891 LEU A CA 1
ATOM 7086 C C . LEU A 1 891 ? -12.494 6.400 -29.248 1.00 97.19 891 LEU A C 1
ATOM 7088 O O . LEU A 1 891 ? -11.312 6.576 -29.545 1.00 97.19 891 LEU A O 1
ATOM 7092 N N . THR A 1 892 ? -13.388 7.384 -29.230 1.00 96.81 892 THR A N 1
ATOM 7093 C CA . THR A 1 892 ? -13.082 8.799 -29.490 1.00 96.81 892 THR A CA 1
ATOM 7094 C C . THR A 1 892 ? -13.588 9.671 -28.345 1.00 96.81 892 THR A C 1
ATOM 7096 O O . THR A 1 892 ? -14.330 9.207 -27.467 1.00 96.81 892 THR A O 1
ATOM 7099 N N . ASP A 1 893 ? -13.190 10.941 -28.349 1.00 96.62 893 ASP A N 1
A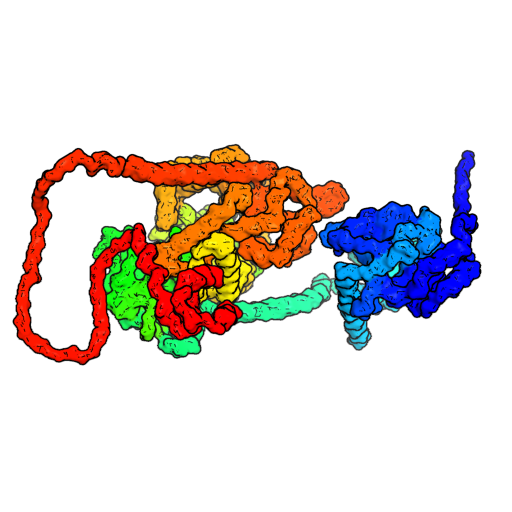TOM 7100 C CA . ASP A 1 893 ? -13.754 11.983 -27.496 1.00 96.62 893 ASP A CA 1
ATOM 7101 C C . ASP A 1 893 ? -13.733 11.591 -26.004 1.00 96.62 893 ASP A C 1
ATOM 7103 O O . ASP A 1 893 ? -12.753 11.072 -25.462 1.00 96.62 893 ASP A O 1
ATOM 7107 N N . TYR A 1 894 ? -14.850 11.817 -25.314 1.00 97.50 894 TYR A N 1
ATOM 7108 C CA . TYR A 1 894 ? -15.040 11.491 -23.906 1.00 97.50 894 TYR A CA 1
ATOM 7109 C C . TYR A 1 894 ? -14.801 10.013 -23.585 1.00 97.50 894 TYR A C 1
ATOM 7111 O O . TYR A 1 894 ? -14.330 9.720 -22.489 1.00 97.50 894 TYR A O 1
ATOM 7119 N N . ALA A 1 895 ? -15.106 9.091 -24.505 1.00 97.31 895 ALA A N 1
ATOM 7120 C CA . ALA A 1 895 ? -14.899 7.664 -24.276 1.00 97.31 895 ALA A CA 1
ATOM 7121 C C . ALA A 1 895 ? -13.405 7.306 -24.318 1.00 97.31 895 ALA A C 1
ATOM 7123 O O . ALA A 1 895 ? -12.933 6.561 -23.457 1.00 97.31 895 ALA A O 1
ATOM 7124 N N . ALA A 1 896 ? -12.633 7.889 -25.240 1.00 96.38 896 ALA A N 1
ATOM 7125 C CA . ALA A 1 896 ? -11.181 7.709 -25.277 1.00 96.38 896 ALA A CA 1
ATOM 7126 C C . ALA A 1 896 ? -10.519 8.228 -23.987 1.00 96.38 896 ALA A C 1
ATOM 7128 O O . ALA A 1 896 ? -9.792 7.484 -23.319 1.00 96.38 896 ALA A O 1
ATOM 7129 N N . VAL A 1 897 ? -10.854 9.455 -23.563 1.00 95.94 897 VAL A N 1
ATOM 7130 C CA . VAL A 1 897 ? -10.309 10.042 -22.323 1.00 95.94 897 VAL A CA 1
ATOM 7131 C C . VAL A 1 897 ? -10.760 9.264 -21.083 1.00 95.94 897 VAL A C 1
ATOM 7133 O O . VAL A 1 897 ? -9.947 9.008 -20.191 1.00 95.94 897 VAL A O 1
ATOM 7136 N N . ALA A 1 898 ? -12.027 8.837 -21.018 1.00 94.69 898 ALA A N 1
ATOM 7137 C CA . ALA A 1 898 ? -12.533 8.014 -19.920 1.00 94.69 898 ALA A CA 1
ATOM 7138 C C . ALA A 1 898 ? -11.771 6.687 -19.816 1.00 94.69 898 ALA A C 1
ATOM 7140 O O . ALA A 1 898 ? -11.359 6.321 -18.716 1.00 94.69 898 ALA A O 1
ATOM 7141 N N . TYR A 1 899 ? -11.525 6.007 -20.943 1.00 93.75 899 TYR A N 1
ATOM 7142 C CA . TYR A 1 899 ? -10.773 4.753 -20.990 1.00 93.75 899 TYR A CA 1
ATOM 7143 C C . TYR A 1 899 ? -9.316 4.937 -20.539 1.00 93.75 899 TYR A C 1
ATOM 7145 O O . TYR A 1 899 ? -8.851 4.237 -19.635 1.00 93.75 899 TYR A O 1
ATOM 7153 N N . GLN A 1 900 ? -8.604 5.923 -21.096 1.00 91.19 900 GLN A N 1
ATOM 7154 C CA . GLN A 1 900 ? -7.212 6.204 -20.723 1.00 91.19 900 GLN A CA 1
ATOM 7155 C C . GLN A 1 900 ? -7.073 6.660 -19.254 1.00 91.19 900 GLN A C 1
ATOM 7157 O O . GLN A 1 900 ? -6.068 6.363 -18.600 1.00 91.19 900 GLN A O 1
ATOM 7162 N N . ASN A 1 901 ? -8.085 7.337 -18.696 1.00 91.19 901 ASN A N 1
ATOM 7163 C CA . ASN A 1 901 ? -8.060 7.883 -17.335 1.00 91.19 901 ASN A CA 1
ATOM 7164 C C . ASN A 1 901 ? -8.813 7.046 -16.274 1.00 91.19 901 ASN A C 1
ATOM 7166 O O . ASN A 1 901 ? -9.018 7.537 -15.165 1.00 91.19 901 ASN A O 1
ATOM 7170 N N . GLN A 1 902 ? -9.163 5.777 -16.529 1.00 79.50 902 GLN A N 1
ATOM 7171 C CA . GLN A 1 902 ? -9.954 4.919 -15.609 1.00 79.50 902 GLN A CA 1
ATOM 7172 C C . GLN A 1 902 ? -9.468 4.836 -14.149 1.00 79.50 902 GLN A C 1
ATOM 7174 O O . GLN A 1 902 ? -10.236 4.487 -13.259 1.00 79.50 902 GLN A O 1
ATOM 7179 N N . ASN A 1 903 ? -8.187 5.113 -13.886 1.00 74.81 903 ASN A N 1
ATOM 7180 C CA . ASN A 1 903 ? -7.605 5.112 -12.538 1.00 74.81 903 ASN A CA 1
ATOM 7181 C C . ASN A 1 903 ? -7.043 6.491 -12.125 1.00 74.81 903 ASN A C 1
ATOM 7183 O O . ASN A 1 903 ? -6.165 6.559 -11.266 1.00 74.81 903 ASN A O 1
ATOM 7187 N N . GLY A 1 904 ? -7.442 7.578 -12.797 1.00 86.38 904 GLY A N 1
ATOM 7188 C CA . GLY A 1 904 ? -6.927 8.938 -12.576 1.00 86.38 904 GLY A CA 1
ATOM 7189 C C . GLY A 1 904 ? -5.442 9.137 -12.921 1.00 86.38 904 GLY A C 1
ATOM 7190 O O . GLY A 1 904 ? -4.887 10.202 -12.664 1.00 86.38 904 GLY A O 1
ATOM 7191 N N . LYS A 1 905 ? -4.759 8.114 -13.455 1.00 86.19 905 LYS A N 1
ATOM 7192 C CA . LYS A 1 905 ? -3.301 8.129 -13.668 1.00 86.19 905 LYS A CA 1
ATOM 7193 C C . LYS A 1 905 ? -2.874 9.086 -14.777 1.00 86.19 905 LYS A C 1
ATOM 7195 O O . LYS A 1 905 ? -1.845 9.738 -14.616 1.00 86.19 905 LYS A O 1
ATOM 7200 N N . LEU A 1 906 ? -3.661 9.188 -15.852 1.00 91.44 906 LEU A N 1
ATOM 7201 C CA . LEU A 1 906 ? -3.420 10.154 -16.922 1.00 91.44 906 LEU A CA 1
ATOM 7202 C C . LEU A 1 906 ? -3.573 11.577 -16.376 1.00 91.44 906 LEU A C 1
ATOM 7204 O O . LEU A 1 906 ? -2.639 12.363 -16.476 1.00 91.44 906 LEU A O 1
ATOM 7208 N N . GLU A 1 907 ? -4.686 11.872 -15.695 1.00 93.81 907 GLU A N 1
ATOM 7209 C CA . GLU A 1 907 ? -4.912 13.170 -15.045 1.00 93.81 907 GLU A CA 1
ATOM 7210 C C . GLU A 1 907 ? -3.771 13.532 -14.081 1.00 93.81 907 GLU A C 1
ATOM 7212 O O . GLU A 1 907 ? -3.220 14.627 -14.158 1.00 93.81 907 GLU A O 1
ATOM 7217 N N . GLN A 1 908 ? -3.368 12.622 -13.189 1.00 90.38 908 GLN A N 1
ATOM 7218 C CA . GLN A 1 908 ? -2.266 12.868 -12.250 1.00 90.38 908 GLN A CA 1
ATOM 7219 C C . GLN A 1 908 ? -0.930 13.124 -12.959 1.00 90.38 908 GLN A C 1
ATOM 7221 O O . GLN A 1 908 ? -0.142 13.945 -12.486 1.00 90.38 908 GLN A O 1
ATOM 7226 N N . GLY A 1 909 ? -0.670 12.428 -14.067 1.00 91.44 909 GLY A N 1
ATOM 7227 C CA . GLY A 1 909 ? 0.511 12.634 -14.899 1.00 91.44 909 GLY A CA 1
ATOM 7228 C C . GLY A 1 909 ? 0.501 14.001 -15.580 1.00 91.44 909 GLY A C 1
ATOM 7229 O O . GLY A 1 909 ? 1.421 14.790 -15.384 1.00 91.44 909 GLY A O 1
ATOM 7230 N N . LEU A 1 910 ? -0.577 14.340 -16.284 1.00 94.69 910 LEU A N 1
ATOM 7231 C CA . LEU A 1 910 ? -0.683 15.620 -16.987 1.00 94.69 910 LEU A CA 1
ATOM 7232 C C . LEU A 1 910 ? -0.752 16.817 -16.022 1.00 94.69 910 LEU A C 1
ATOM 7234 O O . LEU A 1 910 ? -0.175 17.870 -16.293 1.00 94.69 910 LEU A O 1
ATOM 7238 N N . ARG A 1 911 ? -1.348 16.653 -14.830 1.00 91.31 911 ARG A N 1
ATOM 7239 C CA . ARG A 1 911 ? -1.269 17.652 -13.747 1.00 91.31 911 ARG A CA 1
ATOM 7240 C C . ARG A 1 911 ? 0.158 17.855 -13.236 1.00 91.31 911 ARG A C 1
ATOM 7242 O O . ARG A 1 911 ? 0.478 18.974 -12.845 1.00 91.31 911 ARG A O 1
ATOM 7249 N N . ARG A 1 912 ? 1.007 16.820 -13.221 1.00 89.50 912 ARG A N 1
ATOM 7250 C CA . ARG A 1 912 ? 2.449 16.970 -12.954 1.00 89.50 912 ARG A CA 1
ATOM 7251 C C . ARG A 1 912 ? 3.135 17.723 -14.088 1.00 89.50 912 ARG A C 1
ATOM 7253 O O . ARG A 1 912 ? 3.802 18.714 -13.819 1.00 89.50 912 ARG A O 1
ATOM 7260 N N . TYR A 1 913 ? 2.908 17.316 -15.337 1.00 92.25 913 TYR A N 1
ATOM 7261 C CA . TYR A 1 913 ? 3.464 17.986 -16.516 1.00 92.25 913 TYR A CA 1
ATOM 7262 C C . TYR A 1 913 ? 3.167 19.498 -16.515 1.00 92.25 913 TYR A C 1
ATOM 7264 O O . TYR A 1 913 ? 4.093 20.307 -16.559 1.00 92.25 913 TYR A O 1
ATOM 7272 N N . TYR A 1 914 ? 1.899 19.888 -16.341 1.00 91.56 914 TYR A N 1
ATOM 7273 C CA . TYR A 1 914 ? 1.495 21.293 -16.207 1.00 91.56 914 TYR A CA 1
ATOM 7274 C C . TYR A 1 914 ? 2.254 22.017 -15.076 1.00 91.56 914 TYR A C 1
ATOM 7276 O O . TYR A 1 914 ? 2.858 23.066 -15.308 1.00 91.56 914 TYR A O 1
ATOM 7284 N N . LYS A 1 915 ? 2.298 21.428 -13.872 1.00 85.44 915 LYS A N 1
ATOM 7285 C CA . LYS A 1 915 ? 2.966 22.021 -12.699 1.00 85.44 915 LYS A CA 1
ATOM 7286 C C . LYS A 1 915 ? 4.476 22.217 -12.847 1.00 85.44 915 LYS A C 1
ATOM 7288 O O . LYS A 1 915 ? 5.000 23.095 -12.177 1.00 85.44 915 LYS A O 1
ATOM 7293 N N . PHE A 1 916 ? 5.174 21.400 -13.637 1.00 84.25 916 PHE A N 1
ATOM 7294 C CA . PHE A 1 916 ? 6.646 21.437 -13.723 1.00 84.25 916 PHE A CA 1
ATOM 7295 C C . PHE A 1 916 ? 7.178 22.122 -14.985 1.00 84.25 916 PHE A C 1
ATOM 7297 O O . PHE A 1 916 ? 8.315 22.602 -15.004 1.00 84.25 916 PHE A O 1
ATOM 7304 N N . PHE A 1 917 ? 6.381 22.157 -16.054 1.00 85.12 917 PHE A N 1
ATOM 7305 C CA . PHE A 1 917 ? 6.818 22.679 -17.351 1.00 85.12 917 PHE A CA 1
ATOM 7306 C C . PHE A 1 917 ? 6.088 23.944 -17.795 1.00 85.12 917 PHE A C 1
ATOM 7308 O O . PHE A 1 917 ? 6.548 24.572 -18.746 1.00 85.12 917 PHE A O 1
ATOM 7315 N N . LYS A 1 918 ? 4.983 24.327 -17.140 1.00 85.06 918 LYS A N 1
ATOM 7316 C CA . LYS A 1 918 ? 4.182 25.501 -17.532 1.00 85.06 918 LYS A CA 1
ATOM 7317 C C . LYS A 1 918 ? 3.835 26.444 -16.364 1.00 85.06 918 LYS A C 1
ATOM 7319 O O . LYS A 1 918 ? 3.734 27.640 -16.602 1.00 85.06 918 LYS A O 1
ATOM 7324 N N . ARG A 1 919 ? 3.701 25.953 -15.123 1.00 82.19 919 ARG A N 1
ATOM 7325 C CA . ARG A 1 919 ? 3.459 26.792 -13.928 1.00 82.19 919 ARG A CA 1
ATOM 7326 C C . ARG A 1 919 ? 4.772 27.321 -13.306 1.00 82.19 919 ARG A C 1
ATOM 7328 O O . ARG A 1 919 ? 5.739 26.560 -13.273 1.00 82.19 919 ARG A O 1
ATOM 7335 N N . PRO A 1 920 ? 4.811 28.558 -12.768 1.00 82.06 920 PRO A N 1
ATOM 7336 C CA . PRO A 1 920 ? 5.913 29.041 -11.931 1.00 82.06 920 PRO A CA 1
ATOM 7337 C C . PRO A 1 920 ? 6.118 28.211 -10.650 1.00 82.06 920 PRO A C 1
ATOM 7339 O O . PRO A 1 920 ? 5.192 27.563 -10.140 1.00 82.06 920 PRO A O 1
ATOM 7342 N N . ILE A 1 921 ? 7.336 28.243 -10.100 1.00 81.94 921 ILE A N 1
ATOM 7343 C CA . ILE A 1 921 ? 7.670 27.531 -8.855 1.00 81.94 921 ILE A CA 1
ATOM 7344 C C . ILE A 1 921 ? 7.108 28.268 -7.628 1.00 81.94 921 ILE A C 1
ATOM 7346 O O . ILE A 1 921 ? 6.705 27.635 -6.650 1.00 81.94 921 ILE A O 1
ATOM 7350 N N . GLU A 1 922 ? 6.998 29.590 -7.713 1.00 79.94 922 GLU A N 1
ATOM 7351 C CA . GLU A 1 922 ? 6.450 30.508 -6.713 1.00 79.94 922 GLU A CA 1
ATOM 7352 C C . GLU A 1 922 ? 5.012 30.123 -6.350 1.00 79.94 922 GLU A C 1
ATOM 7354 O O . GLU A 1 922 ? 4.700 29.903 -5.178 1.00 79.94 922 GLU A O 1
ATOM 7359 N N . ASP A 1 923 ? 4.159 29.915 -7.356 1.00 78.31 923 ASP A N 1
ATOM 7360 C CA . ASP A 1 923 ? 2.789 29.456 -7.160 1.00 78.31 923 ASP A CA 1
ATOM 7361 C C . ASP A 1 923 ? 2.711 28.095 -6.444 1.00 78.31 923 ASP A C 1
ATOM 7363 O O . ASP A 1 923 ? 1.742 27.789 -5.739 1.00 78.31 923 ASP A O 1
ATOM 7367 N N . CYS A 1 924 ? 3.686 27.211 -6.683 1.00 78.38 924 CYS A N 1
ATOM 7368 C CA . CYS A 1 924 ? 3.749 25.898 -6.042 1.00 78.38 924 CYS A CA 1
ATOM 7369 C C . CYS A 1 924 ? 4.121 26.038 -4.561 1.00 78.38 924 CYS A C 1
ATOM 7371 O O . CYS A 1 924 ? 3.504 25.378 -3.722 1.00 78.38 924 CYS A O 1
ATOM 7373 N N . ILE A 1 925 ? 5.022 26.970 -4.236 1.00 79.44 925 ILE A N 1
ATOM 7374 C CA . ILE A 1 925 ? 5.363 27.346 -2.859 1.00 79.44 925 ILE A CA 1
ATOM 7375 C C . ILE A 1 925 ? 4.148 27.956 -2.150 1.00 79.44 925 ILE A C 1
ATOM 7377 O O . ILE A 1 925 ? 3.840 27.546 -1.033 1.00 79.44 925 ILE A O 1
ATOM 7381 N N . GLU A 1 926 ? 3.411 28.874 -2.786 1.00 78.38 926 GLU A N 1
ATOM 7382 C CA . GLU A 1 926 ? 2.172 29.432 -2.217 1.00 78.38 926 GLU A CA 1
ATOM 7383 C C . GLU A 1 926 ? 1.116 28.336 -1.986 1.00 78.38 926 GLU A C 1
ATOM 7385 O O . GLU A 1 926 ? 0.457 28.301 -0.947 1.00 78.38 926 GLU A O 1
ATOM 7390 N N . THR A 1 927 ? 1.003 27.381 -2.917 1.00 78.75 927 THR A N 1
ATOM 7391 C CA . THR A 1 927 ? 0.083 26.237 -2.792 1.00 78.75 927 THR A CA 1
ATOM 7392 C C . THR A 1 927 ? 0.445 25.331 -1.611 1.00 78.75 927 THR A C 1
ATOM 7394 O O . THR A 1 927 ? -0.459 24.851 -0.923 1.00 78.75 927 THR A O 1
ATOM 7397 N N . ASP A 1 928 ? 1.737 25.075 -1.375 1.00 78.75 928 ASP A N 1
ATOM 7398 C CA . ASP A 1 928 ? 2.191 24.308 -0.211 1.00 78.75 928 ASP A CA 1
ATOM 7399 C C . ASP A 1 928 ? 1.945 25.107 1.091 1.00 78.75 928 ASP A C 1
ATOM 7401 O O . ASP A 1 928 ? 1.288 24.586 1.991 1.00 78.75 928 ASP A O 1
ATOM 7405 N N . LYS A 1 929 ? 2.345 26.390 1.158 1.00 77.12 929 LYS A N 1
ATOM 7406 C CA . LYS A 1 929 ? 2.115 27.281 2.319 1.00 77.12 929 LYS A CA 1
ATOM 7407 C C . LYS A 1 929 ? 0.640 27.350 2.721 1.00 77.12 929 LYS A C 1
ATOM 7409 O O . LYS A 1 929 ? 0.305 27.132 3.881 1.00 77.12 929 LYS A O 1
ATOM 7414 N N . LYS A 1 930 ? -0.258 27.592 1.759 1.00 78.44 930 LYS A N 1
ATOM 7415 C CA . LYS A 1 930 ? -1.700 27.732 2.012 1.00 78.44 930 LYS A CA 1
ATOM 7416 C C . LYS A 1 930 ? -2.326 26.481 2.637 1.00 78.44 930 LYS A C 1
ATOM 7418 O O . LYS A 1 930 ? -3.310 26.587 3.360 1.00 78.44 930 LYS A O 1
ATOM 7423 N N . ARG A 1 931 ? -1.779 25.287 2.383 1.00 76.12 931 ARG A N 1
ATOM 7424 C CA . ARG A 1 931 ? -2.255 24.045 3.019 1.00 76.12 931 ARG A CA 1
ATOM 7425 C C . ARG A 1 931 ? -1.877 23.965 4.490 1.00 76.12 931 ARG A C 1
ATOM 7427 O O . ARG A 1 931 ? -2.676 23.471 5.280 1.00 76.12 931 ARG A O 1
ATOM 7434 N N . ASP A 1 932 ? -0.692 24.447 4.842 1.00 76.94 932 ASP A N 1
ATOM 7435 C CA . ASP A 1 932 ? -0.245 24.503 6.230 1.00 76.94 932 ASP A CA 1
ATOM 7436 C C . ASP A 1 932 ? -1.041 25.582 6.989 1.00 76.94 932 ASP A C 1
ATOM 7438 O O . ASP A 1 932 ? -1.604 25.292 8.042 1.00 76.94 932 ASP A O 1
ATOM 7442 N N . THR A 1 933 ? -1.211 26.779 6.410 1.00 76.75 933 THR A N 1
ATOM 7443 C CA . THR A 1 933 ? -2.070 27.842 6.970 1.00 76.75 933 THR A CA 1
ATOM 7444 C C . THR A 1 933 ? -3.501 27.353 7.195 1.00 76.75 933 THR A C 1
ATOM 7446 O O . THR A 1 933 ? -3.991 27.418 8.315 1.00 76.75 933 THR A O 1
ATOM 7449 N N . ASN A 1 934 ? -4.145 26.755 6.185 1.00 75.38 934 ASN A N 1
ATOM 7450 C CA . ASN A 1 934 ? -5.511 26.245 6.327 1.00 75.38 934 ASN A CA 1
ATOM 7451 C C . ASN A 1 934 ? -5.653 25.183 7.439 1.00 75.38 934 ASN A C 1
ATOM 7453 O O . ASN A 1 934 ? -6.709 25.108 8.060 1.00 75.38 934 ASN A O 1
ATOM 7457 N N . GLN A 1 935 ? -4.639 24.336 7.674 1.00 76.12 935 GLN A N 1
ATOM 7458 C CA . GLN A 1 935 ? -4.671 23.384 8.792 1.00 76.12 935 GLN A CA 1
ATOM 7459 C C . GLN A 1 935 ? -4.622 24.118 10.137 1.00 76.12 935 GLN A C 1
ATOM 7461 O O . GLN A 1 935 ? -5.452 23.830 10.999 1.00 76.12 935 GLN A O 1
ATOM 7466 N N . ARG A 1 936 ? -3.719 25.096 10.291 1.00 75.69 936 ARG A N 1
ATOM 7467 C CA . ARG A 1 936 ? -3.613 25.912 11.512 1.00 75.69 936 ARG A CA 1
ATOM 7468 C C . ARG A 1 936 ? -4.890 26.682 11.801 1.00 75.69 936 ARG A C 1
ATOM 7470 O O . ARG A 1 936 ? -5.431 26.524 12.888 1.00 75.69 936 ARG A O 1
ATOM 7477 N N . ASP A 1 937 ? -5.403 27.415 10.816 1.00 70.62 937 ASP A N 1
ATOM 7478 C CA . ASP A 1 937 ? -6.634 28.207 10.925 1.00 70.62 937 ASP A CA 1
ATOM 7479 C C . ASP A 1 937 ? -7.853 27.332 11.263 1.00 70.62 937 ASP A C 1
ATOM 7481 O O . ASP A 1 937 ? -8.786 27.785 11.922 1.00 70.62 937 ASP A O 1
ATOM 7485 N N . SER A 1 938 ? -7.854 26.065 10.827 1.00 66.44 938 SER A N 1
ATOM 7486 C CA . SER A 1 938 ? -8.896 25.103 11.203 1.00 66.44 938 SER A CA 1
ATOM 7487 C C . SER A 1 938 ? -8.744 24.582 12.636 1.00 66.44 938 SER A C 1
ATOM 7489 O O . SER A 1 938 ? -9.731 24.203 13.255 1.00 66.44 938 SER A O 1
ATOM 7491 N N . SER A 1 939 ? -7.528 24.535 13.178 1.00 63.91 939 SER A N 1
ATOM 7492 C CA . SER A 1 939 ? -7.237 23.925 14.476 1.00 63.91 939 SER A CA 1
ATOM 7493 C C . SER A 1 939 ? -7.391 24.921 15.631 1.00 63.91 939 SER A C 1
ATOM 7495 O O . SER A 1 939 ? -6.789 25.990 15.627 1.00 63.91 939 SER A O 1
ATOM 7497 N N . PHE A 1 940 ? -8.130 24.543 16.678 1.00 54.72 940 PHE A N 1
ATOM 7498 C CA . PHE A 1 940 ? -8.349 25.414 17.843 1.00 54.72 940 PHE A CA 1
ATOM 7499 C C . PHE A 1 940 ? -7.050 25.776 18.595 1.00 54.72 940 PHE A C 1
ATOM 7501 O O . PHE A 1 940 ? -6.952 26.850 19.179 1.00 54.72 940 PHE A O 1
ATOM 7508 N N . TYR A 1 941 ? -6.035 24.905 18.529 1.00 58.12 941 TYR A N 1
ATOM 7509 C CA . TYR A 1 941 ? -4.727 25.082 19.175 1.00 58.12 941 TYR A CA 1
ATOM 7510 C C . TYR A 1 941 ? -3.582 25.467 18.215 1.00 58.12 941 TYR A C 1
ATOM 7512 O O . TYR A 1 941 ? -2.422 25.425 18.613 1.00 58.12 941 TYR A O 1
ATOM 7520 N N . GLY A 1 942 ? -3.857 25.783 16.942 1.00 60.59 942 GLY A N 1
ATOM 7521 C CA . GLY A 1 942 ? -2.807 26.046 15.937 1.00 60.59 942 GLY A CA 1
ATOM 7522 C C . GLY A 1 942 ? -1.988 24.812 15.500 1.00 60.59 942 GLY A C 1
ATOM 7523 O O . GLY A 1 942 ? -0.974 24.956 14.818 1.00 60.59 942 GLY A O 1
ATOM 7524 N N . PHE A 1 943 ? -2.423 23.607 15.882 1.00 69.94 943 PHE A N 1
ATOM 7525 C CA . PHE A 1 943 ? -1.750 22.325 15.664 1.00 69.94 943 PHE A CA 1
ATOM 7526 C C . PHE A 1 943 ? -1.741 21.868 14.192 1.00 69.94 943 PHE A C 1
ATOM 7528 O O . PHE A 1 943 ? -2.789 21.734 13.553 1.00 69.94 943 PHE A O 1
ATOM 7535 N N . LEU A 1 944 ? -0.559 21.505 13.687 1.00 81.12 944 LEU A N 1
ATOM 7536 C CA . LEU A 1 944 ? -0.374 20.833 12.397 1.00 81.12 944 LEU A CA 1
ATOM 7537 C C . LEU A 1 944 ? -0.243 19.313 12.567 1.00 81.12 944 LEU A C 1
ATOM 7539 O O . LEU A 1 944 ? 0.549 18.848 13.380 1.00 81.12 944 LEU A O 1
ATOM 7543 N N . PHE A 1 945 ? -0.931 18.513 11.743 1.00 88.81 945 PHE A N 1
ATOM 7544 C CA . PHE A 1 945 ? -0.720 17.060 11.745 1.00 88.81 945 PHE A CA 1
ATOM 7545 C C . PHE A 1 945 ? 0.488 16.682 10.859 1.00 88.81 945 PHE A C 1
ATOM 7547 O O . PHE A 1 945 ? 0.403 16.823 9.633 1.00 88.81 945 PHE A O 1
ATOM 7554 N N . PRO A 1 946 ? 1.603 16.146 11.405 1.00 88.50 946 PRO A N 1
ATOM 7555 C CA . PRO A 1 946 ? 2.832 15.980 10.620 1.00 88.50 946 PRO A CA 1
ATOM 7556 C C . PRO A 1 946 ? 2.701 14.999 9.443 1.00 88.50 946 PRO A C 1
ATOM 7558 O O . PRO A 1 946 ? 3.390 15.140 8.434 1.00 88.50 946 PRO A O 1
ATOM 7561 N N . GLY A 1 947 ? 1.775 14.035 9.518 1.00 86.69 947 GLY A N 1
ATOM 7562 C CA . GLY A 1 947 ? 1.500 13.087 8.432 1.00 86.69 947 GLY A CA 1
ATOM 7563 C C . GLY A 1 947 ? 0.776 13.688 7.217 1.00 86.69 947 GLY A C 1
ATOM 7564 O O . GLY A 1 947 ? 0.796 13.084 6.141 1.00 86.69 947 GLY A O 1
ATOM 7565 N N . ASP A 1 948 ? 0.170 14.876 7.342 1.00 85.38 948 ASP A N 1
ATOM 7566 C CA . ASP A 1 948 ? -0.527 15.582 6.250 1.00 85.38 948 ASP A CA 1
ATOM 7567 C C . ASP A 1 948 ? 0.331 16.627 5.546 1.00 85.38 948 ASP A C 1
ATOM 7569 O O . ASP A 1 948 ? -0.025 17.100 4.465 1.00 85.38 948 ASP A O 1
ATOM 7573 N N . ILE A 1 949 ? 1.501 16.929 6.102 1.00 78.00 949 ILE A N 1
ATOM 7574 C CA . ILE A 1 949 ? 2.495 17.786 5.474 1.00 78.00 949 ILE A CA 1
ATOM 7575 C C . ILE A 1 949 ? 2.869 17.216 4.096 1.00 78.00 949 ILE A C 1
ATOM 7577 O O . ILE A 1 949 ? 3.244 16.048 3.928 1.00 78.00 949 ILE A O 1
ATOM 7581 N N . ARG A 1 950 ? 2.722 18.057 3.069 1.00 73.06 950 ARG A N 1
ATOM 7582 C CA . ARG A 1 950 ? 3.109 17.772 1.681 1.00 73.06 950 ARG A CA 1
ATOM 7583 C C . ARG A 1 950 ? 4.108 18.825 1.211 1.00 73.06 950 ARG A C 1
ATOM 7585 O O . ARG A 1 950 ? 4.130 19.951 1.704 1.00 73.06 950 ARG A O 1
ATOM 7592 N N . TRP A 1 951 ? 4.923 18.442 0.235 1.00 73.69 951 TRP A N 1
ATOM 7593 C CA . TRP A 1 951 ? 5.915 19.313 -0.388 1.00 73.69 951 TRP A CA 1
ATOM 7594 C C . TRP A 1 951 ? 5.844 19.147 -1.907 1.00 73.69 951 TRP A C 1
ATOM 7596 O O . TRP A 1 951 ? 6.632 18.416 -2.506 1.00 73.69 951 TRP A O 1
ATOM 7606 N N . THR A 1 952 ? 4.850 19.767 -2.544 1.00 69.69 952 THR A N 1
ATOM 7607 C CA . THR A 1 952 ? 4.665 19.637 -4.000 1.00 69.69 952 THR A CA 1
ATOM 7608 C C . THR A 1 952 ? 5.768 20.343 -4.787 1.00 69.69 952 THR A C 1
ATOM 7610 O O . THR A 1 952 ? 6.127 19.891 -5.874 1.00 69.69 952 THR A O 1
ATOM 7613 N N . THR A 1 953 ? 6.390 21.365 -4.194 1.00 77.06 953 THR A N 1
ATOM 7614 C CA . THR A 1 953 ? 7.569 22.055 -4.740 1.00 77.06 953 THR A CA 1
ATOM 7615 C C . THR A 1 953 ? 8.794 21.128 -4.892 1.00 77.06 953 THR A C 1
ATOM 7617 O O . THR A 1 953 ? 9.635 21.355 -5.763 1.00 77.06 953 THR A O 1
ATOM 7620 N N . ARG A 1 954 ? 8.889 20.036 -4.112 1.00 79.31 954 ARG A N 1
ATOM 7621 C CA . ARG A 1 954 ? 9.988 19.053 -4.210 1.00 79.31 954 ARG A CA 1
ATOM 7622 C C . ARG A 1 954 ? 10.067 18.391 -5.580 1.00 79.31 954 ARG A C 1
ATOM 7624 O O . ARG A 1 954 ? 11.159 18.250 -6.126 1.00 79.31 954 ARG A O 1
ATOM 7631 N N . GLU A 1 955 ? 8.917 17.982 -6.122 1.00 81.19 955 GLU A N 1
ATOM 7632 C CA . GLU A 1 955 ? 8.870 17.321 -7.427 1.00 81.19 955 GLU A CA 1
ATOM 7633 C C . GLU A 1 955 ? 9.387 18.284 -8.514 1.00 81.19 955 GLU A C 1
ATOM 7635 O O . GLU A 1 955 ? 10.198 17.868 -9.336 1.00 81.19 955 GLU A O 1
ATOM 7640 N N . HIS A 1 956 ? 9.041 19.581 -8.462 1.00 82.62 956 HIS A N 1
ATOM 7641 C CA . HIS A 1 956 ? 9.566 20.592 -9.398 1.00 82.62 956 HIS A CA 1
ATOM 7642 C C . HIS A 1 956 ? 11.101 20.645 -9.380 1.00 82.62 956 HIS A C 1
ATOM 7644 O O . HIS A 1 956 ? 11.732 20.492 -10.426 1.00 82.62 956 HIS A O 1
ATOM 7650 N N . LYS A 1 957 ? 11.710 20.779 -8.191 1.00 80.38 957 LYS A N 1
ATOM 7651 C CA . LYS A 1 957 ? 13.178 20.825 -8.046 1.00 80.38 957 LYS A CA 1
ATOM 7652 C C . LYS A 1 957 ? 13.869 19.534 -8.477 1.00 80.38 957 LYS A C 1
ATOM 7654 O O . LYS A 1 957 ? 14.985 19.586 -8.983 1.00 80.38 957 LYS A O 1
ATOM 7659 N N . PHE A 1 958 ? 13.213 18.383 -8.329 1.00 86.88 958 PHE A N 1
ATOM 7660 C CA . PHE A 1 958 ? 13.723 17.123 -8.866 1.00 86.88 958 PHE A CA 1
ATOM 7661 C C . PHE A 1 958 ? 13.783 17.138 -10.405 1.00 86.88 958 PHE A C 1
ATOM 7663 O O . PHE A 1 958 ? 14.838 16.855 -10.971 1.00 86.88 958 PHE A O 1
ATOM 7670 N N . TRP A 1 959 ? 12.687 17.497 -11.086 1.00 86.94 959 TRP A N 1
ATOM 7671 C CA . TRP A 1 959 ? 12.630 17.517 -12.559 1.00 86.94 959 TRP A CA 1
ATOM 7672 C C . TRP A 1 959 ? 13.577 18.551 -13.178 1.00 86.94 959 TRP A C 1
ATOM 7674 O O . TRP A 1 959 ? 14.173 18.302 -14.230 1.00 86.94 959 TRP A O 1
ATOM 7684 N N . GLU A 1 960 ? 13.732 19.687 -12.502 1.00 86.00 960 GLU A N 1
ATOM 7685 C CA . GLU A 1 960 ? 14.691 20.741 -12.822 1.00 86.00 960 GLU A CA 1
ATOM 7686 C C . GLU A 1 960 ? 16.140 20.268 -12.629 1.00 86.00 960 GLU A C 1
ATOM 7688 O O . GLU A 1 960 ? 16.930 20.337 -13.568 1.00 86.00 960 GLU A O 1
ATOM 7693 N N . GLY A 1 961 ? 16.472 19.687 -11.470 1.00 86.25 961 GLY A N 1
ATOM 7694 C CA . GLY A 1 961 ? 17.824 19.213 -11.151 1.00 86.25 961 GLY A CA 1
ATOM 7695 C C . GLY A 1 961 ? 18.341 18.103 -12.073 1.00 86.25 961 GLY A C 1
ATOM 7696 O O . GLY A 1 961 ? 19.532 18.067 -12.384 1.00 86.25 961 GLY A O 1
ATOM 7697 N N . ILE A 1 962 ? 17.465 17.227 -12.583 1.00 88.31 962 ILE A N 1
ATOM 7698 C CA . ILE A 1 962 ? 17.860 16.234 -13.600 1.00 88.31 962 ILE A CA 1
ATOM 7699 C C . ILE A 1 962 ? 17.923 16.820 -15.026 1.00 88.31 962 ILE A C 1
ATOM 7701 O O . ILE A 1 962 ? 18.510 16.202 -15.916 1.00 88.31 962 ILE A O 1
ATOM 7705 N N . GLY A 1 963 ? 17.384 18.022 -15.259 1.00 88.69 963 GLY A N 1
ATOM 7706 C CA . GLY A 1 963 ? 17.357 18.681 -16.571 1.00 88.69 963 GLY A CA 1
ATOM 7707 C C . GLY A 1 963 ? 16.341 18.085 -17.552 1.00 88.69 963 GLY A C 1
ATOM 7708 O O . GLY A 1 963 ? 16.560 18.116 -18.759 1.00 88.69 963 GLY A O 1
ATOM 7709 N N . PHE A 1 964 ? 15.223 17.523 -17.073 1.00 91.06 964 PHE A N 1
ATOM 7710 C CA . PHE A 1 964 ? 14.331 16.705 -17.918 1.00 91.06 964 PHE A CA 1
ATOM 7711 C C . PHE A 1 964 ? 13.688 17.464 -19.096 1.00 91.06 964 PHE A C 1
ATOM 7713 O O . PHE A 1 964 ? 13.243 16.840 -20.056 1.00 91.06 964 PHE A O 1
ATOM 7720 N N . ARG A 1 965 ? 13.666 18.806 -19.056 1.00 89.94 965 ARG A N 1
ATOM 7721 C CA . ARG A 1 965 ? 13.155 19.664 -20.144 1.00 89.94 965 ARG A CA 1
ATOM 7722 C C . ARG A 1 965 ? 13.835 19.386 -21.485 1.00 89.94 965 ARG A C 1
ATOM 7724 O O . ARG A 1 965 ? 13.159 19.381 -22.507 1.00 89.94 965 ARG A O 1
ATOM 7731 N N . GLU A 1 966 ? 15.134 19.093 -21.476 1.00 89.62 966 GLU A N 1
ATOM 7732 C CA . GLU A 1 966 ? 15.914 18.783 -22.683 1.00 89.62 966 GLU A CA 1
ATOM 7733 C C . GLU A 1 966 ? 15.415 17.521 -23.401 1.00 89.62 966 GLU A C 1
ATOM 7735 O O . GLU A 1 966 ? 15.602 17.386 -24.609 1.00 89.62 966 GLU A O 1
ATOM 7740 N N . TYR A 1 967 ? 14.733 16.627 -22.679 1.00 88.75 967 TYR A N 1
ATOM 7741 C CA . TYR A 1 967 ? 14.283 15.328 -23.170 1.00 88.75 967 TYR A CA 1
ATOM 7742 C C . TYR A 1 967 ? 12.838 15.330 -23.691 1.00 88.75 967 TYR A C 1
ATOM 7744 O O . TYR A 1 967 ? 12.393 14.339 -24.270 1.00 88.75 967 TYR A O 1
ATOM 7752 N N . LEU A 1 968 ? 12.121 16.455 -23.572 1.00 89.00 968 LEU A N 1
ATOM 7753 C CA . LEU A 1 968 ? 10.773 16.665 -24.120 1.00 89.00 968 LEU A CA 1
ATOM 7754 C C . LEU A 1 968 ? 10.800 16.980 -25.632 1.00 89.00 968 LEU A C 1
ATOM 7756 O O . LEU A 1 968 ? 10.134 17.898 -26.104 1.00 89.00 968 LEU A O 1
ATOM 7760 N N . GLN A 1 969 ? 11.591 16.222 -26.394 1.00 89.25 969 GLN A N 1
ATOM 7761 C CA . GLN A 1 969 ? 11.700 16.333 -27.851 1.00 89.25 969 GLN A CA 1
ATOM 7762 C C . GLN A 1 969 ? 10.874 15.204 -28.494 1.00 89.25 969 GLN A C 1
ATOM 7764 O O . GLN A 1 969 ? 11.250 14.037 -28.340 1.00 89.25 969 GLN A O 1
ATOM 7769 N N . PRO A 1 970 ? 9.751 15.502 -29.176 1.00 88.00 970 PRO A N 1
ATOM 7770 C CA . PRO A 1 970 ? 8.911 14.475 -29.786 1.00 88.00 970 PRO A CA 1
ATOM 7771 C C . PRO A 1 970 ? 9.637 13.805 -30.963 1.00 88.00 970 PRO A C 1
ATOM 7773 O O . PRO A 1 970 ? 10.457 14.435 -31.629 1.00 88.00 970 PRO A O 1
ATOM 7776 N N . GLU A 1 971 ? 9.368 12.518 -31.193 1.00 88.00 971 GLU A N 1
ATOM 7777 C CA . GLU A 1 971 ? 10.012 11.642 -32.200 1.00 88.00 971 GLU A CA 1
ATOM 7778 C C . GLU A 1 971 ? 11.540 11.468 -32.095 1.00 88.00 971 GLU A C 1
ATOM 7780 O O . GLU A 1 971 ? 12.124 10.646 -32.817 1.00 88.00 971 GLU A O 1
ATOM 7785 N N . ARG A 1 972 ? 12.220 12.186 -31.190 1.00 90.62 972 ARG A N 1
ATOM 7786 C CA . ARG A 1 972 ? 13.651 11.986 -30.951 1.00 90.62 972 ARG A CA 1
ATOM 7787 C C . ARG A 1 972 ? 13.874 10.629 -30.291 1.00 90.62 972 ARG A C 1
ATOM 7789 O O . ARG A 1 972 ? 13.496 10.405 -29.145 1.00 90.62 972 ARG A O 1
ATOM 7796 N N . ARG A 1 973 ? 14.545 9.747 -31.030 1.00 88.44 973 ARG A N 1
ATOM 7797 C CA . ARG A 1 973 ? 14.994 8.422 -30.592 1.00 88.44 973 ARG A CA 1
ATOM 7798 C C . ARG A 1 973 ? 16.209 8.561 -29.684 1.00 88.44 973 ARG A C 1
ATOM 7800 O O . ARG A 1 973 ? 17.330 8.661 -30.171 1.00 88.44 973 ARG A O 1
ATOM 7807 N N . TRP A 1 974 ? 15.971 8.548 -28.379 1.00 86.00 974 TRP A N 1
ATOM 7808 C CA . TRP A 1 974 ? 17.014 8.559 -27.363 1.00 86.00 974 TRP A CA 1
ATOM 7809 C C . TRP A 1 974 ? 17.647 7.176 -27.230 1.00 86.00 974 TRP A C 1
ATOM 7811 O O . TRP A 1 974 ? 16.956 6.181 -26.978 1.00 86.00 974 TRP A O 1
ATOM 7821 N N . GLN A 1 975 ? 18.962 7.116 -27.393 1.00 82.19 975 GLN A N 1
ATOM 7822 C CA . GLN A 1 975 ? 19.757 5.909 -27.200 1.00 82.19 975 GLN A CA 1
ATOM 7823 C C . GLN A 1 975 ? 20.061 5.675 -25.716 1.00 82.19 975 GLN A C 1
ATOM 7825 O O . GLN A 1 975 ? 20.074 6.601 -24.904 1.00 82.19 975 GLN A O 1
ATOM 7830 N N . GLY A 1 976 ? 20.352 4.423 -25.348 1.00 75.50 976 GLY A N 1
ATOM 7831 C CA . GLY A 1 976 ? 20.615 4.050 -23.951 1.00 75.50 976 GLY A CA 1
ATOM 7832 C C . GLY A 1 976 ? 21.754 4.843 -23.293 1.00 75.50 976 GLY A C 1
ATOM 7833 O O . GLY A 1 976 ? 21.664 5.155 -22.109 1.00 75.50 976 GLY A O 1
ATOM 7834 N N . TRP A 1 977 ? 22.778 5.222 -24.066 1.00 73.00 977 TRP A N 1
ATOM 7835 C CA . TRP A 1 977 ? 23.910 6.033 -23.602 1.00 73.00 977 TRP A CA 1
ATOM 7836 C C . TRP A 1 977 ? 23.574 7.530 -23.464 1.00 73.00 977 TRP A C 1
ATOM 7838 O O . TRP A 1 977 ? 24.090 8.181 -22.562 1.00 73.00 977 TRP A O 1
ATOM 7848 N N . GLU A 1 978 ? 22.664 8.080 -24.278 1.00 79.19 978 GLU A N 1
ATOM 7849 C CA . GLU A 1 978 ? 22.165 9.454 -24.084 1.00 79.19 978 GLU A CA 1
ATOM 7850 C C . GLU A 1 978 ? 21.340 9.538 -22.789 1.00 79.19 978 GLU A C 1
ATOM 7852 O O . GLU A 1 978 ? 21.508 10.450 -21.981 1.00 79.19 978 GLU A O 1
ATOM 7857 N N . LEU A 1 979 ? 20.492 8.532 -22.545 1.00 80.94 979 LEU A N 1
ATOM 7858 C CA . LEU A 1 979 ? 19.663 8.432 -21.338 1.00 80.94 979 LEU A CA 1
ATOM 7859 C C . LEU A 1 979 ? 20.469 8.143 -20.060 1.00 80.94 979 LEU A C 1
ATOM 7861 O O . LEU A 1 979 ? 19.968 8.383 -18.955 1.00 80.94 979 LEU A O 1
ATOM 7865 N N . ALA A 1 980 ? 21.712 7.667 -20.184 1.00 77.50 980 ALA A N 1
ATOM 7866 C CA . ALA A 1 980 ? 22.591 7.428 -19.044 1.00 77.50 980 ALA A CA 1
ATOM 7867 C C . ALA A 1 980 ? 22.860 8.713 -18.244 1.00 77.50 980 ALA A C 1
ATOM 7869 O O . ALA A 1 980 ? 22.935 8.653 -17.017 1.00 77.50 980 ALA A O 1
ATOM 7870 N N . GLN A 1 981 ? 22.894 9.880 -18.901 1.00 80.94 981 GLN A N 1
ATOM 7871 C CA . GLN A 1 981 ? 23.135 11.174 -18.251 1.00 80.94 981 GLN A CA 1
ATOM 7872 C C . GLN A 1 981 ? 22.039 11.547 -17.236 1.00 80.94 981 GLN A C 1
ATOM 7874 O O . GLN A 1 981 ? 22.348 12.031 -16.146 1.00 80.94 981 GLN A O 1
ATOM 7879 N N . ILE A 1 982 ? 20.760 11.280 -17.538 1.00 81.75 982 ILE A N 1
ATOM 7880 C CA . ILE A 1 982 ? 19.658 11.526 -16.587 1.00 81.75 982 ILE A CA 1
ATOM 7881 C C . ILE A 1 982 ? 19.809 10.617 -15.363 1.00 81.75 982 ILE A C 1
ATOM 7883 O O . ILE A 1 982 ? 19.687 11.064 -14.222 1.00 81.75 982 ILE A O 1
ATOM 7887 N N . ILE A 1 983 ? 20.080 9.330 -15.590 1.00 77.81 983 ILE A N 1
ATOM 7888 C CA . ILE A 1 983 ? 20.183 8.351 -14.503 1.00 77.81 983 ILE A CA 1
ATOM 7889 C C . ILE A 1 983 ? 21.446 8.588 -13.661 1.00 77.81 983 ILE A C 1
ATOM 7891 O O . ILE A 1 983 ? 21.391 8.410 -12.446 1.00 77.81 983 ILE A O 1
ATOM 7895 N N . ALA A 1 984 ? 22.536 9.085 -14.251 1.00 79.62 984 ALA A N 1
ATOM 7896 C CA . ALA A 1 984 ? 23.724 9.533 -13.525 1.00 79.62 984 ALA A CA 1
ATOM 7897 C C . ALA A 1 984 ? 23.422 10.700 -12.565 1.00 79.62 984 ALA A C 1
ATOM 7899 O O . ALA A 1 984 ? 23.911 10.695 -11.441 1.00 79.62 984 ALA A O 1
ATOM 7900 N N . LYS A 1 985 ? 22.543 11.648 -12.933 1.00 84.31 985 LYS A N 1
ATOM 7901 C CA . LYS A 1 985 ? 22.073 12.706 -12.009 1.00 84.31 985 LYS A CA 1
ATOM 7902 C C . LYS A 1 985 ? 21.171 12.172 -10.882 1.00 84.31 985 LYS A C 1
ATOM 7904 O O . LYS A 1 985 ? 21.108 12.767 -9.809 1.00 84.31 985 LYS A O 1
ATOM 7909 N N . ILE A 1 986 ? 20.483 11.049 -11.103 1.00 83.06 986 ILE A N 1
ATOM 7910 C CA . ILE A 1 986 ? 19.608 10.389 -10.113 1.00 83.06 986 ILE A CA 1
ATOM 7911 C C . ILE A 1 986 ? 20.406 9.499 -9.137 1.00 83.06 986 ILE A C 1
ATOM 7913 O O . ILE A 1 986 ? 20.056 9.407 -7.958 1.00 83.06 986 ILE A O 1
ATOM 7917 N N . GLN A 1 987 ? 21.483 8.861 -9.606 1.00 80.31 987 GLN A N 1
ATOM 7918 C CA . GLN A 1 987 ? 22.306 7.889 -8.868 1.00 80.31 987 GLN A CA 1
ATOM 7919 C C . GLN A 1 987 ? 22.815 8.352 -7.483 1.00 80.31 987 GLN A C 1
ATOM 7921 O O . GLN A 1 987 ? 22.711 7.558 -6.549 1.00 80.31 987 GLN A O 1
ATOM 7926 N N . PRO A 1 988 ? 23.303 9.592 -7.272 1.00 83.50 988 PRO A N 1
ATOM 7927 C CA . PRO A 1 988 ? 23.735 10.040 -5.943 1.00 83.50 988 PRO A CA 1
ATOM 7928 C C . PRO A 1 988 ? 22.599 10.093 -4.912 1.00 83.50 988 PRO A C 1
ATOM 7930 O O . PRO A 1 988 ? 22.839 10.011 -3.712 1.00 83.50 988 PRO A O 1
ATOM 7933 N N . ASN A 1 989 ? 21.351 10.219 -5.375 1.00 80.25 989 ASN A N 1
ATOM 7934 C CA . ASN A 1 989 ? 20.189 10.567 -4.561 1.00 80.25 989 ASN A CA 1
ATOM 7935 C C . ASN A 1 989 ? 19.042 9.549 -4.720 1.00 80.25 989 ASN A C 1
ATOM 7937 O O . ASN A 1 989 ? 17.869 9.928 -4.724 1.00 80.25 989 ASN A O 1
ATOM 7941 N N . LEU A 1 990 ? 19.350 8.248 -4.845 1.00 80.69 990 LEU A N 1
ATOM 7942 C CA . LEU A 1 990 ? 18.353 7.184 -5.086 1.00 80.69 990 LEU A CA 1
ATOM 7943 C C . LEU A 1 990 ? 17.199 7.190 -4.072 1.00 80.69 990 LEU A C 1
ATOM 7945 O O . LEU A 1 990 ? 16.034 7.188 -4.470 1.00 80.69 990 LEU A O 1
ATOM 7949 N N . GLN A 1 991 ? 17.505 7.234 -2.770 1.00 76.44 991 GLN A N 1
ATOM 7950 C CA . GLN A 1 991 ? 16.471 7.237 -1.730 1.00 76.44 991 GLN A CA 1
ATOM 7951 C C . GLN A 1 991 ? 15.648 8.530 -1.772 1.00 76.44 991 GLN A C 1
ATOM 7953 O O . GLN A 1 991 ? 14.424 8.476 -1.783 1.00 76.44 991 GLN A O 1
ATOM 7958 N N . GLN A 1 992 ? 16.298 9.691 -1.906 1.00 75.69 992 GLN A N 1
ATOM 7959 C CA . GLN A 1 992 ? 15.596 10.973 -2.017 1.00 75.69 992 GLN A CA 1
ATOM 7960 C C . GLN A 1 992 ? 14.723 11.057 -3.279 1.00 75.69 992 GLN A C 1
ATOM 7962 O O . GLN A 1 992 ? 13.681 11.709 -3.245 1.00 75.69 992 GLN A O 1
ATOM 7967 N N . THR A 1 993 ? 15.123 10.399 -4.371 1.00 77.50 993 THR A N 1
ATOM 7968 C CA . THR A 1 993 ? 14.347 10.272 -5.614 1.00 77.50 993 THR A CA 1
ATOM 7969 C C . THR A 1 993 ? 13.125 9.386 -5.401 1.00 77.50 993 THR A C 1
ATOM 7971 O O . THR A 1 993 ? 12.011 9.775 -5.757 1.00 77.50 993 THR A O 1
ATOM 7974 N N . LYS A 1 994 ? 13.306 8.228 -4.759 1.00 78.12 994 LYS A N 1
ATOM 7975 C CA . LYS A 1 994 ? 12.217 7.323 -4.377 1.00 78.12 994 LYS A CA 1
ATOM 7976 C C . LYS A 1 994 ? 11.202 8.022 -3.470 1.00 78.12 994 LYS A C 1
ATOM 7978 O O . LYS A 1 994 ? 10.009 7.954 -3.749 1.00 78.12 994 LYS A O 1
ATOM 7983 N N . ASP A 1 995 ? 11.672 8.764 -2.472 1.00 73.38 995 ASP A N 1
ATOM 7984 C CA . ASP A 1 995 ? 10.841 9.551 -1.553 1.00 73.38 995 ASP A CA 1
ATOM 7985 C C . ASP A 1 995 ? 10.158 10.751 -2.247 1.00 73.38 995 ASP A C 1
ATOM 7987 O O . ASP A 1 995 ? 9.098 11.193 -1.811 1.00 73.38 995 ASP A O 1
ATOM 7991 N N . CYS A 1 996 ? 10.746 11.284 -3.327 1.00 75.81 996 CYS A N 1
ATOM 7992 C CA . CYS A 1 996 ? 10.210 12.418 -4.088 1.00 75.81 996 CYS A CA 1
ATOM 7993 C C . CYS A 1 996 ? 9.124 12.003 -5.090 1.00 75.81 996 CYS A C 1
ATOM 7995 O O . CYS A 1 996 ? 8.002 12.501 -5.037 1.00 75.81 996 CYS A O 1
ATOM 7997 N N . ILE A 1 997 ? 9.454 11.096 -6.016 1.00 75.75 997 ILE A N 1
ATOM 7998 C CA . ILE A 1 997 ? 8.586 10.753 -7.154 1.00 75.75 997 ILE A CA 1
ATOM 7999 C C . ILE A 1 997 ? 7.997 9.341 -7.078 1.00 75.75 997 ILE A C 1
ATOM 8001 O O . ILE A 1 997 ? 7.130 9.010 -7.891 1.00 75.75 997 ILE A O 1
ATOM 8005 N N . GLY A 1 998 ? 8.404 8.513 -6.111 1.00 75.25 998 GLY A N 1
ATOM 8006 C CA . GLY A 1 998 ? 7.903 7.146 -5.920 1.00 75.25 998 GLY A CA 1
ATOM 8007 C C . GLY A 1 998 ? 8.536 6.083 -6.825 1.00 75.25 998 GLY A C 1
ATOM 8008 O O . GLY A 1 998 ? 7.979 4.993 -6.939 1.00 75.25 998 GLY A O 1
ATOM 8009 N N . ILE A 1 999 ? 9.658 6.381 -7.494 1.00 77.75 999 ILE A N 1
ATOM 8010 C CA . ILE A 1 999 ? 10.351 5.441 -8.393 1.00 77.75 999 ILE A CA 1
ATOM 8011 C C . ILE A 1 999 ? 11.618 4.909 -7.717 1.00 77.75 999 ILE A C 1
ATOM 8013 O O . ILE A 1 999 ? 12.486 5.678 -7.310 1.00 77.75 999 ILE A O 1
ATOM 8017 N N . ASP A 1 1000 ? 11.730 3.584 -7.616 1.00 76.25 1000 ASP A N 1
ATOM 8018 C CA . ASP A 1 1000 ? 12.891 2.903 -7.042 1.00 76.25 1000 ASP A CA 1
ATOM 8019 C C . ASP A 1 1000 ? 13.894 2.505 -8.141 1.00 76.25 1000 ASP A C 1
ATOM 8021 O O . ASP A 1 1000 ? 13.700 1.526 -8.869 1.00 76.25 1000 ASP A O 1
ATOM 8025 N N . PHE A 1 1001 ? 14.971 3.283 -8.254 1.00 75.00 1001 PHE A N 1
ATOM 8026 C CA . PHE A 1 1001 ? 16.069 3.061 -9.200 1.00 75.00 1001 PHE A CA 1
ATOM 8027 C C . PHE A 1 1001 ? 17.192 2.159 -8.640 1.00 75.00 1001 PHE A C 1
ATOM 8029 O O . PHE A 1 1001 ? 18.199 1.966 -9.313 1.00 75.00 1001 PHE A O 1
ATOM 8036 N N . SER A 1 1002 ? 17.047 1.583 -7.437 1.00 67.50 1002 SER A N 1
ATOM 8037 C CA . SER A 1 1002 ? 18.103 0.764 -6.803 1.00 67.50 1002 SER A CA 1
ATOM 8038 C C . SER A 1 1002 ? 18.182 -0.691 -7.299 1.00 67.50 1002 SER A C 1
ATOM 8040 O O . SER A 1 1002 ? 19.144 -1.397 -7.004 1.00 67.50 1002 SER A O 1
ATOM 8042 N N . ARG A 1 1003 ? 17.171 -1.174 -8.038 1.00 56.28 1003 ARG A N 1
ATOM 8043 C CA . ARG A 1 1003 ? 16.982 -2.606 -8.343 1.00 56.28 1003 ARG A CA 1
ATOM 8044 C C . ARG A 1 1003 ? 17.365 -3.014 -9.777 1.00 56.28 1003 ARG A C 1
ATOM 8046 O O . ARG A 1 1003 ? 16.476 -3.304 -10.575 1.00 56.28 1003 ARG A O 1
ATOM 8053 N N . GLY A 1 1004 ? 18.659 -3.165 -10.074 1.00 52.19 1004 GLY A N 1
ATOM 8054 C CA . GLY A 1 1004 ? 19.137 -3.988 -11.208 1.00 52.19 1004 GLY A CA 1
ATOM 8055 C C . GLY A 1 1004 ? 20.201 -3.365 -12.123 1.00 52.19 1004 GLY A C 1
ATOM 8056 O O . GLY A 1 1004 ? 20.654 -2.249 -11.896 1.00 52.19 1004 GLY A O 1
ATOM 8057 N N . ASP A 1 1005 ? 20.591 -4.115 -13.166 1.00 49.28 1005 ASP A N 1
ATOM 8058 C CA . ASP A 1 1005 ? 21.611 -3.726 -14.159 1.00 49.28 1005 ASP A CA 1
ATOM 8059 C C . ASP A 1 1005 ? 21.293 -2.373 -14.822 1.00 49.28 1005 ASP A C 1
ATOM 8061 O O . ASP A 1 1005 ? 20.329 -2.257 -15.589 1.00 49.28 1005 ASP A O 1
ATOM 8065 N N . LEU A 1 1006 ? 22.157 -1.379 -14.592 1.00 50.34 1006 LEU A N 1
ATOM 8066 C CA . LEU A 1 1006 ? 22.008 0.005 -15.065 1.00 50.34 1006 LEU A CA 1
ATOM 8067 C C . LEU A 1 1006 ? 21.747 0.121 -16.575 1.00 50.34 1006 LEU A C 1
ATOM 8069 O O . LEU A 1 1006 ? 20.844 0.844 -16.989 1.00 50.34 1006 LEU A O 1
ATOM 8073 N N . GLN A 1 1007 ? 22.451 -0.669 -17.388 1.00 46.38 1007 GLN A N 1
ATOM 8074 C CA . GLN A 1 1007 ? 22.372 -0.637 -18.855 1.00 46.38 1007 GLN A CA 1
ATOM 8075 C C . GLN A 1 1007 ? 20.976 -1.007 -19.402 1.00 46.38 1007 GLN A C 1
ATOM 8077 O O . GLN A 1 1007 ? 20.527 -0.450 -20.400 1.00 46.38 1007 GLN A O 1
ATOM 8082 N N . LYS A 1 1008 ? 20.236 -1.898 -18.719 1.00 53.09 1008 LYS A N 1
ATOM 8083 C CA . LYS A 1 1008 ? 18.821 -2.208 -19.035 1.00 53.09 1008 LYS A CA 1
ATOM 8084 C C . LYS A 1 1008 ? 17.841 -1.232 -18.378 1.00 53.09 1008 LY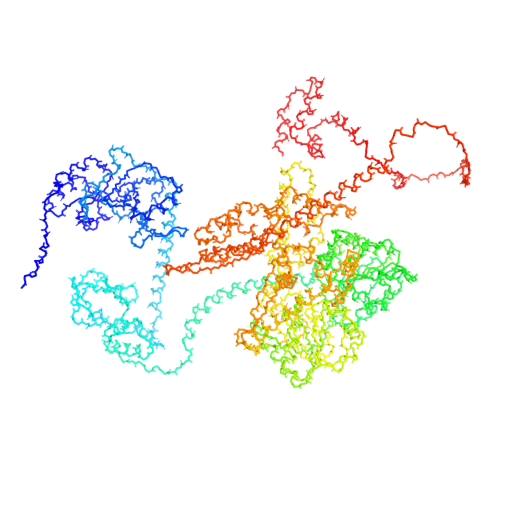S A C 1
ATOM 8086 O O . LYS A 1 1008 ? 16.651 -1.242 -18.700 1.00 53.09 1008 LYS A O 1
ATOM 8091 N N . TYR A 1 1009 ? 18.318 -0.435 -17.426 1.00 64.44 1009 TYR A N 1
ATOM 8092 C CA . TYR A 1 1009 ? 17.513 0.469 -16.617 1.00 64.44 1009 TYR A CA 1
ATOM 8093 C C . TYR A 1 1009 ? 17.421 1.887 -17.183 1.00 64.44 1009 TYR A C 1
ATOM 8095 O O . TYR A 1 1009 ? 16.433 2.546 -16.882 1.00 64.44 1009 TYR A O 1
ATOM 8103 N N . TYR A 1 1010 ? 18.352 2.342 -18.030 1.00 73.69 1010 TYR A N 1
ATOM 8104 C CA . TYR A 1 1010 ? 18.287 3.677 -18.647 1.00 73.69 1010 TYR A CA 1
ATOM 8105 C C . TYR A 1 1010 ? 16.981 3.895 -19.422 1.00 73.69 1010 TYR A C 1
ATOM 8107 O O . TYR A 1 1010 ? 16.163 4.738 -19.050 1.00 73.69 1010 TYR A O 1
ATOM 8115 N N . SER A 1 1011 ? 16.716 3.064 -20.432 1.00 70.69 1011 SER A N 1
ATOM 8116 C CA . SER A 1 1011 ? 15.531 3.209 -21.283 1.00 70.69 1011 SER A CA 1
ATOM 8117 C C . SER A 1 1011 ? 14.218 2.912 -20.547 1.00 70.69 1011 SER A C 1
ATOM 8119 O O . SER A 1 1011 ? 13.219 3.610 -20.719 1.00 70.69 1011 SER A O 1
ATOM 8121 N N . LYS A 1 1012 ? 14.218 1.913 -19.652 1.00 74.06 1012 LYS A N 1
ATOM 8122 C CA . LYS A 1 1012 ? 13.058 1.589 -18.803 1.00 74.06 1012 LYS A CA 1
ATOM 8123 C C . LYS A 1 1012 ? 12.768 2.696 -17.779 1.00 74.06 1012 LYS A C 1
ATOM 8125 O O . LYS A 1 1012 ? 11.607 2.992 -17.509 1.00 74.06 1012 LYS A O 1
ATOM 8130 N N . GLY A 1 1013 ? 13.814 3.301 -17.220 1.00 78.50 1013 GLY A N 1
ATOM 8131 C CA . GLY A 1 1013 ? 13.743 4.420 -16.286 1.00 78.50 1013 GLY A CA 1
ATOM 8132 C C . GLY A 1 1013 ? 13.210 5.680 -16.957 1.00 78.50 1013 GLY A C 1
ATOM 8133 O O . GLY A 1 1013 ? 12.302 6.305 -16.418 1.00 78.50 1013 GLY A O 1
ATOM 8134 N N . PHE A 1 1014 ? 13.684 5.995 -18.165 1.00 85.62 1014 PHE A N 1
ATOM 8135 C CA . PHE A 1 1014 ? 13.141 7.081 -18.985 1.00 85.62 1014 PHE A CA 1
ATOM 8136 C C . PHE A 1 1014 ? 11.649 6.889 -19.294 1.00 85.62 1014 PHE A C 1
ATOM 8138 O O . PHE A 1 1014 ? 10.863 7.817 -19.105 1.00 85.62 1014 PHE A O 1
ATOM 8145 N N . GLY A 1 1015 ? 11.236 5.675 -19.675 1.00 86.19 1015 GLY A N 1
ATOM 8146 C CA . GLY A 1 1015 ? 9.822 5.345 -19.877 1.00 86.19 1015 GLY A CA 1
ATOM 8147 C C . GLY A 1 1015 ? 8.969 5.535 -18.614 1.00 86.19 1015 GLY A C 1
ATOM 8148 O O . GLY A 1 1015 ? 7.878 6.098 -18.691 1.00 86.19 1015 GLY A O 1
ATOM 8149 N N . GLU A 1 1016 ? 9.460 5.135 -17.434 1.00 86.56 1016 GLU A N 1
ATOM 8150 C CA . GLU A 1 1016 ? 8.729 5.341 -16.172 1.00 86.56 1016 GLU A CA 1
ATOM 8151 C C . GLU A 1 1016 ? 8.703 6.823 -15.742 1.00 86.56 1016 GLU A C 1
ATOM 8153 O O . GLU A 1 1016 ? 7.685 7.275 -15.217 1.00 86.56 1016 GLU A O 1
ATOM 8158 N N . LEU A 1 1017 ? 9.755 7.604 -16.029 1.00 88.75 1017 LEU A N 1
ATOM 8159 C CA . LEU A 1 1017 ? 9.768 9.064 -15.850 1.00 88.75 1017 LEU A CA 1
ATOM 8160 C C . LEU A 1 1017 ? 8.727 9.748 -16.758 1.00 88.75 1017 LEU A C 1
ATOM 8162 O O . LEU A 1 1017 ? 7.883 10.492 -16.259 1.00 88.75 1017 LEU A O 1
ATOM 8166 N N . CYS A 1 1018 ? 8.710 9.441 -18.059 1.00 90.81 1018 CYS A N 1
ATOM 8167 C CA . CYS A 1 1018 ? 7.720 9.969 -19.009 1.00 90.81 1018 CYS A CA 1
ATOM 8168 C C . CYS A 1 1018 ? 6.285 9.634 -18.577 1.00 90.81 1018 CYS A C 1
ATOM 8170 O O . CYS A 1 1018 ? 5.433 10.513 -18.439 1.00 90.81 1018 CYS A O 1
ATOM 8172 N N . LYS A 1 1019 ? 6.041 8.368 -18.238 1.00 89.50 1019 LYS A N 1
ATOM 8173 C CA . LYS A 1 1019 ? 4.761 7.878 -17.717 1.00 89.50 1019 LYS A CA 1
ATOM 8174 C C . LYS A 1 1019 ? 4.347 8.565 -16.412 1.00 89.50 1019 LYS A C 1
ATOM 8176 O O . LYS A 1 1019 ? 3.152 8.754 -16.178 1.00 89.50 1019 LYS A O 1
ATOM 8181 N N . ARG A 1 1020 ? 5.296 8.991 -15.566 1.00 88.50 1020 ARG A N 1
ATOM 8182 C CA . ARG A 1 1020 ? 5.006 9.771 -14.348 1.00 88.50 1020 ARG A CA 1
ATOM 8183 C C . ARG A 1 1020 ? 4.446 11.160 -14.661 1.00 88.50 1020 ARG A C 1
ATOM 8185 O O . ARG A 1 1020 ? 3.674 11.675 -13.853 1.00 88.50 1020 ARG A O 1
ATOM 8192 N N . LEU A 1 1021 ? 4.781 11.705 -15.830 1.00 90.88 1021 LEU A N 1
ATOM 8193 C CA . LEU A 1 1021 ? 4.278 12.956 -16.410 1.00 90.88 1021 LEU A CA 1
ATOM 8194 C C . LEU A 1 1021 ? 3.050 12.754 -17.320 1.00 90.88 1021 LEU A C 1
ATOM 8196 O O . LEU A 1 1021 ? 2.580 13.704 -17.934 1.00 90.88 1021 LEU A O 1
ATOM 8200 N N . GLY A 1 1022 ? 2.511 11.532 -17.413 1.00 91.06 1022 GLY A N 1
ATOM 8201 C CA . GLY A 1 1022 ? 1.381 11.213 -18.294 1.00 91.06 1022 GLY A CA 1
ATOM 8202 C C . GLY A 1 1022 ? 1.752 11.100 -19.776 1.00 91.06 1022 GLY A C 1
ATOM 8203 O O . GLY A 1 1022 ? 0.854 11.024 -20.607 1.00 91.06 1022 GLY A O 1
ATOM 8204 N N . LEU A 1 1023 ? 3.048 11.071 -20.102 1.00 92.88 1023 LEU A N 1
ATOM 8205 C CA . LEU A 1 1023 ? 3.549 10.935 -21.466 1.00 92.88 1023 LEU A CA 1
ATOM 8206 C C . LEU A 1 1023 ? 3.693 9.456 -21.848 1.00 92.88 1023 LEU A C 1
ATOM 8208 O O . LEU A 1 1023 ? 4.231 8.651 -21.080 1.00 92.88 1023 LEU A O 1
ATOM 8212 N N . GLN A 1 1024 ? 3.236 9.108 -23.047 1.00 89.56 1024 GLN A N 1
ATOM 8213 C CA . GLN A 1 1024 ? 3.453 7.806 -23.667 1.00 89.56 1024 GLN A CA 1
ATOM 8214 C C . GLN A 1 1024 ? 4.825 7.768 -24.350 1.00 89.56 1024 GLN A C 1
ATOM 8216 O O . GLN A 1 1024 ? 5.329 8.785 -24.832 1.00 89.56 1024 GLN A O 1
ATOM 8221 N N . THR A 1 1025 ? 5.439 6.585 -24.367 1.00 89.19 1025 THR A N 1
ATOM 8222 C CA . THR A 1 1025 ? 6.726 6.346 -25.030 1.00 89.19 1025 THR A CA 1
ATOM 8223 C C . THR A 1 1025 ? 6.669 5.057 -25.825 1.00 89.19 1025 THR A C 1
ATOM 8225 O O . THR A 1 1025 ? 6.094 4.068 -25.365 1.00 89.19 1025 THR A O 1
ATOM 8228 N N . GLU A 1 1026 ? 7.304 5.069 -26.989 1.00 88.62 1026 GLU A N 1
ATOM 8229 C CA . GLU A 1 1026 ? 7.505 3.891 -27.827 1.00 88.62 1026 GLU A CA 1
ATOM 8230 C C . GLU A 1 1026 ? 8.981 3.485 -27.828 1.00 88.62 1026 GLU A C 1
ATOM 8232 O O . GLU A 1 1026 ? 9.849 4.225 -27.353 1.00 88.62 1026 GLU A O 1
ATOM 8237 N N . SER A 1 1027 ? 9.268 2.276 -28.316 1.00 85.38 1027 SER A N 1
ATOM 8238 C CA . SER A 1 1027 ? 10.636 1.766 -28.408 1.00 85.38 1027 SER A CA 1
ATOM 8239 C C . SER A 1 1027 ? 10.858 0.951 -29.671 1.00 85.38 1027 SER A C 1
ATOM 8241 O O . SER A 1 1027 ? 10.117 -0.002 -29.921 1.00 85.38 1027 SER A O 1
ATOM 8243 N N . GLU A 1 1028 ? 11.938 1.243 -30.384 1.00 80.06 1028 GLU A N 1
ATOM 8244 C CA . GLU A 1 1028 ? 12.379 0.493 -31.560 1.00 80.06 1028 GLU A CA 1
ATOM 8245 C C . GLU A 1 1028 ? 13.635 -0.321 -31.227 1.00 80.06 1028 GLU A C 1
ATOM 8247 O O . GLU A 1 1028 ? 14.427 0.053 -30.360 1.00 80.06 1028 GLU A O 1
ATOM 8252 N N . GLN A 1 1029 ? 13.830 -1.456 -31.904 1.00 73.06 1029 GLN A N 1
ATOM 8253 C CA . GLN A 1 1029 ? 15.137 -2.117 -31.905 1.00 73.06 1029 GLN A CA 1
ATOM 8254 C C . GLN A 1 1029 ? 16.062 -1.392 -32.879 1.00 73.06 1029 GLN A C 1
ATOM 8256 O O . GLN A 1 1029 ? 15.630 -1.028 -33.971 1.00 73.06 1029 GLN A O 1
ATOM 8261 N N . SER A 1 1030 ? 17.330 -1.223 -32.499 1.00 59.12 1030 SER A N 1
ATOM 8262 C CA . SER A 1 1030 ? 18.344 -0.722 -33.428 1.00 59.12 1030 SER A CA 1
ATOM 8263 C C . SER A 1 1030 ? 18.454 -1.635 -34.657 1.00 59.12 1030 SER A C 1
ATOM 8265 O O . SER A 1 1030 ? 18.423 -2.863 -34.535 1.00 59.12 1030 SER A O 1
ATOM 8267 N N . SER A 1 1031 ? 18.593 -1.041 -35.844 1.00 46.62 1031 SER A N 1
ATOM 8268 C CA . SER A 1 1031 ? 18.775 -1.759 -37.113 1.00 46.62 1031 SER A CA 1
ATOM 8269 C C . SER A 1 1031 ? 20.097 -2.524 -37.193 1.00 46.62 1031 SER A C 1
ATOM 8271 O O . SER A 1 1031 ? 20.225 -3.454 -37.988 1.00 46.62 1031 SER A O 1
ATOM 8273 N N . ASP A 1 1032 ? 21.070 -2.158 -36.360 1.00 44.91 1032 ASP A N 1
ATOM 8274 C CA . ASP A 1 1032 ? 22.484 -2.480 -36.572 1.00 44.91 1032 ASP A CA 1
ATOM 8275 C C . ASP A 1 1032 ? 22.919 -3.797 -35.899 1.00 44.91 1032 ASP A C 1
ATOM 8277 O O . ASP A 1 1032 ? 24.099 -4.038 -35.651 1.00 44.91 1032 ASP A O 1
ATOM 8281 N N . GLY A 1 1033 ? 21.962 -4.676 -35.584 1.00 41.78 1033 GLY A N 1
ATOM 8282 C CA . GLY A 1 1033 ? 22.205 -6.005 -35.004 1.00 41.78 1033 GLY A CA 1
ATOM 8283 C C . GLY A 1 1033 ? 22.577 -6.016 -33.515 1.00 41.78 1033 GLY A C 1
ATOM 8284 O O . GLY A 1 1033 ? 22.595 -7.085 -32.899 1.00 41.78 1033 GLY A O 1
ATOM 8285 N N . ASP A 1 1034 ? 22.817 -4.847 -32.923 1.00 46.75 1034 ASP A N 1
ATOM 8286 C CA . ASP A 1 1034 ? 22.915 -4.671 -31.478 1.00 46.75 1034 ASP A CA 1
ATOM 8287 C C . ASP A 1 1034 ? 21.538 -4.841 -30.795 1.00 46.75 1034 ASP A C 1
ATOM 8289 O O . ASP A 1 1034 ? 20.478 -4.592 -31.371 1.00 46.75 1034 ASP A O 1
ATOM 8293 N N . ARG A 1 1035 ? 21.537 -5.293 -29.538 1.00 51.72 1035 ARG A N 1
ATOM 8294 C CA . ARG A 1 1035 ? 20.322 -5.533 -28.738 1.00 51.72 1035 ARG A CA 1
ATOM 8295 C C . ARG A 1 1035 ? 19.782 -4.273 -28.055 1.00 51.72 1035 ARG A C 1
ATOM 8297 O O . ARG A 1 1035 ? 18.819 -4.380 -27.288 1.00 51.72 1035 ARG A O 1
ATOM 8304 N N . SER A 1 1036 ? 20.379 -3.111 -28.306 1.00 58.16 1036 SER A N 1
ATOM 8305 C CA . SER A 1 1036 ? 19.895 -1.824 -27.814 1.00 58.16 1036 SER A CA 1
ATOM 8306 C C . SER A 1 1036 ? 18.500 -1.482 -28.350 1.00 58.16 1036 SER A C 1
ATOM 8308 O O . SER A 1 1036 ? 18.088 -1.857 -29.453 1.00 58.16 1036 SER A O 1
ATOM 8310 N N . ARG A 1 1037 ? 17.742 -0.770 -27.512 1.00 68.12 1037 ARG A N 1
ATOM 8311 C CA . ARG A 1 1037 ? 16.449 -0.182 -27.862 1.00 68.12 1037 ARG A CA 1
ATOM 8312 C C . ARG A 1 1037 ? 16.524 1.323 -27.690 1.00 68.12 1037 ARG A C 1
ATOM 8314 O O . ARG A 1 1037 ? 16.828 1.785 -26.585 1.00 68.12 1037 ARG A O 1
ATOM 8321 N N . SER A 1 1038 ? 16.191 2.053 -28.745 1.00 76.38 1038 SER A N 1
ATOM 8322 C CA . SER A 1 1038 ? 15.930 3.485 -28.654 1.00 76.38 1038 SER A CA 1
ATOM 8323 C C . SER A 1 1038 ? 14.516 3.709 -28.120 1.00 76.38 1038 SER A C 1
ATOM 8325 O O . SER A 1 1038 ? 13.638 2.862 -28.299 1.00 76.38 1038 SER A O 1
ATOM 8327 N N . TYR A 1 1039 ? 14.300 4.820 -27.419 1.00 84.69 1039 TYR A N 1
ATOM 8328 C CA . TYR A 1 1039 ? 12.990 5.209 -26.891 1.00 84.69 1039 TYR A CA 1
ATOM 8329 C C . TYR A 1 1039 ? 12.678 6.651 -27.281 1.00 84.69 1039 TYR A C 1
ATOM 8331 O O . TYR A 1 1039 ? 13.573 7.495 -27.295 1.00 84.69 1039 TYR A O 1
ATOM 8339 N N . TYR A 1 1040 ? 11.416 6.948 -27.574 1.00 88.00 1040 TYR A N 1
ATOM 8340 C CA . TYR A 1 1040 ? 10.969 8.298 -27.919 1.00 88.00 1040 TYR A CA 1
ATOM 8341 C C . TYR A 1 1040 ? 9.593 8.605 -27.333 1.00 88.00 1040 TYR A C 1
ATOM 8343 O O . TYR A 1 1040 ? 8.806 7.704 -27.041 1.00 88.00 1040 TYR A O 1
ATOM 8351 N N . ILE A 1 1041 ? 9.322 9.896 -27.148 1.00 92.12 1041 ILE A N 1
ATOM 8352 C CA . ILE A 1 1041 ? 7.996 10.416 -26.812 1.00 92.12 1041 ILE A CA 1
ATOM 8353 C C . ILE A 1 1041 ? 7.278 10.679 -28.138 1.00 92.12 1041 ILE A C 1
ATOM 8355 O O . ILE A 1 1041 ? 7.813 11.380 -28.997 1.00 92.12 1041 ILE A O 1
ATOM 8359 N N . THR A 1 1042 ? 6.077 10.135 -28.311 1.00 91.31 1042 THR A N 1
ATOM 8360 C CA . THR A 1 1042 ? 5.272 10.366 -29.523 1.00 91.31 1042 THR A CA 1
ATOM 8361 C C . THR A 1 1042 ? 4.799 11.822 -29.589 1.00 91.31 1042 THR A C 1
ATOM 8363 O O . THR A 1 1042 ? 4.395 12.384 -28.562 1.00 91.31 1042 THR A O 1
ATOM 8366 N N . SER A 1 1043 ? 4.755 12.405 -30.786 1.00 90.19 1043 SER A N 1
ATOM 8367 C CA . SER A 1 1043 ? 4.241 13.760 -31.042 1.00 90.19 1043 SER A CA 1
ATOM 8368 C C . SER A 1 1043 ? 2.819 13.943 -30.531 1.00 90.19 1043 SER A C 1
ATOM 8370 O O . SER A 1 1043 ? 2.504 14.977 -29.946 1.00 90.19 1043 SER A O 1
ATOM 8372 N N . GLU A 1 1044 ? 1.974 12.926 -30.712 1.00 90.31 1044 GLU A N 1
ATOM 8373 C CA . GLU A 1 1044 ? 0.603 12.905 -30.208 1.00 90.31 1044 GLU A CA 1
ATOM 8374 C C . GLU A 1 1044 ? 0.574 13.063 -28.685 1.00 90.31 1044 GLU A C 1
ATOM 8376 O O . GLU A 1 1044 ? -0.048 13.995 -28.177 1.00 90.31 1044 GLU A O 1
ATOM 8381 N N . SER A 1 1045 ? 1.310 12.227 -27.945 1.00 91.62 1045 SER A N 1
ATOM 8382 C CA . SER A 1 1045 ? 1.319 12.307 -26.483 1.00 91.62 1045 SER A CA 1
ATOM 8383 C C . SER A 1 1045 ? 1.864 13.629 -25.941 1.00 91.62 1045 SER A C 1
ATOM 8385 O O . SER A 1 1045 ? 1.357 14.093 -24.917 1.00 91.62 1045 SER A O 1
ATOM 8387 N N . LEU A 1 1046 ? 2.879 14.231 -26.574 1.00 93.19 1046 LEU A N 1
ATOM 8388 C CA . LEU A 1 1046 ? 3.391 15.528 -26.127 1.00 93.19 1046 LEU A CA 1
ATOM 8389 C C . LEU A 1 1046 ? 2.385 16.643 -26.433 1.00 93.19 1046 LEU A C 1
ATOM 8391 O O . LEU A 1 1046 ? 2.046 17.412 -25.536 1.00 93.19 1046 LEU A O 1
ATOM 8395 N N . LYS A 1 1047 ? 1.832 16.673 -27.652 1.00 94.12 1047 LYS A N 1
ATOM 8396 C CA . LYS A 1 1047 ? 0.780 17.618 -28.056 1.00 94.12 1047 LYS A CA 1
ATOM 8397 C C . LYS A 1 1047 ? -0.426 17.551 -27.116 1.00 94.12 1047 LYS A C 1
ATOM 8399 O O . LYS A 1 1047 ? -0.904 18.585 -26.661 1.00 94.12 1047 LYS A O 1
ATOM 8404 N N . MET A 1 1048 ? -0.875 16.348 -26.761 1.00 94.38 1048 MET A N 1
ATOM 8405 C CA . MET A 1 1048 ? -1.960 16.136 -25.799 1.00 94.38 1048 MET A CA 1
ATOM 8406 C C . MET A 1 1048 ? -1.615 16.705 -24.413 1.00 94.38 1048 MET A C 1
ATOM 8408 O O . MET A 1 1048 ? -2.438 17.387 -23.801 1.00 94.38 1048 MET A O 1
ATOM 8412 N N . ALA A 1 1049 ? -0.386 16.511 -23.927 1.00 94.69 1049 ALA A N 1
ATOM 8413 C CA . ALA A 1 1049 ? 0.053 17.107 -22.665 1.00 94.69 1049 ALA A CA 1
ATOM 8414 C C . ALA A 1 1049 ? 0.100 18.647 -22.709 1.00 94.69 1049 ALA A C 1
ATOM 8416 O O . ALA A 1 1049 ? -0.230 19.302 -21.717 1.00 94.69 1049 ALA A O 1
ATOM 8417 N N . GLU A 1 1050 ? 0.453 19.237 -23.852 1.00 94.56 1050 GLU A N 1
ATOM 8418 C CA . GLU A 1 1050 ? 0.403 20.688 -24.053 1.00 94.56 1050 GLU A CA 1
ATOM 8419 C C . GLU A 1 1050 ? -1.027 21.230 -24.110 1.00 94.56 1050 GLU A C 1
ATOM 8421 O O . GLU A 1 1050 ? -1.313 22.210 -23.429 1.00 94.56 1050 GLU A O 1
ATOM 8426 N N . MET A 1 1051 ? -1.941 20.562 -24.820 1.00 95.56 1051 MET A N 1
ATOM 8427 C CA . MET A 1 1051 ? -3.361 20.942 -24.884 1.00 95.56 1051 MET A CA 1
ATOM 8428 C C . MET A 1 1051 ? -4.010 20.929 -23.492 1.00 95.56 1051 MET A C 1
ATOM 8430 O O . MET A 1 1051 ? -4.661 21.899 -23.099 1.00 95.56 1051 MET A O 1
ATOM 8434 N N . PHE A 1 1052 ? -3.750 19.883 -22.698 1.00 96.44 1052 PHE A N 1
ATOM 8435 C CA . PHE A 1 1052 ? -4.170 19.822 -21.294 1.00 96.44 1052 PHE A CA 1
ATOM 8436 C C . PHE A 1 1052 ? -3.615 20.998 -20.478 1.00 96.44 1052 PHE A C 1
ATOM 8438 O O . PHE A 1 1052 ? -4.332 21.623 -19.694 1.00 96.44 1052 PHE A O 1
ATOM 8445 N N . ALA A 1 1053 ? -2.325 21.298 -20.641 1.00 94.25 1053 ALA A N 1
ATOM 8446 C CA . ALA A 1 1053 ? -1.654 22.327 -19.862 1.00 94.25 1053 ALA A CA 1
ATOM 8447 C C . ALA A 1 1053 ? -2.140 23.743 -20.215 1.00 94.25 1053 ALA A C 1
ATOM 8449 O O . ALA A 1 1053 ? -2.366 24.541 -19.307 1.00 94.25 1053 ALA A O 1
ATOM 8450 N N . SER A 1 1054 ? -2.378 24.033 -21.497 1.00 94.00 1054 SER A N 1
ATOM 8451 C CA . SER A 1 1054 ? -2.996 25.284 -21.955 1.00 94.00 1054 SER A CA 1
ATOM 8452 C C . SER A 1 1054 ? -4.407 25.469 -21.389 1.00 94.00 1054 SER A C 1
ATOM 8454 O O . SER A 1 1054 ? -4.738 26.560 -20.929 1.00 94.00 1054 SER A O 1
ATOM 8456 N N . HIS A 1 1055 ? -5.215 24.403 -21.335 1.00 95.25 1055 HIS A N 1
ATOM 8457 C CA . HIS A 1 1055 ? -6.539 24.440 -20.701 1.00 95.25 1055 HIS A CA 1
ATOM 8458 C C . HIS A 1 1055 ? -6.461 24.709 -19.189 1.00 95.25 1055 HIS A C 1
ATOM 8460 O O . HIS A 1 1055 ? -7.200 25.548 -18.671 1.00 95.25 1055 HIS A O 1
ATOM 8466 N N . GLN A 1 1056 ? -5.546 24.051 -18.464 1.00 93.38 1056 GLN A N 1
ATOM 8467 C CA . GLN A 1 1056 ? -5.348 24.335 -17.034 1.00 93.38 1056 GLN A CA 1
ATOM 8468 C C . GLN A 1 1056 ? -4.893 25.777 -16.783 1.00 93.38 1056 GLN A C 1
ATOM 8470 O O . GLN A 1 1056 ? -5.368 26.394 -15.829 1.00 93.38 1056 GLN A O 1
ATOM 8475 N N . GLU A 1 1057 ? -4.028 26.321 -17.640 1.00 90.31 1057 GLU A N 1
ATOM 8476 C CA . GLU A 1 1057 ? -3.546 27.696 -17.519 1.00 90.31 1057 GLU A CA 1
ATOM 8477 C C . GLU A 1 1057 ? -4.651 28.721 -17.790 1.00 90.31 1057 GLU A C 1
ATOM 8479 O O . GLU A 1 1057 ? -4.847 29.639 -16.997 1.00 90.31 1057 GLU A O 1
ATOM 8484 N N . HIS A 1 1058 ? -5.465 28.514 -18.828 1.00 90.19 1058 HIS A N 1
ATOM 8485 C CA . HIS A 1 1058 ? -6.634 29.356 -19.080 1.00 90.19 1058 HIS A CA 1
ATOM 8486 C C . HIS A 1 1058 ? -7.628 29.325 -17.902 1.00 90.19 1058 HIS A C 1
ATOM 8488 O O . HIS A 1 1058 ? -8.075 30.375 -17.441 1.00 90.19 1058 HIS A O 1
ATOM 8494 N N . ARG A 1 1059 ? -7.899 28.143 -17.319 1.00 89.31 1059 ARG A N 1
ATOM 8495 C CA . ARG A 1 1059 ? -8.713 28.028 -16.089 1.00 89.31 1059 ARG A CA 1
ATOM 8496 C C . ARG A 1 1059 ? -8.073 28.697 -14.866 1.00 89.31 1059 ARG A C 1
ATOM 8498 O O . ARG A 1 1059 ? -8.810 29.059 -13.948 1.00 89.31 1059 ARG A O 1
ATOM 8505 N N . ARG A 1 1060 ? -6.741 28.822 -14.799 1.00 85.50 1060 ARG A N 1
ATOM 8506 C CA . ARG A 1 1060 ? -6.038 29.547 -13.725 1.00 85.50 1060 ARG A CA 1
ATOM 8507 C C . ARG A 1 1060 ? -6.278 31.048 -13.864 1.00 85.50 1060 ARG A C 1
ATOM 8509 O O . ARG A 1 1060 ? -6.799 31.647 -12.927 1.00 85.50 1060 ARG A O 1
ATOM 8516 N N . LEU A 1 1061 ? -6.003 31.600 -15.046 1.00 86.38 1061 LEU A N 1
ATOM 8517 C CA . LEU A 1 1061 ? -6.179 33.022 -15.356 1.00 86.38 1061 LEU A CA 1
ATOM 8518 C C . LEU A 1 1061 ? -7.629 33.475 -15.132 1.00 86.38 1061 LEU A C 1
ATOM 8520 O O . LEU A 1 1061 ? -7.855 34.392 -14.350 1.00 86.38 1061 LEU A O 1
ATOM 8524 N N . LEU A 1 1062 ? -8.618 32.735 -15.650 1.00 86.31 1062 LEU A N 1
ATOM 8525 C CA . LEU A 1 1062 ? -10.040 33.023 -15.405 1.00 86.31 1062 LEU A CA 1
ATOM 8526 C C . LEU A 1 1062 ? -10.408 33.044 -13.910 1.00 86.31 1062 LEU A C 1
ATOM 8528 O O . LEU A 1 1062 ? -11.298 33.781 -13.498 1.00 86.31 1062 LEU A O 1
ATOM 8532 N N . ARG A 1 1063 ? -9.768 32.229 -13.061 1.00 82.69 1063 ARG A N 1
ATOM 8533 C CA . ARG A 1 1063 ? -10.015 32.240 -11.603 1.00 82.69 1063 ARG A CA 1
ATOM 8534 C C . ARG A 1 1063 ? -9.341 33.411 -10.898 1.00 82.69 1063 ARG A C 1
ATOM 8536 O O . ARG A 1 1063 ? -9.760 33.758 -9.798 1.00 82.69 1063 ARG A O 1
ATOM 8543 N N . GLU A 1 1064 ? -8.286 33.968 -11.472 1.00 80.50 1064 GLU A N 1
ATOM 8544 C CA . GLU A 1 1064 ? -7.599 35.155 -10.961 1.00 80.50 1064 GLU A CA 1
ATOM 8545 C C . GLU A 1 1064 ? -8.334 36.425 -11.392 1.00 80.50 1064 GLU A C 1
ATOM 8547 O O . GLU A 1 1064 ? -8.588 37.275 -10.543 1.00 80.50 1064 GLU A O 1
ATOM 8552 N N . GLU A 1 1065 ? -8.802 36.482 -12.640 1.00 80.00 1065 GLU A N 1
ATOM 8553 C CA . GLU A 1 1065 ? -9.723 37.503 -13.155 1.00 80.00 1065 GLU A CA 1
ATOM 8554 C C . GLU A 1 1065 ? -11.032 37.523 -12.354 1.00 80.00 1065 GLU A C 1
ATOM 8556 O O . GLU A 1 1065 ? -11.351 38.530 -11.739 1.00 80.00 1065 GLU A O 1
ATOM 8561 N N . ASN A 1 1066 ? -11.736 36.394 -12.205 1.00 79.19 1066 ASN A N 1
ATOM 8562 C CA . ASN A 1 1066 ? -12.971 36.352 -11.404 1.00 79.19 1066 ASN A CA 1
ATOM 8563 C C . ASN A 1 1066 ? -12.760 36.763 -9.931 1.00 79.19 1066 ASN A C 1
ATOM 8565 O O . ASN A 1 1066 ? -13.656 37.334 -9.314 1.00 79.19 1066 ASN A O 1
ATOM 8569 N N . LYS A 1 1067 ? -11.587 36.491 -9.338 1.00 75.50 1067 LYS A N 1
ATOM 8570 C CA . LYS A 1 1067 ? -11.258 36.985 -7.989 1.00 75.50 1067 LYS A CA 1
ATOM 8571 C C . LYS A 1 1067 ? -10.994 38.485 -7.984 1.00 75.50 1067 LYS A C 1
ATOM 8573 O O . LYS A 1 1067 ? -11.430 39.157 -7.053 1.00 75.50 1067 LYS A O 1
ATOM 8578 N N . SER A 1 1068 ? -10.267 39.007 -8.971 1.00 68.44 1068 SER A N 1
ATOM 8579 C CA . SER A 1 1068 ? -9.982 40.440 -9.063 1.00 68.44 1068 SER A CA 1
ATOM 8580 C C . SER A 1 1068 ? -11.252 41.237 -9.370 1.00 68.44 1068 SER A C 1
ATOM 8582 O O . SER A 1 1068 ? -11.425 42.308 -8.798 1.00 68.44 1068 SER A O 1
ATOM 8584 N N . GLU A 1 1069 ? -12.184 40.683 -10.150 1.00 66.50 1069 GLU A N 1
ATOM 8585 C CA . GLU A 1 1069 ? -13.532 41.215 -10.390 1.00 66.50 1069 GLU A CA 1
ATOM 8586 C C . GLU A 1 1069 ? -14.450 41.112 -9.167 1.00 66.50 1069 GLU A C 1
ATOM 8588 O O . GLU A 1 1069 ? -15.202 42.040 -8.897 1.00 66.50 1069 GLU A O 1
ATOM 8593 N N . GLN A 1 1070 ? -14.381 40.043 -8.368 1.00 64.31 1070 GLN A N 1
ATOM 8594 C CA . GLN A 1 1070 ? -15.124 39.982 -7.100 1.00 64.31 1070 GLN A CA 1
ATOM 8595 C C . GLN A 1 1070 ? -14.584 40.986 -6.073 1.00 64.31 1070 GLN A C 1
ATOM 8597 O O . GLN A 1 1070 ? -15.366 41.657 -5.399 1.00 64.31 1070 GLN A O 1
ATOM 8602 N N . MET A 1 1071 ? -13.259 41.138 -5.980 1.00 51.19 1071 MET A N 1
ATOM 8603 C CA . MET A 1 1071 ? -12.629 42.139 -5.117 1.00 51.19 1071 MET A CA 1
ATOM 8604 C C . MET A 1 1071 ? -12.921 43.564 -5.605 1.00 51.19 1071 MET A C 1
ATOM 8606 O O . MET A 1 1071 ? -13.345 44.400 -4.812 1.00 51.19 1071 MET A O 1
ATOM 8610 N N . SER A 1 1072 ? -12.764 43.858 -6.899 1.00 50.41 1072 SER A N 1
ATOM 8611 C CA . SER A 1 1072 ? -13.101 45.174 -7.459 1.00 50.41 1072 SER A CA 1
ATOM 8612 C C . SER A 1 1072 ? -14.607 45.442 -7.430 1.00 50.41 1072 SER A C 1
ATOM 8614 O O . SER A 1 1072 ? -15.006 46.574 -7.194 1.00 50.41 1072 SER A O 1
ATOM 8616 N N . GLY A 1 1073 ? -15.444 44.408 -7.535 1.00 45.00 1073 GLY A N 1
ATOM 8617 C CA . GLY A 1 1073 ? -16.887 44.452 -7.311 1.00 45.00 1073 GLY A CA 1
ATOM 8618 C C . GLY A 1 1073 ? -17.236 44.900 -5.891 1.00 45.00 1073 GLY A C 1
ATOM 8619 O O . GLY A 1 1073 ? -18.031 45.825 -5.718 1.00 45.00 1073 GLY A O 1
ATOM 8620 N N . LEU A 1 1074 ? -16.578 44.322 -4.880 1.00 45.69 1074 LEU A N 1
ATOM 8621 C CA . LEU A 1 1074 ? -16.674 44.753 -3.479 1.00 45.69 1074 LEU A CA 1
ATOM 8622 C C . LEU A 1 1074 ? -16.202 46.208 -3.280 1.00 45.69 1074 LEU A C 1
ATOM 8624 O O . LEU A 1 1074 ? -16.866 46.954 -2.565 1.00 45.69 1074 LEU A O 1
ATOM 8628 N N . TYR A 1 1075 ? -15.136 46.642 -3.963 1.00 43.16 1075 TYR A N 1
ATOM 8629 C CA . TYR A 1 1075 ? -14.672 48.043 -3.954 1.00 43.16 1075 TYR A CA 1
ATOM 8630 C C . TYR A 1 1075 ? -15.500 49.004 -4.836 1.00 43.16 1075 TYR A C 1
ATOM 8632 O O . TYR A 1 1075 ? -15.424 50.215 -4.659 1.00 43.16 1075 TYR A O 1
ATOM 8640 N N . SER A 1 1076 ? -16.306 48.504 -5.775 1.00 40.12 1076 SER A N 1
ATOM 8641 C CA . SER A 1 1076 ? -17.197 49.321 -6.621 1.00 40.12 1076 SER A CA 1
ATOM 8642 C C . SER A 1 1076 ? -18.587 49.512 -6.007 1.00 40.12 1076 SER A C 1
ATOM 8644 O O . SER A 1 1076 ? -19.264 50.491 -6.306 1.00 40.12 1076 SER A O 1
ATOM 8646 N N . ASN A 1 1077 ? -18.986 48.609 -5.103 1.00 35.53 1077 ASN A N 1
ATOM 8647 C CA . ASN A 1 1077 ? -20.191 48.737 -4.283 1.00 35.53 1077 ASN A CA 1
ATOM 8648 C C . ASN A 1 1077 ? -19.955 49.511 -2.973 1.00 35.53 1077 ASN A C 1
ATOM 8650 O O . ASN A 1 1077 ? -20.921 49.802 -2.265 1.00 35.53 1077 ASN A O 1
ATOM 8654 N N . SER A 1 1078 ? -18.717 49.904 -2.648 1.00 31.91 1078 SER A N 1
ATOM 8655 C CA . SER A 1 1078 ? -18.517 51.004 -1.703 1.00 31.91 1078 SER A CA 1
ATOM 8656 C C . SER A 1 1078 ? -18.867 52.322 -2.390 1.00 31.91 1078 SER A C 1
ATOM 8658 O O . SER A 1 1078 ? -18.113 52.816 -3.229 1.00 31.91 1078 SER A O 1
ATOM 8660 N N . VAL A 1 1079 ? -20.018 52.883 -2.004 1.00 31.33 1079 VAL A N 1
ATOM 8661 C CA . VAL A 1 1079 ? -20.407 54.277 -2.273 1.00 31.33 1079 VAL A CA 1
ATOM 8662 C C . VAL A 1 1079 ? -19.216 55.198 -2.003 1.00 31.33 1079 VAL A C 1
ATOM 8664 O O . VAL A 1 1079 ? -18.477 54.984 -1.040 1.00 31.33 1079 VAL A O 1
ATOM 8667 N N . SER A 1 1080 ? -19.034 56.219 -2.848 1.00 28.69 1080 SER A N 1
ATOM 8668 C CA . SER A 1 1080 ? -17.922 57.159 -2.706 1.00 28.69 1080 SER A CA 1
ATOM 8669 C C . SER A 1 1080 ? -17.894 57.733 -1.283 1.00 28.69 1080 SER A C 1
ATOM 8671 O O . SER A 1 1080 ? -18.887 58.262 -0.779 1.00 28.69 1080 SER A O 1
ATOM 8673 N N . PHE A 1 1081 ? -16.732 57.651 -0.630 1.00 31.86 1081 PHE A N 1
ATOM 8674 C CA . PHE A 1 1081 ? -16.536 58.183 0.725 1.00 31.86 1081 PHE A CA 1
ATOM 8675 C C . PHE A 1 1081 ? -16.520 59.730 0.757 1.00 31.86 1081 PHE A C 1
ATOM 8677 O O . PHE A 1 1081 ? -16.256 60.333 1.793 1.00 31.86 1081 PHE A O 1
ATOM 8684 N N . SER A 1 1082 ? -16.795 60.374 -0.384 1.00 29.08 1082 SER A N 1
ATOM 8685 C CA . SER A 1 1082 ? -16.875 61.825 -0.577 1.00 29.08 1082 SER A CA 1
ATOM 8686 C C . SER A 1 1082 ? -18.306 62.377 -0.643 1.00 29.08 1082 SER A C 1
ATOM 8688 O O . SER A 1 1082 ? -18.484 63.572 -0.423 1.00 29.08 1082 SER A O 1
ATOM 8690 N N . ASP A 1 1083 ? -19.329 61.544 -0.879 1.00 27.89 1083 ASP A N 1
ATOM 8691 C CA . ASP A 1 1083 ? -20.715 62.014 -1.092 1.00 27.89 1083 ASP A CA 1
ATOM 8692 C C . ASP A 1 1083 ? -21.598 62.014 0.177 1.00 27.89 1083 ASP A C 1
ATOM 8694 O O . ASP A 1 1083 ? -22.769 62.385 0.119 1.00 27.89 1083 ASP A O 1
ATOM 8698 N N . ILE A 1 1084 ? -21.056 61.651 1.350 1.00 29.33 1084 ILE A N 1
ATOM 8699 C CA . ILE A 1 1084 ? -21.784 61.633 2.644 1.00 29.33 1084 ILE A CA 1
ATOM 8700 C C . ILE A 1 1084 ? -21.275 62.747 3.589 1.00 29.33 1084 ILE A C 1
ATOM 8702 O O . ILE A 1 1084 ? -21.272 62.625 4.811 1.00 29.33 1084 ILE A O 1
ATOM 8706 N N . CYS A 1 1085 ? -20.857 63.882 3.019 1.00 27.14 1085 CYS A N 1
ATOM 8707 C CA . CYS A 1 1085 ? -20.443 65.079 3.762 1.00 27.14 1085 CYS A CA 1
ATOM 8708 C C . CYS A 1 1085 ? -21.205 66.348 3.335 1.00 27.14 1085 CYS A C 1
ATOM 8710 O O . CYS A 1 1085 ? -20.589 67.383 3.094 1.00 27.14 1085 CYS A O 1
ATOM 8712 N N . SER A 1 1086 ? -22.542 66.298 3.241 1.00 28.36 1086 SER A N 1
ATOM 8713 C CA . SER A 1 1086 ? -23.398 67.507 3.291 1.00 28.36 1086 SER A CA 1
ATOM 8714 C C . SER A 1 1086 ? -24.912 67.222 3.384 1.00 28.36 1086 SER A C 1
ATOM 8716 O O . SER A 1 1086 ? -25.618 67.282 2.385 1.00 28.36 1086 SER A O 1
ATOM 8718 N N . ALA A 1 1087 ? -25.436 66.991 4.595 1.00 25.73 1087 ALA A N 1
ATOM 8719 C CA . ALA A 1 1087 ? -26.798 67.388 4.999 1.00 25.73 1087 ALA A CA 1
ATOM 8720 C C . ALA A 1 1087 ? -27.002 67.200 6.514 1.00 25.73 1087 ALA A C 1
ATOM 8722 O O . ALA A 1 1087 ? -26.375 66.344 7.134 1.00 25.73 1087 ALA A O 1
ATOM 8723 N N . GLU A 1 1088 ? -27.869 68.022 7.102 1.00 25.28 1088 GLU A N 1
ATOM 8724 C CA . GLU A 1 1088 ? -28.078 68.145 8.549 1.00 25.28 1088 GLU A CA 1
ATOM 8725 C C . GLU A 1 1088 ? -28.861 66.976 9.172 1.00 25.28 1088 GLU A C 1
ATOM 8727 O O . GLU A 1 1088 ? -29.755 66.389 8.563 1.00 25.28 1088 GLU A O 1
ATOM 8732 N N . THR A 1 1089 ? -28.544 66.676 10.432 1.00 27.33 1089 THR A N 1
ATOM 8733 C CA . THR A 1 1089 ? -29.142 65.616 11.253 1.00 27.33 1089 THR A CA 1
ATOM 8734 C C . THR A 1 1089 ? -30.576 65.937 11.698 1.00 27.33 1089 THR A C 1
ATOM 8736 O O . THR A 1 1089 ? -30.786 66.977 12.326 1.00 27.33 1089 THR A O 1
ATOM 8739 N N . PRO A 1 1090 ? -31.536 65.002 11.554 1.00 25.47 1090 PRO A N 1
ATOM 8740 C CA . PRO A 1 1090 ? -32.765 64.999 12.346 1.00 25.47 1090 PRO A CA 1
ATOM 8741 C C . PRO A 1 1090 ? -32.782 63.847 13.367 1.00 25.47 1090 PRO A C 1
ATOM 8743 O O . PRO A 1 1090 ? -32.838 62.666 13.041 1.00 25.47 1090 PRO A O 1
ATOM 8746 N N . THR A 1 1091 ? -32.736 64.263 14.625 1.00 24.95 1091 THR A N 1
ATOM 8747 C CA . THR A 1 1091 ? -33.259 63.658 15.861 1.00 24.95 1091 THR A CA 1
ATOM 8748 C C . THR A 1 1091 ? -34.279 62.501 15.799 1.00 24.95 1091 THR A C 1
ATOM 8750 O O . THR A 1 1091 ? -35.256 62.569 15.064 1.00 24.95 1091 THR A O 1
ATOM 8753 N N . ALA A 1 1092 ? -34.183 61.640 16.836 1.00 23.92 1092 ALA A N 1
ATOM 8754 C CA . ALA A 1 1092 ? -35.299 60.998 17.572 1.00 23.92 1092 ALA A CA 1
ATOM 8755 C C . ALA A 1 1092 ? -36.067 59.832 16.880 1.00 23.92 1092 ALA A C 1
ATOM 8757 O O . ALA A 1 1092 ? -36.153 59.778 15.664 1.00 23.92 1092 ALA A O 1
ATOM 8758 N N . GLN A 1 1093 ? -36.685 58.856 17.572 1.00 23.28 1093 GLN A N 1
ATOM 8759 C CA . GLN A 1 1093 ? -36.728 58.455 18.998 1.00 23.28 1093 GLN A CA 1
ATOM 8760 C C . GLN A 1 1093 ? -37.350 57.037 19.121 1.00 23.28 1093 GLN A C 1
ATOM 8762 O O . GLN A 1 1093 ? -38.122 56.643 18.255 1.00 23.28 1093 GLN A O 1
ATOM 8767 N N . HIS A 1 1094 ? -37.122 56.365 20.266 1.00 24.31 1094 HIS A N 1
ATOM 8768 C CA . HIS A 1 1094 ? -37.791 55.125 20.736 1.00 24.31 1094 HIS A CA 1
ATOM 8769 C C . HIS A 1 1094 ? -37.477 53.831 19.937 1.00 24.31 1094 HIS A C 1
ATOM 8771 O O . HIS A 1 1094 ? -37.303 53.864 18.730 1.00 24.31 1094 HIS A O 1
ATOM 8777 N N . PHE A 1 1095 ? -37.372 52.632 20.525 1.00 22.30 1095 PHE A N 1
ATOM 8778 C CA . PHE A 1 1095 ? -37.643 52.141 21.889 1.00 22.30 1095 PHE A CA 1
ATOM 8779 C C . PHE A 1 1095 ? -36.495 51.226 22.358 1.00 22.30 1095 PHE A C 1
ATOM 8781 O O . PHE A 1 1095 ? -36.155 50.298 21.634 1.00 22.30 1095 PHE A O 1
ATOM 8788 N N . GLN A 1 1096 ? -36.015 51.386 23.597 1.00 25.25 1096 GLN A N 1
ATOM 8789 C CA . GLN A 1 1096 ? -35.685 50.265 24.497 1.00 25.25 1096 GLN A CA 1
ATOM 8790 C C . GLN A 1 1096 ? -35.416 50.793 25.915 1.00 25.25 1096 GLN A C 1
ATOM 8792 O O . GLN A 1 1096 ? -34.537 51.623 26.125 1.00 25.25 1096 GLN A O 1
ATOM 8797 N N . GLN A 1 1097 ? -36.207 50.328 26.884 1.00 25.31 1097 GLN A N 1
ATOM 8798 C CA . GLN A 1 1097 ? -35.982 50.555 28.312 1.00 25.31 1097 GLN A CA 1
ATOM 8799 C C . GLN A 1 1097 ? -35.343 49.296 28.904 1.00 25.31 1097 GLN A C 1
ATOM 8801 O O . GLN A 1 1097 ? -35.885 48.204 28.736 1.00 25.31 1097 GLN A O 1
ATOM 8806 N N . GLN A 1 1098 ? -34.236 49.453 29.626 1.00 23.72 1098 GLN A N 1
ATOM 8807 C CA . GLN A 1 1098 ? -33.816 48.494 30.649 1.00 23.72 1098 GLN A CA 1
ATOM 8808 C C . GLN A 1 1098 ? -34.383 48.944 32.007 1.00 23.72 1098 GLN A C 1
ATOM 8810 O O . GLN A 1 1098 ? -34.470 50.153 32.242 1.00 23.72 1098 GLN A O 1
ATOM 8815 N N . PRO A 1 1099 ? -34.752 48.022 32.913 1.00 25.28 1099 PRO A N 1
ATOM 8816 C CA . PRO A 1 1099 ? -34.929 48.350 34.319 1.00 25.28 1099 PRO A CA 1
ATOM 8817 C C . PRO A 1 1099 ? -33.557 48.447 35.004 1.00 25.28 1099 PRO A C 1
ATOM 8819 O O . PRO A 1 1099 ? -32.747 47.525 34.942 1.00 25.28 1099 PRO A O 1
ATOM 8822 N N . ASP A 1 1100 ? -33.322 49.585 35.648 1.00 24.91 1100 ASP A N 1
ATOM 8823 C CA . ASP A 1 1100 ? -32.129 49.906 36.434 1.00 24.91 1100 ASP A CA 1
ATOM 8824 C C . ASP A 1 1100 ? -32.167 49.208 37.807 1.00 24.91 1100 ASP A C 1
ATOM 8826 O O . ASP A 1 1100 ? -33.235 49.092 38.410 1.00 24.91 1100 ASP A O 1
ATOM 8830 N N . PHE A 1 1101 ? -31.009 48.778 38.315 1.00 21.38 1101 PHE A N 1
ATOM 8831 C CA . PHE A 1 1101 ? -30.833 48.391 39.718 1.00 21.38 1101 PHE A CA 1
ATOM 8832 C C . PHE A 1 1101 ? -29.406 48.663 40.205 1.00 21.38 1101 PHE A C 1
ATOM 8834 O O . PHE A 1 1101 ? -28.626 47.757 40.495 1.00 21.38 1101 PHE A O 1
ATOM 8841 N N . ASN A 1 1102 ? -29.089 49.944 40.376 1.00 23.36 1102 ASN A N 1
ATOM 8842 C CA . ASN A 1 1102 ? -27.988 50.373 41.230 1.00 23.36 1102 ASN A CA 1
ATOM 8843 C C . ASN A 1 1102 ? -28.525 51.170 42.431 1.00 23.36 1102 ASN A C 1
ATOM 8845 O O . ASN A 1 1102 ? -28.791 52.362 42.325 1.00 23.36 1102 ASN A O 1
ATOM 8849 N N . THR A 1 1103 ? -28.711 50.523 43.587 1.00 24.16 1103 THR A N 1
ATOM 8850 C CA . THR A 1 1103 ? -28.749 51.174 44.917 1.00 24.16 1103 THR A CA 1
ATOM 8851 C C . THR A 1 1103 ? -28.758 50.127 46.038 1.00 24.16 1103 THR A C 1
ATOM 8853 O O . THR A 1 1103 ? -29.692 49.338 46.123 1.00 24.16 1103 THR A O 1
ATOM 8856 N N . LEU A 1 1104 ? -27.756 50.162 46.931 1.00 23.34 1104 LEU A N 1
ATOM 8857 C CA . LEU A 1 1104 ? -27.893 50.273 48.403 1.00 23.34 1104 LEU A CA 1
ATOM 8858 C C . LEU A 1 1104 ? -26.595 49.877 49.146 1.00 23.34 1104 LEU A C 1
ATOM 8860 O O . LEU A 1 1104 ? -26.181 48.727 49.170 1.00 23.34 1104 LEU A O 1
ATOM 8864 N N . THR A 1 1105 ? -25.994 50.896 49.763 1.00 23.95 1105 THR A N 1
ATOM 8865 C CA . THR A 1 1105 ? -25.314 50.956 51.078 1.00 23.95 1105 THR A CA 1
ATOM 8866 C C . THR A 1 1105 ? -24.917 49.682 51.857 1.00 23.95 1105 THR A C 1
ATOM 8868 O O . THR A 1 1105 ? -25.687 48.745 52.023 1.00 23.95 1105 THR A O 1
ATOM 8871 N N . SER A 1 1106 ? -23.741 49.776 52.494 1.00 22.61 1106 SER A N 1
ATOM 8872 C CA . SER A 1 1106 ? -23.122 48.866 53.485 1.00 22.61 1106 SER A CA 1
ATOM 8873 C C . SER A 1 1106 ? -23.876 48.776 54.841 1.00 22.61 1106 SER A C 1
ATOM 8875 O O . SER A 1 1106 ? -24.927 49.409 54.965 1.00 22.61 1106 SER A O 1
ATOM 8877 N N . PRO A 1 1107 ? -23.345 48.141 55.926 1.00 32.81 1107 PRO A N 1
ATOM 8878 C CA . PRO A 1 1107 ? -22.259 47.140 56.074 1.00 32.81 1107 PRO A CA 1
ATOM 8879 C C . PRO A 1 1107 ? -22.642 45.905 56.949 1.00 32.81 1107 PRO A C 1
ATOM 8881 O O . PRO A 1 1107 ? -23.539 46.026 57.775 1.00 32.81 1107 PRO A O 1
ATOM 8884 N N . GLN A 1 1108 ? -21.884 44.783 56.906 1.00 21.23 1108 GLN A N 1
ATOM 8885 C CA . GLN A 1 1108 ? -21.408 43.994 58.089 1.00 21.23 1108 GLN A CA 1
ATOM 8886 C C . GLN A 1 1108 ? -20.736 42.636 57.743 1.00 21.23 1108 GLN A C 1
ATOM 8888 O O . GLN A 1 1108 ? -21.047 42.030 56.729 1.00 21.23 1108 GLN A O 1
ATOM 8893 N N . ALA A 1 1109 ? -19.857 42.170 58.654 1.00 22.50 1109 ALA A N 1
ATOM 8894 C CA . ALA A 1 1109 ? -19.210 40.839 58.754 1.00 22.50 1109 ALA A CA 1
ATOM 8895 C C . ALA A 1 1109 ? -18.328 40.381 57.557 1.00 22.50 1109 ALA A C 1
ATOM 8897 O O . ALA A 1 1109 ? -18.816 39.825 56.588 1.00 22.50 1109 ALA A O 1
ATOM 8898 N N . GLN A 1 1110 ? -17.027 40.695 57.494 1.00 26.05 1110 GLN A N 1
ATOM 8899 C CA . GLN A 1 1110 ? -15.871 40.203 58.286 1.00 26.05 1110 GLN A CA 1
ATOM 8900 C C . GLN A 1 1110 ? -15.393 38.754 58.032 1.00 26.05 1110 GLN A C 1
ATOM 8902 O O . GLN A 1 1110 ? -16.088 37.794 58.333 1.00 26.05 1110 GLN A O 1
ATOM 8907 N N . LYS A 1 1111 ? -14.086 38.674 57.713 1.00 24.66 1111 LYS A N 1
ATOM 8908 C CA . LYS A 1 1111 ? -13.140 37.542 57.835 1.00 24.66 1111 LYS A CA 1
ATOM 8909 C C . LYS A 1 1111 ? -13.327 36.324 56.917 1.00 24.66 1111 LYS A C 1
ATOM 8911 O O . LYS A 1 1111 ? -13.984 35.363 57.289 1.00 24.66 1111 LYS A O 1
ATOM 8916 N N . LEU A 1 1112 ? -12.489 36.279 55.878 1.00 23.42 1112 LEU A N 1
ATOM 8917 C CA . LEU A 1 1112 ? -11.473 35.229 55.694 1.00 23.42 1112 LEU A CA 1
ATOM 8918 C C . LEU A 1 1112 ? -10.346 35.763 54.786 1.00 23.42 1112 LEU A C 1
ATOM 8920 O O . LEU A 1 1112 ? -10.611 36.305 53.722 1.00 23.42 1112 LEU A O 1
ATOM 8924 N N . ALA A 1 1113 ? -9.096 35.640 55.235 1.00 25.27 1113 ALA A N 1
ATOM 8925 C CA . ALA A 1 1113 ? -7.888 35.771 54.409 1.00 25.27 1113 ALA A CA 1
ATOM 8926 C C . ALA A 1 1113 ? -7.400 34.327 54.141 1.00 25.27 1113 ALA A C 1
ATOM 8928 O O . ALA A 1 1113 ? -7.678 33.464 54.974 1.00 25.27 1113 ALA A O 1
ATOM 8929 N N . THR A 1 1114 ? -6.753 33.924 53.044 1.00 25.41 1114 THR A N 1
ATOM 8930 C CA . THR A 1 1114 ? -5.771 34.540 52.117 1.00 25.41 1114 THR A CA 1
ATOM 8931 C C . THR A 1 1114 ? -5.662 33.601 50.893 1.00 25.41 1114 THR A C 1
ATOM 8933 O O . THR A 1 1114 ? -5.699 32.394 51.112 1.00 25.41 1114 THR A O 1
ATOM 8936 N N . LEU A 1 1115 ? -5.403 34.003 49.643 1.00 25.22 1115 LEU A N 1
ATOM 8937 C CA . LEU A 1 1115 ? -5.753 35.228 48.910 1.00 25.22 1115 LEU A CA 1
ATOM 8938 C C . LEU A 1 1115 ? -5.695 34.886 47.392 1.00 25.22 1115 LEU A C 1
ATOM 8940 O O . LEU A 1 1115 ? -4.630 34.555 46.889 1.00 25.22 1115 LEU A O 1
ATOM 8944 N N . GLU A 1 1116 ? -6.860 34.925 46.736 1.00 22.94 1116 GLU A N 1
ATOM 8945 C CA . GLU A 1 1116 ? -7.149 34.989 45.280 1.00 22.94 1116 GLU A CA 1
ATOM 8946 C C . GLU A 1 1116 ? -6.634 33.926 44.269 1.00 22.94 1116 GLU A C 1
ATOM 8948 O O . GLU A 1 1116 ? -5.469 33.850 43.890 1.00 22.94 1116 GLU A O 1
ATOM 8953 N N . VAL A 1 1117 ? -7.616 33.199 43.711 1.00 23.94 1117 VAL A N 1
ATOM 8954 C CA . VAL A 1 1117 ? -7.645 32.554 42.381 1.00 23.94 1117 VAL A CA 1
ATOM 8955 C C . VAL A 1 1117 ? -9.018 32.896 41.762 1.00 23.94 1117 VAL A C 1
ATOM 8957 O O . VAL A 1 1117 ? -9.959 33.117 42.525 1.00 23.94 1117 VAL A O 1
ATOM 8960 N N . CYS A 1 1118 ? -9.142 32.837 40.426 1.00 23.03 1118 CYS A N 1
ATOM 8961 C CA . CYS A 1 1118 ? -10.368 33.018 39.613 1.00 23.03 1118 CYS A CA 1
ATOM 8962 C C . CYS A 1 1118 ? -10.868 34.475 39.458 1.00 23.03 1118 CYS A C 1
ATOM 8964 O O . CYS A 1 1118 ? -10.712 35.275 40.372 1.00 23.03 1118 CYS A O 1
ATOM 8966 N N . SER A 1 1119 ? -11.530 34.888 38.367 1.00 24.41 1119 SER A N 1
ATOM 8967 C CA . SER A 1 1119 ? -11.673 34.383 36.976 1.00 24.41 1119 SER A CA 1
ATOM 8968 C C . SER A 1 1119 ? -12.609 35.346 36.213 1.00 24.41 1119 SER A C 1
ATOM 8970 O O . SER A 1 1119 ? -13.510 35.876 36.850 1.00 24.41 1119 SER A O 1
ATOM 8972 N N . GLU A 1 1120 ? -12.479 35.454 34.878 1.00 27.08 1120 GLU A N 1
ATOM 8973 C CA . GLU A 1 1120 ? -13.582 35.790 33.928 1.00 27.08 1120 GLU A CA 1
ATOM 8974 C C . GLU A 1 1120 ? -14.229 37.216 34.025 1.00 27.08 1120 GLU A C 1
ATOM 8976 O O . GLU A 1 1120 ? -14.234 37.849 35.071 1.00 27.08 1120 GLU A O 1
ATOM 8981 N N . GLU A 1 1121 ? -14.752 37.868 32.972 1.00 27.31 1121 GLU A N 1
ATOM 8982 C CA . GLU A 1 1121 ? -14.967 37.510 31.555 1.00 27.31 1121 GLU A CA 1
ATOM 8983 C C . GLU A 1 1121 ? -15.071 38.772 30.634 1.00 27.31 1121 GLU A C 1
ATOM 8985 O O . GLU A 1 1121 ? -15.437 39.850 31.092 1.00 27.31 1121 GLU A O 1
ATOM 8990 N N . ILE A 1 1122 ? -14.809 38.590 29.325 1.00 24.66 1122 ILE A N 1
ATOM 8991 C CA . ILE A 1 1122 ? -15.332 39.313 28.124 1.00 24.66 1122 ILE A CA 1
ATOM 8992 C C . ILE A 1 1122 ? -15.269 40.862 28.036 1.00 24.66 1122 ILE A C 1
ATOM 8994 O O . ILE A 1 1122 ? -16.061 41.552 28.670 1.00 24.66 1122 ILE A O 1
ATOM 8998 N N . HIS A 1 1123 ? -14.498 41.392 27.058 1.00 23.89 1123 HIS A N 1
ATOM 8999 C CA . HIS A 1 1123 ? -14.956 42.295 25.958 1.00 23.89 1123 HIS A CA 1
ATOM 9000 C C . HIS A 1 1123 ? -13.802 42.604 24.938 1.00 23.89 1123 HIS A C 1
ATOM 9002 O O . HIS A 1 1123 ? -12.713 42.068 25.130 1.00 23.89 1123 HIS A O 1
ATOM 9008 N N . PRO A 1 1124 ? -14.016 43.244 23.756 1.00 29.89 1124 PRO A N 1
ATOM 9009 C CA . PRO A 1 1124 ? -14.066 42.530 22.473 1.00 29.89 1124 PRO A CA 1
ATOM 9010 C C . PRO A 1 1124 ? -12.970 42.917 21.445 1.00 29.89 1124 PRO A C 1
ATOM 9012 O O . PRO A 1 1124 ? -12.169 43.813 21.675 1.00 29.89 1124 PRO A O 1
ATOM 9015 N N . LEU A 1 1125 ? -13.010 42.257 20.273 1.00 28.47 1125 LEU A N 1
ATOM 9016 C CA . LEU A 1 1125 ? -12.527 42.707 18.947 1.00 28.47 1125 LEU A CA 1
ATOM 9017 C C . LEU A 1 1125 ? -11.591 43.938 18.917 1.00 28.47 1125 LEU A C 1
ATOM 9019 O O . LEU A 1 1125 ? -12.056 45.068 18.765 1.00 28.47 1125 LEU A O 1
ATOM 9023 N N . LEU A 1 1126 ? -10.274 43.705 18.913 1.00 24.25 1126 LEU A N 1
ATOM 9024 C CA . LEU A 1 1126 ? -9.299 44.704 18.467 1.00 24.25 1126 LEU A CA 1
ATOM 9025 C C . LEU A 1 1126 ? -8.999 44.526 16.975 1.00 24.25 1126 LEU A C 1
ATOM 9027 O O . LEU A 1 1126 ? -8.543 43.475 16.522 1.00 24.25 1126 LEU A O 1
ATOM 9031 N N . THR A 1 1127 ? -9.286 45.573 16.209 1.00 24.84 1127 THR A N 1
ATOM 9032 C CA . THR A 1 1127 ? -8.995 45.678 14.777 1.00 24.84 1127 THR A CA 1
ATOM 9033 C C . THR A 1 1127 ? -7.500 45.819 14.500 1.00 24.84 1127 THR A C 1
ATOM 9035 O O . THR A 1 1127 ? -6.739 46.334 15.316 1.00 24.84 1127 THR A O 1
ATOM 9038 N N . ILE A 1 1128 ? -7.085 45.408 13.300 1.00 29.27 1128 ILE A N 1
ATOM 9039 C CA . ILE A 1 1128 ? -5.715 45.558 12.792 1.00 29.27 1128 ILE A CA 1
ATOM 9040 C C . ILE A 1 1128 ? -5.368 47.058 12.710 1.00 29.27 1128 ILE A C 1
ATOM 9042 O O . ILE A 1 1128 ? -5.793 47.739 11.780 1.00 29.27 1128 ILE A O 1
ATOM 9046 N N . GLY A 1 1129 ? -4.611 47.561 13.691 1.00 27.62 1129 GLY A N 1
ATOM 9047 C CA . GLY A 1 1129 ? -4.205 48.971 13.780 1.00 27.62 1129 GLY A CA 1
ATOM 9048 C C . GLY A 1 1129 ? -3.067 49.228 14.774 1.00 27.62 1129 GLY A C 1
ATOM 9049 O O . GLY A 1 1129 ? -2.035 49.775 14.395 1.00 27.62 1129 GLY A O 1
ATOM 9050 N N . ASP A 1 1130 ? -3.194 48.751 16.016 1.00 27.03 1130 ASP A N 1
ATOM 9051 C CA . ASP A 1 1130 ? -2.369 49.255 17.135 1.00 27.03 1130 ASP A CA 1
ATOM 9052 C C . ASP A 1 1130 ? -1.086 48.451 17.442 1.00 27.03 1130 ASP A C 1
ATOM 9054 O O . ASP A 1 1130 ? -0.361 48.737 18.396 1.00 27.03 1130 ASP A O 1
ATOM 9058 N N . ALA A 1 1131 ? -0.728 47.470 16.608 1.00 25.22 1131 ALA A N 1
ATOM 9059 C CA . ALA A 1 1131 ? 0.454 46.617 16.815 1.00 25.22 1131 ALA A CA 1
ATOM 9060 C C . ALA A 1 1131 ? 1.814 47.332 16.618 1.00 25.22 1131 ALA A C 1
ATOM 9062 O O . ALA A 1 1131 ? 2.866 46.695 16.712 1.00 25.22 1131 ALA A O 1
ATOM 9063 N N . HIS A 1 1132 ? 1.816 48.636 16.324 1.00 29.56 1132 HIS A N 1
ATOM 9064 C CA . HIS A 1 1132 ? 3.019 49.394 15.976 1.00 29.56 1132 HIS A CA 1
ATOM 9065 C C . HIS A 1 1132 ? 3.637 50.210 17.126 1.00 29.56 1132 HIS A C 1
ATOM 9067 O O . HIS A 1 1132 ? 4.698 50.798 16.922 1.00 29.56 1132 HIS A O 1
ATOM 9073 N N . GLN A 1 1133 ? 3.025 50.223 18.320 1.00 30.91 1133 GLN A N 1
ATOM 9074 C CA . GLN A 1 1133 ? 3.418 51.116 19.427 1.00 30.91 1133 GLN A CA 1
ATOM 9075 C C . GLN A 1 1133 ? 3.741 50.400 20.759 1.00 30.91 1133 GLN A C 1
ATOM 9077 O O . GLN A 1 1133 ? 3.645 50.985 21.831 1.00 30.91 1133 GLN A O 1
ATOM 9082 N N . LEU A 1 1134 ? 4.180 49.136 20.692 1.00 30.31 1134 LEU A N 1
ATOM 9083 C CA . LEU A 1 1134 ? 4.674 48.345 21.837 1.00 30.31 1134 LEU A CA 1
ATOM 9084 C C . LEU A 1 1134 ? 6.023 47.662 21.528 1.00 30.31 1134 LEU A C 1
ATOM 9086 O O . LEU A 1 1134 ? 6.198 46.460 21.725 1.00 30.31 1134 LEU A O 1
ATOM 9090 N N . LYS A 1 1135 ? 6.989 48.421 20.988 1.00 38.19 1135 LYS A N 1
ATOM 9091 C CA . LYS A 1 1135 ? 8.322 47.891 20.627 1.00 38.19 1135 LYS A CA 1
ATOM 9092 C C . LYS A 1 1135 ? 9.538 48.727 21.035 1.00 38.19 1135 LYS A C 1
ATOM 9094 O O . LYS A 1 1135 ? 10.655 48.328 20.711 1.00 38.19 1135 LYS A O 1
ATOM 9099 N N . GLU A 1 1136 ? 9.364 49.851 21.730 1.00 40.75 1136 GLU A N 1
ATOM 9100 C CA . GLU A 1 1136 ? 10.463 50.820 21.899 1.00 40.75 1136 GLU A CA 1
ATOM 9101 C C . GLU A 1 1136 ? 11.162 50.807 23.277 1.00 40.75 1136 GLU A C 1
ATOM 9103 O O . GLU A 1 1136 ? 12.354 51.132 23.326 1.00 40.75 1136 GLU A O 1
ATOM 9108 N N . ASP A 1 1137 ? 10.504 50.325 24.344 1.00 40.94 1137 ASP A N 1
ATOM 9109 C CA . ASP A 1 1137 ? 10.950 50.546 25.738 1.00 40.94 1137 ASP A CA 1
ATOM 9110 C C . ASP A 1 1137 ? 11.750 49.402 26.412 1.00 40.94 1137 ASP A C 1
ATOM 9112 O O . ASP A 1 1137 ? 12.400 49.620 27.430 1.00 40.94 1137 ASP A O 1
ATOM 9116 N N . CYS A 1 1138 ? 11.789 48.179 25.870 1.00 44.97 1138 CYS A N 1
ATOM 9117 C CA . CYS A 1 1138 ? 12.273 47.001 26.625 1.00 44.97 1138 CYS A CA 1
ATOM 9118 C C . CYS A 1 1138 ? 13.801 46.734 26.637 1.00 44.97 1138 CYS A C 1
ATOM 9120 O O . CYS A 1 1138 ? 14.201 45.588 26.831 1.00 44.97 1138 CYS A O 1
ATOM 9122 N N . ILE A 1 1139 ? 14.667 47.735 26.418 1.00 47.03 1139 ILE A N 1
ATOM 9123 C CA . ILE A 1 1139 ? 16.144 47.555 26.453 1.00 47.03 1139 ILE A CA 1
ATOM 9124 C C . ILE A 1 1139 ? 16.798 48.189 27.699 1.00 47.03 1139 ILE A C 1
ATOM 9126 O O . ILE A 1 1139 ? 17.911 47.818 28.061 1.00 47.03 1139 ILE A O 1
ATOM 9130 N N . SER A 1 1140 ? 16.122 49.096 28.411 1.00 48.12 1140 SER A N 1
ATOM 9131 C CA . SER A 1 1140 ? 16.705 49.827 29.551 1.00 48.12 1140 SER A CA 1
ATOM 9132 C C . SER A 1 1140 ? 16.838 49.037 30.862 1.00 48.12 1140 SER A C 1
ATOM 9134 O O . SER A 1 1140 ? 17.376 49.581 31.821 1.00 48.12 1140 SER A O 1
ATOM 9136 N N . GLU A 1 1141 ? 16.370 47.786 30.923 1.00 48.03 1141 GLU A N 1
ATOM 9137 C CA . GLU A 1 1141 ? 16.334 46.976 32.158 1.00 48.03 1141 GLU A CA 1
ATOM 9138 C C . GLU A 1 1141 ? 17.212 45.709 32.119 1.00 48.03 1141 GLU A C 1
ATOM 9140 O O . GLU A 1 1141 ? 17.185 44.910 33.053 1.00 48.03 1141 GLU A O 1
ATOM 9145 N N . VAL A 1 1142 ? 18.020 45.513 31.071 1.00 51.88 1142 VAL A N 1
ATOM 9146 C CA . VAL A 1 1142 ? 18.941 44.365 30.980 1.00 51.88 1142 VAL A CA 1
ATOM 9147 C C . VAL A 1 1142 ? 20.239 44.681 31.727 1.00 51.88 1142 VAL A C 1
ATOM 9149 O O . VAL A 1 1142 ? 21.021 45.519 31.279 1.00 51.88 1142 VAL A O 1
ATOM 9152 N N . ASN A 1 1143 ? 20.483 44.004 32.853 1.00 52.84 1143 ASN A N 1
ATOM 9153 C CA . ASN A 1 1143 ? 21.604 44.305 33.755 1.00 52.84 1143 ASN A CA 1
ATOM 9154 C C . ASN A 1 1143 ? 22.723 43.246 33.731 1.00 52.84 1143 ASN A C 1
ATOM 9156 O O . ASN A 1 1143 ? 23.757 43.429 34.375 1.00 52.84 1143 ASN A O 1
ATOM 9160 N N . SER A 1 1144 ? 22.547 42.150 32.987 1.00 54.03 1144 SER A N 1
ATOM 9161 C CA . SER A 1 1144 ? 23.514 41.052 32.883 1.00 54.03 1144 SER A CA 1
ATOM 9162 C C . SER A 1 1144 ? 23.558 40.410 31.487 1.00 54.03 1144 SER A C 1
ATOM 9164 O O . SER A 1 1144 ? 22.623 40.521 30.691 1.00 54.03 1144 SER A O 1
ATOM 9166 N N . ALA A 1 1145 ? 24.656 39.707 31.186 1.00 49.88 1145 ALA A N 1
ATOM 9167 C CA . ALA A 1 1145 ? 24.845 39.020 29.904 1.00 49.88 1145 ALA A CA 1
ATOM 9168 C C . ALA A 1 1145 ? 23.898 37.817 29.707 1.00 49.88 1145 ALA A C 1
ATOM 9170 O O . ALA A 1 1145 ? 23.526 37.506 28.574 1.00 49.88 1145 ALA A O 1
ATOM 9171 N N . ASP A 1 1146 ? 23.475 37.159 30.792 1.00 52.62 1146 ASP A N 1
ATOM 9172 C CA . ASP A 1 1146 ? 22.565 36.010 30.724 1.00 52.62 1146 ASP A CA 1
ATOM 9173 C C . ASP A 1 1146 ? 21.106 36.445 30.497 1.00 52.62 1146 ASP A C 1
ATOM 9175 O O . ASP A 1 1146 ? 20.420 35.868 29.652 1.00 52.62 1146 ASP A O 1
ATOM 9179 N N . GLU A 1 1147 ? 20.653 37.533 31.137 1.00 56.03 1147 GLU A N 1
ATOM 9180 C CA . GLU A 1 1147 ? 19.348 38.151 30.839 1.00 56.03 1147 GLU A CA 1
ATOM 9181 C C . GLU A 1 1147 ? 19.251 38.585 29.373 1.00 56.03 1147 GLU A C 1
ATOM 9183 O O . GLU A 1 1147 ? 18.222 38.375 28.726 1.00 56.03 1147 GLU A O 1
ATOM 9188 N N . LEU A 1 1148 ? 20.339 39.141 28.826 1.00 53.09 1148 LEU A N 1
ATOM 9189 C CA . LEU A 1 1148 ? 20.433 39.496 27.414 1.00 53.09 1148 LEU A CA 1
ATOM 9190 C C . LEU A 1 1148 ? 20.316 38.263 26.508 1.00 53.09 1148 LEU A C 1
ATOM 9192 O O . LEU A 1 1148 ? 19.559 38.293 25.538 1.00 53.09 1148 LEU A O 1
ATOM 9196 N N . ARG A 1 1149 ? 21.035 37.173 26.814 1.00 55.09 1149 ARG A N 1
ATOM 9197 C CA . ARG A 1 1149 ? 20.963 35.910 26.056 1.00 55.09 1149 ARG A CA 1
ATOM 9198 C C . ARG A 1 1149 ? 19.534 35.380 25.985 1.00 55.09 1149 ARG A C 1
ATOM 9200 O O . ARG A 1 1149 ? 19.063 35.045 24.897 1.00 55.09 1149 ARG A O 1
ATOM 9207 N N . ASP A 1 1150 ? 18.832 35.351 27.112 1.00 58.12 1150 ASP A N 1
ATOM 9208 C CA . ASP A 1 1150 ? 17.443 34.893 27.161 1.00 58.12 1150 ASP A CA 1
ATOM 9209 C C . ASP A 1 1150 ? 16.467 35.874 26.504 1.00 58.12 1150 ASP A C 1
ATOM 9211 O O . ASP A 1 1150 ? 15.443 35.449 25.964 1.00 58.12 1150 ASP A O 1
ATOM 9215 N N . TRP A 1 1151 ? 16.757 37.177 26.514 1.00 57.06 1151 TRP A N 1
ATOM 9216 C CA . TRP A 1 1151 ? 15.971 38.174 25.786 1.00 57.06 1151 TRP A CA 1
ATOM 9217 C C . TRP A 1 1151 ? 16.148 38.036 24.266 1.00 57.06 1151 TRP A C 1
ATOM 9219 O O . TRP A 1 1151 ? 15.153 38.020 23.541 1.00 57.06 1151 TRP A O 1
ATOM 9229 N N . ILE A 1 1152 ? 17.380 37.848 23.778 1.00 54.09 1152 ILE A N 1
ATOM 9230 C CA . ILE A 1 1152 ? 17.683 37.618 22.354 1.00 54.09 1152 ILE A CA 1
ATOM 9231 C C . ILE A 1 1152 ? 17.030 36.319 21.869 1.00 54.09 1152 ILE A C 1
ATOM 9233 O O . ILE A 1 1152 ? 16.372 36.332 20.828 1.00 54.09 1152 ILE A O 1
ATOM 9237 N N . LYS A 1 1153 ? 17.136 35.222 22.636 1.00 56.12 1153 LYS A N 1
ATOM 9238 C CA . LYS A 1 1153 ? 16.466 33.947 22.319 1.00 56.12 1153 LYS A CA 1
ATOM 9239 C C . LYS A 1 1153 ? 14.950 34.111 22.206 1.00 56.12 1153 LYS A C 1
ATOM 9241 O O . LYS A 1 1153 ? 14.371 33.686 21.211 1.00 56.12 1153 LYS A O 1
ATOM 9246 N N . ARG A 1 1154 ? 14.314 34.790 23.171 1.00 53.50 1154 ARG A N 1
ATOM 9247 C CA . ARG A 1 1154 ? 12.860 35.049 23.162 1.00 53.50 1154 ARG A CA 1
ATOM 9248 C C . ARG A 1 1154 ? 12.382 35.905 21.984 1.00 53.50 1154 ARG A C 1
ATOM 9250 O O . ARG A 1 1154 ? 11.229 35.774 21.592 1.00 53.50 1154 ARG A O 1
ATOM 9257 N N . HIS A 1 1155 ? 13.242 36.747 21.407 1.00 52.38 1155 HIS A N 1
ATOM 9258 C CA . HIS A 1 1155 ? 12.871 37.665 20.319 1.00 52.38 1155 HIS A CA 1
ATOM 9259 C C . HIS A 1 1155 ? 13.464 37.308 18.944 1.00 52.38 1155 HIS A C 1
ATOM 9261 O O . HIS A 1 1155 ? 13.177 38.005 17.970 1.00 52.38 1155 HIS A O 1
ATOM 9267 N N . SER A 1 1156 ? 14.237 36.218 18.839 1.00 48.34 1156 SER A N 1
ATOM 9268 C CA . SER A 1 1156 ? 14.743 35.644 17.576 1.00 48.34 1156 SER A CA 1
ATOM 9269 C C . SER A 1 1156 ? 15.447 36.653 16.648 1.00 48.34 1156 SER A C 1
ATOM 9271 O O . SER A 1 1156 ? 15.234 36.663 15.434 1.00 48.34 1156 SER A O 1
ATOM 9273 N N . LEU A 1 1157 ? 16.273 37.534 17.220 1.00 51.66 1157 LEU A N 1
ATOM 9274 C CA . LEU A 1 1157 ? 17.007 38.557 16.467 1.00 51.66 1157 LEU A CA 1
ATOM 9275 C C . LEU A 1 1157 ? 18.236 37.966 15.760 1.00 51.66 1157 LEU A C 1
ATOM 9277 O O . LEU A 1 1157 ? 18.981 37.178 16.340 1.00 51.66 1157 LEU A O 1
ATOM 9281 N N . THR A 1 1158 ? 18.491 38.395 14.522 1.00 54.59 1158 THR A N 1
ATOM 9282 C CA . THR A 1 1158 ? 19.745 38.078 13.819 1.00 54.59 1158 THR A CA 1
ATOM 9283 C C . THR A 1 1158 ? 20.882 38.963 14.327 1.00 54.59 1158 THR A C 1
ATOM 9285 O O . THR A 1 1158 ? 20.651 40.109 14.725 1.00 54.59 1158 THR A O 1
ATOM 9288 N N . LEU A 1 1159 ? 22.121 38.460 14.260 1.00 46.59 1159 LEU A N 1
ATOM 9289 C CA . LEU A 1 1159 ? 23.318 39.149 14.758 1.00 46.59 1159 LEU A CA 1
ATOM 9290 C C . LEU A 1 1159 ? 23.458 40.584 14.216 1.00 46.59 1159 LEU A C 1
ATOM 9292 O O . LEU A 1 1159 ? 23.853 41.489 14.949 1.00 46.59 1159 LEU A O 1
ATOM 9296 N N . ASP A 1 1160 ? 23.099 40.801 12.952 1.00 52.16 1160 ASP A N 1
ATOM 9297 C CA . ASP A 1 1160 ? 23.221 42.107 12.304 1.00 52.16 1160 ASP A CA 1
ATOM 9298 C C . ASP A 1 1160 ? 22.083 43.061 12.709 1.00 52.16 1160 ASP A C 1
ATOM 9300 O O . ASP A 1 1160 ? 22.352 44.211 13.056 1.00 52.16 1160 ASP A O 1
ATOM 9304 N N . SER A 1 1161 ? 20.843 42.564 12.835 1.00 51.62 1161 SER A N 1
ATOM 9305 C CA . SER A 1 1161 ? 19.710 43.353 13.363 1.00 51.62 1161 SER A CA 1
ATOM 9306 C C . SER A 1 1161 ? 19.896 43.791 14.824 1.00 51.62 1161 SER A C 1
ATOM 9308 O O . SER A 1 1161 ? 19.359 44.815 15.256 1.00 51.62 1161 SER A O 1
ATOM 9310 N N . PHE A 1 1162 ? 20.675 43.024 15.592 1.00 50.34 1162 PHE A N 1
ATOM 9311 C CA . PHE A 1 1162 ? 21.015 43.328 16.978 1.00 50.34 1162 PHE A CA 1
ATOM 9312 C C . PHE A 1 1162 ? 22.112 44.406 17.080 1.00 50.34 1162 PHE A C 1
ATOM 9314 O O . PHE A 1 1162 ? 22.005 45.320 17.902 1.00 50.34 1162 PHE A O 1
ATOM 9321 N N . LYS A 1 1163 ? 23.125 44.365 16.199 1.00 51.00 1163 LYS A N 1
ATOM 9322 C CA . LYS A 1 1163 ? 24.198 45.378 16.126 1.00 51.00 1163 LYS A CA 1
ATOM 9323 C C . LYS A 1 1163 ? 23.661 46.778 15.805 1.00 51.00 1163 LYS A C 1
ATOM 9325 O O . LYS A 1 1163 ? 24.033 47.728 16.495 1.00 51.00 1163 LYS A O 1
ATOM 9330 N N . GLU A 1 1164 ? 22.765 46.907 14.823 1.00 50.91 1164 GLU A N 1
ATOM 9331 C CA . GLU A 1 1164 ? 22.161 48.202 14.453 1.00 50.91 1164 GLU A CA 1
ATOM 9332 C C . GLU A 1 1164 ? 21.315 48.807 15.594 1.00 50.91 1164 GLU A C 1
ATOM 9334 O O . GLU A 1 1164 ? 21.352 50.017 15.842 1.00 50.91 1164 GLU A O 1
ATOM 9339 N N . ASN A 1 1165 ? 20.597 47.965 16.347 1.00 49.00 1165 ASN A N 1
ATOM 9340 C CA . ASN A 1 1165 ? 19.760 48.408 17.468 1.00 49.00 1165 ASN A CA 1
ATOM 9341 C C . ASN A 1 1165 ? 20.565 48.913 18.678 1.00 49.00 1165 ASN A C 1
ATOM 9343 O O . ASN A 1 1165 ? 20.119 49.829 19.367 1.00 49.00 1165 ASN A O 1
ATOM 9347 N N . ILE A 1 1166 ? 21.744 48.341 18.950 1.00 46.72 1166 ILE A N 1
ATOM 9348 C CA . ILE A 1 1166 ? 22.577 48.769 20.087 1.00 46.72 1166 ILE A CA 1
ATOM 9349 C C . ILE A 1 1166 ? 23.464 49.969 19.737 1.00 46.72 1166 ILE A C 1
ATOM 9351 O O . ILE A 1 1166 ? 23.563 50.892 20.550 1.00 46.72 1166 ILE A O 1
ATOM 9355 N N . GLN A 1 1167 ? 24.049 50.032 18.534 1.00 47.41 1167 GLN A N 1
ATOM 9356 C CA . GLN A 1 1167 ? 24.895 51.173 18.138 1.00 47.41 1167 GLN A CA 1
ATOM 9357 C C . GLN A 1 1167 ? 24.159 52.524 18.188 1.00 47.41 1167 GLN A C 1
ATOM 9359 O O . GLN A 1 1167 ? 24.785 53.552 18.438 1.00 47.41 1167 GLN A O 1
ATOM 9364 N N . SER A 1 1168 ? 22.836 52.531 18.010 1.00 45.69 1168 SER A N 1
ATOM 9365 C CA . SER A 1 1168 ? 22.002 53.737 18.082 1.00 45.69 1168 SER A CA 1
ATOM 9366 C C . SER A 1 1168 ? 21.545 54.128 19.500 1.00 45.69 1168 SER A C 1
ATOM 9368 O O . SER A 1 1168 ? 21.088 55.259 19.690 1.00 45.69 1168 SER A O 1
ATOM 9370 N N . LYS A 1 1169 ? 21.675 53.246 20.508 1.00 48.62 1169 LYS A N 1
ATOM 9371 C CA . LYS A 1 1169 ? 21.115 53.447 21.864 1.00 48.62 1169 LYS A CA 1
ATOM 9372 C C . LYS A 1 1169 ? 22.144 53.652 22.993 1.00 48.62 1169 LYS A C 1
ATOM 9374 O O . LYS A 1 1169 ? 21.748 54.012 24.102 1.00 48.62 1169 LYS A O 1
ATOM 9379 N N . ILE A 1 1170 ? 23.452 53.522 22.750 1.00 43.66 1170 ILE A N 1
ATOM 9380 C CA . ILE A 1 1170 ? 24.484 53.806 23.772 1.00 43.66 1170 ILE A CA 1
ATOM 9381 C C . ILE A 1 1170 ? 24.670 55.326 23.953 1.00 43.66 1170 ILE A C 1
ATOM 9383 O O . ILE A 1 1170 ? 25.259 55.999 23.111 1.00 43.66 1170 ILE A O 1
ATOM 9387 N N . LYS A 1 1171 ? 24.210 55.871 25.091 1.00 41.84 1171 LYS A N 1
ATOM 9388 C CA . LYS A 1 1171 ? 24.416 57.283 25.496 1.00 41.84 1171 LYS A CA 1
ATOM 9389 C C . LYS A 1 1171 ? 25.177 57.483 26.817 1.00 41.84 1171 LYS A C 1
ATOM 9391 O O . LYS A 1 1171 ? 25.246 58.607 27.305 1.00 41.84 1171 LYS A O 1
ATOM 9396 N N . SER A 1 1172 ? 25.769 56.432 27.390 1.00 38.53 1172 SER A N 1
ATOM 9397 C CA . SER A 1 1172 ? 26.543 56.521 28.639 1.00 38.53 1172 SER A CA 1
ATOM 9398 C C . SER A 1 1172 ? 27.978 56.001 28.448 1.00 38.53 1172 SER A C 1
ATOM 9400 O O . SER A 1 1172 ? 28.131 54.850 28.038 1.00 38.53 1172 SER A O 1
ATOM 9402 N N . PRO A 1 1173 ? 29.035 56.789 28.751 1.00 37.50 1173 PRO A N 1
ATOM 9403 C CA . PRO A 1 1173 ? 30.429 56.380 28.519 1.00 37.50 1173 PRO A CA 1
ATOM 9404 C C . PRO A 1 1173 ? 30.899 55.158 29.323 1.00 37.50 1173 PRO A C 1
ATOM 9406 O O . PRO A 1 1173 ? 31.892 54.537 28.961 1.00 37.50 1173 PRO A O 1
ATOM 9409 N N . ASN A 1 1174 ? 30.200 54.797 30.404 1.00 45.47 1174 ASN A N 1
ATOM 9410 C CA . ASN A 1 1174 ? 30.672 53.803 31.377 1.00 45.47 1174 ASN A CA 1
ATOM 9411 C C . ASN A 1 1174 ? 30.313 52.342 31.033 1.00 45.47 1174 ASN A C 1
ATOM 9413 O O . ASN A 1 1174 ? 30.628 51.448 31.812 1.00 45.47 1174 ASN A O 1
ATOM 9417 N N . LEU A 1 1175 ? 29.665 52.093 29.890 1.00 43.12 1175 LEU A N 1
ATOM 9418 C CA . LEU A 1 1175 ? 29.348 50.746 29.377 1.00 43.12 1175 LEU A CA 1
ATOM 9419 C C . LEU A 1 1175 ? 30.308 50.275 28.267 1.00 43.12 1175 LEU A C 1
ATOM 9421 O O . LEU A 1 1175 ? 30.155 49.179 27.736 1.00 43.12 1175 LEU A O 1
ATOM 9425 N N . ILE A 1 1176 ? 31.315 51.084 27.925 1.00 39.78 1176 ILE A N 1
ATOM 9426 C CA . ILE A 1 1176 ? 32.332 50.754 26.924 1.00 39.78 1176 ILE A CA 1
ATOM 9427 C C . ILE A 1 1176 ? 33.577 50.244 27.652 1.00 39.78 1176 ILE A C 1
ATOM 9429 O O . ILE A 1 1176 ? 34.430 51.037 28.035 1.00 39.78 1176 ILE A O 1
ATOM 9433 N N . ASN A 1 1177 ? 33.676 48.927 27.845 1.00 43.62 1177 ASN A N 1
ATOM 9434 C CA . ASN A 1 1177 ? 34.953 48.279 28.175 1.00 43.62 1177 ASN A CA 1
ATOM 9435 C C . ASN A 1 1177 ? 35.088 46.823 27.700 1.00 43.62 1177 ASN A C 1
ATOM 9437 O O . ASN A 1 1177 ? 36.211 46.341 27.687 1.00 43.62 1177 ASN A O 1
ATOM 9441 N N . ASP A 1 1178 ? 34.015 46.136 27.272 1.00 51.38 1178 ASP A N 1
ATOM 9442 C CA . ASP A 1 1178 ? 34.142 44.737 26.817 1.00 51.38 1178 ASP A CA 1
ATOM 9443 C C . ASP A 1 1178 ? 33.163 44.334 25.694 1.00 51.38 1178 ASP A C 1
ATOM 9445 O O . ASP A 1 1178 ? 32.406 43.369 25.782 1.00 51.38 1178 ASP A O 1
ATOM 9449 N N . PHE A 1 1179 ? 33.167 45.093 24.592 1.00 48.91 1179 PHE A N 1
ATOM 9450 C CA . PHE A 1 1179 ? 32.386 44.746 23.392 1.00 48.91 1179 PHE A CA 1
ATOM 9451 C C . PHE A 1 1179 ? 32.801 43.381 22.800 1.00 48.91 1179 PHE A C 1
ATOM 9453 O O . PHE A 1 1179 ? 31.964 42.665 22.250 1.00 48.91 1179 PHE A O 1
ATOM 9460 N N . ASP A 1 1180 ? 34.067 42.985 22.966 1.00 47.94 1180 ASP A N 1
ATOM 9461 C CA . ASP A 1 1180 ? 34.595 41.711 22.466 1.00 47.94 1180 ASP A CA 1
ATOM 9462 C C . ASP A 1 1180 ? 34.100 40.496 23.271 1.00 47.94 1180 ASP A C 1
ATOM 9464 O O . ASP A 1 1180 ? 33.876 39.433 22.687 1.00 47.94 1180 ASP A O 1
ATOM 9468 N N . ASP A 1 1181 ? 33.856 40.625 24.581 1.00 49.84 1181 ASP A N 1
ATOM 9469 C CA . ASP A 1 1181 ? 33.225 39.552 25.366 1.00 49.84 1181 ASP A CA 1
ATOM 9470 C C . ASP A 1 1181 ? 31.745 39.353 24.995 1.00 49.84 1181 ASP A C 1
ATOM 9472 O O . ASP A 1 1181 ? 31.271 38.215 24.940 1.00 49.84 1181 ASP A O 1
ATOM 9476 N N . TRP A 1 1182 ? 31.030 40.415 24.607 1.00 50.62 1182 TRP A N 1
ATOM 9477 C CA . TRP A 1 1182 ? 29.653 40.301 24.101 1.00 50.62 1182 TRP A CA 1
ATOM 9478 C C . TRP A 1 1182 ? 29.592 39.548 22.762 1.00 50.62 1182 TRP A C 1
ATOM 9480 O O . TRP A 1 1182 ? 28.657 38.782 22.524 1.00 50.62 1182 TRP A O 1
ATOM 9490 N N . VAL A 1 1183 ? 30.612 39.689 21.908 1.00 50.25 1183 VAL A N 1
ATOM 9491 C CA . VAL A 1 1183 ? 30.729 38.908 20.663 1.00 50.25 1183 VAL A CA 1
ATOM 9492 C C . VAL A 1 1183 ? 31.025 37.429 20.949 1.00 50.25 1183 VAL A C 1
ATOM 9494 O O . VAL A 1 1183 ? 30.444 36.564 20.294 1.00 50.25 1183 VAL A O 1
ATOM 9497 N N . LYS A 1 1184 ? 31.849 37.105 21.958 1.00 47.66 1184 LYS A N 1
ATOM 9498 C CA . LYS A 1 1184 ? 32.105 35.706 22.373 1.00 47.66 1184 LYS A CA 1
ATOM 9499 C C . LYS A 1 1184 ? 30.850 35.024 22.927 1.00 47.66 1184 LYS A C 1
ATOM 9501 O O . LYS A 1 1184 ? 30.622 33.850 22.649 1.00 47.66 1184 LYS A O 1
ATOM 9506 N N . VAL A 1 1185 ? 30.011 35.760 23.659 1.00 45.28 1185 VAL A N 1
ATOM 9507 C CA . VAL A 1 1185 ? 28.718 35.288 24.195 1.00 45.28 1185 VAL A CA 1
ATOM 9508 C C . VAL A 1 1185 ? 27.715 34.924 23.087 1.00 45.28 1185 VAL A C 1
ATOM 9510 O O . VAL A 1 1185 ? 26.858 34.070 23.311 1.00 45.28 1185 VAL A O 1
ATOM 9513 N N . LEU A 1 1186 ? 27.847 35.517 21.895 1.00 42.16 1186 LEU A N 1
ATOM 9514 C CA . LEU A 1 1186 ? 27.027 35.251 20.701 1.00 42.16 1186 LEU A CA 1
ATOM 9515 C C . LEU A 1 1186 ? 27.623 34.198 19.744 1.00 42.16 1186 LEU A C 1
ATOM 9517 O O . LEU A 1 1186 ? 26.965 33.821 18.777 1.00 42.16 1186 LEU A O 1
ATOM 9521 N N . ALA A 1 1187 ? 28.848 33.726 19.996 1.00 41.53 1187 ALA A N 1
ATOM 9522 C CA . ALA A 1 1187 ? 29.509 32.668 19.224 1.00 41.53 1187 ALA A CA 1
ATOM 9523 C C . ALA A 1 1187 ? 29.311 31.252 19.819 1.00 41.53 1187 ALA A C 1
ATOM 9525 O O . ALA A 1 1187 ? 29.830 30.282 19.264 1.00 41.53 1187 ALA A O 1
ATOM 9526 N N . ILE A 1 1188 ? 28.579 31.154 20.939 1.00 35.88 1188 ILE A N 1
ATOM 9527 C CA . ILE A 1 1188 ? 28.154 29.927 21.639 1.00 35.88 1188 ILE A CA 1
ATOM 9528 C C . ILE A 1 1188 ? 26.628 29.944 21.752 1.00 35.88 1188 ILE A C 1
ATOM 9530 O O . ILE A 1 1188 ? 26.004 28.963 21.298 1.00 35.88 1188 ILE A O 1
#

Foldseek 3Di:
DDDDDDPDPDDDDDDDDDLVNQLVVLVQPDQLFAKAFDQAWHGPDPPSLPDDGDTSVNNSCCSVVDPSGFAMWGQFAVSSPGKKKKWFFAPLSVVVVCVLCVVDDDDAWKKAPPDHRTIMAMAHEDPVLRVLCVPPAKDWDQDDLRRGGDDPTTIMMGHGSDIDTDPQGQHPPRGGMGIPAGCNRGPHHHDDPSRSVVRSVVSVVVVVVVVVVVVVVVVVVVVVVVDDDDDDQDLVSCLQPPQQVLDDPCLLLVDPQQPWDDPDQWTFAADPPDGDPVRGQWIWGQPPRGIKIARNVPRDIDGSQQNVCVVVVHHDHDDDPSSVVSSQVSCVSSVHHDDDNDDDPDCVCVVVCVVCVVVVVVVCVVVVVVVVVLVVLLCQLFAADVVVCVVVVAAEAEAAAQADALVLQVWDALAEEEEADDDNNPVLQRCLVNQQPFLAEEEEDQDPLLQVVSCVRNVADEPVCLVVDPRNRRYTYYLLCLLVDDLLSQQAAYEYEYEQQLSSLQSLPDVLVCVLHNSLSSLVSVLSNLQNNSNTYYYYYYDNGDHNLSVVQSVVSYDPPRHYYYYYHPHADDAAAEAEEPDQACLLVLVVVLVCVLVLQAEEEEEADLDCLLPVQLSVVVSPVSHPPAQEAEDHLQCCQPPVVVVCQVPVQVNCVPHRYYYYYLVCQVNAAHANQRHQEYEYDEQLSDALVSSVSRRCNRPNHRYYYYYYHQAHPDAPLLLAQALVSSLVSLVVQVVVVVVVVVVVVDDDDDDDCLSVNSSSSSNSSVRNNSSSCRNGVSVSSVVVCVVSPHNYDYDHSDDDVVSVLSSQLSSVVVLLVLLVLLVPADADDPVLLVVLVVCVSVSNNDDSNSVSNNLNNVCCLQQHQVLQQLAKDKAQNDPVVSDIDIDGGSSRSCSLCVPPLLSQLLVLVLCQPPDDLVVQSVVQVVSLVSSLVSHPNSDDNSVPRDRSSLLNVLCVQLVCVVQLDAPDFAWLSNLSSSVVSCVVPQVVVCSRQVDHPPDDDSSVCSQVVVQVVCSSNSFHKDWDADPPPDRIITMGTHPSRSVSSVSSSVSVVVVVVVVVVVVVCVVVVVVVPPDPPPPPPDDDDDDDDDDDDDDDDDDDDDDDDDDDDDDDDDDDDDDDDDDPDDPPPPDDPPPPPDDDLVSVVVVCVVVVDDPVNVVVVVVVPDPDPPVPDPPPVSVVSVVD

Secondary structure (DSSP, 8-state):
--PPPPP---S----SS-HHHHHHTTTTS-TTS-EEEEETTEE-STTTTTSPPPPHHHHHHHHHH-TT--EEEEE-BGGGTSEEEEEEESTTHHHHHHHHHTT------EEE-SSTTEEEEEEEPPHHHHGGGTT--EEEESEETTEE--BTB-EEEE-TT-EEEPTTSEETTTEE-EEEE-TTTSPPEEPPHHHHHHHHHHHHHHHHHHHHHHHHHHHHHHHTTT--S----SHHHIIIIIIGGG--HHHHT--GGG--EE-SSEEEE--TTS--TTS--EEEEE-SSSEEEEETTT--EEEHHHHHHHHTT--S---HHHHHHHHHHHHHHTT-PPP-----TTSHHHHHHHHHHHHHHHHHHHHHHHHHHHHHHHHHHHS--HHHHHHTT-EEEEE--SS--TGGG---TT-EEEEE--TTS-HHHHHHHHGGG-SEEEEEESSHHHHHHTHHHHT-EEGGGGGG-S-SSEEEEEGGGGGGS-GGGGTTTEEEEEESHHHHHHHTTSTTTTGGG-HHHHHHHHHHHHHHHHHHSEEEEEES---HHHHHHHHHHSPTT--EEEEEE-------EEEEE-SSSSHHHHHHHHHHHHTT--EEEEE--SSTTTTHHHHHHHHHHHSTT--EEEE-TTTTTSHHHHHHHHTHHHHGGG-SEEEE-TTTGGG--B-S----EEEEEE-SSS-HHHHHHHHTSBTT--EEEEEE-SS-S--SGGG--SHHHHHHHHHHHHHHHHHHHHTTT---PPP-GGGG-HHHHHHHHHHHHHHHHHHTHHHHHHHHHHHTT-EEEEE-----HHHHHHHHHHHHHHHHHHHHHHHHSPPPPHHHHHHHHHHHHTT-PPPHHHHHHHHHHHHHHHH-HHHHHH-EEEEEEETTTTEEEEEEHHHHHHHHTTTSHHHHHHHHHHHHHTS-HHHHHHHHHHHHHHHHHHSTT----GGG---HHHHHHHHHHTTGGGG--BT--B-HHHHHHHHHHHGGGHHHHHHHHS----SS-HHHHHHHHHHHHHHHTT--EEEEE-TTS---EEEEE-HHHHHHHHHHHHHHHHHHHHHHHHHHHHHHHHHHSS--TTSSSS----------PPPP---------------------------TT-TTSSSSSTTTT--SHHHHHHHHHHHT--HHHHHHHHHTT---GGG-S-HHHHHHHT--

pLDDT: mean 79.88, std 20.27, range [21.23, 98.5]

Radius of gyration: 42.6 Å; Cα contacts (8 Å, |Δi|>4): 1795; chains: 1; bounding box: 114×118×128 Å

Sequence (1188 aa):
MTNPKIPEWQRLNRISNTQQEVVNELEIIPPQWSLTPLADKQPLRKSWQEEKKLSHGEISDFILSNSFCSGFGLRTGDYSDGLIAIDVDGSSAQPLLDLISGGDIPETVKWTSGKKGRYQILFQIPSEFRENLAGFSRKAIKEWEGLEANNGEQLEFRYNRVQSALPPSRHPDTGSYKWLNSPQDVEVAIAPDWLINLVISFASKDNVKGKERKERNNTVNREAKGFGSGIVTDLVSFLKYEVLPRLSPEQIYNWPGHNFQDFGQTLKGNPPWRESASGTSFHVWNDGEQWAWQDKSTGDGGGAVQYRWKLKGGYGTPKGKDYVSIVEELANDAGLTLPSFKGKNKEKAKSEDKKNKDKDKDNLEVDNAQLNTEIFLYKKATSLDFEKLEELGIKVKRINTKLLTPDDLNLEKGKITFVISPKGTGKTKASGEALKNYDALYSWHHRISLGRSIQKTLEVTYFDDLHKARNKHRVSFCAQRSQQLNPGNLRENGALFIDECDQVLDFIFSLLCNSNNNRPLILNALHEQLQAAVFGGVALFMSADIAMKEVMLIHSLALPGTPIEIVINEYQPEQGIVNFSNDKKPDGLAAKLIELLRDKKPCFVVDDFKNSYRGGKTLAEILQAEVTDIKLQIIHAENSGSVEVRQFLDNVNVESLETDVIVVSPSVISGLSIENGRFKHCFAFVNGILSDSQVLQAINRPRGCENFYIWAADKGLGTEAGGAITPEEVHNFYRRNYEVRNAHFLSYGNRYDVIEDEWKSPFFTLYCENVALDNLIKRRLNFWIKDRLVGEGYAVVDCEFGDNKDLVKEQKIAWKKISIAEAVVIGNAKLNNEDEQKKLSAKIEAGISLLPEELASFRKTHIHETFGEDFIKACVQEVEVNKETLESAILTDYAAVAYQNQNGKLEQGLRRYYKFFKRPIEDCIETDKKRDTNQRDSSFYGFLFPGDIRWTTREHKFWEGIGFREYLQPERRWQGWELAQIIAKIQPNLQQTKDCIGIDFSRGDLQKYYSKGFGELCKRLGLQTESEQSSDGDRSRSYYITSESLKMAEMFASHQEHRRLLREENKSEQMSGLYSNSVSFSDICSAETPTAQHFQQQPDFNTLTSPQAQKLATLEVCSEEIHPLLTIGDAHQLKEDCISEVNSADELRDWIKRHSLTLDSFKENIQSKIKSPNLINDFDDWVKVLAI

Solvent-accessible surface area (backbone atoms only — not comparable to full-atom values): 66186 Å² total; per-residue (Å²): 134,90,78,78,80,81,81,78,83,72,81,78,82,84,79,86,69,51,60,60,56,55,40,56,55,51,75,58,49,61,86,66,57,22,56,44,50,10,37,45,85,41,69,70,57,82,63,67,69,74,54,78,81,54,52,70,65,60,47,36,54,47,36,66,74,31,94,68,41,41,34,40,19,42,32,26,9,69,69,26,71,27,27,35,36,40,37,28,48,19,67,51,14,50,62,53,51,37,64,71,45,75,66,66,72,82,82,36,24,23,34,26,53,80,51,80,53,31,39,36,41,41,28,31,48,59,79,90,56,47,73,70,38,75,86,32,35,69,51,79,41,48,61,57,99,83,48,67,30,51,96,89,30,28,30,34,41,33,22,32,72,36,70,47,74,36,58,65,13,29,33,95,92,60,58,34,24,39,67,76,33,40,70,80,80,30,61,68,32,71,52,50,68,65,58,52,54,53,53,44,56,50,27,53,57,53,50,51,54,51,49,55,52,54,52,47,53,56,47,52,64,50,53,75,70,63,76,74,80,93,76,79,90,46,71,66,56,36,41,64,72,58,24,52,78,61,43,52,70,61,65,57,59,59,58,82,77,22,67,70,42,85,66,88,70,33,38,26,7,28,46,95,88,54,91,47,96,77,52,39,46,24,34,33,32,67,79,84,87,52,63,32,39,34,31,73,86,79,69,54,65,42,41,52,63,30,48,60,36,39,76,74,74,45,78,70,76,67,60,71,70,58,37,51,54,49,52,42,52,49,20,49,77,41,78,39,80,77,75,86,77,78,90,62,99,67,59,79,54,56,62,54,46,45,61,44,45,54,54,51,42,55,49,42,52,52,49,49,54,48,48,53,55,50,52,51,51,52,48,65,70,56,32,69,53,67,67,63,32,55,78,69,68,41,44,77,46,82,48,73,51,74,59,51,49,45,75,72,62,66,81,47,74,30,28,38,32,38,39,37,34,53,90,85,24,42,60,69,55,17,48,17,65,56,56,60,87,36,79,14,31,47,36,44,18,70,38,60,61,50,26,56,70,43,24,78,53,52,70,30,38,36,61,94,50,41,92,78,42,91,61,76,49,21,32,19,31,32,50,81,52,44,62,79,54,74,36,72,65,18,31,69,41,7,30,32,36,27,59,50,31,55,54,32,70,50,41,56,75,35,73,76,24,40,50,94,44,39,31,45,32,35,54,48,33,53,39,46,31,49,39,21,4,36,65,36,7,25,33,43,38,27,29,65,68,63,20,38,60,60,54,50,38,53,62,72,50,44,57,91,87,56,49,43,36,38,34,39,38,71,45,78,69,92,56,38,40,32,41,35,43,73,44,98,59,59,44,16,58,52,50,52,52,53,52,41,48,68,70,69,45,34,34,36,33,43,27,31,39,85,54,42,58,83,28,51,51,32,52,49,53,51,46,61,74,77,28,84,94,65,45,72,46,79,44,34,64,70,46,60,35,31,72,66,48,40,56,39,61,80,41,36,57,61,59,48,75,74,43,40,32,43,36,35,20,68,78,48,48,85,69,50,72,36,72,70,45,73,32,41,32,32,38,36,49,40,43,41,72,55,52,55,72,50,47,58,58,48,66,57,28,44,35,74,40,45,38,36,41,39,34,42,35,67,49,28,54,85,58,60,64,92,50,29,55,41,38,64,51,27,46,53,44,48,47,55,60,45,53,60,48,48,59,54,48,49,74,68,77,48,94,71,88,76,87,62,68,48,82,70,31,55,68,54,50,45,50,20,45,50,49,7,50,53,24,46,40,26,64,37,28,36,58,46,39,50,53,50,40,50,76,66,53,33,52,73,41,86,39,77,67,48,90,38,70,64,61,56,49,50,50,54,34,41,38,46,52,53,47,47,52,54,12,46,49,27,41,70,37,58,75,56,54,73,70,56,45,51,52,52,48,53,32,51,76,69,69,43,46,46,41,70,67,57,45,22,15,49,50,35,32,50,48,46,76,62,37,28,68,68,35,29,70,70,29,69,36,81,40,80,47,36,82,92,77,69,42,63,47,79,32,48,27,56,16,17,49,41,47,70,30,73,78,48,53,39,58,55,4,34,55,44,38,28,53,61,76,72,45,62,67,66,63,37,47,52,56,39,50,50,54,54,50,48,21,23,77,57,16,96,81,56,48,59,60,66,88,73,69,70,64,70,48,54,50,42,54,51,46,56,72,49,47,52,76,79,68,75,43,58,69,47,67,42,41,46,70,66,39,38,58,45,50,58,63,42,58,87,40,43,67,63,41,25,74,58,76,69,51,78,78,84,83,69,67,61,84,71,38,24,52,55,47,51,46,53,55,38,43,57,34,42,33,53,65,52,73,47,73,49,90,81,79,54,90,54,48,31,37,26,34,40,56,66,41,52,52,47,47,48,42,29,30,54,41,50,48,53,58,47,51,55,54,50,50,54,48,52,48,51,52,48,47,58,61,66,68,50,70,67,93,74,79,83,79,84,81,86,87,81,80,89,78,89,87,89,85,78,88,85,87,87,86,83,84,87,90,85,85,86,87,84,86,86,83,91,79,89,78,90,82,90,86,79,90,83,70,98,74,73,87,81,80,85,79,84,74,91,70,86,80,67,88,48,75,65,60,45,52,56,50,44,62,76,64,70,66,50,77,66,68,48,50,62,60,48,73,77,66,75,86,62,81,88,77,74,84,54,72,66,58,56,52,55,64,72,75,110

Mean predicted aligned error: 19.84 Å